Protein 8UG5 (pdb70)

Foldseek 3Di:
DPDDLCPVLVSVLVVLLVVLLVVLVVLLVVLLCVQVPPPVVVLVVLCVLLVLLVVLLCCQCCQAQPVPVVQVVVVVVVVVPPDGRDQQFFQAALDDQLLLVLLLVLLVLLLVVLVVVLCVQVPDDPDDVSSNVSSVSVNVSSVSLSVCNNVVTGRPCAPPVNSLLNNLSSLLSSLSSLLSNQLDDPVPLSVLLSSLSSNLSSLSSNLRSVSVNVCRSPDDVCVVVVLVVLLVLLVVLLVLLVVLCVQLVPFDFAPDQRNLRSLLVLLVQLLVLLLVVLVLVCVCVVVVVSVVVSSVSSNSSSVSLSVSLSRLLRTAQPDPCCQVVVTRLVSLVVSLVSLVCVLVVCSVSDVVSSCSNSVSSNSSNSSSSNVSSVVSSPGRHD/DPDDLCPVLVSVLVVLLVVLLVVLVVLLVVLLCVQVPPPVVVLVVLCVLLVLLVVLLCCQCCQAQPVPVVQVVVVVVVVVPPDGRDQQFFQAALDDQLLLVLLLVLLVLLLVVLVVVLCVQVPDDPDDVSSNVSSVSVNVSSVSLSVCNNVVTGRPCAPPVNSLLNNLSSLLSSLSSLLSNQLDDPVPLSVLLSSLSSNLSSLSSNLRSVSVNVCRSPDDVCVVVVLVVLLVLLVVLLVLLVVLCVQLVPFDFAPDQRNLRSLLVLLVQLLVLLLVVLVLVCVCVVVVVSVVVSSVSSNSSSVSLSVSLSRLLRTAQPDPCCQVVVTRLVSLVVSLVSLVCVLVVCSVSDVVSSCSNSVSSNSSNSSSSNVSSVVSSPGRHD

InterPro domains:
  IPR004878 Otopetrin [PF03189] (160-566)
  IPR004878 Otopetrin [PTHR21522] (39-581)

Radius of gyration: 27.95 Å; Cα contacts (8 Å, |Δi|>4): 971; chains: 2; bounding box: 77×71×57 Å

Organism: Caenorhabditis elegans (NCBI:txid6239)

Secondary structure (DSSP, 8-state):
--S-GGG-HHHHHHHHHHHHHHHHHHHHHHHHHHHH---HHHHHHHHHHHHHHHHHHHHHIIIII--HHHHHHHHHHHH-----------S--SS-HHHHHHHHHHHHHHHHHHHHHHHHHHTSSS--HHHHHHHHHHHHHHHHHHHHHHT-SS--TTTSTTHHHHHHHHHHHHHHHHHHHTSS---HHHHHHHHHHHHHHHHHHHHHHHHHHHTTT----HHHHHHHHHHHHHHHHHHHHHHHHHHGGGSEE-SS--SHHHHHHHHHHHHHHHHHHHHHHHHHHHH--HHHHHHHHHHHHHHHHHHHHHHHTTEE--SHHHHHH-TTHHHHHHHHHHHHHHHHHHHTT---HHHHHHHHHHHHHHHHHHHHHHHHHHHT--/--S-GGG-HHHHHHHHHHHHHHHHHHHHHHHHHHHH---HHHHHHHHHHHHHHHHHHHHHIIIII--HHHHHHHHHHHH-----------S--SS-HHHHHHHHHHHHHHHHHHHHHHHHHHTSSS--HHHHHHHHHHHHHHHHHHHHHHT-SS--TTTSTTHHHHHHHHHHHHHHHHHHHTSS---HHHHHHHHHHHHHHHHHHHHHHHHHHHTTT----HHHHHHHHHHHHHHHHHHHHHHHHHHGGGSEE-SS--SHHHHHHHHHHHHHHHHHHHHHHHHHHHH--HHHHHHHHHHHHHHHHHHHHHHHTTEE--SHHHHHH-TTHHHHHHHHHHHHHHHHHHHTT---HHHHHHHHHHHHHHHHHHHHHHHHHHHT--

Structure (mmCIF, N/CA/C/O backbone):
data_8UG5
#
_entry.id   8UG5
#
_cell.length_a   1.00
_cell.length_b   1.00
_cell.length_c   1.00
_cell.angle_alpha   90.00
_cell.angle_beta   90.00
_cell.angle_gamma   90.00
#
_symmetry.space_group_name_H-M   'P 1'
#
loop_
_atom_site.group_PDB
_atom_site.id
_atom_site.type_symbol
_atom_site.label_atom_id
_atom_site.label_alt_id
_atom_site.label_comp_id
_atom_site.label_asym_id
_atom_site.label_entity_id
_atom_site.label_seq_id
_atom_site.pdbx_PDB_ins_code
_atom_site.Cartn_x
_atom_site.Cartn_y
_atom_site.Cartn_z
_atom_site.occupancy
_atom_site.B_iso_or_equiv
_atom_site.auth_seq_id
_atom_site.auth_comp_id
_atom_site.auth_asym_id
_atom_site.auth_atom_id
_atom_site.pdbx_PDB_model_num
ATOM 1 N N . TYR A 1 50 ? 114.221 101.560 89.706 1.00 75.88 50 TYR A N 1
ATOM 2 C CA . TYR A 1 50 ? 114.150 100.950 88.386 1.00 75.88 50 TYR A CA 1
ATOM 3 C C . TYR A 1 50 ? 113.340 99.665 88.535 1.00 75.88 50 TYR A C 1
ATOM 4 O O . TYR A 1 50 ? 112.109 99.689 88.513 1.00 75.88 50 TYR A O 1
ATOM 13 N N . ARG A 1 51 ? 114.040 98.542 88.688 1.00 69.79 51 ARG A N 1
ATOM 14 C CA . ARG A 1 51 ? 113.442 97.320 89.202 1.00 69.79 51 ARG A CA 1
ATOM 15 C C . ARG A 1 51 ? 114.357 96.601 90.180 1.00 69.79 51 ARG A C 1
ATOM 16 O O . ARG A 1 51 ? 113.930 95.616 90.791 1.00 69.79 51 ARG A O 1
ATOM 24 N N . ARG A 1 52 ? 115.593 97.062 90.344 1.00 63.76 52 ARG A N 1
ATOM 25 C CA . ARG A 1 52 ? 116.541 96.389 91.214 1.00 63.76 52 ARG A CA 1
ATOM 26 C C . ARG A 1 52 ? 116.140 96.546 92.679 1.00 63.76 52 ARG A C 1
ATOM 27 O O . ARG A 1 52 ? 115.444 97.497 93.045 1.00 63.76 52 ARG A O 1
ATOM 35 N N . PRO A 1 53 ? 116.559 95.617 93.534 1.00 53.44 53 PRO A N 1
ATOM 36 C CA . PRO A 1 53 ? 116.316 95.775 94.971 1.00 53.44 53 PRO A CA 1
ATOM 37 C C . PRO A 1 53 ? 117.078 96.961 95.538 1.00 53.44 53 PRO A C 1
ATOM 38 O O . PRO A 1 53 ? 118.121 97.366 95.020 1.00 53.44 53 PRO A O 1
ATOM 42 N N . TRP A 1 54 ? 116.537 97.523 96.621 1.00 42.66 54 TRP A N 1
ATOM 43 C CA . TRP A 1 54 ? 117.189 98.656 97.267 1.00 42.66 54 TRP A CA 1
ATOM 44 C C . TRP A 1 54 ? 118.529 98.284 97.881 1.00 42.66 54 TRP A C 1
ATOM 45 O O . TRP A 1 54 ? 119.365 99.168 98.096 1.00 42.66 54 TRP A O 1
ATOM 56 N N . ILE A 1 55 ? 118.754 97.003 98.176 1.00 45.97 55 ILE A N 1
ATOM 57 C CA . ILE A 1 55 ? 120.056 96.593 98.685 1.00 45.97 55 ILE A CA 1
ATOM 58 C C . ILE A 1 55 ? 121.119 96.719 97.602 1.00 45.97 55 ILE A C 1
ATOM 59 O O . ILE A 1 55 ? 122.318 96.718 97.898 1.00 45.97 55 ILE A O 1
ATOM 64 N N . HIS A 1 56 ? 120.727 97.041 96.394 1.00 47.49 56 HIS A N 1
ATOM 65 C CA . HIS A 1 56 ? 121.682 97.104 95.278 1.00 47.49 56 HIS A CA 1
ATOM 66 C C . HIS A 1 56 ? 121.482 98.428 94.544 1.00 47.49 56 HIS A C 1
ATOM 67 O O . HIS A 1 56 ? 122.081 98.617 93.485 1.00 47.49 56 HIS A O 1
ATOM 74 N N . GLU A 1 57 ? 120.710 99.335 95.154 1.00 50.47 57 GLU A N 1
ATOM 75 C CA . GLU A 1 57 ? 120.533 100.699 94.597 1.00 50.47 57 GLU A CA 1
ATOM 76 C C . GLU A 1 57 ? 121.497 101.631 95.338 1.00 50.47 57 GLU A C 1
ATOM 77 O O . GLU A 1 57 ? 121.355 101.750 96.567 1.00 50.47 57 GLU A O 1
ATOM 83 N N . PRO A 1 58 ? 122.483 102.274 94.676 1.00 49.69 58 PRO A N 1
ATOM 84 C CA . PRO A 1 58 ? 123.430 103.131 95.379 1.00 49.69 58 PRO A CA 1
ATOM 85 C C . PRO A 1 58 ? 122.841 104.120 96.383 1.00 49.69 58 PRO A C 1
ATOM 86 O O . PRO A 1 58 ? 123.271 104.099 97.503 1.00 49.69 58 PRO A O 1
ATOM 90 N N . ARG A 1 59 ? 121.894 104.945 95.971 1.00 47.59 59 ARG A N 1
ATOM 91 C CA . ARG A 1 59 ? 121.344 106.009 96.847 1.00 47.59 59 ARG A CA 1
ATOM 92 C C . ARG A 1 59 ? 120.423 105.399 97.895 1.00 47.59 59 ARG A C 1
ATOM 93 O O . ARG A 1 59 ? 120.052 106.113 98.832 1.00 47.59 59 ARG A O 1
ATOM 101 N N . ALA A 1 60 ? 120.104 104.127 97.751 1.00 43.94 60 ALA A N 1
ATOM 102 C CA . ALA A 1 60 ? 119.300 103.436 98.767 1.00 43.94 60 ALA A CA 1
ATOM 103 C C . ALA A 1 60 ? 120.281 102.910 99.790 1.00 43.94 60 ALA A C 1
ATOM 104 O O . ALA A 1 60 ? 120.005 103.029 100.992 1.00 43.94 60 ALA A O 1
ATOM 106 N N . THR A 1 61 ? 121.402 102.381 99.305 1.00 42.44 61 THR A N 1
ATOM 107 C CA . THR A 1 61 ? 122.428 101.875 100.211 1.00 42.44 61 THR A CA 1
ATOM 108 C C . THR A 1 61 ? 123.143 103.014 100.923 1.00 42.44 61 THR A C 1
ATOM 109 O O . THR A 1 61 ? 123.531 102.879 102.089 1.00 42.44 61 THR A O 1
ATOM 113 N N . ASN A 1 62 ? 123.250 104.155 100.237 1.00 38.94 62 ASN A N 1
ATOM 114 C CA . ASN A 1 62 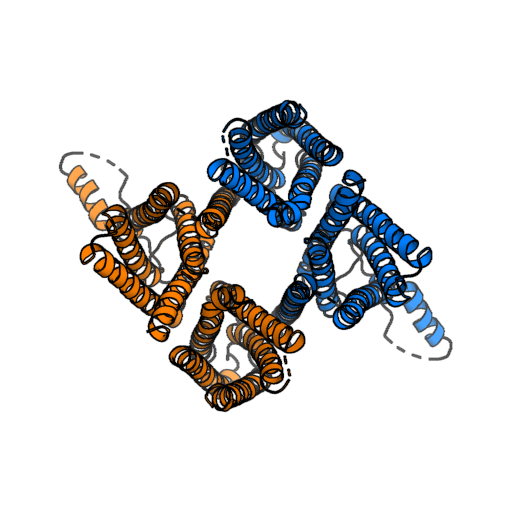? 123.856 105.353 100.872 1.00 38.94 62 ASN A CA 1
ATOM 115 C C . ASN A 1 62 ? 123.050 105.700 102.127 1.00 38.94 62 ASN A C 1
ATOM 116 O O . ASN A 1 62 ? 123.625 105.649 103.231 1.00 38.94 62 ASN A O 1
ATOM 121 N N . PHE A 1 63 ? 121.768 106.043 101.956 1.00 35.18 63 PHE A N 1
ATOM 122 C CA . PHE A 1 63 ? 120.943 106.417 103.117 1.00 35.18 63 PHE A CA 1
ATOM 123 C C . PHE A 1 63 ? 120.989 105.288 104.135 1.00 35.18 63 PHE A C 1
ATOM 124 O O . PHE A 1 63 ? 121.158 105.586 105.307 1.00 35.18 63 PHE A O 1
ATOM 132 N N . PHE A 1 64 ? 120.830 104.035 103.719 1.00 32.22 64 PHE A N 1
ATOM 133 C CA . PHE A 1 64 ? 120.786 103.033 104.779 1.00 32.22 64 PHE A CA 1
ATOM 134 C C . PHE A 1 64 ? 122.028 103.102 105.655 1.00 32.22 64 PHE A C 1
ATOM 135 O O . PHE A 1 64 ? 121.930 103.041 106.885 1.00 32.22 64 PHE A O 1
ATOM 143 N N . VAL A 1 65 ? 123.205 103.230 105.040 1.00 30.44 65 VAL A N 1
ATOM 144 C CA . VAL A 1 65 ? 124.439 103.327 105.812 1.00 30.44 65 VAL A CA 1
ATOM 145 C C . VAL A 1 65 ? 124.461 104.620 106.617 1.00 30.44 65 VAL A C 1
ATOM 146 O O . VAL A 1 65 ? 124.872 104.635 107.784 1.00 30.44 65 VAL A O 1
ATOM 150 N N . ARG A 1 66 ? 124.013 105.723 106.010 1.00 29.07 66 ARG A N 1
ATOM 151 C CA . ARG A 1 66 ? 123.926 106.987 106.735 1.00 29.07 66 ARG A CA 1
ATOM 152 C C . ARG A 1 66 ? 123.030 106.854 107.958 1.00 29.07 66 ARG A C 1
ATOM 153 O O . ARG A 1 66 ? 123.390 107.291 109.055 1.00 29.07 66 ARG A O 1
ATOM 161 N N . LEU A 1 67 ? 121.859 106.240 107.788 1.00 25.71 67 LEU A N 1
ATOM 162 C CA . LEU A 1 67 ? 120.924 106.081 108.895 1.00 25.71 67 LEU A CA 1
ATOM 163 C C . LEU A 1 67 ? 121.494 105.180 109.981 1.00 25.71 67 LEU A C 1
ATOM 164 O O . LEU A 1 67 ? 121.371 105.486 111.170 1.00 25.71 67 LEU A O 1
ATOM 169 N N . ILE A 1 68 ? 122.119 104.066 109.594 1.00 25.02 68 ILE A N 1
ATOM 170 C CA . ILE A 1 68 ? 122.677 103.149 110.584 1.00 25.02 68 ILE A CA 1
ATOM 171 C C . ILE A 1 68 ? 123.795 103.817 111.372 1.00 25.02 68 ILE A C 1
ATOM 172 O O . ILE A 1 68 ? 123.846 103.721 112.605 1.00 25.02 68 ILE A O 1
ATOM 177 N N . THR A 1 69 ? 124.703 104.511 110.683 1.00 25.89 69 THR A N 1
ATOM 178 C CA . THR A 1 69 ? 125.801 105.178 111.375 1.00 25.89 69 THR A CA 1
ATOM 179 C C . THR A 1 69 ? 125.295 106.316 112.253 1.00 25.89 69 THR A C 1
ATOM 180 O O . THR A 1 69 ? 125.803 106.522 113.360 1.00 25.89 69 THR A O 1
ATOM 184 N N . SER A 1 70 ? 124.299 107.069 111.778 1.00 23.16 70 SER A N 1
ATOM 185 C CA . SER A 1 70 ? 123.735 108.143 112.585 1.00 23.16 70 SER A CA 1
ATOM 186 C C . SER A 1 70 ? 123.050 107.599 113.827 1.00 23.16 70 SER A C 1
ATOM 187 O O . SER A 1 70 ? 123.155 108.187 114.906 1.00 23.16 70 SER A O 1
ATOM 190 N N . LEU A 1 71 ? 122.335 106.478 113.697 1.00 23.38 71 LEU A N 1
ATOM 191 C CA . LEU A 1 71 ? 121.724 105.852 114.864 1.00 23.38 71 LEU A CA 1
ATOM 192 C C . LEU A 1 71 ? 122.780 105.357 115.841 1.00 23.38 71 LEU A C 1
ATOM 193 O O . LEU A 1 71 ? 122.620 105.490 117.059 1.00 23.38 71 LEU A O 1
ATOM 198 N N . TYR A 1 72 ? 123.862 104.769 115.327 1.00 23.44 72 TYR A N 1
ATOM 199 C CA . TYR A 1 72 ? 124.945 104.328 116.200 1.00 23.44 72 TYR A CA 1
ATOM 200 C C . TYR A 1 72 ? 125.545 105.502 116.960 1.00 23.44 72 TYR A C 1
ATOM 201 O O . TYR A 1 72 ? 125.752 105.424 118.178 1.00 23.44 72 TYR A O 1
ATOM 210 N N . ALA A 1 73 ? 125.798 106.610 116.262 1.00 22.78 73 ALA A N 1
ATOM 211 C CA . ALA A 1 73 ? 126.332 107.797 116.919 1.00 22.78 73 ALA A CA 1
ATOM 212 C C . ALA A 1 73 ? 125.349 108.367 117.931 1.00 22.78 73 ALA A C 1
ATOM 213 O O . ALA A 1 73 ? 125.753 108.809 119.007 1.00 22.78 73 ALA A O 1
ATOM 215 N N . LEU A 1 74 ? 124.056 108.380 117.600 1.00 23.10 74 LEU A N 1
ATOM 216 C CA . LEU A 1 74 ? 123.054 108.891 118.530 1.00 23.10 74 LEU A CA 1
ATOM 217 C C . LEU A 1 74 ? 123.003 108.057 119.800 1.00 23.10 74 LEU A C 1
ATOM 218 O O . LEU A 1 74 ? 123.002 108.603 120.911 1.00 23.10 74 LEU A O 1
ATOM 223 N N . ILE A 1 75 ? 122.979 106.731 119.655 1.00 24.21 75 ILE A N 1
ATOM 224 C CA . ILE A 1 75 ? 122.960 105.851 120.820 1.00 24.21 75 ILE A CA 1
ATOM 225 C C . ILE A 1 75 ? 124.207 106.066 121.660 1.00 24.21 75 ILE A C 1
ATOM 226 O O . ILE A 1 75 ? 124.136 106.199 122.886 1.00 24.21 75 ILE A O 1
ATOM 231 N N . LEU A 1 76 ? 125.371 106.098 121.011 1.00 25.33 76 LEU A N 1
ATOM 232 C CA . LEU A 1 76 ? 126.618 106.158 121.757 1.00 25.33 76 LEU A CA 1
ATOM 233 C C . LEU A 1 76 ? 126.793 107.516 122.422 1.00 25.33 76 LEU A C 1
ATOM 234 O O . LEU A 1 76 ? 127.306 107.603 123.540 1.00 25.33 76 LEU A O 1
ATOM 239 N N . THR A 1 77 ? 126.334 108.585 121.769 1.00 27.07 77 THR A N 1
ATOM 240 C CA . THR A 1 77 ? 126.378 109.913 122.368 1.00 27.07 77 THR A CA 1
ATOM 241 C C . THR A 1 77 ? 125.438 110.020 123.561 1.00 27.07 77 THR A C 1
ATOM 242 O O . THR A 1 77 ? 125.809 110.583 124.597 1.00 27.07 77 THR A O 1
ATOM 246 N N . ILE A 1 78 ? 124.221 109.484 123.444 1.00 24.30 78 ILE A N 1
ATOM 247 C CA . ILE A 1 78 ? 123.299 109.515 124.576 1.00 24.30 78 ILE A CA 1
ATOM 248 C C . ILE A 1 78 ? 123.845 108.692 125.736 1.00 24.30 78 ILE A C 1
ATOM 249 O O . ILE A 1 78 ? 123.782 109.112 126.897 1.00 24.30 78 ILE A O 1
ATOM 254 N N . ILE A 1 79 ? 124.393 107.512 125.442 1.00 28.24 79 ILE A N 1
ATOM 255 C CA . ILE A 1 79 ? 124.967 106.667 126.484 1.00 28.24 79 ILE A CA 1
ATOM 256 C C . ILE A 1 79 ? 126.150 107.362 127.141 1.00 28.24 79 ILE A C 1
ATOM 257 O O . ILE A 1 79 ? 126.313 107.315 128.365 1.00 28.24 79 ILE A O 1
ATOM 262 N N . SER A 1 80 ? 126.992 108.019 126.340 1.00 30.37 80 SER A N 1
ATOM 263 C CA . SER A 1 80 ? 128.124 108.758 126.883 1.00 30.37 80 SER A CA 1
ATOM 264 C C . SER A 1 80 ? 127.655 109.881 127.792 1.00 30.37 80 SER A C 1
ATOM 265 O O . SER A 1 80 ? 128.215 110.091 128.872 1.00 30.37 80 SER A O 1
ATOM 268 N N . LEU A 1 81 ? 126.559 110.533 127.487 1.00 30.64 81 LEU A N 1
ATOM 269 C CA . LEU A 1 81 ? 126.086 111.538 128.452 1.00 30.64 81 LEU A CA 1
ATOM 270 C C . LEU A 1 81 ? 125.709 110.862 129.772 1.00 30.64 81 LEU A C 1
ATOM 271 O O . LEU A 1 81 ? 126.303 111.250 130.781 1.00 30.64 81 LEU A O 1
ATOM 276 N N . VAL A 1 82 ? 124.858 109.842 129.783 1.00 33.66 82 VAL A N 1
ATOM 277 C CA . VAL A 1 82 ? 124.422 109.253 131.087 1.00 33.66 82 VAL A CA 1
ATOM 278 C C . VAL A 1 82 ? 125.661 108.785 131.837 1.00 33.66 82 VAL A C 1
ATOM 279 O O . VAL A 1 82 ? 125.705 109.012 133.044 1.00 33.66 82 VAL A O 1
ATOM 283 N N . VAL A 1 83 ? 126.650 108.221 131.157 1.00 36.16 83 VAL A N 1
ATOM 284 C CA . VAL A 1 83 ? 127.809 107.638 131.891 1.00 36.16 83 VAL A CA 1
ATOM 285 C C . VAL A 1 83 ? 128.760 108.719 132.364 1.00 36.16 83 VAL A C 1
ATOM 286 O O . VAL A 1 83 ? 129.627 108.415 133.170 1.00 36.16 83 VAL A O 1
ATOM 290 N N . GLU A 1 84 ? 128.610 109.925 131.871 1.00 39.90 84 GLU A N 1
ATOM 291 C CA . GLU A 1 84 ? 129.616 110.954 132.194 1.00 39.90 84 GLU A CA 1
ATOM 292 C C . GLU A 1 84 ? 128.952 112.112 132.915 1.00 39.90 84 GLU A C 1
ATOM 293 O O . GLU A 1 84 ? 129.675 113.017 133.331 1.00 39.90 84 GLU A O 1
ATOM 299 N N . VAL A 1 85 ? 127.637 112.063 133.074 1.00 48.03 85 VAL A N 1
ATOM 300 C CA . VAL A 1 85 ? 126.887 113.118 133.799 1.00 48.03 85 VAL A CA 1
ATOM 301 C C . VAL A 1 85 ? 126.143 112.430 134.942 1.00 48.03 85 VAL A C 1
ATOM 302 O O . VAL A 1 85 ? 125.411 113.113 135.669 1.00 48.03 85 VAL A O 1
ATOM 306 N N . SER A 1 86 ? 126.361 111.130 135.106 1.00 63.35 86 SER A N 1
ATOM 307 C CA . SER A 1 86 ? 125.769 110.366 136.217 1.00 63.35 86 SER A CA 1
ATOM 308 C C . SER A 1 86 ? 126.445 110.754 137.522 1.00 63.35 86 SER A C 1
ATOM 309 O O . SER A 1 86 ? 127.517 111.381 137.462 1.00 63.35 86 SER A O 1
ATOM 312 N N . PRO A 1 87 ? 125.910 110.385 138.702 1.00 82.31 87 PRO A N 1
ATOM 313 C CA . PRO A 1 87 ? 126.595 110.665 139.969 1.00 82.31 87 PRO A CA 1
ATOM 314 C C . PRO A 1 87 ? 127.953 109.951 140.069 1.00 82.31 87 PRO A C 1
ATOM 315 O O . PRO A 1 87 ? 127.948 108.763 140.315 1.00 82.31 87 PRO A O 1
ATOM 319 N N . TRP A 1 94 ? 133.754 102.291 138.901 1.00 85.59 94 TRP A N 1
ATOM 320 C CA . TRP A 1 94 ? 134.626 103.199 138.108 1.00 85.59 94 TRP A CA 1
ATOM 321 C C . TRP A 1 94 ? 135.129 102.461 136.864 1.00 85.59 94 TRP A C 1
ATOM 322 O O . TRP A 1 94 ? 135.314 103.117 135.823 1.00 85.59 94 TRP A O 1
ATOM 333 N N . LEU A 1 95 ? 135.340 101.147 136.978 1.00 80.08 95 LEU A N 1
ATOM 334 C CA . LEU A 1 95 ? 135.831 100.342 135.831 1.00 80.08 95 LEU A CA 1
ATOM 335 C C . LEU A 1 95 ? 134.868 100.523 134.656 1.00 80.08 95 LEU A C 1
ATOM 336 O O . LEU A 1 95 ? 135.347 100.682 133.529 1.00 80.08 95 LEU A O 1
ATOM 341 N N . ALA A 1 96 ? 133.560 100.500 134.924 1.00 64.91 96 ALA A N 1
ATOM 342 C CA . ALA A 1 96 ? 132.555 100.696 133.855 1.00 64.91 96 ALA A CA 1
ATOM 343 C C . ALA A 1 96 ? 132.958 101.887 132.981 1.00 64.91 96 ALA A C 1
ATOM 344 O O . ALA A 1 96 ? 132.835 101.775 131.751 1.00 64.91 96 ALA A O 1
ATOM 346 N N . GLU A 1 97 ? 133.352 102.980 133.622 1.00 55.61 97 GLU A N 1
ATOM 347 C CA . GLU A 1 97 ? 133.764 104.175 132.861 1.00 55.61 97 GLU A CA 1
ATOM 348 C C . GLU A 1 97 ? 135.140 103.857 132.326 1.00 55.61 97 GLU A C 1
ATOM 349 O O . GLU A 1 97 ? 135.373 104.054 131.138 1.00 55.61 97 GLU A O 1
ATOM 355 N N . THR A 1 98 ? 135.994 103.339 133.183 1.00 54.07 98 THR A N 1
ATOM 356 C CA . THR A 1 98 ? 137.354 103.148 132.687 1.00 54.07 98 THR A CA 1
ATOM 357 C C . THR A 1 98 ? 137.370 102.321 131.409 1.00 54.07 98 THR A C 1
ATOM 358 O O . THR A 1 98 ? 137.994 102.706 130.412 1.00 54.07 98 THR A O 1
ATOM 362 N N . ILE A 1 99 ? 136.692 101.174 131.422 1.00 47.00 99 ILE A N 1
ATOM 363 C CA . ILE A 1 99 ? 136.694 100.310 130.249 1.00 47.00 99 ILE A CA 1
ATOM 364 C C . ILE A 1 99 ? 135.980 100.994 129.089 1.00 47.00 99 ILE A C 1
ATOM 365 O O . ILE A 1 99 ? 136.393 100.867 127.935 1.00 47.00 99 ILE A O 1
ATOM 370 N N . PHE A 1 100 ? 134.927 101.762 129.380 1.00 38.73 100 PHE A N 1
ATOM 371 C CA . PHE A 1 100 ? 134.252 102.543 128.346 1.00 38.73 100 PHE A CA 1
ATOM 372 C C . PHE A 1 100 ? 135.175 103.612 127.771 1.00 38.73 100 PHE A C 1
ATOM 373 O O . PHE A 1 100 ? 135.240 103.807 126.552 1.00 38.73 100 PHE A O 1
ATOM 381 N N . TYR A 1 101 ? 135.892 104.321 128.646 1.00 38.89 101 TYR A N 1
ATOM 382 C CA . TYR A 1 101 ? 136.843 105.343 128.220 1.00 38.89 101 TYR A CA 1
ATOM 383 C C . TYR A 1 101 ? 137.884 104.756 127.274 1.00 38.89 101 TYR A C 1
ATOM 384 O O . TYR A 1 101 ? 138.105 105.263 126.159 1.00 38.89 101 TYR A O 1
ATOM 393 N N . ILE A 1 102 ? 138.526 103.671 127.709 1.00 38.16 102 ILE A N 1
ATOM 394 C CA . ILE A 1 102 ? 139.588 103.060 126.924 1.00 38.16 102 ILE A CA 1
ATOM 395 C C . ILE A 1 102 ? 139.023 102.456 125.649 1.00 38.16 102 ILE A C 1
ATOM 396 O O . ILE A 1 102 ? 139.674 102.478 124.606 1.00 38.16 102 ILE A O 1
ATOM 401 N N . SER A 1 103 ? 137.798 101.929 125.702 1.00 37.65 103 SER A N 1
ATOM 402 C CA . SER A 1 103 ? 137.171 101.388 124.502 1.00 37.65 103 SER A CA 1
ATOM 403 C C . SER A 1 103 ? 136.919 102.476 123.467 1.00 37.65 103 SER A C 1
ATOM 404 O O . SER A 1 103 ? 137.190 102.281 122.279 1.00 37.65 103 SER A O 1
ATOM 407 N N . MET A 1 104 ? 136.401 103.627 123.897 1.00 34.35 104 MET A N 1
ATOM 408 C CA . MET A 1 104 ? 136.096 104.697 122.952 1.00 34.35 104 MET A CA 1
ATOM 409 C C . MET A 1 104 ? 137.365 105.235 122.303 1.00 34.35 104 MET A C 1
ATOM 410 O O . MET A 1 104 ? 137.460 105.323 121.070 1.00 34.35 104 MET A O 1
ATOM 415 N N . TYR A 1 105 ? 138.371 105.564 123.118 1.00 32.36 105 TYR A N 1
ATOM 416 C CA . TYR A 1 105 ? 139.647 105.978 122.534 1.00 32.36 105 TYR A CA 1
ATOM 417 C C . TYR A 1 105 ? 140.324 104.882 121.722 1.00 32.36 105 TYR A C 1
ATOM 418 O O . TYR A 1 105 ? 140.911 105.179 120.680 1.00 32.36 105 TYR A O 1
ATOM 427 N N . GLY A 1 106 ? 140.261 103.624 122.153 1.00 33.15 106 GLY A N 1
ATOM 428 C CA . GLY A 1 106 ? 140.911 102.568 121.401 1.00 33.15 106 GLY A CA 1
ATOM 429 C C . GLY A 1 106 ? 140.267 102.332 120.052 1.00 33.15 106 GLY A C 1
ATOM 430 O O . GLY A 1 106 ? 140.960 102.115 119.058 1.00 33.15 106 GLY A O 1
ATOM 431 N N . VAL A 1 107 ? 138.935 102.368 119.996 1.00 30.83 107 VAL A N 1
ATOM 432 C CA . VAL A 1 107 ? 138.252 102.221 118.719 1.00 30.83 107 VAL A CA 1
ATOM 433 C C . VAL A 1 107 ? 138.549 103.413 117.821 1.00 30.83 107 VAL A C 1
ATOM 434 O O . VAL A 1 107 ? 138.741 103.259 116.607 1.00 30.83 107 VAL A O 1
ATOM 438 N N . GLY A 1 108 ? 138.610 104.618 118.396 1.00 34.48 108 GLY A N 1
ATOM 439 C CA . GLY A 1 108 ? 138.994 105.774 117.600 1.00 34.48 108 GLY A CA 1
ATOM 440 C C . GLY A 1 108 ? 140.389 105.642 117.019 1.00 34.48 108 GLY A C 1
ATOM 441 O O . GLY A 1 108 ? 140.616 105.919 115.839 1.00 34.48 108 GLY A O 1
ATOM 442 N N . ILE A 1 109 ? 141.343 105.201 117.842 1.00 31.88 109 ILE A N 1
ATOM 443 C CA . ILE A 1 109 ? 142.714 105.019 117.377 1.00 31.88 109 ILE A CA 1
ATOM 444 C C . ILE A 1 109 ? 142.787 103.915 116.330 1.00 31.88 109 ILE A C 1
ATOM 445 O O . ILE A 1 109 ? 143.549 104.011 115.364 1.00 31.88 109 ILE A O 1
ATOM 450 N N . LEU A 1 110 ? 142.011 102.846 116.510 1.00 32.00 110 LEU A N 1
ATOM 451 C CA . LEU A 1 110 ? 141.986 101.773 115.522 1.00 32.00 110 LEU A CA 1
ATOM 452 C C . LEU A 1 110 ? 141.456 102.270 114.186 1.00 32.00 110 LEU A C 1
ATOM 453 O O . LEU A 1 110 ? 141.993 101.923 113.127 1.00 32.00 110 LEU A O 1
ATOM 458 N N . PHE A 1 111 ? 140.400 103.084 114.214 1.00 34.25 111 PHE A N 1
ATOM 459 C CA . PHE A 1 111 ? 139.895 103.676 112.982 1.00 34.25 111 PHE A CA 1
ATOM 460 C C . PHE A 1 111 ? 140.935 104.588 112.348 1.00 34.25 111 PHE A C 1
ATOM 461 O O . PHE A 1 111 ? 141.101 104.596 111.123 1.00 34.25 111 PHE A O 1
ATOM 469 N N . PHE A 1 112 ? 141.638 105.373 113.167 1.00 35.46 112 PHE A N 1
ATOM 470 C CA . PHE A 1 112 ? 142.677 106.251 112.639 1.00 35.46 112 PHE A CA 1
ATOM 471 C C . PHE A 1 112 ? 143.785 105.448 111.974 1.00 35.46 112 PHE A C 1
ATOM 472 O O . PHE A 1 112 ? 144.257 105.804 110.889 1.00 35.46 112 PHE A O 1
ATOM 480 N N . ALA A 1 113 ? 144.206 104.353 112.610 1.00 38.48 113 ALA A N 1
ATOM 481 C CA . ALA A 1 113 ? 145.220 103.488 112.022 1.00 38.48 113 ALA A CA 1
ATOM 482 C C . ALA A 1 113 ? 144.729 102.877 110.719 1.00 38.48 113 ALA A C 1
ATOM 483 O O . ALA A 1 113 ? 145.490 102.770 109.751 1.00 38.48 113 ALA A O 1
ATOM 485 N N . TYR A 1 114 ? 143.460 102.467 110.674 1.00 39.93 114 TYR A N 1
ATOM 486 C CA . TYR A 1 114 ? 142.903 101.951 109.430 1.00 39.93 114 TYR A CA 1
ATOM 487 C C . TYR A 1 114 ? 142.954 103.006 108.332 1.00 39.93 114 TYR A C 1
ATOM 488 O O . TYR A 1 114 ? 143.308 102.705 107.187 1.00 39.93 114 TYR A O 1
ATOM 497 N N . CYS A 1 115 ? 142.596 104.248 108.662 1.00 43.29 115 CYS A N 1
ATOM 498 C CA . CYS A 1 115 ? 142.649 105.317 107.672 1.00 43.29 115 CYS A CA 1
ATOM 499 C C . CYS A 1 115 ? 144.080 105.603 107.241 1.00 43.29 115 CYS A C 1
ATOM 500 O O . CYS A 1 115 ? 144.352 105.786 106.048 1.00 43.29 115 CYS A O 1
ATOM 503 N N . TYR A 1 116 ? 145.007 105.653 108.196 1.00 44.51 116 TYR A N 1
ATOM 504 C CA . TYR A 1 116 ? 146.385 106.003 107.871 1.00 44.51 116 TYR A CA 1
ATOM 505 C C . TYR A 1 116 ? 147.056 104.902 107.063 1.00 44.51 116 TYR A C 1
ATOM 506 O O . TYR A 1 116 ? 147.740 105.176 106.071 1.00 44.51 116 TYR A O 1
ATOM 515 N N . ILE A 1 117 ? 146.875 103.646 107.475 1.00 46.82 117 ILE A N 1
ATOM 516 C CA . ILE A 1 117 ? 147.532 102.537 106.792 1.00 46.82 117 ILE A CA 1
ATOM 517 C C . ILE A 1 117 ? 146.910 102.290 105.422 1.00 46.82 117 ILE A C 1
ATOM 518 O O . ILE A 1 117 ? 147.623 102.091 104.433 1.00 46.82 117 ILE A O 1
ATOM 523 N N . PHE A 1 118 ? 145.577 102.304 105.333 1.00 49.85 118 PHE A N 1
ATOM 524 C CA . PHE A 1 118 ? 144.898 101.855 104.125 1.00 49.85 118 PHE A CA 1
ATOM 525 C C . PHE A 1 118 ? 144.421 102.967 103.203 1.00 49.85 118 PHE A C 1
ATOM 526 O O . PHE A 1 118 ? 144.235 102.708 102.011 1.00 49.85 118 PHE A O 1
ATOM 534 N N . ILE A 1 119 ? 144.227 104.187 103.700 1.00 48.90 119 ILE A N 1
ATOM 535 C CA . ILE A 1 119 ? 143.673 105.239 102.852 1.00 48.90 119 ILE A CA 1
ATOM 536 C C . ILE A 1 119 ? 144.699 106.335 102.596 1.00 48.90 119 ILE A C 1
ATOM 537 O O . ILE A 1 119 ? 145.089 106.576 101.449 1.00 48.90 119 ILE A O 1
ATOM 542 N N . ILE A 1 120 ? 145.137 107.012 103.657 1.00 49.42 120 ILE A N 1
ATOM 543 C CA . ILE A 1 120 ? 145.978 108.191 103.482 1.00 49.42 120 ILE A CA 1
ATOM 544 C C . ILE A 1 120 ? 147.372 107.799 103.007 1.00 49.42 120 ILE A C 1
ATOM 545 O O . ILE A 1 120 ? 147.926 108.413 102.089 1.00 49.42 120 ILE A O 1
ATOM 550 N N . TYR A 1 121 ? 147.959 106.770 103.619 1.00 53.69 121 TYR A N 1
ATOM 551 C CA . TYR A 1 121 ? 149.321 106.334 103.309 1.00 53.69 121 TYR A CA 1
ATOM 552 C C . TYR A 1 121 ? 149.314 104.842 103.006 1.00 53.69 121 TYR A C 1
ATOM 553 O O . TYR A 1 121 ? 149.765 104.026 103.820 1.00 53.69 121 TYR A O 1
ATOM 562 N N . PRO A 1 122 ? 148.813 104.448 101.833 1.00 63.57 122 PRO A N 1
ATOM 563 C CA . PRO A 1 122 ? 148.780 103.027 101.476 1.00 63.57 122 PRO A CA 1
ATOM 564 C C . PRO A 1 122 ? 150.085 102.497 100.907 1.00 63.57 122 PRO A C 1
ATOM 565 O O . PRO A 1 122 ? 150.135 101.324 100.519 1.00 63.57 122 PRO A O 1
ATOM 569 N N . GLY A 1 123 ? 151.128 103.322 100.836 1.00 72.77 123 GLY A N 1
ATOM 570 C CA . GLY A 1 123 ? 152.406 102.920 100.298 1.00 72.77 123 GLY A CA 1
ATOM 571 C C . GLY A 1 123 ? 152.991 101.698 100.976 1.00 72.77 123 GLY A C 1
ATOM 572 O O . GLY A 1 123 ? 153.192 100.653 100.349 1.00 72.77 123 GLY A O 1
ATOM 573 N N . PRO A 1 124 ? 153.281 101.806 102.276 1.00 74.82 124 PRO A N 1
ATOM 574 C CA . PRO A 1 124 ? 153.840 100.649 102.995 1.00 74.82 124 PRO A CA 1
ATOM 575 C C . PRO A 1 124 ? 152.961 99.414 102.935 1.00 74.82 124 PRO A C 1
ATOM 576 O O . PRO A 1 124 ? 153.482 98.293 102.979 1.00 74.82 124 PRO A O 1
ATOM 580 N N . TYR A 1 125 ? 151.666 99.596 102.746 1.00 79.26 125 TYR A N 1
ATOM 581 C CA . TYR A 1 125 ? 150.821 98.395 102.579 1.00 79.26 125 TYR A CA 1
ATOM 582 C C . TYR A 1 125 ? 151.000 97.914 101.150 1.00 79.26 125 TYR A C 1
ATOM 583 O O . TYR A 1 125 ? 151.010 96.704 100.899 1.00 79.26 125 TYR A O 1
ATOM 592 N N . ASN A 1 126 ? 151.108 98.853 100.209 1.00 83.50 126 ASN A N 1
ATOM 593 C CA . ASN A 1 126 ? 151.258 98.466 98.781 1.00 83.50 126 ASN A CA 1
ATOM 594 C C . ASN A 1 126 ? 152.586 97.719 98.627 1.00 83.50 126 ASN A C 1
ATOM 595 O O . ASN A 1 126 ? 152.600 96.704 97.905 1.00 83.50 126 ASN A O 1
ATOM 600 N N . GLN A 1 127 ? 153.649 98.196 99.287 1.00 84.27 127 GLN A N 1
ATOM 601 C CA . GLN A 1 127 ? 154.945 97.479 99.257 1.00 84.27 127 GLN A CA 1
ATOM 602 C C . GLN A 1 127 ? 154.658 96.035 99.626 1.00 84.27 127 GLN A C 1
ATOM 603 O O . GLN A 1 127 ? 154.857 95.168 98.793 1.00 84.27 127 GLN A O 1
ATOM 609 N N . LEU A 1 128 ? 154.241 95.808 100.858 1.00 86.69 128 LEU A N 1
ATOM 610 C CA . LEU A 1 128 ? 154.013 94.426 101.333 1.00 86.69 128 LEU A CA 1
ATOM 611 C C . LEU A 1 128 ? 153.323 93.527 100.308 1.00 86.69 128 LEU A C 1
ATOM 612 O O . LEU A 1 128 ? 153.780 92.414 100.117 1.00 86.69 128 LEU A O 1
ATOM 617 N N . ILE A 1 129 ? 152.242 93.977 99.698 1.00 92.82 129 ILE A N 1
ATOM 618 C CA . ILE A 1 129 ? 151.526 93.063 98.772 1.00 92.82 129 ILE A CA 1
ATOM 619 C C . ILE A 1 129 ? 152.572 92.690 97.714 1.00 92.82 129 ILE A C 1
ATOM 620 O O . ILE A 1 129 ? 152.675 91.498 97.388 1.00 92.82 129 ILE A O 1
ATOM 625 N N . SER A 1 130 ? 153.320 93.672 97.202 1.00 96.68 130 SER A N 1
ATOM 626 C CA . SER A 1 130 ? 154.376 93.398 96.191 1.00 96.68 130 SER A CA 1
ATOM 627 C C . SER A 1 130 ? 155.491 92.533 96.799 1.00 96.68 130 SER A C 1
ATOM 628 O O . SER A 1 130 ? 155.932 91.572 96.150 1.00 96.68 130 SER A O 1
ATOM 631 N N . VAL A 1 131 ? 155.937 92.869 98.006 1.00 98.05 131 VAL A N 1
ATOM 632 C CA . VAL A 1 131 ? 156.975 92.040 98.676 1.00 98.05 131 VAL A CA 1
ATOM 633 C C . VAL A 1 131 ? 156.450 90.605 98.746 1.00 98.05 131 VAL A C 1
ATOM 634 O O . VAL A 1 131 ? 157.232 89.679 98.465 1.00 98.05 131 VAL A O 1
ATOM 638 N N . LEU A 1 132 ? 155.168 90.429 99.064 1.00 102.69 132 LEU A N 1
ATOM 639 C CA . LEU A 1 132 ? 154.569 89.071 99.066 1.00 102.69 132 LEU A CA 1
ATOM 640 C C . LEU A 1 132 ? 154.461 88.593 97.618 1.00 102.69 132 LEU A C 1
ATOM 641 O O . LEU A 1 132 ? 154.631 87.390 97.379 1.00 102.69 132 LEU A O 1
ATOM 646 N N . ARG A 1 133 ? 154.193 89.508 96.682 1.00 106.22 133 ARG A N 1
ATOM 647 C CA . ARG A 1 133 ? 154.104 89.127 95.246 1.00 106.22 133 ARG A CA 1
ATOM 648 C C . ARG A 1 133 ? 155.475 88.622 94.786 1.00 106.22 133 ARG A C 1
ATOM 649 O O . ARG A 1 133 ? 155.521 87.897 93.777 1.00 106.22 133 ARG A O 1
ATOM 657 N N . LYS A 1 134 ? 156.548 89.005 95.486 1.00 105.27 134 LYS A N 1
ATOM 658 C CA . LYS A 1 134 ? 157.887 88.459 95.140 1.00 105.27 134 LYS A CA 1
ATOM 659 C C . LYS A 1 134 ? 157.967 87.050 95.722 1.00 105.27 134 LYS A C 1
ATOM 660 O O . LYS A 1 134 ? 158.201 86.105 94.952 1.00 105.27 134 LYS A O 1
ATOM 666 N N . TYR A 1 135 ? 157.758 86.922 97.033 1.00 107.93 135 TYR A N 1
ATOM 667 C CA . TYR A 1 135 ? 157.724 85.581 97.661 1.00 107.93 135 TYR A CA 1
ATOM 668 C C . TYR A 1 135 ? 156.378 84.947 97.311 1.00 107.93 135 TYR A C 1
ATOM 669 O O . TYR A 1 135 ? 155.575 84.694 98.227 1.00 107.93 135 TYR A O 1
ATOM 678 N N . LYS A 1 136 ? 156.130 84.725 96.018 1.00 106.24 136 LYS A N 1
ATOM 679 C CA . LYS A 1 136 ? 154.832 84.149 95.577 1.00 106.24 136 LYS A CA 1
ATOM 680 C C . LYS A 1 136 ? 155.088 82.831 94.839 1.00 106.24 136 LYS A C 1
ATOM 681 O O . LYS A 1 136 ? 154.090 82.139 94.557 1.00 106.24 136 LYS A O 1
ATOM 687 N N . TRP A 1 144 ? 144.960 93.042 91.704 1.00 101.66 144 TRP A N 1
ATOM 688 C CA . TRP A 1 144 ? 144.507 92.047 92.713 1.00 101.66 144 TRP A CA 1
ATOM 689 C C . TRP A 1 144 ? 144.040 92.780 93.974 1.00 101.66 144 TRP A C 1
ATOM 690 O O . TRP A 1 144 ? 142.816 92.945 94.137 1.00 101.66 144 TRP A O 1
ATOM 701 N N . PHE A 1 145 ? 144.977 93.238 94.811 1.00 96.51 145 PHE A N 1
ATOM 702 C CA . PHE A 1 145 ? 144.613 93.924 96.080 1.00 96.51 145 PHE A CA 1
ATOM 703 C C . PHE A 1 145 ? 145.691 94.946 96.456 1.00 96.51 145 PHE A C 1
ATOM 704 O O . PHE A 1 145 ? 146.365 94.753 97.487 1.00 96.51 145 PHE A O 1
ATOM 712 N N . ILE A 1 146 ? 145.839 96.007 95.658 1.00 93.22 146 ILE A N 1
ATOM 713 C CA . ILE A 1 146 ? 146.811 97.081 96.010 1.00 93.22 146 ILE A CA 1
ATOM 714 C C . ILE A 1 146 ? 146.002 98.366 96.206 1.00 93.22 146 ILE A C 1
ATOM 715 O O . ILE A 1 146 ? 145.147 98.654 95.345 1.00 93.22 146 ILE A O 1
ATOM 720 N N . MET A 1 147 ? 146.222 99.094 97.307 1.00 91.11 147 MET A N 1
ATOM 721 C CA . MET A 1 147 ? 145.377 100.282 97.628 1.00 91.11 147 MET A CA 1
ATOM 722 C C . MET A 1 147 ? 145.809 101.520 96.839 1.00 91.11 147 MET A C 1
ATOM 723 O O . MET A 1 147 ? 146.866 102.078 97.138 1.00 91.11 147 MET A O 1
ATOM 728 N N . GLN A 1 148 ? 144.943 101.999 95.962 1.00 91.27 148 GLN A N 1
ATOM 729 C CA . GLN A 1 148 ? 145.230 103.205 95.145 1.00 91.27 148 GLN A CA 1
ATOM 730 C C . GLN A 1 148 ? 145.492 104.416 96.034 1.00 91.27 148 GLN A C 1
ATOM 731 O O . GLN A 1 148 ? 145.086 104.398 97.211 1.00 91.27 148 GLN A O 1
ATOM 737 N N . SER A 1 149 ? 146.098 105.455 95.465 1.00 87.15 149 SER A N 1
ATOM 738 C CA . SER A 1 149 ? 146.455 106.643 96.281 1.00 87.15 149 SER A CA 1
ATOM 739 C C . SER A 1 149 ? 145.520 107.815 95.966 1.00 87.15 149 SER A C 1
ATOM 740 O O . SER A 1 149 ? 145.949 108.971 96.151 1.00 87.15 149 SER A O 1
ATOM 743 N N . GLN A 1 150 ? 144.296 107.534 95.516 1.00 86.59 150 GLN A N 1
ATOM 744 C CA . GLN A 1 150 ? 143.309 108.621 95.284 1.00 86.59 150 GLN A CA 1
ATOM 745 C C . GLN A 1 150 ? 143.314 109.569 96.489 1.00 86.59 150 GLN A C 1
ATOM 746 O O . GLN A 1 150 ? 143.294 109.067 97.632 1.00 86.59 150 GLN A O 1
ATOM 752 N N . HIS A 1 151 ? 143.348 110.880 96.241 1.00 84.89 151 HIS A N 1
ATOM 753 C CA . HIS A 1 151 ? 143.347 111.879 97.344 1.00 84.89 151 HIS A CA 1
ATOM 754 C C . HIS A 1 151 ? 142.666 113.158 96.845 1.00 84.89 151 HIS A C 1
ATOM 755 O O . HIS A 1 151 ? 142.163 113.170 95.701 1.00 84.89 151 HIS A O 1
ATOM 762 N N . ASN A 1 152 ? 142.658 114.205 97.674 1.00 77.27 152 ASN A N 1
ATOM 763 C CA . ASN A 1 152 ? 142.000 115.474 97.276 1.00 77.27 152 ASN A CA 1
ATOM 764 C C . ASN A 1 152 ? 142.694 116.655 97.957 1.00 77.27 152 ASN A C 1
ATOM 765 O O . ASN A 1 152 ? 143.559 116.415 98.818 1.00 77.27 152 ASN A O 1
ATOM 770 N N . GLY A 1 153 ? 142.334 117.880 97.567 1.00 78.75 153 GLY A N 1
ATOM 771 C CA . GLY A 1 153 ? 142.892 119.080 98.218 1.00 78.75 153 GLY A CA 1
ATOM 772 C C . GLY A 1 153 ? 141.794 119.839 98.939 1.00 78.75 153 GLY A C 1
ATOM 773 O O . GLY A 1 153 ? 142.118 120.763 99.709 1.00 78.75 153 GLY A O 1
ATOM 774 N N . GLU A 1 154 ? 140.535 119.460 98.695 1.00 75.81 154 GLU A N 1
ATOM 775 C CA . GLU A 1 154 ? 139.389 120.119 99.373 1.00 75.81 154 GLU A CA 1
ATOM 776 C C . GLU A 1 154 ? 139.374 119.690 100.842 1.00 75.81 154 GLU A C 1
ATOM 777 O O . GLU A 1 154 ? 139.126 118.496 101.102 1.00 75.81 154 GLU A O 1
ATOM 783 N N . GLY A 1 155 ? 139.636 120.626 101.759 1.00 67.72 155 GLY A N 1
ATOM 784 C CA . GLY A 1 155 ? 139.603 120.312 103.200 1.00 67.72 155 GLY A CA 1
ATOM 785 C C . GLY A 1 155 ? 138.193 120.396 103.752 1.00 67.72 155 GLY A C 1
ATOM 786 O O . GLY A 1 155 ? 137.282 120.764 102.986 1.00 67.72 155 GLY A O 1
ATOM 787 N N . ALA A 1 156 ? 138.016 120.076 105.035 1.00 52.71 156 ALA A N 1
ATOM 788 C CA . ALA A 1 156 ? 136.684 120.186 105.657 1.00 52.71 156 ALA A CA 1
ATOM 789 C C . ALA A 1 156 ? 136.678 121.383 106.596 1.00 52.71 156 ALA A C 1
ATOM 790 O O . ALA A 1 156 ? 135.738 121.493 107.387 1.00 52.71 156 ALA A O 1
ATOM 792 N N . GLY A 1 157 ? 137.627 122.288 106.421 1.00 47.52 157 GLY A N 1
ATOM 793 C CA . GLY A 1 157 ? 137.603 123.457 107.279 1.00 47.52 157 GLY A CA 1
ATOM 794 C C . GLY A 1 157 ? 138.589 124.486 106.779 1.00 47.52 157 GLY A C 1
ATOM 795 O O . GLY A 1 157 ? 139.463 124.197 105.958 1.00 47.52 157 GLY A O 1
ATOM 796 N N . THR A 1 158 ? 138.437 125.702 107.288 1.00 42.16 158 THR A N 1
ATOM 797 C CA . THR A 1 158 ? 139.315 126.788 106.890 1.00 42.16 158 THR A CA 1
ATOM 798 C C . THR A 1 158 ? 140.669 126.660 107.578 1.00 42.16 158 THR A C 1
ATOM 799 O O . THR A 1 158 ? 140.825 125.958 108.580 1.00 42.16 158 THR A O 1
ATOM 803 N N . LEU A 1 159 ? 141.658 127.359 107.019 1.00 39.38 159 LEU A N 1
ATOM 804 C CA . LEU A 1 159 ? 143.004 127.321 107.580 1.00 39.38 159 LEU A CA 1
ATOM 805 C C . LEU A 1 159 ? 143.016 127.837 109.013 1.00 39.38 159 LEU A C 1
ATOM 806 O O . LEU A 1 159 ? 143.662 127.247 109.887 1.00 39.38 159 LEU A O 1
ATOM 811 N N . TYR A 1 160 ? 142.311 128.939 109.274 1.00 39.91 160 TYR A N 1
ATOM 812 C CA . TYR A 1 160 ? 142.288 129.494 110.623 1.00 39.91 160 TYR A CA 1
ATOM 813 C C . TYR A 1 160 ? 141.597 128.550 111.596 1.00 39.91 160 TYR A C 1
ATOM 814 O O . TYR A 1 160 ? 142.039 128.397 112.739 1.00 39.91 160 TYR A O 1
ATOM 823 N N . LEU A 1 161 ? 140.512 127.908 111.161 1.00 38.34 161 LEU A N 1
ATOM 824 C CA . LEU A 1 161 ? 139.831 126.949 112.022 1.00 38.34 161 LEU A CA 1
ATOM 825 C C . LEU A 1 161 ? 140.728 125.760 112.343 1.00 38.34 161 LEU A C 1
ATOM 826 O O . LEU A 1 161 ? 140.765 125.291 113.484 1.00 38.34 161 LEU A O 1
ATOM 831 N N . ARG A 1 162 ? 141.474 125.267 111.353 1.00 38.45 162 ARG A N 1
ATOM 832 C CA . ARG A 1 162 ? 142.349 124.125 111.600 1.00 38.45 162 ARG A CA 1
ATOM 833 C C . ARG A 1 162 ? 143.540 124.510 112.471 1.00 38.45 162 ARG A C 1
ATOM 834 O O . ARG A 1 162 ? 144.003 123.706 113.288 1.00 38.45 162 ARG A O 1
ATOM 842 N N . LEU A 1 163 ? 144.055 125.731 112.315 1.00 34.82 163 LEU A N 1
ATOM 843 C CA . LEU A 1 163 ? 145.108 126.201 113.209 1.00 34.82 163 LEU A CA 1
ATOM 844 C C . LEU A 1 163 ? 144.595 126.345 114.635 1.00 34.82 163 LEU A C 1
ATOM 845 O O . LEU A 1 163 ? 145.298 126.008 115.595 1.00 34.82 163 LEU A O 1
ATOM 850 N N . GLY A 1 164 ? 143.373 126.855 114.793 1.00 34.74 164 GLY A N 1
ATOM 851 C CA . GLY A 1 164 ? 142.766 126.884 116.110 1.00 34.74 164 GLY A CA 1
ATOM 852 C C . GLY A 1 164 ? 142.594 125.495 116.689 1.00 34.74 164 GLY A C 1
ATOM 853 O O . GLY A 1 164 ? 142.778 125.285 117.887 1.00 34.74 164 GLY A O 1
ATOM 854 N N . ALA A 1 165 ? 142.235 124.528 115.843 1.00 34.03 165 ALA A N 1
ATOM 855 C CA . ALA A 1 165 ? 142.136 123.147 116.299 1.00 34.03 165 ALA A CA 1
ATOM 856 C C . ALA A 1 165 ? 143.485 122.629 116.772 1.00 34.03 165 ALA A C 1
ATOM 857 O O . ALA A 1 165 ? 143.572 121.976 117.815 1.00 34.03 165 ALA A O 1
ATOM 859 N N . LEU A 1 166 ? 144.549 122.921 116.022 1.00 35.66 166 LEU A N 1
ATOM 860 C CA . LEU A 1 166 ? 145.888 122.512 116.441 1.00 35.66 166 LEU A CA 1
ATOM 861 C C . LEU A 1 166 ? 146.261 123.137 117.779 1.00 35.66 166 LEU A C 1
ATOM 862 O O . LEU A 1 166 ? 146.786 122.455 118.665 1.00 35.66 166 LEU A O 1
ATOM 867 N N . PHE A 1 167 ? 145.979 124.429 117.948 1.00 32.27 167 PHE A N 1
ATOM 868 C CA . PHE A 1 167 ? 146.323 125.115 119.191 1.00 32.27 167 PHE A CA 1
ATOM 869 C C . PHE A 1 167 ? 145.538 124.557 120.375 1.00 32.27 167 PHE A C 1
ATOM 870 O O . PHE A 1 167 ? 146.106 124.271 121.438 1.00 32.27 167 PHE A O 1
ATOM 878 N N . PHE A 1 168 ? 144.223 124.395 120.209 1.00 34.37 168 PHE A N 1
ATOM 879 C CA . PHE A 1 168 ? 143.388 123.912 121.303 1.00 34.37 168 PHE A CA 1
ATOM 880 C C . PHE A 1 168 ? 143.702 122.460 121.638 1.00 34.37 168 PHE A C 1
ATOM 881 O O . PHE A 1 168 ? 143.695 122.074 122.810 1.00 34.37 168 PHE A O 1
ATOM 889 N N . GLY A 1 169 ? 144.000 121.643 120.626 1.00 36.71 169 GLY A N 1
ATOM 890 C CA . GLY A 1 169 ? 144.428 120.283 120.892 1.00 36.71 169 GLY A CA 1
ATOM 891 C C . GLY A 1 169 ? 145.778 120.216 121.576 1.00 36.71 169 GLY A C 1
ATOM 892 O O . GLY A 1 169 ? 146.016 119.338 122.406 1.00 36.71 169 GLY A O 1
ATOM 893 N N . SER A 1 170 ? 146.689 121.129 121.228 1.00 36.55 170 SER A N 1
ATOM 894 C CA . SER A 1 170 ? 147.972 121.185 121.919 1.00 36.55 170 SER A CA 1
ATOM 895 C C . SER A 1 170 ? 147.786 121.533 123.388 1.00 36.55 170 SER A C 1
ATOM 896 O O . SER A 1 170 ? 148.424 120.938 124.264 1.00 36.55 170 SER A O 1
ATOM 899 N N . VAL A 1 171 ? 146.860 122.447 123.647 1.00 36.57 171 VAL A N 1
ATOM 900 C CA . VAL A 1 171 ? 146.600 122.883 125.045 1.00 36.57 171 VAL A CA 1
ATOM 901 C C . VAL A 1 171 ? 145.853 121.753 125.775 1.00 36.57 171 VAL A C 1
ATOM 902 O O . VAL A 1 171 ? 146.034 121.639 127.004 1.00 36.57 171 VAL A O 1
ATOM 906 N N . GLY A 1 172 ? 145.081 120.918 125.063 1.00 39.31 172 GLY A N 1
ATOM 907 C CA . GLY A 1 172 ? 144.464 119.738 125.646 1.00 39.31 172 GLY A CA 1
ATOM 908 C C . GLY A 1 172 ? 145.472 118.651 125.965 1.00 39.31 172 GLY A C 1
ATOM 909 O O . GLY A 1 172 ? 145.356 117.963 126.982 1.00 39.31 172 GLY A O 1
ATOM 910 N N . ILE A 1 173 ? 146.468 118.472 125.096 1.00 39.05 173 ILE A N 1
ATOM 911 C CA . ILE A 1 173 ? 147.547 117.532 125.387 1.00 39.05 173 ILE A CA 1
ATOM 912 C C . ILE A 1 173 ? 148.373 118.013 126.570 1.00 39.05 173 ILE A C 1
ATOM 913 O O . ILE A 1 173 ? 148.844 117.209 127.377 1.00 39.05 173 ILE A O 1
ATOM 918 N N . VAL A 1 174 ? 148.570 119.325 126.693 1.00 39.11 174 VAL A N 1
ATOM 919 C CA . VAL A 1 174 ? 149.251 119.841 127.878 1.00 39.11 174 VAL A CA 1
ATOM 920 C C . VAL A 1 174 ? 148.474 119.463 129.131 1.00 39.11 174 VAL A C 1
ATOM 921 O O . VAL A 1 174 ? 149.051 119.024 130.132 1.00 39.11 174 VAL A O 1
ATOM 925 N N . LEU A 1 175 ? 147.150 119.606 129.085 1.00 43.36 175 LEU A N 1
ATOM 926 C CA . LEU A 1 175 ? 146.306 119.207 130.209 1.00 43.36 175 LEU A CA 1
ATOM 927 C C . LEU A 1 175 ? 146.453 117.718 130.512 1.00 43.36 175 LEU A C 1
ATOM 928 O O . LEU A 1 175 ? 146.697 117.320 131.661 1.00 43.36 175 LEU A O 1
ATOM 933 N N . PHE A 1 176 ? 146.304 116.882 129.484 1.00 42.33 176 PHE A N 1
ATOM 934 C CA . PHE A 1 176 ? 146.381 115.440 129.679 1.00 42.33 176 PHE A CA 1
ATOM 935 C C . PHE A 1 176 ? 147.740 115.032 130.232 1.00 42.33 176 PHE A C 1
ATOM 936 O O . PHE A 1 176 ? 147.823 114.191 131.130 1.00 42.33 176 PHE A O 1
ATOM 944 N N . GLY A 1 177 ? 148.815 115.627 129.718 1.00 49.52 177 GLY A N 1
ATOM 945 C CA . GLY A 1 177 ? 150.132 115.358 130.263 1.00 49.52 177 GLY A CA 1
ATOM 946 C C . GLY A 1 177 ? 150.279 115.844 131.690 1.00 49.52 177 GLY A C 1
ATOM 947 O O . GLY A 1 177 ? 151.002 115.244 132.487 1.00 49.52 177 GLY A O 1
ATOM 948 N N . LEU A 1 178 ? 149.597 116.938 132.034 1.00 55.24 178 LEU A N 1
ATOM 949 C CA . LEU A 1 178 ? 149.657 117.437 133.401 1.00 55.24 178 LEU A CA 1
ATOM 950 C C . LEU A 1 178 ? 149.082 116.418 134.375 1.00 55.24 178 LEU A C 1
ATOM 951 O O . LEU A 1 178 ? 149.731 116.056 135.363 1.00 55.24 178 LEU A O 1
ATOM 956 N N . GLU A 1 179 ? 147.867 115.927 134.109 1.00 59.99 179 GLU A N 1
ATOM 957 C CA . GLU A 1 179 ? 147.344 114.886 135.002 1.00 59.99 179 GLU A CA 1
ATOM 958 C C . GLU A 1 179 ? 148.073 113.555 134.850 1.00 59.99 179 GLU A C 1
ATOM 959 O O . GLU A 1 179 ? 148.100 112.769 135.799 1.00 59.99 179 GLU A O 1
ATOM 965 N N . LEU A 1 180 ? 148.689 113.284 133.700 1.00 59.42 180 LEU A N 1
ATOM 966 C CA . LEU A 1 180 ? 149.554 112.112 133.603 1.00 59.42 180 LEU A CA 1
ATOM 967 C C . LEU A 1 180 ? 150.721 112.201 134.579 1.00 59.42 180 LEU A C 1
A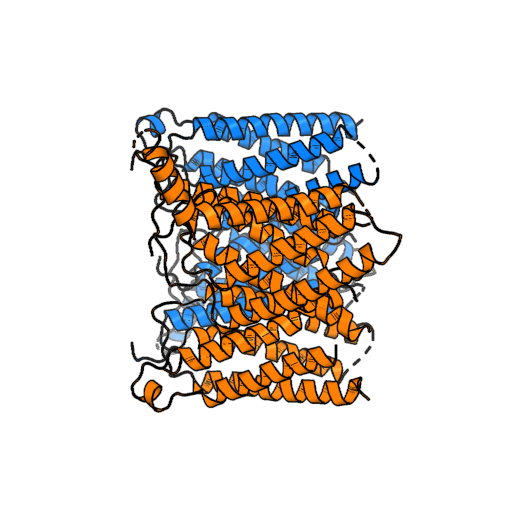TOM 968 O O . LEU A 1 180 ? 151.003 111.244 135.313 1.00 59.42 180 LEU A O 1
ATOM 973 N N . PHE A 1 181 ? 151.392 113.352 134.613 1.00 67.01 181 PHE A N 1
ATOM 974 C CA . PHE A 1 181 ? 152.490 113.553 135.549 1.00 67.01 181 PHE A CA 1
ATOM 975 C C . PHE A 1 181 ? 151.988 113.514 136.986 1.00 67.01 181 PHE A C 1
ATOM 976 O O . PHE A 1 181 ? 152.633 112.935 137.866 1.00 67.01 181 PHE A O 1
ATOM 984 N N . LEU A 1 182 ? 150.823 114.111 137.239 1.00 69.77 182 LEU A N 1
ATOM 985 C CA . LEU A 1 182 ? 150.282 114.146 138.592 1.00 69.77 182 LEU A CA 1
ATOM 986 C C . LEU A 1 182 ? 149.860 112.759 139.056 1.00 69.77 182 LEU A C 1
ATOM 987 O O . LEU A 1 182 ? 149.882 112.474 140.255 1.00 69.77 182 LEU A O 1
ATOM 992 N N . CYS A 1 183 ? 149.656 111.856 138.092 1.00 73.39 183 CYS A N 1
ATOM 993 C CA . CYS A 1 183 ? 149.351 110.444 138.445 1.00 73.39 183 CYS A CA 1
ATOM 994 C C . CYS A 1 183 ? 150.658 109.716 138.791 1.00 73.39 183 CYS A C 1
ATOM 995 O O . CYS A 1 183 ? 150.783 109.262 139.944 1.00 73.39 183 CYS A O 1
ATOM 998 N N . ILE A 1 184 ? 151.589 109.610 137.832 1.00 72.95 184 ILE A N 1
ATOM 999 C CA . ILE A 1 184 ? 152.877 108.894 138.070 1.00 72.95 184 ILE A CA 1
ATOM 1000 C C . ILE A 1 184 ? 153.504 109.407 139.366 1.00 72.95 184 ILE A C 1
ATOM 1001 O O . ILE A 1 184 ? 153.732 108.589 140.277 1.00 72.95 184 ILE A O 1
ATOM 1006 N N . GLU A 1 185 ? 153.778 110.709 139.435 1.00 78.55 185 GLU A N 1
ATOM 1007 C CA . GLU A 1 185 ? 154.492 111.260 140.613 1.00 78.55 185 GLU A CA 1
ATOM 1008 C C . GLU A 1 185 ? 153.654 111.304 141.890 1.00 78.55 185 GLU A C 1
ATOM 1009 O O . GLU A 1 185 ? 154.136 111.876 142.874 1.00 78.55 185 GLU A O 1
ATOM 1015 N N . ASN A 1 186 ? 152.445 110.767 141.870 1.00 82.92 186 ASN A N 1
ATOM 1016 C CA . ASN A 1 186 ? 151.688 110.624 143.136 1.00 82.92 186 ASN A CA 1
ATOM 1017 C C . ASN A 1 186 ? 151.611 109.165 143.590 1.00 82.92 186 ASN A C 1
ATOM 1018 O O . ASN A 1 186 ? 152.367 108.341 143.039 1.00 82.92 186 ASN A O 1
ATOM 1023 N N . VAL A 1 187 ? 150.762 108.858 144.572 1.00 85.64 187 VAL A N 1
ATOM 1024 C CA . VAL A 1 187 ? 150.721 107.469 145.118 1.00 85.64 187 VAL A CA 1
ATOM 1025 C C . VAL A 1 187 ? 149.261 107.033 145.256 1.00 85.64 187 VAL A C 1
ATOM 1026 O O . VAL A 1 187 ? 148.968 106.239 146.170 1.00 85.64 187 VAL A O 1
ATOM 1030 N N . ALA A 1 188 ? 148.339 107.644 144.513 1.00 87.88 188 ALA A N 1
ATOM 1031 C CA . ALA A 1 188 ? 146.912 107.329 144.767 1.00 87.88 188 ALA A CA 1
ATOM 1032 C C . ALA A 1 188 ? 146.255 106.707 143.536 1.00 87.88 188 ALA A C 1
ATOM 1033 O O . ALA A 1 188 ? 145.318 105.905 143.709 1.00 87.88 188 ALA A O 1
ATOM 1035 N N . CYS A 1 189 ? 146.729 107.066 142.345 1.00 86.91 189 CYS A N 1
ATOM 1036 C CA . CYS A 1 189 ? 146.082 106.566 141.107 1.00 86.91 189 CYS A CA 1
ATOM 1037 C C . CYS A 1 189 ? 146.676 105.214 140.713 1.00 86.91 189 CYS A C 1
ATOM 1038 O O . CYS A 1 189 ? 147.391 104.619 141.544 1.00 86.91 189 CYS A O 1
ATOM 1041 N N . LYS A 1 190 ? 146.423 104.768 139.481 1.00 76.17 190 LYS A N 1
ATOM 1042 C CA . LYS A 1 190 ? 146.862 103.428 139.037 1.00 76.17 190 LYS A CA 1
ATOM 1043 C C . LYS A 1 190 ? 147.212 103.400 137.557 1.00 76.17 190 LYS A C 1
ATOM 1044 O O . LYS A 1 190 ? 147.085 104.432 136.894 1.00 76.17 190 LYS A O 1
ATOM 1050 N N . LYS A 1 191 ? 147.678 102.246 137.075 1.00 69.05 191 LYS A N 1
ATOM 1051 C CA . LYS A 1 191 ? 147.893 102.126 135.614 1.00 69.05 191 LYS A CA 1
ATOM 1052 C C . LYS A 1 191 ? 146.553 102.503 134.989 1.00 69.05 191 LYS A C 1
ATOM 1053 O O . LYS A 1 191 ? 146.562 103.192 133.960 1.00 69.05 191 LYS A O 1
ATOM 1059 N N . VAL A 1 192 ? 145.450 102.096 135.631 1.00 66.74 192 VAL A N 1
ATOM 1060 C CA . VAL A 1 192 ? 144.112 102.500 135.141 1.00 66.74 192 VAL A CA 1
ATOM 1061 C C . VAL A 1 192 ? 144.092 103.965 134.723 1.00 66.74 192 VAL A C 1
ATOM 1062 O O . VAL A 1 192 ? 143.435 104.265 133.706 1.00 66.74 192 VAL A O 1
ATOM 1066 N N . ALA A 1 193 ? 144.810 104.829 135.446 1.00 58.96 193 ALA A N 1
ATOM 1067 C CA . ALA A 1 193 ? 144.838 106.274 135.121 1.00 58.96 193 ALA A CA 1
ATOM 1068 C C . ALA A 1 193 ? 145.845 106.424 133.975 1.00 58.96 193 ALA A C 1
ATOM 1069 O O . ALA A 1 193 ? 145.438 106.868 132.891 1.00 58.96 193 ALA A O 1
ATOM 1071 N N . ILE A 1 194 ? 147.108 106.066 134.207 1.00 56.65 194 ILE A N 1
ATOM 1072 C CA . ILE A 1 194 ? 148.162 106.247 133.165 1.00 56.65 194 ILE A CA 1
ATOM 1073 C C . ILE A 1 194 ? 147.627 105.801 131.804 1.00 56.65 194 ILE A C 1
ATOM 1074 O O . ILE A 1 194 ? 147.616 106.634 130.884 1.00 56.65 194 ILE A O 1
ATOM 1079 N N . ALA A 1 195 ? 147.175 104.551 131.692 1.00 52.28 195 ALA A N 1
ATOM 1080 C CA . ALA A 1 195 ? 146.779 103.987 130.382 1.00 52.28 195 ALA A CA 1
ATOM 1081 C C . ALA A 1 195 ? 145.756 104.927 129.743 1.00 52.28 195 ALA A C 1
ATOM 1082 O O . ALA A 1 195 ? 145.989 105.356 128.599 1.00 52.28 195 ALA A O 1
ATOM 1084 N N . LYS A 1 196 ? 144.667 105.237 130.448 1.00 48.28 196 LYS A N 1
ATOM 1085 C CA . LYS A 1 196 ? 143.617 106.027 129.819 1.00 48.28 196 LYS A CA 1
ATOM 1086 C C . LYS A 1 196 ? 144.130 107.411 129.444 1.00 48.28 196 LYS A C 1
ATOM 1087 O O . LYS A 1 196 ? 143.743 107.964 128.408 1.00 48.28 196 LYS A O 1
ATOM 1093 N N . MET A 1 197 ? 145.035 107.972 130.247 1.00 46.21 197 MET A N 1
ATOM 1094 C CA . MET A 1 197 ? 145.587 109.269 129.879 1.00 46.21 197 MET A CA 1
ATOM 1095 C C . MET A 1 197 ? 146.518 109.156 128.675 1.00 46.21 197 MET A C 1
ATOM 1096 O O . MET A 1 197 ? 146.540 110.054 127.823 1.00 46.21 197 MET A O 1
ATOM 1101 N N . ILE A 1 198 ? 147.275 108.058 128.578 1.00 43.84 198 ILE A N 1
ATOM 1102 C CA . ILE A 1 198 ? 148.102 107.820 127.396 1.00 43.84 198 ILE A CA 1
ATOM 1103 C C . ILE A 1 198 ? 147.239 107.698 126.149 1.00 43.84 198 ILE A C 1
ATOM 1104 O O . ILE A 1 198 ? 147.569 108.260 125.098 1.00 43.84 198 ILE A O 1
ATOM 1109 N N . VAL A 1 199 ? 146.141 106.942 126.228 1.00 38.53 199 VAL A N 1
ATOM 1110 C CA . VAL A 1 199 ? 145.310 106.807 125.035 1.00 38.53 199 VAL A CA 1
ATOM 1111 C C . VAL A 1 199 ? 144.631 108.130 124.708 1.00 38.53 199 VAL A C 1
ATOM 1112 O O . VAL A 1 199 ? 144.419 108.444 123.534 1.00 38.53 199 VAL A O 1
ATOM 1116 N N . ALA A 1 200 ? 144.318 108.945 125.719 1.00 36.95 200 ALA A N 1
ATOM 1117 C CA . ALA A 1 200 ? 143.785 110.276 125.448 1.00 36.95 200 ALA A CA 1
ATOM 1118 C C . ALA A 1 200 ? 144.792 111.127 124.684 1.00 36.95 200 ALA A C 1
ATOM 1119 O O . ALA A 1 200 ? 144.447 111.767 123.685 1.00 36.95 200 ALA A O 1
ATOM 1121 N N . ILE A 1 201 ? 146.049 111.135 125.134 1.00 35.21 201 ILE A N 1
ATOM 1122 C CA . ILE A 1 201 ? 147.075 111.930 124.459 1.00 35.21 201 ILE A CA 1
ATOM 1123 C C . ILE A 1 201 ? 147.294 111.431 123.037 1.00 35.21 201 ILE A C 1
ATOM 1124 O O . ILE A 1 201 ? 147.379 112.223 122.088 1.00 35.21 201 ILE A O 1
ATOM 1129 N N . VAL A 1 202 ? 147.392 110.113 122.868 1.00 35.06 202 VAL A N 1
ATOM 1130 C CA . VAL A 1 202 ? 147.649 109.543 121.550 1.00 35.06 202 VAL A CA 1
ATOM 1131 C C . VAL A 1 202 ? 146.502 109.864 120.603 1.00 35.06 202 VAL A C 1
ATOM 1132 O O . VAL A 1 202 ? 146.715 110.313 119.469 1.00 35.06 202 VAL A O 1
ATOM 1136 N N . PHE A 1 203 ? 145.264 109.661 121.063 1.00 33.84 203 PHE A N 1
ATOM 1137 C CA . PHE A 1 203 ? 144.107 109.956 120.231 1.00 33.84 203 PHE A C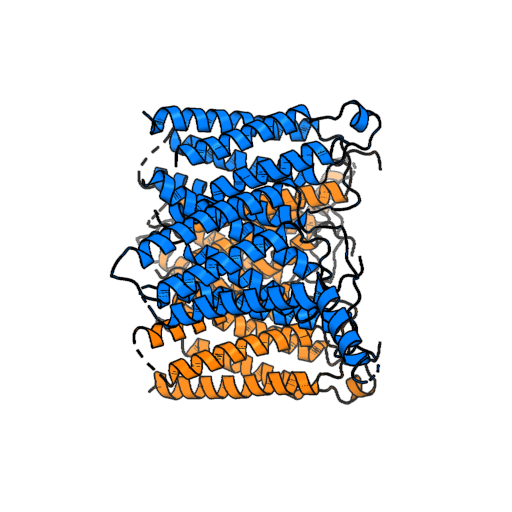A 1
ATOM 1138 C C . PHE A 1 203 ? 144.049 111.431 119.876 1.00 33.84 203 PHE A C 1
ATOM 1139 O O . PHE A 1 203 ? 143.774 111.785 118.726 1.00 33.84 203 PHE A O 1
ATOM 1147 N N . THR A 1 204 ? 144.305 112.307 120.849 1.00 35.11 204 THR A N 1
ATOM 1148 C CA . THR A 1 204 ? 144.232 113.737 120.585 1.00 35.11 204 THR A CA 1
ATOM 1149 C C . THR A 1 204 ? 145.260 114.155 119.545 1.00 35.11 204 THR A C 1
ATOM 1150 O O . THR A 1 204 ? 144.935 114.880 118.602 1.00 35.11 204 THR A O 1
ATOM 1154 N N . PHE A 1 205 ? 146.506 113.690 119.689 1.00 36.02 205 PHE A N 1
ATOM 1155 C CA . PHE A 1 205 ? 147.545 114.077 118.737 1.00 36.02 205 PHE A CA 1
ATOM 1156 C C . PHE A 1 205 ? 147.253 113.534 117.343 1.00 36.02 205 PHE A C 1
ATOM 1157 O O . PHE A 1 205 ? 147.393 114.255 116.341 1.00 36.02 205 PHE A O 1
ATOM 1165 N N . ILE A 1 206 ? 146.840 112.268 117.255 1.00 34.37 206 ILE A N 1
ATOM 1166 C CA . ILE A 1 206 ? 146.480 111.707 115.958 1.00 34.37 206 ILE A CA 1
ATOM 1167 C C . ILE A 1 206 ? 145.346 112.506 115.336 1.00 34.37 206 ILE A C 1
ATOM 1168 O O . ILE A 1 206 ? 145.336 112.764 114.126 1.00 34.37 206 ILE A O 1
ATOM 1173 N N . GLN A 1 207 ? 144.378 112.926 116.154 1.00 33.90 207 GLN A N 1
ATOM 1174 C CA . GLN A 1 207 ? 143.242 113.654 115.611 1.00 33.90 207 GLN A CA 1
ATOM 1175 C C . GLN A 1 207 ? 143.638 115.052 115.153 1.00 33.90 207 GLN A C 1
ATOM 1176 O O . GLN A 1 207 ? 143.107 115.540 114.156 1.00 33.90 207 GLN A O 1
ATOM 1182 N N . MET A 1 208 ? 144.548 115.724 115.866 1.00 35.79 208 MET A N 1
ATOM 1183 C CA . MET A 1 208 ? 145.019 117.017 115.368 1.00 35.79 208 MET A CA 1
ATOM 1184 C C . MET A 1 208 ? 145.715 116.851 114.030 1.00 35.79 208 MET A C 1
ATOM 1185 O O . MET A 1 208 ? 145.500 117.639 113.102 1.00 35.79 208 MET A O 1
ATOM 1190 N N . HIS A 1 209 ? 146.562 115.826 113.915 1.00 38.73 209 HIS A N 1
ATOM 1191 C CA . HIS A 1 209 ? 147.246 115.595 112.647 1.00 38.73 209 HIS A CA 1
ATOM 1192 C C . HIS A 1 209 ? 146.249 115.316 111.530 1.00 38.73 209 HIS A C 1
ATOM 1193 O O . HIS A 1 209 ? 146.403 115.816 110.410 1.00 38.73 209 HIS A O 1
ATOM 1200 N N . PHE A 1 210 ? 145.228 114.519 111.855 1.00 42.28 210 PHE A N 1
ATOM 1201 C CA . PHE A 1 210 ? 144.200 114.161 110.846 1.00 42.28 210 PHE A CA 1
ATOM 1202 C C . PHE A 1 210 ? 143.410 115.412 110.452 1.00 42.28 210 PHE A C 1
ATOM 1203 O O . PHE A 1 210 ? 143.235 115.640 109.252 1.00 42.28 210 PHE A O 1
ATOM 1211 N N . ILE A 1 211 ? 142.942 116.182 111.439 1.00 40.43 211 ILE A N 1
ATOM 1212 C CA . ILE A 1 211 ? 142.156 117.418 111.136 1.00 40.43 211 ILE A CA 1
ATOM 1213 C C . ILE A 1 211 ? 143.020 118.309 110.244 1.00 40.43 211 ILE A C 1
ATOM 1214 O O . ILE A 1 211 ? 142.638 118.600 109.137 1.00 40.43 211 ILE A O 1
ATOM 1219 N N . PHE A 1 212 ? 144.201 118.683 110.695 1.00 40.13 212 PHE A N 1
ATOM 1220 C CA . PHE A 1 212 ? 145.006 119.618 109.924 1.00 40.13 212 PHE A CA 1
ATOM 1221 C C . PHE A 1 212 ? 145.296 119.117 108.519 1.00 40.13 212 PHE A C 1
ATOM 1222 O O . PHE A 1 212 ? 145.607 119.929 107.642 1.00 40.13 212 PHE A O 1
ATOM 1230 N N . CYS A 1 213 ? 145.097 117.816 108.287 1.00 46.77 213 CYS A N 1
ATOM 1231 C CA . CYS A 1 213 ? 145.275 117.250 106.922 1.00 46.77 213 CYS A CA 1
ATOM 1232 C C . CYS A 1 213 ? 143.997 116.511 106.509 1.00 46.77 213 CYS A C 1
ATOM 1233 O O . CYS A 1 213 ? 144.112 115.364 106.034 1.00 46.77 213 CYS A O 1
ATOM 1236 N N . ASN A 1 214 ? 142.827 117.138 106.683 1.00 49.32 214 ASN A N 1
ATOM 1237 C CA . ASN A 1 214 ? 141.532 116.467 106.373 1.00 49.32 214 ASN A CA 1
ATOM 1238 C C . ASN A 1 214 ? 141.176 116.640 104.892 1.00 49.32 214 ASN A C 1
ATOM 1239 O O . ASN A 1 214 ? 139.969 116.662 104.581 1.00 49.32 214 ASN A O 1
ATOM 1244 N N . SER A 1 215 ? 142.178 116.752 104.017 1.00 62.31 215 SER A N 1
ATOM 1245 C CA . SER A 1 215 ? 141.909 116.992 102.575 1.00 62.31 215 SER A CA 1
ATOM 1246 C C . SER A 1 215 ? 142.161 115.710 101.776 1.00 62.31 215 SER A C 1
ATOM 1247 O O . SER A 1 215 ? 141.209 115.212 101.146 1.00 62.31 215 SER A O 1
ATOM 1250 N N . LYS A 1 216 ? 143.400 115.215 101.796 1.00 61.58 216 LYS A N 1
ATOM 1251 C CA . LYS A 1 216 ? 143.763 113.998 101.024 1.00 61.58 216 LYS A CA 1
ATOM 1252 C C . LYS A 1 216 ? 142.833 112.844 101.400 1.00 61.58 216 LYS A C 1
ATOM 1253 O O . LYS A 1 216 ? 142.760 111.872 100.627 1.00 61.58 216 LYS A O 1
ATOM 1259 N N . ILE A 1 217 ? 142.153 112.939 102.544 1.00 59.97 217 ILE A N 1
ATOM 1260 C CA . ILE A 1 217 ? 141.322 111.781 102.989 1.00 59.97 217 ILE A CA 1
ATOM 1261 C C . ILE A 1 217 ? 140.245 111.494 101.936 1.00 59.97 217 ILE A C 1
ATOM 1262 O O . ILE A 1 217 ? 139.474 112.417 101.604 1.00 59.97 217 ILE A O 1
ATOM 1267 N N . THR A 1 218 ? 140.217 110.264 101.413 1.00 63.05 218 THR A N 1
ATOM 1268 C CA . THR A 1 218 ? 139.164 109.868 100.440 1.00 63.05 218 THR A CA 1
ATOM 1269 C C . THR A 1 218 ? 138.057 109.140 101.207 1.00 63.05 218 THR A C 1
ATOM 1270 O O . THR A 1 218 ? 138.117 107.903 101.293 1.00 63.05 218 THR A O 1
ATOM 1274 N N . VAL A 1 219 ? 137.120 109.844 101.814 1.00 55.77 219 VAL A N 1
ATOM 1275 C CA . VAL A 1 219 ? 136.133 109.099 102.637 1.00 55.77 219 VAL A CA 1
ATOM 1276 C C . VAL A 1 219 ? 135.517 108.047 101.740 1.00 55.77 219 VAL A C 1
ATOM 1277 O O . VAL A 1 219 ? 134.969 107.079 102.268 1.00 55.77 219 VAL A O 1
ATOM 1281 N N . ASN A 1 220 ? 135.611 108.243 100.427 1.00 60.91 220 ASN A N 1
ATOM 1282 C CA . ASN A 1 220 ? 134.928 107.335 99.460 1.00 60.91 220 ASN A CA 1
ATOM 1283 C C . ASN A 1 220 ? 135.726 106.167 98.908 1.00 60.91 220 ASN A C 1
ATOM 1284 O O . ASN A 1 220 ? 135.424 105.721 97.798 1.00 60.91 220 ASN A O 1
ATOM 1289 N N . SER A 1 221 ? 136.710 105.698 99.658 1.00 54.17 221 SER A N 1
ATOM 1290 C CA . SER A 1 221 ? 137.431 104.485 99.235 1.00 54.17 221 SER A CA 1
ATOM 1291 C C . SER A 1 221 ? 136.942 103.336 100.109 1.00 54.17 221 SER A C 1
ATOM 1292 O O . SER A 1 221 ? 136.291 102.443 99.559 1.00 54.17 221 SER A O 1
ATOM 1295 N N . SER A 1 222 ? 137.027 103.446 101.428 1.00 48.26 222 SER A N 1
ATOM 1296 C CA . SER A 1 222 ? 136.402 102.453 102.327 1.00 48.26 222 SER A CA 1
ATOM 1297 C C . SER A 1 222 ? 135.171 103.134 102.902 1.00 48.26 222 SER A C 1
ATOM 1298 O O . SER A 1 222 ? 135.173 103.438 104.100 1.00 48.26 222 SER A O 1
ATOM 1301 N N . ARG A 1 223 ? 134.138 103.318 102.097 1.00 46.15 223 ARG A N 1
ATOM 1302 C CA . ARG A 1 223 ? 133.020 104.184 102.517 1.00 46.15 223 ARG A CA 1
ATOM 1303 C C . ARG A 1 223 ? 132.018 103.632 103.506 1.00 46.15 223 ARG A C 1
ATOM 1304 O O . ARG A 1 223 ? 131.002 104.281 103.696 1.00 46.15 223 ARG A O 1
ATOM 1312 N N . LYS A 1 224 ? 132.231 102.530 104.166 1.00 36.25 224 LYS A N 1
ATOM 1313 C CA . LYS A 1 224 ? 131.265 102.130 105.201 1.00 36.25 224 LYS A CA 1
ATOM 1314 C C . LYS A 1 224 ? 131.976 101.973 106.516 1.00 36.25 224 LYS A C 1
ATOM 1315 O O . LYS A 1 224 ? 131.327 101.867 107.552 1.00 36.25 224 LYS A O 1
ATOM 1321 N N . ILE A 1 225 ? 133.293 102.006 106.442 1.00 37.85 225 ILE A N 1
ATOM 1322 C CA . ILE A 1 225 ? 134.026 101.925 107.736 1.00 37.85 225 ILE A CA 1
ATOM 1323 C C . ILE A 1 225 ? 134.389 103.366 108.020 1.00 37.85 225 ILE A C 1
ATOM 1324 O O . ILE A 1 225 ? 134.440 103.747 109.193 1.00 37.85 225 ILE A O 1
ATOM 1329 N N . VAL A 1 226 ? 134.561 104.148 106.968 1.00 36.78 226 VAL A N 1
ATOM 1330 C CA . VAL A 1 226 ? 134.806 105.589 107.174 1.00 36.78 226 VAL A CA 1
ATOM 1331 C C . VAL A 1 226 ? 133.483 106.158 107.651 1.00 36.78 226 VAL A C 1
ATOM 1332 O O . VAL A 1 226 ? 133.511 107.045 108.493 1.00 36.78 226 VAL A O 1
ATOM 1336 N N . ALA A 1 227 ? 132.364 105.558 107.273 1.00 32.53 227 ALA A N 1
ATOM 1337 C CA . ALA A 1 227 ? 131.139 106.117 107.841 1.00 32.53 227 ALA A CA 1
ATOM 1338 C C . ALA A 1 227 ? 131.018 105.783 109.323 1.00 32.53 227 ALA A C 1
ATOM 1339 O O . ALA A 1 227 ? 130.807 106.673 110.162 1.00 32.53 227 ALA A O 1
ATOM 1341 N N . PHE A 1 228 ? 131.196 104.500 109.645 1.00 30.14 228 PHE A N 1
ATOM 1342 C CA . PHE A 1 228 ? 131.143 104.062 111.062 1.00 30.14 228 PHE A CA 1
ATOM 1343 C C . PHE A 1 228 ? 132.248 104.785 111.838 1.00 30.14 228 PHE A C 1
ATOM 1344 O O . PHE A 1 228 ? 131.980 105.217 112.972 1.00 30.14 228 PHE A O 1
ATOM 1352 N N . GLY A 1 229 ? 133.436 104.930 111.239 1.00 30.71 229 GLY A N 1
ATOM 1353 C CA . GLY A 1 229 ? 134.544 105.561 111.932 1.00 30.71 229 GLY A CA 1
ATOM 1354 C C . GLY A 1 229 ? 134.317 107.034 112.213 1.00 30.71 229 GLY A C 1
ATOM 1355 O O . GLY A 1 229 ? 134.605 107.510 113.311 1.00 30.71 229 GLY A O 1
ATOM 1356 N N . MET A 1 230 ? 133.811 107.778 111.229 1.00 28.59 230 MET A N 1
ATOM 1357 C CA . MET A 1 230 ? 133.526 109.191 111.447 1.00 28.59 230 MET A CA 1
ATOM 1358 C C . MET A 1 230 ? 132.431 109.381 112.484 1.00 28.59 230 MET A C 1
ATOM 1359 O O . MET A 1 230 ? 132.523 110.281 113.324 1.00 28.59 230 MET A O 1
ATOM 1364 N N . MET A 1 231 ? 131.384 108.552 112.446 1.00 24.35 231 MET A N 1
ATOM 1365 C CA . MET A 1 231 ? 130.357 108.674 113.476 1.00 24.35 231 MET A CA 1
ATOM 1366 C C . MET A 1 231 ? 130.906 108.324 114.856 1.00 24.35 231 MET A C 1
ATOM 1367 O O . MET A 1 231 ? 130.565 108.979 115.849 1.00 24.35 231 MET A O 1
ATOM 1372 N N . HIS A 1 232 ? 131.776 107.318 114.941 1.00 26.39 232 HIS A N 1
ATOM 1373 C CA . HIS A 1 232 ? 132.398 107.000 116.220 1.00 26.39 232 HIS A CA 1
ATOM 1374 C C . HIS A 1 232 ? 133.286 108.139 116.701 1.00 26.39 232 HIS A C 1
ATOM 1375 O O . HIS A 1 232 ? 133.349 108.418 117.901 1.00 26.39 232 HIS A O 1
ATOM 1382 N N . LEU A 1 233 ? 133.996 108.797 115.783 1.00 25.29 233 LEU A N 1
ATOM 1383 C CA . LEU A 1 233 ? 134.846 109.921 116.165 1.00 25.29 233 LEU A CA 1
ATOM 1384 C C . LEU A 1 233 ? 134.016 111.103 116.641 1.00 25.29 233 LEU A C 1
ATOM 1385 O O . LEU A 1 233 ? 134.405 111.800 117.583 1.00 25.29 233 LEU A O 1
ATOM 1390 N N . ILE A 1 234 ? 132.881 111.357 115.987 1.00 23.78 234 ILE A N 1
ATOM 1391 C CA . ILE A 1 234 ? 131.966 112.389 116.464 1.00 23.78 234 ILE A CA 1
ATOM 1392 C C . ILE A 1 234 ? 131.491 112.053 117.866 1.00 23.78 234 ILE A C 1
ATOM 1393 O O . ILE A 1 234 ? 131.429 112.921 118.744 1.00 23.78 234 ILE A O 1
ATOM 1398 N N . SER A 1 235 ? 131.139 110.787 118.093 1.00 23.85 235 SER A N 1
ATOM 1399 C CA . SER A 1 235 ? 130.711 110.365 119.420 1.00 23.85 235 SER A CA 1
ATOM 1400 C C . SER A 1 235 ? 131.819 110.573 120.441 1.00 23.85 235 SER A C 1
ATOM 1401 O O . SER A 1 235 ? 131.563 111.025 121.560 1.00 23.85 235 SER A O 1
ATOM 1404 N N . VAL A 1 236 ? 133.059 110.258 120.066 1.00 26.14 236 VAL A N 1
ATOM 1405 C CA . VAL A 1 236 ? 134.191 110.412 120.975 1.00 26.14 236 VAL A CA 1
ATOM 1406 C C . VAL A 1 236 ? 134.415 111.880 121.313 1.00 26.14 236 VAL A C 1
ATOM 1407 O O . VAL A 1 236 ? 134.653 112.235 122.472 1.00 26.14 236 VAL A O 1
ATOM 1411 N N . ASN A 1 237 ? 134.343 112.758 120.312 1.00 26.28 237 ASN A N 1
ATOM 1412 C CA . ASN A 1 237 ? 134.537 114.183 120.564 1.00 26.28 237 ASN A CA 1
ATOM 1413 C C . ASN A 1 237 ? 133.423 114.755 121.434 1.00 26.28 237 ASN A C 1
ATOM 1414 O O . ASN A 1 237 ? 133.687 115.510 122.379 1.00 26.28 237 ASN A O 1
ATOM 1419 N N . LEU A 1 238 ? 132.170 114.400 121.140 1.00 25.23 238 LEU A N 1
ATOM 1420 C CA . LEU A 1 238 ? 131.057 114.879 121.952 1.00 25.23 238 LEU A CA 1
ATOM 1421 C C . LEU A 1 238 ? 131.144 114.339 123.372 1.00 25.23 238 LEU A C 1
ATOM 1422 O O . LEU A 1 238 ? 130.831 115.046 124.335 1.00 25.23 238 LEU A O 1
ATOM 1427 N N . TRP A 1 239 ? 131.572 113.086 123.521 1.00 29.68 239 TRP A N 1
ATOM 1428 C CA . TRP A 1 239 ? 131.730 112.488 124.838 1.00 29.68 239 TRP A CA 1
ATOM 1429 C C . TRP A 1 239 ? 132.844 113.165 125.622 1.00 29.68 239 TRP A C 1
ATOM 1430 O O . TRP A 1 239 ? 132.718 113.376 126.834 1.00 29.68 239 TRP A O 1
ATOM 1441 N N . THR A 1 240 ? 133.944 113.512 124.952 1.00 28.61 240 THR A N 1
ATOM 1442 C CA . THR A 1 240 ? 135.001 114.263 125.617 1.00 28.61 240 THR A CA 1
ATOM 1443 C C . THR A 1 240 ? 134.492 115.622 126.069 1.00 28.61 240 THR A C 1
ATOM 1444 O O . THR A 1 240 ? 134.804 116.072 127.177 1.00 28.61 240 THR A O 1
ATOM 1448 N N . TRP A 1 241 ? 133.691 116.284 125.232 1.00 27.16 241 TRP A N 1
ATOM 1449 C CA . TRP A 1 241 ? 133.055 117.527 125.655 1.00 27.16 241 TRP A CA 1
ATOM 1450 C C . TRP A 1 241 ? 132.199 117.302 126.897 1.00 27.16 241 TRP A C 1
ATOM 1451 O O . TRP A 1 241 ? 132.273 118.069 127.863 1.00 27.16 241 TRP A O 1
ATOM 1462 N N . PHE A 1 242 ? 131.394 116.237 126.895 1.00 27.51 242 PHE A N 1
ATOM 1463 C CA . PHE A 1 242 ? 130.551 115.924 128.046 1.00 27.51 242 PHE A CA 1
ATOM 1464 C C . PHE A 1 242 ? 131.368 115.652 129.299 1.00 27.51 242 PHE A C 1
ATOM 1465 O O . PHE A 1 242 ? 130.890 115.910 130.407 1.00 27.51 242 PHE A O 1
ATOM 1473 N N . ARG A 1 243 ? 132.584 115.131 129.148 1.00 29.20 243 ARG A N 1
ATOM 1474 C CA . ARG A 1 243 ? 133.446 114.889 130.295 1.00 29.20 243 ARG A CA 1
ATOM 1475 C C . ARG A 1 243 ? 133.867 116.178 130.986 1.00 29.20 243 ARG A C 1
ATOM 1476 O O . ARG A 1 243 ? 134.322 116.130 132.133 1.00 29.20 243 ARG A O 1
ATOM 1484 N N . PHE A 1 244 ? 133.726 117.324 130.319 1.00 30.22 244 PHE A N 1
ATOM 1485 C CA . PHE A 1 244 ? 134.211 118.596 130.839 1.00 30.22 244 PHE A CA 1
ATOM 1486 C C . PHE A 1 244 ? 133.098 119.624 131.007 1.00 30.22 244 PHE A C 1
ATOM 1487 O O . PHE A 1 244 ? 133.382 120.817 131.142 1.00 30.22 244 PHE A O 1
ATOM 1495 N N . VAL A 1 245 ? 131.829 119.197 130.960 1.00 34.20 245 VAL A N 1
ATOM 1496 C CA . VAL A 1 245 ? 130.703 120.153 131.212 1.00 34.20 245 VAL A CA 1
ATOM 1497 C C . VAL A 1 245 ? 130.394 120.131 132.709 1.00 34.20 245 VAL A C 1
ATOM 1498 O O . VAL A 1 245 ? 129.423 120.799 133.123 1.00 34.20 245 VAL A O 1
ATOM 1502 N N . LEU A 1 246 ? 131.211 119.425 133.490 1.00 45.01 246 LEU A N 1
ATOM 1503 C CA . LEU A 1 246 ? 130.949 119.254 134.946 1.00 45.01 246 LEU A CA 1
ATOM 1504 C C . LEU A 1 246 ? 132.174 119.710 135.747 1.00 45.01 246 LEU A C 1
ATOM 1505 O O . LEU A 1 246 ? 133.287 119.259 135.412 1.00 45.01 246 LEU A O 1
ATOM 1510 N N . ALA A 1 247 ? 131.964 120.545 136.768 1.00 59.82 247 ALA A N 1
ATOM 1511 C CA . ALA A 1 247 ? 133.083 121.042 137.601 1.00 59.82 247 ALA A CA 1
ATOM 1512 C C . ALA A 1 247 ? 133.504 119.955 138.595 1.00 59.82 247 ALA A C 1
ATOM 1513 O O . ALA A 1 247 ? 132.618 119.400 139.274 1.00 59.82 247 ALA A O 1
ATOM 1515 N N . LYS A 1 248 ? 134.806 119.672 138.674 1.00 76.07 248 LYS A N 1
ATOM 1516 C CA . LYS A 1 248 ? 135.317 118.643 139.620 1.00 76.07 248 LYS A CA 1
ATOM 1517 C C . LYS A 1 248 ? 136.012 119.338 140.796 1.00 76.07 248 LYS A C 1
ATOM 1518 O O . LYS A 1 248 ? 135.314 120.088 141.506 1.00 76.07 248 LYS A O 1
ATOM 1524 N N . PHE A 1 312 ? 146.292 127.399 140.320 1.00 88.81 312 PHE A N 1
ATOM 1525 C CA . PHE A 1 312 ? 145.629 128.609 139.846 1.00 88.81 312 PHE A CA 1
ATOM 1526 C C . PHE A 1 312 ? 144.279 128.228 139.259 1.00 88.81 312 PHE A C 1
ATOM 1527 O O . PHE A 1 312 ? 144.192 127.306 138.441 1.00 88.81 312 PHE A O 1
ATOM 1535 N N . GLY A 1 313 ? 143.229 128.935 139.680 1.00 75.92 313 GLY A N 1
ATOM 1536 C CA . GLY A 1 313 ? 141.916 128.723 139.099 1.00 75.92 313 GLY A CA 1
ATOM 1537 C C . GLY A 1 313 ? 141.775 129.279 137.699 1.00 75.92 313 GLY A C 1
ATOM 1538 O O . GLY A 1 313 ? 140.896 128.838 136.950 1.00 75.92 313 GLY A O 1
ATOM 1539 N N . ASP A 1 314 ? 142.616 130.246 137.328 1.00 68.56 314 ASP A N 1
ATOM 1540 C CA . ASP A 1 314 ? 142.568 130.793 135.978 1.00 68.56 314 ASP A CA 1
ATOM 1541 C C . ASP A 1 314 ? 143.158 129.830 134.957 1.00 68.56 314 ASP A C 1
ATOM 1542 O O . ASP A 1 314 ? 142.621 129.696 133.852 1.00 68.56 314 ASP A O 1
ATOM 1547 N N . VAL A 1 315 ? 144.253 129.156 135.300 1.00 62.83 315 VAL A N 1
ATOM 1548 C CA . VAL A 1 315 ? 144.878 128.233 134.362 1.00 62.83 315 VAL A CA 1
ATOM 1549 C C . VAL A 1 315 ? 144.104 126.922 134.263 1.00 62.83 315 VAL A C 1
ATOM 1550 O O . VAL A 1 315 ? 144.138 126.263 133.219 1.00 62.83 315 VAL A O 1
ATOM 1554 N N . ALA A 1 316 ? 143.395 126.533 135.324 1.00 59.07 316 ALA A N 1
ATOM 1555 C CA . ALA A 1 316 ? 142.598 125.313 135.273 1.00 59.07 316 ALA A CA 1
ATOM 1556 C C . ALA A 1 316 ? 141.410 125.463 134.332 1.00 59.07 316 ALA A C 1
ATOM 1557 O O . ALA A 1 316 ? 141.101 124.548 133.561 1.00 59.07 316 ALA A O 1
ATOM 1559 N N . THR A 1 317 ? 140.728 126.611 134.378 1.00 52.82 317 THR A N 1
ATOM 1560 C CA . THR A 1 317 ? 139.551 126.795 133.535 1.00 52.82 317 THR A CA 1
ATOM 1561 C C . THR A 1 317 ? 139.934 127.040 132.081 1.00 52.82 317 THR A C 1
ATOM 1562 O O . THR A 1 317 ? 139.110 126.841 131.184 1.00 52.82 317 THR A O 1
ATOM 1566 N N . PHE A 1 318 ? 141.195 127.417 131.849 1.00 43.73 318 PHE A N 1
ATOM 1567 C CA . PHE A 1 318 ? 141.682 127.674 130.469 1.00 43.73 318 PHE A CA 1
ATOM 1568 C C . PHE A 1 318 ? 141.953 126.324 129.804 1.00 43.73 318 PHE A C 1
ATOM 1569 O O . PHE A 1 318 ? 141.693 126.178 128.596 1.00 43.73 318 PHE A O 1
ATOM 1577 N N . LEU A 1 319 ? 142.443 125.361 130.587 1.00 42.97 319 LEU A N 1
ATOM 1578 C CA . LEU A 1 319 ? 142.780 124.027 130.029 1.00 42.97 319 LEU A CA 1
ATOM 1579 C C . LEU A 1 319 ? 141.492 123.296 129.630 1.00 42.97 319 LEU A C 1
ATOM 1580 O O . LEU A 1 319 ? 141.465 122.738 128.517 1.00 42.97 319 LEU A O 1
ATOM 1585 N N . THR A 1 320 ? 140.470 123.311 130.496 1.00 37.48 320 THR A N 1
ATOM 1586 C CA . THR A 1 320 ? 139.206 122.666 130.154 1.00 37.48 320 THR A CA 1
ATOM 1587 C C . THR A 1 320 ? 138.558 123.319 128.940 1.00 37.48 320 THR A C 1
ATOM 1588 O O . THR A 1 320 ? 138.029 122.629 128.058 1.00 37.48 320 THR A O 1
ATOM 1592 N N . THR A 1 321 ? 138.590 124.650 128.879 1.00 35.53 321 THR A N 1
ATOM 1593 C CA . THR A 1 321 ? 137.992 125.359 127.754 1.00 35.53 321 THR A CA 1
ATOM 1594 C C . THR A 1 321 ? 138.642 124.963 126.437 1.00 35.53 321 THR A C 1
ATOM 1595 O O . THR A 1 321 ? 137.952 124.757 125.431 1.00 35.53 321 THR A O 1
ATOM 1599 N N . CYS A 1 322 ? 139.970 124.866 126.420 1.00 35.45 322 CYS A N 1
ATOM 1600 C CA . CYS A 1 322 ? 140.667 124.548 125.182 1.00 35.45 322 CYS A CA 1
ATOM 1601 C C . CYS A 1 322 ? 140.306 123.157 124.682 1.00 35.45 322 CYS A C 1
ATOM 1602 O O . CYS A 1 322 ? 140.100 122.960 123.481 1.00 35.45 322 CYS A O 1
ATOM 1605 N N . ILE A 1 323 ? 140.219 122.177 125.585 1.00 31.40 323 ILE A N 1
ATOM 1606 C CA . ILE A 1 323 ? 139.867 120.834 125.139 1.00 31.40 323 ILE A CA 1
ATOM 1607 C C . ILE A 1 323 ? 138.406 120.770 124.706 1.00 31.40 323 ILE A C 1
ATOM 1608 O O . ILE A 1 323 ? 138.069 120.039 123.769 1.00 31.40 323 ILE A O 1
ATOM 1613 N N . VAL A 1 324 ? 137.520 121.541 125.345 1.00 28.97 324 VAL A N 1
ATOM 1614 C CA . VAL A 1 324 ? 136.130 121.594 124.889 1.00 28.97 324 VAL A CA 1
ATOM 1615 C C . VAL A 1 324 ? 136.049 122.162 123.476 1.00 28.97 324 VAL A C 1
ATOM 1616 O O . VAL A 1 324 ? 135.349 121.627 122.606 1.00 28.97 324 VAL A O 1
ATOM 1620 N N . GLU A 1 325 ? 136.774 123.261 123.243 1.00 32.60 325 GLU A N 1
ATOM 1621 C CA . GLU A 1 325 ? 136.771 123.909 121.904 1.00 32.60 325 GLU A CA 1
ATOM 1622 C C . GLU A 1 325 ? 137.342 122.921 120.886 1.00 32.60 325 GLU A C 1
ATOM 1623 O O . GLU A 1 325 ? 136.755 122.801 119.802 1.00 32.60 325 GLU A O 1
ATOM 1629 N N . TYR A 1 326 ? 138.439 122.244 121.235 1.00 31.61 326 TYR A N 1
ATOM 1630 C CA . TYR A 1 326 ? 139.047 121.278 120.332 1.00 31.61 326 TYR A CA 1
ATOM 1631 C C . TYR A 1 326 ? 138.079 120.152 120.000 1.00 31.61 326 TYR A C 1
ATOM 1632 O O . TYR A 1 326 ? 137.980 119.732 118.842 1.00 31.61 326 TYR A O 1
ATOM 1641 N N . SER A 1 327 ? 137.360 119.649 121.004 1.00 27.53 327 SER A N 1
ATOM 1642 C CA . SER A 1 327 ? 136.384 118.594 120.762 1.00 27.53 327 SER A CA 1
ATOM 1643 C C . SER A 1 327 ? 135.278 119.074 119.834 1.00 27.53 327 SER A C 1
ATOM 1644 O O . SER A 1 327 ? 134.848 118.337 118.942 1.00 27.53 327 SER A O 1
ATOM 1647 N N . LEU A 1 328 ? 134.804 120.307 120.030 1.00 26.11 328 LEU A N 1
ATOM 1648 C CA . LEU A 1 328 ? 133.759 120.845 119.162 1.00 26.11 328 LEU A CA 1
ATOM 1649 C C . LEU A 1 328 ? 134.240 120.951 117.719 1.00 26.11 328 LEU A C 1
ATOM 1650 O O . LEU A 1 328 ? 133.524 120.573 116.781 1.00 26.11 328 LEU A O 1
ATOM 1655 N N . ILE A 1 329 ? 135.458 121.463 117.523 1.00 28.38 329 ILE A N 1
ATOM 1656 C CA . ILE A 1 329 ? 135.989 121.598 116.169 1.00 28.38 329 ILE A CA 1
ATOM 1657 C C . ILE A 1 329 ? 136.180 120.229 115.531 1.00 28.38 329 ILE A C 1
ATOM 1658 O O . ILE A 1 329 ? 135.864 120.027 114.352 1.00 28.38 329 ILE A O 1
ATOM 1663 N N . GLY A 1 330 ? 136.701 119.268 116.294 1.00 28.02 330 GLY A N 1
ATOM 1664 C CA . GLY A 1 330 ? 136.871 117.928 115.761 1.00 28.02 330 GLY A CA 1
ATOM 1665 C C . GLY A 1 330 ? 135.555 117.275 115.387 1.00 28.02 330 GLY A C 1
ATOM 1666 O O . GLY A 1 330 ? 135.451 116.619 114.350 1.00 28.02 330 GLY A O 1
ATOM 1667 N N . ALA A 1 331 ? 134.532 117.446 116.227 1.00 24.21 331 ALA A N 1
ATOM 1668 C CA . ALA A 1 331 ? 133.223 116.883 115.920 1.00 24.21 331 ALA A CA 1
ATOM 1669 C C . ALA A 1 331 ? 132.642 117.503 114.658 1.00 24.21 331 ALA A C 1
ATOM 1670 O O . ALA A 1 331 ? 132.096 116.795 113.806 1.00 24.21 331 ALA A O 1
ATOM 1672 N N . ALA A 1 332 ? 132.761 118.825 114.511 1.00 25.99 332 ALA A N 1
ATOM 1673 C CA . ALA A 1 332 ? 132.263 119.465 113.298 1.00 25.99 332 ALA A CA 1
ATOM 1674 C C . ALA A 1 332 ? 133.012 118.975 112.065 1.00 25.99 332 ALA A C 1
ATOM 1675 O O . ALA A 1 332 ? 132.401 118.709 111.023 1.00 25.99 332 ALA A O 1
ATOM 1677 N N . ILE A 1 333 ? 134.337 118.839 112.167 1.00 30.63 333 ILE A N 1
ATOM 1678 C CA . ILE A 1 333 ? 135.135 118.399 111.024 1.00 30.63 333 ILE A CA 1
ATOM 1679 C C . ILE A 1 333 ? 134.773 116.969 110.637 1.00 30.63 333 ILE A C 1
ATOM 1680 O O . ILE A 1 333 ? 134.601 116.651 109.454 1.00 30.63 333 ILE A O 1
ATOM 1685 N N . MET A 1 334 ? 134.658 116.084 111.630 1.00 30.30 334 MET A N 1
ATOM 1686 C CA . MET A 1 334 ? 134.301 114.698 111.346 1.00 30.30 334 MET A CA 1
ATOM 1687 C C . MET A 1 334 ? 132.891 114.587 110.784 1.00 30.30 334 MET A C 1
ATOM 1688 O O . MET A 1 334 ? 132.631 113.734 109.932 1.00 30.30 334 MET A O 1
ATOM 1693 N N . PHE A 1 335 ? 131.959 115.420 111.255 1.00 26.76 335 PHE A N 1
ATOM 1694 C CA . PHE A 1 335 ? 130.621 115.400 110.675 1.00 26.76 335 PHE A CA 1
ATOM 1695 C C . PHE A 1 335 ? 130.641 115.864 109.227 1.00 26.76 335 PHE A C 1
ATOM 1696 O O . PHE A 1 335 ? 129.948 115.292 108.379 1.00 26.76 335 PHE A O 1
ATOM 1704 N N . ILE A 1 336 ? 131.437 116.890 108.930 1.00 29.27 336 ILE A N 1
ATOM 1705 C CA . ILE A 1 336 ? 131.501 117.411 107.532 1.00 29.27 336 ILE A CA 1
ATOM 1706 C C . ILE A 1 336 ? 132.110 116.319 106.646 1.00 29.27 336 ILE A C 1
ATOM 1707 O O . ILE A 1 336 ? 131.579 116.092 105.539 1.00 29.27 336 ILE A O 1
ATOM 1712 N N . LEU A 1 337 ? 133.145 115.632 107.138 1.00 32.06 337 LEU A N 1
ATOM 1713 C CA . LEU A 1 337 ? 133.732 114.543 106.365 1.00 32.06 337 LEU A CA 1
ATOM 1714 C C . LEU A 1 337 ? 132.739 113.405 106.177 1.00 32.06 337 LEU A C 1
ATOM 1715 O O . LEU A 1 337 ? 132.648 112.823 105.090 1.00 32.06 337 LEU A O 1
ATOM 1720 N N . TRP A 1 338 ? 131.984 113.076 107.227 1.00 28.71 338 TRP A N 1
ATOM 1721 C CA . TRP A 1 338 ? 130.987 112.016 107.134 1.00 28.71 338 TRP A CA 1
ATOM 1722 C C . TRP A 1 338 ? 129.892 112.377 106.143 1.00 28.71 338 TRP A C 1
ATOM 1723 O O . TRP A 1 338 ? 129.418 111.520 105.390 1.00 28.71 338 TRP A O 1
ATOM 1734 N N . LYS A 1 339 ? 129.474 113.642 106.132 1.00 32.45 339 LYS A N 1
ATOM 1735 C CA . LYS A 1 339 ? 128.462 114.091 105.188 1.00 32.45 339 LYS A CA 1
ATOM 1736 C C . LYS A 1 339 ? 128.918 113.947 103.744 1.00 32.45 339 LYS A C 1
ATOM 1737 O O . LYS A 1 339 ? 128.078 113.783 102.855 1.00 32.45 339 LYS A O 1
ATOM 1743 N N . SER A 1 340 ? 130.226 113.996 103.492 1.00 41.52 340 SER A N 1
ATOM 1744 C CA . SER A 1 340 ? 130.759 113.897 102.140 1.00 41.52 340 SER A CA 1
ATOM 1745 C C . SER A 1 340 ? 130.900 112.462 101.653 1.00 41.52 340 SER A C 1
ATOM 1746 O O . SER A 1 340 ? 131.225 112.257 100.480 1.00 41.52 340 SER A O 1
ATOM 1749 N N . ILE A 1 341 ? 130.637 111.497 102.536 1.00 40.65 341 ILE A N 1
ATOM 1750 C CA . ILE A 1 341 ? 130.701 110.058 102.147 1.00 40.65 341 ILE A CA 1
ATOM 1751 C C . ILE A 1 341 ? 129.588 109.777 101.136 1.00 40.65 341 ILE A C 1
ATOM 1752 O O . ILE A 1 341 ? 128.442 110.196 101.391 1.00 40.65 341 ILE A O 1
ATOM 1757 N N . GLY A 1 342 ? 129.918 109.104 100.031 1.00 50.21 342 GLY A N 1
ATOM 1758 C CA . GLY A 1 342 ? 128.937 108.784 99.021 1.00 50.21 342 GLY A CA 1
ATOM 1759 C C . GLY A 1 342 ? 128.679 109.883 98.017 1.00 50.21 342 GLY A C 1
ATOM 1760 O O . GLY A 1 342 ? 127.841 109.701 97.126 1.00 50.21 342 GLY A O 1
ATOM 1761 N N . GLN A 1 343 ? 129.377 111.009 98.127 1.00 60.04 343 GLN A N 1
ATOM 1762 C CA . GLN A 1 343 ? 129.140 112.177 97.292 1.00 60.04 343 GLN A CA 1
ATOM 1763 C C . GLN A 1 343 ? 130.103 112.183 96.111 1.00 60.04 343 GLN A C 1
ATOM 1764 O O . GLN A 1 343 ? 131.304 111.946 96.278 1.00 60.04 343 GLN A O 1
ATOM 1770 N N . ASN A 1 344 ? 129.567 112.448 94.923 1.00 79.51 344 ASN A N 1
ATOM 1771 C CA . ASN A 1 344 ? 130.356 112.504 93.692 1.00 79.51 344 ASN A CA 1
ATOM 1772 C C . ASN A 1 344 ? 130.714 113.951 93.329 1.00 79.51 344 ASN A C 1
ATOM 1773 O O . ASN A 1 344 ? 130.197 114.546 92.386 1.00 79.51 344 ASN A O 1
ATOM 1778 N N . ASN A 1 345 ? 131.640 114.514 94.109 1.00 85.58 345 ASN A N 1
ATOM 1779 C CA . ASN A 1 345 ? 132.020 115.910 93.913 1.00 85.58 345 ASN A CA 1
ATOM 1780 C C . ASN A 1 345 ? 133.332 116.038 93.146 1.00 85.58 345 ASN A C 1
ATOM 1781 O O . ASN A 1 345 ? 133.453 116.881 92.249 1.00 85.58 345 ASN A O 1
ATOM 1786 N N . GLY A 1 397 ? 136.917 146.345 141.864 1.00 92.11 397 GLY A N 1
ATOM 1787 C CA . GLY A 1 397 ? 136.620 147.271 140.756 1.00 92.11 397 GLY A CA 1
ATOM 1788 C C . GLY A 1 397 ? 136.712 146.548 139.430 1.00 92.11 397 GLY A C 1
ATOM 1789 O O . GLY A 1 397 ? 136.448 147.171 138.393 1.00 92.11 397 GLY A O 1
ATOM 1790 N N . ALA A 1 398 ? 137.075 145.272 139.474 1.00 87.71 398 ALA A N 1
ATOM 1791 C CA . ALA A 1 398 ? 137.125 144.475 138.244 1.00 87.71 398 ALA A CA 1
ATOM 1792 C C . ALA A 1 398 ? 135.699 144.386 137.723 1.00 87.71 398 ALA A C 1
ATOM 1793 O O . ALA A 1 398 ? 135.471 144.733 136.559 1.00 87.71 398 ALA A O 1
ATOM 1795 N N . GLN A 1 399 ? 134.764 144.038 138.600 1.00 87.14 399 GLN A N 1
ATOM 1796 C CA . GLN A 1 399 ? 133.362 143.857 138.157 1.00 87.14 399 GLN A CA 1
ATOM 1797 C C . GLN A 1 399 ? 132.779 145.202 137.728 1.00 87.14 399 GLN A C 1
ATOM 1798 O O . GLN A 1 399 ? 131.595 145.222 137.339 1.00 87.14 399 GLN A O 1
ATOM 1804 N N . LEU A 1 400 ? 133.563 146.273 137.782 1.00 78.53 400 LEU A N 1
ATOM 1805 C CA . LEU A 1 400 ? 133.054 147.566 137.270 1.00 78.53 400 LEU A CA 1
ATOM 1806 C C . LEU A 1 400 ? 133.760 147.886 135.962 1.00 78.53 400 LEU A C 1
ATOM 1807 O O . LEU A 1 400 ? 133.070 147.933 134.934 1.00 78.53 400 LEU A O 1
ATOM 1812 N N . VAL A 1 401 ? 135.079 148.050 135.986 1.00 73.01 401 VAL A N 1
ATOM 1813 C CA . VAL A 1 401 ? 135.752 148.501 134.733 1.00 73.01 401 VAL A CA 1
ATOM 1814 C C . VAL A 1 401 ? 135.515 147.441 133.665 1.00 73.01 401 VAL A C 1
ATOM 1815 O O . VAL A 1 401 ? 135.289 147.811 132.508 1.00 73.01 401 VAL A O 1
ATOM 1819 N N . PHE A 1 402 ? 135.490 146.175 134.067 1.00 69.44 402 PHE A N 1
ATOM 1820 C CA . PHE A 1 402 ? 135.396 145.097 133.062 1.00 69.44 402 PHE A CA 1
ATOM 1821 C C . PHE A 1 402 ? 134.014 145.150 132.418 1.00 69.44 402 PHE A C 1
ATOM 1822 O O . PHE A 1 402 ? 133.892 145.055 131.195 1.00 69.44 402 PHE A O 1
ATOM 1830 N N . GLY A 1 403 ? 132.984 145.297 133.232 1.00 66.34 403 GLY A N 1
ATOM 1831 C CA . GLY A 1 403 ? 131.668 145.448 132.637 1.00 66.34 403 GLY A CA 1
ATOM 1832 C C . GLY A 1 403 ? 131.594 146.630 131.690 1.00 66.34 403 GLY A C 1
ATOM 1833 O O . GLY A 1 403 ? 130.971 146.549 130.630 1.00 66.34 403 GLY A O 1
ATOM 1834 N N . ILE A 1 404 ? 132.238 147.742 132.055 1.00 65.01 404 ILE A N 1
ATOM 1835 C CA . ILE A 1 404 ? 132.224 148.929 131.202 1.00 65.01 404 ILE A CA 1
ATOM 1836 C C . ILE A 1 404 ? 132.898 148.635 129.867 1.00 65.01 404 ILE A C 1
ATOM 1837 O O . ILE A 1 404 ? 132.400 149.014 128.801 1.00 65.01 404 ILE A O 1
ATOM 1842 N N . VAL A 1 405 ? 134.050 147.962 129.904 1.00 61.75 405 VAL A N 1
ATOM 1843 C CA . VAL A 1 405 ? 134.764 147.684 128.663 1.00 61.75 405 VAL A CA 1
ATOM 1844 C C . VAL A 1 405 ? 134.046 146.616 127.846 1.00 61.75 405 VAL A C 1
ATOM 1845 O O . VAL A 1 405 ? 134.092 146.646 126.612 1.00 61.75 405 VAL A O 1
ATOM 1849 N N . ASP A 1 406 ? 133.376 145.658 128.495 1.00 58.11 406 ASP A N 1
ATOM 1850 C CA . ASP A 1 406 ? 132.540 144.726 127.743 1.00 58.11 406 ASP A CA 1
ATOM 1851 C C . ASP A 1 406 ? 131.404 145.457 127.043 1.00 58.11 406 ASP A C 1
ATOM 1852 O O . ASP A 1 406 ? 131.124 145.208 125.866 1.00 58.11 406 ASP A O 1
ATOM 1857 N N . LEU A 1 407 ? 130.749 146.381 127.749 1.00 54.79 407 LEU A N 1
ATOM 1858 C CA . LEU A 1 407 ? 129.667 147.149 127.142 1.00 54.79 407 LEU A CA 1
ATOM 1859 C C . LEU A 1 407 ? 130.171 147.977 125.969 1.00 54.79 407 LEU A C 1
ATOM 1860 O O . LEU A 1 407 ? 129.522 148.039 124.919 1.00 54.79 407 LEU A O 1
ATOM 1865 N N . SER A 1 408 ? 131.324 148.629 126.131 1.00 53.62 408 SER A N 1
ATOM 1866 C CA . SER A 1 408 ? 131.873 149.435 125.046 1.00 53.62 408 SER A CA 1
ATOM 1867 C C . SER A 1 408 ? 132.253 148.568 123.854 1.00 53.62 408 SER A C 1
ATOM 1868 O O . SER A 1 408 ? 131.970 148.922 122.705 1.00 53.62 408 SER A O 1
ATOM 1871 N N . LEU A 1 409 ? 132.894 147.426 124.111 1.00 49.36 409 LEU A N 1
ATOM 1872 C CA . LEU A 1 409 ? 133.259 146.513 123.034 1.00 49.36 409 LEU A CA 1
ATOM 1873 C C . LEU A 1 409 ? 132.025 145.929 122.359 1.00 49.36 409 LEU A C 1
ATOM 1874 O O . LEU A 1 409 ? 131.991 145.793 121.131 1.00 49.36 409 LEU A O 1
ATOM 1879 N N . PHE A 1 410 ? 131.007 145.566 123.143 1.00 44.86 410 PHE A N 1
ATOM 1880 C CA . PHE A 1 410 ? 129.769 145.068 122.553 1.00 44.86 410 PHE A CA 1
ATOM 1881 C C . PHE A 1 410 ? 129.087 146.142 121.718 1.00 44.86 410 PHE A C 1
ATOM 1882 O O . PHE A 1 410 ? 128.626 145.870 120.605 1.00 44.86 410 PHE A O 1
ATOM 1890 N N . SER A 1 411 ? 129.018 147.371 122.236 1.00 45.28 411 SER A N 1
ATOM 1891 C CA . SER A 1 411 ? 128.277 148.424 121.549 1.00 45.28 411 SER A CA 1
ATOM 1892 C C . SER A 1 411 ? 128.909 148.774 120.208 1.00 45.28 411 SER A C 1
ATOM 1893 O O . SER A 1 411 ? 128.204 148.925 119.204 1.00 45.28 411 SER A O 1
ATOM 1896 N N . ILE A 1 412 ? 130.237 148.908 120.167 1.00 44.23 412 ILE A N 1
ATOM 1897 C CA . ILE A 1 412 ? 130.892 149.246 118.908 1.00 44.23 412 ILE A CA 1
ATOM 1898 C C . ILE A 1 412 ? 130.780 148.090 117.923 1.00 44.23 412 ILE A C 1
ATOM 1899 O O . ILE A 1 412 ? 130.573 148.300 116.723 1.00 44.23 412 ILE A O 1
ATOM 1904 N N . ALA A 1 413 ? 130.914 146.854 118.408 1.00 43.59 413 ALA A N 1
ATOM 1905 C CA . ALA A 1 413 ? 130.718 145.698 117.542 1.00 43.59 413 ALA A CA 1
ATOM 1906 C C . ALA A 1 413 ? 129.272 145.604 117.073 1.00 43.59 413 ALA A C 1
ATOM 1907 O O . ALA A 1 413 ? 129.010 145.250 115.918 1.00 43.59 413 ALA A O 1
ATOM 1909 N N . LEU A 1 414 ? 128.321 145.920 117.957 1.00 42.74 414 LEU A N 1
ATOM 1910 C CA . LEU A 1 414 ? 126.913 145.906 117.573 1.00 42.74 414 LEU A CA 1
ATOM 1911 C C . LEU A 1 414 ? 126.631 146.921 116.474 1.00 42.74 414 LEU A C 1
ATOM 1912 O O . LEU A 1 414 ? 125.920 146.621 115.509 1.00 42.74 414 LEU A O 1
ATOM 1917 N N . GLY A 1 415 ? 127.176 148.131 116.607 1.00 45.34 415 GLY A N 1
ATOM 1918 C CA . GLY A 1 415 ? 126.991 149.132 115.569 1.00 45.34 415 GLY A CA 1
ATOM 1919 C C . GLY A 1 415 ? 127.699 148.774 114.276 1.00 45.34 415 GLY A C 1
ATOM 1920 O O . GLY A 1 415 ? 127.171 149.005 113.185 1.00 45.34 415 GLY A O 1
ATOM 1921 N N . ALA A 1 416 ? 128.903 148.208 114.379 1.00 44.41 416 ALA A N 1
ATOM 1922 C CA . ALA A 1 416 ? 129.653 147.832 113.186 1.00 44.41 416 ALA A CA 1
ATOM 1923 C C . ALA A 1 416 ? 128.921 146.766 112.386 1.00 44.41 416 ALA A C 1
ATOM 1924 O O . ALA A 1 416 ? 128.917 146.801 111.150 1.00 44.41 416 ALA A O 1
ATOM 1926 N N . CYS A 1 417 ? 128.302 145.801 113.072 1.00 44.26 417 CYS A N 1
ATOM 1927 C CA . CYS A 1 417 ? 127.513 144.792 112.376 1.00 44.26 417 CYS A CA 1
ATOM 1928 C C . CYS A 1 417 ? 126.340 145.426 111.643 1.00 44.26 417 CYS A C 1
ATOM 1929 O O . CYS A 1 417 ? 126.065 145.090 110.486 1.00 44.26 417 CYS A O 1
ATOM 1932 N N . ILE A 1 418 ? 125.642 146.355 112.300 1.00 44.62 418 ILE A N 1
ATOM 1933 C CA . ILE A 1 418 ? 124.496 147.011 111.675 1.00 44.62 418 ILE A CA 1
ATOM 1934 C C . ILE A 1 418 ? 124.952 147.875 110.507 1.00 44.62 418 ILE A C 1
ATOM 1935 O O . ILE A 1 418 ? 124.348 147.860 109.429 1.00 44.62 418 ILE A O 1
ATOM 1940 N N . ILE A 1 419 ? 126.025 148.644 110.703 1.00 45.42 419 ILE A N 1
ATOM 1941 C CA . ILE A 1 419 ? 126.567 149.440 109.606 1.00 45.42 419 ILE A CA 1
ATOM 1942 C C . ILE A 1 419 ? 127.084 148.536 108.497 1.00 45.42 419 ILE A C 1
ATOM 1943 O O . ILE A 1 419 ? 126.808 148.766 107.314 1.00 45.42 419 ILE A O 1
ATOM 1948 N N . GLY A 1 420 ? 127.820 147.483 108.861 1.00 46.60 420 GLY A N 1
ATOM 1949 C CA . GLY A 1 420 ? 128.415 146.619 107.853 1.00 46.60 420 GLY A CA 1
ATOM 1950 C C . GLY A 1 420 ? 127.384 146.000 106.931 1.00 46.60 420 GLY A C 1
ATOM 1951 O O . GLY A 1 420 ? 127.578 145.937 105.715 1.00 46.60 420 GLY A O 1
ATOM 1952 N N . LEU A 1 421 ? 126.267 145.540 107.498 1.00 46.61 421 LEU A N 1
ATOM 1953 C CA . LEU A 1 421 ? 125.193 144.998 106.673 1.00 46.61 421 LEU A CA 1
ATOM 1954 C C . LEU A 1 421 ? 124.635 146.059 105.736 1.00 46.61 421 LEU A C 1
ATOM 1955 O O . LEU A 1 421 ? 124.314 145.770 104.578 1.00 46.61 421 LEU A O 1
ATOM 1960 N N . TRP A 1 422 ? 124.507 147.297 106.221 1.00 51.26 422 TRP A N 1
ATOM 1961 C CA . TRP A 1 422 ? 124.054 148.381 105.359 1.00 51.26 422 TRP A CA 1
ATOM 1962 C C . TRP A 1 422 ? 125.065 148.678 104.258 1.00 51.26 422 TRP A C 1
ATOM 1963 O O . TRP A 1 422 ? 124.686 148.917 103.106 1.00 51.26 422 TRP A O 1
ATOM 1974 N N . ARG A 1 423 ? 126.357 148.681 104.592 1.00 50.02 423 ARG A N 1
ATOM 1975 C CA . ARG A 1 423 ? 127.371 148.998 103.591 1.00 50.02 423 ARG A CA 1
ATOM 1976 C C . ARG A 1 423 ? 127.528 147.873 102.578 1.00 50.02 423 ARG A C 1
ATOM 1977 O O . ARG A 1 423 ? 127.734 148.131 101.387 1.00 50.02 423 ARG A O 1
ATOM 1985 N N . MET A 1 424 ? 127.422 146.625 103.029 1.00 50.58 424 MET A N 1
ATOM 1986 C CA . MET A 1 424 ? 127.659 145.458 102.194 1.00 50.58 424 MET A CA 1
ATOM 1987 C C . MET A 1 424 ? 126.400 144.980 101.481 1.00 50.58 424 MET A C 1
ATOM 1988 O O . MET A 1 424 ? 126.403 143.886 100.906 1.00 50.58 424 MET A O 1
ATOM 1993 N N . ARG A 1 425 ? 125.331 145.776 101.499 1.00 51.32 425 ARG A N 1
ATOM 1994 C CA . ARG A 1 425 ? 124.080 145.383 100.865 1.00 51.32 425 ARG A CA 1
ATOM 1995 C C . ARG A 1 425 ? 124.187 145.295 99.349 1.00 51.32 425 ARG A C 1
ATOM 1996 O O . ARG A 1 425 ? 123.319 144.685 98.718 1.00 51.32 425 ARG A O 1
ATOM 2004 N N . HIS A 1 426 ? 125.221 145.882 98.754 1.00 54.04 426 HIS A N 1
ATOM 2005 C CA . HIS A 1 426 ? 125.353 145.944 97.305 1.00 54.04 426 HIS A CA 1
ATOM 2006 C C . HIS A 1 426 ? 126.188 144.809 96.727 1.00 54.04 426 HIS A C 1
ATOM 2007 O O . HIS A 1 426 ? 126.399 144.774 95.511 1.00 54.04 426 HIS A O 1
ATOM 2014 N N . LEU A 1 427 ? 126.663 143.886 97.557 1.00 52.58 427 LEU A N 1
ATOM 2015 C CA . LEU A 1 427 ? 127.429 142.754 97.063 1.00 52.58 427 LEU A CA 1
ATOM 2016 C C . LEU A 1 427 ? 126.497 141.725 96.428 1.00 52.58 427 LEU A C 1
ATOM 2017 O O . LEU A 1 427 ? 125.293 141.941 96.284 1.00 52.58 427 LEU A O 1
ATOM 2022 N N . GLN A 1 428 ? 127.060 140.586 96.043 1.00 54.47 428 GLN A N 1
ATOM 2023 C CA . GLN A 1 428 ? 126.321 139.564 95.322 1.00 54.47 428 GLN A CA 1
ATOM 2024 C C . GLN A 1 428 ? 126.339 138.254 96.096 1.00 54.47 428 GLN A C 1
ATOM 2025 O O . GLN A 1 428 ? 127.308 137.935 96.790 1.00 54.47 428 GLN A O 1
ATOM 2031 N N . TYR A 1 429 ? 125.245 137.502 95.940 1.00 45.81 429 TYR A N 1
ATOM 2032 C CA . TYR A 1 429 ? 125.151 136.170 96.581 1.00 45.81 429 TYR A CA 1
ATOM 2033 C C . TYR A 1 429 ? 126.159 135.240 95.913 1.00 45.81 429 TYR A C 1
ATOM 2034 O O . TYR A 1 429 ? 126.365 135.346 94.689 1.00 45.81 429 TYR A O 1
ATOM 2043 N N . ARG A 1 430 ? 126.752 134.345 96.696 1.00 48.01 430 ARG A N 1
ATOM 2044 C CA . ARG A 1 430 ? 127.760 133.396 96.163 1.00 48.01 430 ARG A CA 1
ATOM 2045 C C . ARG A 1 430 ? 127.092 132.357 95.265 1.00 48.01 430 ARG A C 1
ATOM 2046 O O . ARG A 1 430 ? 125.891 132.075 95.458 1.00 48.01 430 ARG A O 1
ATOM 2054 N N . LEU A 1 431 ? 127.827 131.856 94.307 1.00 57.78 431 LEU A N 1
ATOM 2055 C CA . LEU A 1 431 ? 127.330 130.794 93.444 1.00 57.78 431 LEU A CA 1
ATOM 2056 C C . LEU A 1 431 ? 127.716 129.409 93.943 1.00 57.78 431 LEU A C 1
ATOM 2057 O O . LEU A 1 431 ? 126.955 128.455 93.744 1.00 57.78 431 LEU A O 1
ATOM 2062 N N . HIS A 1 432 ? 128.871 129.272 94.589 1.00 61.95 432 HIS A N 1
ATOM 2063 C CA . HIS A 1 432 ? 129.308 128.007 95.168 1.00 61.95 432 HIS A CA 1
ATOM 2064 C C . HIS A 1 432 ? 129.513 128.195 96.663 1.00 61.95 432 HIS A C 1
ATOM 2065 O O . HIS A 1 432 ? 130.336 129.016 97.080 1.00 61.95 432 HIS A O 1
ATOM 2072 N N . ALA A 1 433 ? 128.777 127.432 97.463 1.00 56.14 433 ALA A N 1
ATOM 2073 C CA . ALA A 1 433 ? 128.965 127.442 98.906 1.00 56.14 433 ALA A CA 1
ATOM 2074 C C . ALA A 1 433 ? 130.298 126.783 99.233 1.00 56.14 433 ALA A C 1
ATOM 2075 O O . ALA A 1 433 ? 130.612 125.713 98.701 1.00 56.14 433 ALA A O 1
ATOM 2077 N N . HIS A 1 434 ? 131.086 127.420 100.094 1.00 58.70 434 HIS A N 1
ATOM 2078 C CA . HIS A 1 434 ? 132.412 126.928 100.444 1.00 58.70 434 HIS A CA 1
ATOM 2079 C C . HIS A 1 434 ? 132.563 126.956 101.957 1.00 58.70 434 HIS A C 1
ATOM 2080 O O . HIS A 1 434 ? 132.795 128.019 102.542 1.00 58.70 434 HIS A O 1
ATOM 2087 N N . GLY A 1 435 ? 132.438 125.790 102.583 1.00 47.84 435 GLY A N 1
ATOM 2088 C CA . GLY A 1 435 ? 132.580 125.699 104.026 1.00 47.84 435 GLY A CA 1
ATOM 2089 C C . GLY A 1 435 ? 131.544 126.488 104.792 1.00 47.84 435 GLY A C 1
ATOM 2090 O O . GLY A 1 435 ? 131.879 127.149 105.783 1.00 47.84 435 GLY A O 1
ATOM 2091 N N . GLU A 1 436 ? 130.287 126.436 104.357 1.00 45.18 436 GLU A N 1
ATOM 2092 C CA . GLU A 1 436 ? 129.217 127.197 104.989 1.00 45.18 436 GLU A CA 1
ATOM 2093 C C . GLU A 1 436 ? 128.438 126.387 106.013 1.00 45.18 436 GLU A C 1
ATOM 2094 O O . GLU A 1 436 ? 127.700 126.970 106.812 1.00 45.18 436 GLU A O 1
ATOM 2100 N N . VAL A 1 437 ? 128.591 125.069 106.024 1.00 34.67 437 VAL A N 1
ATOM 2101 C CA . VAL A 1 437 ? 127.838 124.194 106.911 1.00 34.67 437 VAL A CA 1
ATOM 2102 C C . VAL A 1 437 ? 128.550 124.017 108.244 1.00 34.67 437 VAL A C 1
ATOM 2103 O O . VAL A 1 437 ? 127.928 124.086 109.303 1.00 34.67 437 VAL A O 1
ATOM 2107 N N . ILE A 1 438 ? 129.867 123.806 108.175 1.00 33.15 438 ILE A N 1
ATOM 2108 C CA . ILE A 1 438 ? 130.679 123.686 109.420 1.00 33.15 438 ILE A CA 1
ATOM 2109 C C . ILE A 1 438 ? 130.598 125.033 110.141 1.00 33.15 438 ILE A C 1
ATOM 2110 O O . ILE A 1 438 ? 130.362 125.032 111.361 1.00 33.15 438 ILE A O 1
ATOM 2115 N N . ASP A 1 439 ? 130.742 126.134 109.399 1.00 36.67 439 ASP A N 1
ATOM 2116 C CA . ASP A 1 439 ? 130.650 127.463 109.989 1.00 36.67 439 ASP A CA 1
ATOM 2117 C C . ASP A 1 439 ? 129.284 127.678 110.617 1.00 36.67 439 ASP A C 1
ATOM 2118 O O . ASP A 1 439 ? 129.182 128.193 111.735 1.00 36.67 439 ASP A O 1
ATOM 2123 N N . GLU A 1 440 ? 128.225 127.257 109.925 1.00 32.66 440 GLU A N 1
ATOM 2124 C CA . GLU A 1 440 ? 126.880 127.370 110.474 1.00 32.66 440 GLU A CA 1
ATOM 2125 C C . GLU A 1 440 ? 126.752 126.591 111.775 1.00 32.66 440 GLU A C 1
ATOM 2126 O O . GLU A 1 440 ? 126.249 127.112 112.772 1.00 32.66 440 GLU A O 1
ATOM 2132 N N . ILE A 1 441 ? 127.229 125.346 111.791 1.00 28.29 441 ILE A N 1
ATOM 2133 C CA . ILE A 1 441 ? 127.063 124.494 112.967 1.00 28.29 441 ILE A CA 1
ATOM 2134 C C . ILE A 1 441 ? 127.810 125.078 114.159 1.00 28.29 441 ILE A C 1
ATOM 2135 O O . ILE A 1 441 ? 127.253 125.226 115.254 1.00 28.29 441 ILE A O 1
ATOM 2140 N N . LEU A 1 442 ? 129.082 125.427 113.959 1.00 27.75 442 LEU A N 1
ATOM 2141 C CA . LEU A 1 442 ? 129.885 125.955 115.055 1.00 27.75 442 LEU A CA 1
ATOM 2142 C C . LEU A 1 442 ? 129.356 127.301 115.537 1.00 27.75 442 LEU A C 1
ATOM 2143 O O . LEU A 1 442 ? 129.311 127.560 116.747 1.00 27.75 442 LEU A O 1
ATOM 2148 N N . LEU A 1 443 ? 128.939 128.169 114.610 1.00 28.22 443 LEU A N 1
ATOM 2149 C CA . LEU A 1 443 ? 128.399 129.462 115.001 1.00 28.22 443 LEU A CA 1
ATOM 2150 C C . LEU A 1 443 ? 127.095 129.308 115.770 1.00 28.22 443 LEU A C 1
ATOM 2151 O O . LEU A 1 443 ? 126.864 130.030 116.741 1.00 28.22 443 LEU A O 1
ATOM 2156 N N . ILE A 1 444 ? 126.233 128.374 115.360 1.00 26.87 444 ILE A N 1
ATOM 2157 C CA . ILE A 1 444 ? 124.983 128.163 116.085 1.00 26.87 444 ILE A CA 1
ATOM 2158 C C . ILE A 1 444 ? 125.247 127.582 117.466 1.00 26.87 444 ILE A C 1
ATOM 2159 O O . ILE A 1 444 ? 124.568 127.937 118.430 1.00 26.87 444 ILE A O 1
ATOM 2164 N N . ILE A 1 445 ? 126.224 126.684 117.597 1.00 26.70 445 ILE A N 1
ATOM 2165 C CA . ILE A 1 445 ? 126.545 126.160 118.925 1.00 26.70 445 ILE A CA 1
ATOM 2166 C C . ILE A 1 445 ? 127.035 127.284 119.834 1.00 26.70 445 ILE A C 1
ATOM 2167 O O . ILE A 1 445 ? 126.573 127.437 120.977 1.00 26.70 445 ILE A O 1
ATOM 2172 N N . GLY A 1 446 ? 127.963 128.102 119.331 1.00 27.33 446 GLY A N 1
ATOM 2173 C CA . GLY A 1 446 ? 128.438 129.228 120.117 1.00 27.33 446 GLY A CA 1
ATOM 2174 C C . GLY A 1 446 ? 127.331 130.207 120.456 1.00 27.33 446 GLY A C 1
ATOM 2175 O O . GLY A 1 446 ? 127.253 130.709 121.579 1.00 27.33 446 GLY A O 1
ATOM 2176 N N . LEU A 1 447 ? 126.448 130.473 119.496 1.00 27.42 447 LEU A N 1
ATOM 2177 C CA . LEU A 1 447 ? 125.357 131.412 119.709 1.00 27.42 447 LEU A CA 1
ATOM 2178 C C . LEU A 1 447 ? 124.347 130.875 120.710 1.00 27.42 447 LEU A C 1
ATOM 2179 O O . LEU A 1 447 ? 123.788 131.641 121.497 1.00 27.42 447 LEU A O 1
ATOM 2184 N N . ILE A 1 448 ? 124.078 129.570 120.680 1.00 24.52 448 ILE A N 1
ATOM 2185 C CA . ILE A 1 448 ? 123.174 128.975 121.657 1.00 24.52 448 ILE A CA 1
ATOM 2186 C C . ILE A 1 448 ? 123.757 129.114 123.051 1.00 24.52 448 ILE A C 1
ATOM 2187 O O . ILE A 1 448 ? 123.056 129.487 124.001 1.00 24.52 448 ILE A O 1
ATOM 2192 N N . GLY A 1 449 ? 125.054 128.831 123.194 1.00 28.25 449 GLY A N 1
ATOM 2193 C CA . GLY A 1 449 ? 125.700 129.055 124.477 1.00 28.25 449 GLY A CA 1
ATOM 2194 C C . GLY A 1 449 ? 125.603 130.500 124.927 1.00 28.25 449 GLY A C 1
ATOM 2195 O O . GLY A 1 449 ? 125.313 130.780 126.093 1.00 28.25 449 GLY A O 1
ATOM 2196 N N . GLU A 1 450 ? 125.821 131.437 124.002 1.00 32.69 450 GLU A N 1
ATOM 2197 C CA . GLU A 1 450 ? 125.779 132.855 124.347 1.00 32.69 450 GLU A CA 1
ATOM 2198 C C . GLU A 1 450 ? 124.381 133.294 124.763 1.00 32.69 450 GLU A C 1
ATOM 2199 O O . GLU A 1 450 ? 124.218 134.020 125.750 1.00 32.69 450 GLU A O 1
ATOM 2205 N N . ILE A 1 451 ? 123.362 132.880 124.010 1.00 29.82 451 ILE A N 1
ATOM 2206 C CA . ILE A 1 451 ? 121.990 133.263 124.321 1.00 29.82 451 ILE A CA 1
ATOM 2207 C C . ILE A 1 451 ? 121.564 132.668 125.651 1.00 29.82 451 ILE A C 1
ATOM 2208 O O . ILE A 1 451 ? 120.906 133.332 126.457 1.00 29.82 451 ILE A O 1
ATOM 2213 N N . LEU A 1 452 ? 121.944 131.445 125.987 1.00 33.43 452 LEU A N 1
ATOM 2214 C CA . LEU A 1 452 ? 121.581 130.882 127.312 1.00 33.43 452 LEU A CA 1
ATOM 2215 C C . LEU A 1 452 ? 122.289 131.685 128.367 1.00 33.43 452 LEU A C 1
ATOM 2216 O O . LEU A 1 452 ? 121.659 132.083 129.344 1.00 33.43 452 LEU A O 1
ATOM 2221 N N . TYR A 1 453 ? 123.565 131.898 128.151 1.00 41.24 453 TYR A N 1
ATOM 2222 C CA . TYR A 1 453 ? 124.287 132.614 129.196 1.00 41.24 453 TYR A CA 1
ATOM 2223 C C . TYR A 1 453 ? 123.647 133.968 129.476 1.00 41.24 453 TYR A C 1
ATOM 2224 O O . TYR A 1 453 ? 123.429 134.338 130.635 1.00 41.24 453 TYR A O 1
ATOM 2233 N N . CYS A 1 454 ? 123.320 134.714 128.420 1.00 42.90 454 CYS A N 1
ATOM 2234 C CA . CYS A 1 454 ? 122.725 136.034 128.598 1.00 42.90 454 CYS A CA 1
ATOM 2235 C C . CYS A 1 454 ? 121.342 135.944 129.231 1.00 42.90 454 CYS A C 1
ATOM 2236 O O . CYS A 1 454 ? 121.009 136.735 130.121 1.00 42.90 454 CYS A O 1
ATOM 2239 N N . ALA A 1 455 ? 120.525 134.983 128.791 1.00 43.51 455 ALA A N 1
ATOM 2240 C CA . ALA A 1 455 ? 119.193 134.821 129.358 1.00 43.51 455 ALA A CA 1
ATOM 2241 C C . ALA A 1 455 ? 119.258 134.420 130.825 1.00 43.51 455 ALA A C 1
ATOM 2242 O O . ALA A 1 455 ? 118.491 134.934 131.645 1.00 43.51 455 ALA A O 1
ATOM 2244 N N . VAL A 1 456 ? 120.167 133.508 131.178 1.00 50.08 456 VAL A N 1
ATOM 2245 C CA . VAL A 1 456 ? 120.290 133.090 132.571 1.00 50.08 456 VAL A CA 1
ATOM 2246 C C . VAL A 1 456 ? 120.803 134.239 133.429 1.00 50.08 456 VAL A C 1
ATOM 2247 O O . VAL A 1 456 ? 120.368 134.419 134.572 1.00 50.08 456 VAL A O 1
ATOM 2251 N N . GLY A 1 457 ? 121.726 135.042 132.894 1.00 53.62 457 GLY A N 1
ATOM 2252 C CA . GLY A 1 457 ? 122.184 136.207 133.634 1.00 53.62 457 GLY A CA 1
ATOM 2253 C C . GLY A 1 457 ? 121.077 137.214 133.877 1.00 53.62 457 GLY A C 1
ATOM 2254 O O . GLY A 1 457 ? 120.931 137.739 134.986 1.00 53.62 457 GLY A O 1
ATOM 2255 N N . ILE A 1 458 ? 120.277 137.493 132.846 1.00 54.67 458 ILE A N 1
ATOM 2256 C CA . ILE A 1 458 ? 119.138 138.389 133.012 1.00 54.67 458 ILE A CA 1
ATOM 2257 C C . ILE A 1 458 ? 118.177 137.830 134.049 1.00 54.67 458 ILE A C 1
ATOM 2258 O O . ILE A 1 458 ? 117.688 138.556 134.921 1.00 54.67 458 ILE A O 1
ATOM 2263 N N . ASP A 1 459 ? 117.904 136.528 133.980 1.00 61.62 459 ASP A N 1
ATOM 2264 C CA . ASP A 1 459 ? 116.983 135.905 134.923 1.00 61.62 459 ASP A CA 1
ATOM 2265 C C . ASP A 1 459 ? 117.489 136.040 136.354 1.00 61.62 459 ASP A C 1
ATOM 2266 O O . ASP A 1 459 ? 116.731 136.404 137.260 1.00 61.62 459 ASP A O 1
ATOM 2271 N N . VAL A 1 460 ? 118.774 135.758 136.576 1.00 67.77 460 VAL A N 1
ATOM 2272 C CA . VAL A 1 460 ? 119.290 135.758 137.941 1.00 67.77 460 VAL A 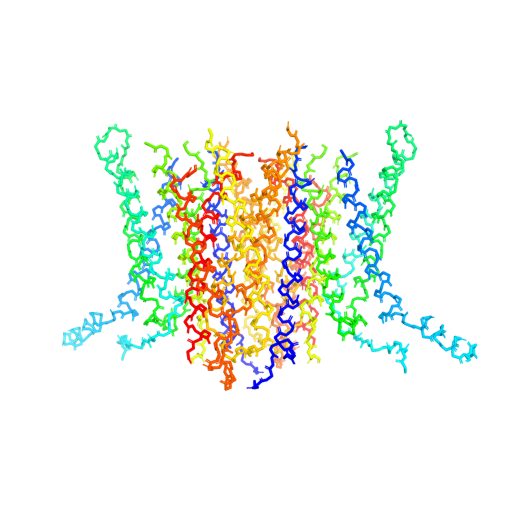CA 1
ATOM 2273 C C . VAL A 1 460 ? 119.383 137.175 138.490 1.00 67.77 460 VAL A C 1
ATOM 2274 O O . VAL A 1 460 ? 119.142 137.398 139.681 1.00 67.77 460 VAL A O 1
ATOM 2278 N N . PHE A 1 461 ? 119.694 138.137 137.617 1.00 72.36 461 PHE A N 1
ATOM 2279 C CA . PHE A 1 461 ? 119.786 139.554 138.054 1.00 72.36 461 PHE A CA 1
ATOM 2280 C C . PHE A 1 461 ? 118.372 140.112 138.230 1.00 72.36 461 PHE A C 1
ATOM 2281 O O . PHE A 1 461 ? 118.230 141.245 138.728 1.00 72.36 461 PHE A O 1
ATOM 2289 N N . ILE A 1 462 ? 117.364 139.334 137.833 1.00 71.97 462 ILE A N 1
ATOM 2290 C CA . ILE A 1 462 ? 115.947 139.777 137.980 1.00 71.97 462 ILE A CA 1
ATOM 2291 C C . ILE A 1 462 ? 115.366 139.101 139.224 1.00 71.97 462 ILE A C 1
ATOM 2292 O O . ILE A 1 462 ? 114.640 139.777 139.978 1.00 71.97 462 ILE A O 1
ATOM 2297 N N . THR A 1 463 ? 115.712 137.832 139.450 1.00 76.44 463 THR A N 1
ATOM 2298 C CA . THR A 1 463 ? 115.116 137.081 140.587 1.00 76.44 463 THR A CA 1
ATOM 2299 C C . THR A 1 463 ? 115.894 137.341 141.882 1.00 76.44 463 THR A C 1
ATOM 2300 O O . THR A 1 463 ? 115.421 136.879 142.938 1.00 76.44 463 THR A O 1
ATOM 2304 N N . CYS A 1 464 ? 117.030 138.044 141.820 1.00 87.24 464 CYS A N 1
ATOM 2305 C CA . CYS A 1 464 ? 117.818 138.220 143.034 1.00 87.24 464 CYS A CA 1
ATOM 2306 C C . CYS A 1 464 ? 118.187 139.668 143.300 1.00 87.24 464 CYS A C 1
ATOM 2307 O O . CYS A 1 464 ? 118.233 140.084 144.459 1.00 87.24 464 CYS A O 1
ATOM 2310 N N . ALA A 1 474 ? 121.404 147.418 137.579 1.00 79.37 474 ALA A N 1
ATOM 2311 C CA . ALA A 1 474 ? 120.880 147.397 136.197 1.00 79.37 474 ALA A CA 1
ATOM 2312 C C . ALA A 1 474 ? 122.062 147.488 135.232 1.00 79.37 474 ALA A C 1
ATOM 2313 O O . ALA A 1 474 ? 121.873 147.175 134.052 1.00 79.37 474 ALA A O 1
ATOM 2315 N N . LEU A 1 475 ? 123.237 147.924 135.691 1.00 69.60 475 LEU A N 1
ATOM 2316 C CA . LEU A 1 475 ? 124.398 147.927 134.759 1.00 69.60 475 LEU A CA 1
ATOM 2317 C C . LEU A 1 475 ? 124.588 146.521 134.167 1.00 69.60 475 LEU A C 1
ATOM 2318 O O . LEU A 1 475 ? 124.470 146.404 132.935 1.00 69.60 475 LEU A O 1
ATOM 2323 N N . PRO A 1 476 ? 124.850 145.445 134.949 1.00 64.92 476 PRO A N 1
ATOM 2324 C CA . PRO A 1 476 ? 125.116 144.130 134.360 1.00 64.92 476 PRO A CA 1
ATOM 2325 C C . PRO A 1 476 ? 123.918 143.664 133.523 1.00 64.92 476 PRO A C 1
ATOM 2326 O O . PRO A 1 476 ? 124.125 143.164 132.436 1.00 64.92 476 PRO A O 1
ATOM 2330 N N . ALA A 1 477 ? 122.704 143.841 134.048 1.00 60.43 477 ALA A N 1
ATOM 2331 C CA . ALA A 1 477 ? 121.516 143.402 133.326 1.00 60.43 477 ALA A CA 1
ATOM 2332 C C . ALA A 1 477 ? 121.381 144.136 132.001 1.00 60.43 477 ALA A C 1
ATOM 2333 O O . ALA A 1 477 ? 120.961 143.550 130.997 1.00 60.43 477 ALA A O 1
ATOM 2335 N N . PHE A 1 478 ? 121.722 145.425 131.980 1.00 57.33 478 PHE A N 1
ATOM 2336 C CA . PHE A 1 478 ? 121.743 146.160 130.721 1.00 57.33 478 PHE A CA 1
ATOM 2337 C C . PHE A 1 478 ? 122.817 145.616 129.788 1.00 57.33 478 PHE A C 1
ATOM 2338 O O . PHE A 1 478 ? 122.623 145.565 128.568 1.00 57.33 478 PHE A O 1
ATOM 2346 N N . VAL A 1 479 ? 123.964 145.224 130.355 1.00 53.36 479 VAL A N 1
ATOM 2347 C CA . VAL A 1 479 ? 125.074 144.654 129.530 1.00 53.36 479 VAL A CA 1
ATOM 2348 C C . VAL A 1 479 ? 124.587 143.340 128.909 1.00 53.36 479 VAL A C 1
ATOM 2349 O O . VAL A 1 479 ? 124.888 143.117 127.732 1.00 53.36 479 VAL A O 1
ATOM 2353 N N . PHE A 1 480 ? 123.843 142.522 129.661 1.00 48.75 480 PHE A N 1
ATOM 2354 C CA . PHE A 1 480 ? 123.411 141.223 129.156 1.00 48.75 480 PHE A CA 1
ATOM 2355 C C . PHE A 1 480 ? 122.497 141.372 127.946 1.00 48.75 480 PHE A C 1
ATOM 2356 O O . PHE A 1 480 ? 122.612 140.614 126.979 1.00 48.75 480 PHE A O 1
ATOM 2364 N N . VAL A 1 481 ? 121.578 142.340 127.982 1.00 43.68 481 VAL A N 1
ATOM 2365 C CA . VAL A 1 481 ? 120.714 142.578 126.828 1.00 43.68 481 VAL A CA 1
ATOM 2366 C C . VAL A 1 481 ? 121.538 143.043 125.634 1.00 43.68 481 VAL A C 1
ATOM 2367 O O . VAL A 1 481 ? 121.336 142.583 124.502 1.00 43.68 481 VAL A O 1
ATOM 2371 N N . ILE A 1 482 ? 122.476 143.962 125.868 1.00 44.66 482 ILE A N 1
ATOM 2372 C CA . ILE A 1 482 ? 123.348 144.427 124.794 1.00 44.66 482 ILE A CA 1
ATOM 2373 C C . ILE A 1 482 ? 124.186 143.277 124.257 1.00 44.66 482 ILE A C 1
ATOM 2374 O O . ILE A 1 482 ? 124.383 143.148 123.045 1.00 44.66 482 ILE A O 1
ATOM 2379 N N . ARG A 1 483 ? 124.690 142.422 125.147 1.00 39.43 483 ARG A N 1
ATOM 2380 C CA . ARG A 1 483 ? 125.474 141.276 124.700 1.00 39.43 483 ARG A CA 1
ATOM 2381 C C . ARG A 1 483 ? 124.639 140.329 123.848 1.00 39.43 483 ARG A C 1
ATOM 2382 O O . ARG A 1 483 ? 125.112 139.834 122.821 1.00 39.43 483 ARG A O 1
ATOM 2390 N N . MET A 1 484 ? 123.398 140.057 124.259 1.00 39.04 484 MET A N 1
ATOM 2391 C CA . MET A 1 484 ? 122.540 139.169 123.479 1.00 39.04 484 MET A CA 1
ATOM 2392 C C . MET A 1 484 ? 122.249 139.756 122.105 1.00 39.04 484 MET A C 1
ATOM 2393 O O . MET A 1 484 ? 122.339 139.060 121.083 1.00 39.04 484 MET A O 1
ATOM 2398 N N . ILE A 1 485 ? 121.903 141.043 122.061 1.00 34.99 485 ILE A N 1
ATOM 2399 C CA . ILE A 1 485 ? 121.624 141.683 120.781 1.00 34.99 485 ILE A CA 1
ATOM 2400 C C . ILE A 1 485 ? 122.861 141.650 119.897 1.00 34.99 485 ILE A C 1
ATOM 2401 O O . ILE A 1 485 ? 122.777 141.362 118.698 1.00 34.99 485 ILE A O 1
ATOM 2406 N N . GLN A 1 486 ? 124.029 141.931 120.477 1.00 36.04 486 GLN A N 1
ATOM 2407 C CA . GLN A 1 486 ? 125.262 141.941 119.703 1.00 36.04 486 GLN A CA 1
ATOM 2408 C C . GLN A 1 486 ? 125.579 140.561 119.149 1.00 36.04 486 GLN A C 1
ATOM 2409 O O . GLN A 1 486 ? 125.930 140.427 117.976 1.00 36.04 486 GLN A O 1
ATOM 2415 N N . VAL A 1 487 ? 125.463 139.517 119.974 1.00 31.41 487 VAL A N 1
ATOM 2416 C CA . VAL A 1 487 ? 125.828 138.189 119.490 1.00 31.41 487 VAL A CA 1
ATOM 2417 C C . VAL A 1 487 ? 124.854 137.731 118.414 1.00 31.41 487 VAL A C 1
ATOM 2418 O O . VAL A 1 487 ? 125.260 137.121 117.421 1.00 31.41 487 VAL A O 1
ATOM 2422 N N . VAL A 1 488 ? 123.566 138.054 118.559 1.00 29.86 488 VAL A N 1
ATOM 2423 C CA . VAL A 1 488 ? 122.594 137.640 117.550 1.00 29.86 488 VAL A CA 1
ATOM 2424 C C . VAL A 1 488 ? 122.813 138.395 116.241 1.00 29.86 488 VAL A C 1
ATOM 2425 O O . VAL A 1 488 ? 122.826 137.799 115.155 1.00 29.86 488 VAL A O 1
ATOM 2429 N N . VAL A 1 489 ? 122.985 139.717 116.321 1.00 30.80 489 VAL A N 1
ATOM 2430 C CA . VAL A 1 489 ? 123.191 140.509 115.114 1.00 30.80 489 VAL A CA 1
ATOM 2431 C C . VAL A 1 489 ? 124.501 140.127 114.443 1.00 30.80 489 VAL A C 1
ATOM 2432 O O . VAL A 1 489 ? 124.591 140.076 113.214 1.00 30.80 489 VAL A O 1
ATOM 2436 N N . GLN A 1 490 ? 125.532 139.830 115.235 1.00 32.06 490 GLN A N 1
ATOM 2437 C CA . GLN A 1 490 ? 126.805 139.410 114.669 1.00 32.06 490 GLN A CA 1
ATOM 2438 C C . GLN A 1 490 ? 126.700 138.033 114.030 1.00 32.06 490 GLN A C 1
ATOM 2439 O O . GLN A 1 490 ? 127.338 137.774 113.009 1.00 32.06 490 GLN A O 1
ATOM 2445 N N . ALA A 1 491 ? 125.910 137.132 114.619 1.00 30.56 491 ALA A N 1
ATOM 2446 C CA . ALA A 1 491 ? 125.693 135.833 113.994 1.00 30.56 491 ALA A CA 1
ATOM 2447 C C . ALA A 1 491 ? 124.999 135.987 112.651 1.00 30.56 491 ALA A C 1
ATOM 2448 O O . ALA A 1 491 ? 125.384 135.344 111.668 1.00 30.56 491 ALA A O 1
ATOM 2450 N N . ALA A 1 492 ? 123.984 136.852 112.586 1.00 30.70 492 ALA A N 1
ATOM 2451 C CA . ALA A 1 492 ? 123.336 137.116 111.305 1.00 30.70 492 ALA A CA 1
ATOM 2452 C C . ALA A 1 492 ? 124.314 137.733 110.311 1.00 30.70 492 ALA A C 1
ATOM 2453 O O . ALA A 1 492 ? 124.360 137.333 109.142 1.00 30.70 492 ALA A O 1
ATOM 2455 N N . PHE A 1 493 ? 125.053 138.745 110.787 1.00 35.04 493 PHE A N 1
ATOM 2456 C CA . PHE A 1 493 ? 126.034 139.456 109.927 1.00 35.04 493 PHE A CA 1
ATOM 2457 C C . PHE A 1 493 ? 126.999 138.432 109.341 1.00 35.04 493 PHE A C 1
ATOM 2458 O O . PHE A 1 493 ? 127.187 138.425 108.128 1.00 35.04 493 PHE A O 1
ATOM 2466 N N . ILE A 1 494 ? 127.609 137.611 110.193 1.00 30.73 494 ILE A N 1
ATOM 2467 C CA . ILE A 1 494 ? 128.626 136.660 109.667 1.00 30.73 494 ILE A CA 1
ATOM 2468 C C . ILE A 1 494 ? 127.930 135.707 108.696 1.00 30.73 494 ILE A C 1
ATOM 2469 O O . ILE A 1 494 ? 128.288 135.741 107.517 1.00 30.73 494 ILE A O 1
ATOM 2474 N N . LEU A 1 495 ? 126.928 134.954 109.157 1.00 31.34 495 LEU A N 1
ATOM 2475 C CA . LEU A 1 495 ? 126.277 133.931 108.293 1.00 31.34 495 LEU A CA 1
ATOM 2476 C C . LEU A 1 495 ? 125.815 134.536 106.961 1.00 31.34 495 LEU A C 1
ATOM 2477 O O . LEU A 1 495 ? 125.741 133.771 105.981 1.00 31.34 495 LEU A O 1
ATOM 2482 N N . THR A 1 496 ? 125.535 135.843 106.913 1.00 36.60 496 THR A N 1
ATOM 2483 C CA . THR A 1 496 ? 125.156 136.437 105.636 1.00 36.60 496 THR A CA 1
ATOM 2484 C C . THR A 1 496 ? 126.377 136.820 104.811 1.00 36.60 496 THR A C 1
ATOM 2485 O O . THR A 1 496 ? 126.497 136.421 103.648 1.00 36.60 496 THR A O 1
ATOM 2489 N N . THR A 1 497 ? 127.291 137.597 105.393 1.00 38.59 497 THR A N 1
ATOM 2490 C CA . THR A 1 497 ? 128.445 138.081 104.647 1.00 38.59 497 THR A CA 1
ATOM 2491 C C . THR A 1 497 ? 129.391 136.960 104.241 1.00 38.59 497 THR A C 1
ATOM 2492 O O . THR A 1 497 ? 130.194 137.151 103.323 1.00 38.59 497 THR A O 1
ATOM 2496 N N . SER A 1 498 ? 129.258 135.775 104.859 1.00 39.32 498 SER A N 1
ATOM 2497 C CA . SER A 1 498 ? 130.076 134.591 104.464 1.00 39.32 498 SER A CA 1
ATOM 2498 C C . SER A 1 498 ? 129.587 134.068 103.115 1.00 39.32 498 SER A C 1
ATOM 2499 O O . SER A 1 498 ? 130.291 133.231 102.534 1.00 39.32 498 SER A O 1
ATOM 2502 N N . ARG A 1 499 ? 128.386 134.460 102.693 1.00 41.56 499 ARG A N 1
ATOM 2503 C CA . ARG A 1 499 ? 127.849 134.123 101.385 1.00 41.56 499 ARG A CA 1
ATOM 2504 C C . ARG A 1 499 ? 127.882 135.290 100.411 1.00 41.56 499 ARG A C 1
ATOM 2505 O O . ARG A 1 499 ? 127.343 135.173 99.307 1.00 41.56 499 ARG A O 1
ATOM 2513 N N . LEU A 1 500 ? 128.498 136.405 100.788 1.00 44.89 500 LEU A N 1
ATOM 2514 C CA . LEU A 1 500 ? 128.544 137.597 99.954 1.00 44.89 500 LEU A CA 1
ATOM 2515 C C . LEU A 1 500 ? 129.945 137.775 99.389 1.00 44.89 500 LEU A C 1
ATOM 2516 O O . LEU A 1 500 ? 130.931 137.710 100.129 1.00 44.89 500 LEU A O 1
ATOM 2521 N N . ARG A 1 501 ? 130.029 137.998 98.083 1.00 49.74 501 ARG A N 1
ATOM 2522 C CA . ARG A 1 501 ? 131.300 138.170 97.402 1.00 49.74 501 ARG A CA 1
ATOM 2523 C C . ARG A 1 501 ? 131.253 139.414 96.530 1.00 49.74 501 ARG A C 1
ATOM 2524 O O . ARG A 1 501 ? 130.206 139.775 95.989 1.00 49.74 501 ARG A O 1
ATOM 2532 N N . CYS A 1 502 ? 132.357 140.130 96.559 1.00 57.51 502 CYS A N 1
ATOM 2533 C CA . CYS A 1 502 ? 132.514 141.363 95.776 1.00 57.51 502 CYS A CA 1
ATOM 2534 C C . CYS A 1 502 ? 132.853 141.003 94.345 1.00 57.51 502 CYS A C 1
ATOM 2535 O O . CYS A 1 502 ? 134.033 140.870 94.053 1.00 57.51 502 CYS A O 1
ATOM 2538 N N . LEU A 1 503 ? 131.834 140.885 93.487 1.00 61.05 503 LEU A N 1
ATOM 2539 C CA . LEU A 1 503 ? 132.062 140.447 92.084 1.00 61.05 503 LEU A CA 1
ATOM 2540 C C . LEU A 1 503 ? 131.729 141.578 91.105 1.00 61.05 503 LEU A C 1
ATOM 2541 O O . LEU A 1 503 ? 132.138 141.473 89.934 1.00 61.05 503 LEU A O 1
ATOM 2546 N N . SER A 1 504 ? 131.009 142.611 91.554 1.00 69.75 504 SER A N 1
ATOM 2547 C CA . SER A 1 504 ? 130.712 143.767 90.667 1.00 69.75 504 SER A CA 1
ATOM 2548 C C . SER A 1 504 ? 131.987 144.579 90.427 1.00 69.75 504 SER A C 1
ATOM 2549 O O . SER A 1 504 ? 132.854 144.583 91.314 1.00 69.75 504 SER A O 1
ATOM 2552 N N . LYS A 1 505 ? 132.079 145.252 89.278 1.00 76.08 505 LYS A N 1
ATOM 2553 C CA . LYS A 1 505 ? 133.259 146.111 89.000 1.00 76.08 505 LYS A CA 1
ATOM 2554 C C . LYS A 1 505 ? 133.484 147.017 90.213 1.00 76.08 505 LYS A C 1
ATOM 2555 O O . LYS A 1 505 ? 134.600 147.000 90.766 1.00 76.08 505 LYS A O 1
ATOM 2561 N N . TYR A 1 506 ? 132.450 147.759 90.617 1.00 76.66 506 TYR A N 1
ATOM 2562 C CA . TYR A 1 506 ? 132.563 148.646 91.803 1.00 76.66 506 TYR A CA 1
ATOM 2563 C C . TYR A 1 506 ? 132.878 147.793 93.035 1.00 76.66 506 TYR A C 1
ATOM 2564 O O . TYR A 1 506 ? 133.789 148.160 93.793 1.00 76.66 506 TYR A O 1
ATOM 2573 N N . SER A 1 507 ? 132.159 146.683 93.218 1.00 72.26 507 SER A N 1
ATOM 2574 C CA . SER A 1 507 ? 132.350 145.865 94.444 1.00 72.26 507 SER A CA 1
ATOM 2575 C C . SER A 1 507 ? 133.802 145.385 94.510 1.00 72.26 507 SER A C 1
ATOM 2576 O O . SER A 1 507 ? 134.370 145.370 95.613 1.00 72.26 507 SER A O 1
ATOM 2579 N N . MET A 1 508 ? 134.376 145.022 93.360 1.00 76.15 508 MET A N 1
ATOM 2580 C CA . MET A 1 508 ? 135.777 144.525 93.319 1.00 76.15 508 MET A CA 1
ATOM 2581 C C . MET A 1 508 ? 136.740 145.691 93.550 1.00 76.15 508 MET A C 1
ATOM 2582 O O . MET A 1 508 ? 137.846 145.446 94.063 1.00 76.15 508 MET A O 1
ATOM 2587 N N . LYS A 1 509 ? 136.343 146.907 93.170 1.00 76.37 509 LYS A N 1
ATOM 2588 C CA . LYS A 1 509 ? 137.271 148.066 93.270 1.00 76.37 509 LYS A CA 1
ATOM 2589 C C . LYS A 1 509 ? 137.093 148.755 94.628 1.00 76.37 509 LYS A C 1
ATOM 2590 O O . LYS A 1 509 ? 138.117 149.075 95.260 1.00 76.37 509 LYS A O 1
ATOM 2596 N N . TYR A 1 510 ? 135.848 148.951 95.066 1.00 76.59 510 TYR A N 1
ATOM 2597 C CA . TYR A 1 510 ? 135.580 149.666 96.340 1.00 76.59 510 TYR A CA 1
ATOM 2598 C C . TYR A 1 510 ? 135.737 148.702 97.517 1.00 76.59 510 TYR A C 1
ATOM 2599 O O . TYR A 1 510 ? 135.983 149.182 98.641 1.00 76.59 510 TYR A O 1
ATOM 2608 N N . LYS A 1 511 ? 135.613 147.395 97.267 1.00 68.70 511 LYS A N 1
ATOM 2609 C CA . LYS A 1 511 ? 135.656 146.405 98.377 1.00 68.70 511 LYS A CA 1
ATOM 2610 C C . LYS A 1 511 ? 134.780 146.929 99.520 1.00 68.70 511 LYS A C 1
ATOM 2611 O O . LYS A 1 511 ? 135.318 147.150 100.624 1.00 68.70 511 LYS A O 1
ATOM 2617 N N . PRO A 1 512 ? 133.453 147.091 99.324 1.00 60.15 512 PRO A N 1
ATOM 2618 C CA . PRO A 1 512 ? 132.587 147.697 100.342 1.00 60.15 512 PRO A CA 1
ATOM 2619 C C . PRO A 1 512 ? 132.516 146.889 101.642 1.00 60.15 512 PRO A C 1
ATOM 2620 O O . PRO A 1 512 ? 132.149 145.731 101.579 1.00 60.15 512 PRO A O 1
ATOM 2624 N N . GLY A 1 513 ? 132.864 147.509 102.772 1.00 54.79 513 GLY A N 1
ATOM 2625 C CA . GLY A 1 513 ? 132.722 146.826 104.072 1.00 54.79 513 GLY A CA 1
ATOM 2626 C C . GLY A 1 513 ? 134.018 146.221 104.583 1.00 54.79 513 GLY A C 1
ATOM 2627 O O . GLY A 1 513 ? 133.973 145.601 105.657 1.00 54.79 513 GLY A O 1
ATOM 2628 N N . LYS A 1 514 ? 135.127 146.338 103.848 1.00 54.23 514 LYS A N 1
ATOM 2629 C CA . LYS A 1 514 ? 136.350 145.668 104.353 1.00 54.23 514 LYS A CA 1
ATOM 2630 C C . LYS A 1 514 ? 136.741 146.187 105.708 1.00 54.23 514 LYS A C 1
ATOM 2631 O O . LYS A 1 514 ? 136.962 145.387 106.621 1.00 54.23 514 LYS A O 1
ATOM 2637 N N . GLU A 1 515 ? 136.839 147.491 105.819 1.00 53.66 515 GLU A N 1
ATOM 2638 C CA . GLU A 1 515 ? 137.287 148.082 107.093 1.00 53.66 515 GLU A CA 1
ATOM 2639 C C . GLU A 1 515 ? 136.299 147.629 108.145 1.00 53.66 515 GLU A C 1
ATOM 2640 O O . GLU A 1 515 ? 136.700 147.483 109.300 1.00 53.66 515 GLU A O 1
ATOM 2646 N N . ILE A 1 516 ? 135.054 147.403 107.748 1.00 47.86 516 ILE A N 1
ATOM 2647 C CA . ILE A 1 516 ? 134.127 146.847 108.775 1.00 47.86 516 ILE A CA 1
ATOM 2648 C C . ILE A 1 516 ? 134.644 145.463 109.177 1.00 47.86 516 ILE A C 1
ATOM 2649 O O . ILE A 1 516 ? 134.772 145.226 110.391 1.00 47.86 516 ILE A O 1
ATOM 2654 N N . ILE A 1 517 ? 134.944 144.595 108.202 1.00 46.94 517 ILE A N 1
ATOM 2655 C CA . ILE A 1 517 ? 135.365 143.208 108.570 1.00 46.94 517 ILE A CA 1
ATOM 2656 C C . ILE A 1 517 ? 136.602 143.289 109.477 1.00 46.94 517 ILE A C 1
ATOM 2657 O O . ILE A 1 517 ? 136.582 142.637 110.534 1.00 46.94 517 ILE A O 1
ATOM 2662 N N . THR A 1 518 ? 137.627 144.064 109.092 1.00 46.43 518 THR A N 1
ATOM 2663 C CA . THR A 1 518 ? 138.839 144.123 109.903 1.00 46.43 518 THR A CA 1
ATOM 2664 C C . THR A 1 518 ? 138.547 144.646 111.304 1.00 46.43 518 THR A C 1
ATOM 2665 O O . THR A 1 518 ? 139.078 144.124 112.290 1.00 46.43 518 THR A O 1
ATOM 2669 N N . PHE A 1 519 ? 137.709 145.679 111.412 1.00 43.19 519 PHE A N 1
ATOM 2670 C CA . PHE A 1 519 ? 137.369 146.217 112.725 1.00 43.19 519 PHE A CA 1
ATOM 2671 C C . PHE A 1 519 ? 136.635 145.184 113.569 1.00 43.19 519 PHE A C 1
ATOM 2672 O O . PHE A 1 519 ? 136.928 145.019 114.759 1.00 43.19 519 PHE A O 1
ATOM 2680 N N . LEU A 1 520 ? 135.677 144.478 112.966 1.00 41.72 520 LEU A N 1
ATOM 2681 C CA . LEU A 1 520 ? 134.938 143.454 113.695 1.00 41.72 520 LEU A CA 1
ATOM 2682 C C . LEU A 1 520 ? 135.843 142.297 114.092 1.00 41.72 520 LEU A C 1
ATOM 2683 O O . LEU A 1 520 ? 135.702 141.743 115.185 1.00 41.72 520 LEU A O 1
ATOM 2688 N N . LEU A 1 521 ? 136.771 141.913 113.215 1.00 40.00 521 LEU A N 1
ATOM 2689 C CA . LEU A 1 521 ? 137.716 140.856 113.553 1.00 40.00 521 LEU A CA 1
ATOM 2690 C C . LEU A 1 521 ? 138.608 141.269 114.714 1.00 40.00 521 LEU A C 1
ATOM 2691 O O . LEU A 1 521 ? 138.877 140.467 115.617 1.00 40.00 521 LEU A O 1
ATOM 2696 N N . VAL A 1 522 ? 139.073 142.520 114.711 1.00 39.65 522 VAL A N 1
ATOM 2697 C CA . VAL A 1 522 ? 139.886 143.013 115.818 1.00 39.65 522 VAL A CA 1
ATOM 2698 C C . VAL A 1 522 ? 139.080 143.011 117.109 1.00 39.65 522 VAL A C 1
ATOM 2699 O O . VAL A 1 522 ? 139.576 142.602 118.165 1.00 39.65 522 VAL A O 1
ATOM 2703 N N . SER A 1 523 ? 137.824 143.456 117.045 1.00 39.90 523 SER A N 1
ATOM 2704 C CA . SER A 1 523 ? 136.977 143.463 118.234 1.00 39.90 523 SER A CA 1
ATOM 2705 C C . SER A 1 523 ? 136.740 142.051 118.757 1.00 39.90 523 SER A C 1
ATOM 2706 O O . SER A 1 523 ? 136.776 141.818 119.970 1.00 39.90 523 SER A O 1
ATOM 2709 N N . ASN A 1 524 ? 136.495 141.096 117.859 1.00 37.41 524 ASN A N 1
ATOM 2710 C CA . ASN A 1 524 ? 136.230 139.727 118.286 1.00 37.41 524 ASN A CA 1
ATOM 2711 C C . ASN A 1 524 ? 137.468 139.081 118.890 1.00 37.41 524 ASN A C 1
ATOM 2712 O O . ASN A 1 524 ? 137.377 138.384 119.907 1.00 37.41 524 ASN A O 1
ATOM 2717 N N . VAL A 1 525 ? 138.635 139.290 118.274 1.00 38.16 525 VAL A N 1
ATOM 2718 C CA . VAL A 1 525 ? 139.872 138.760 118.839 1.00 38.16 525 VAL A CA 1
ATOM 2719 C C . VAL A 1 525 ? 140.147 139.393 120.195 1.00 38.16 525 VAL A C 1
ATOM 2720 O O . VAL A 1 525 ? 140.571 138.716 121.142 1.00 38.16 525 VAL A O 1
ATOM 2724 N N . THR A 1 526 ? 139.906 140.702 120.310 1.00 39.70 526 THR A N 1
ATOM 2725 C CA . THR A 1 526 ? 140.083 141.386 121.583 1.00 39.70 526 THR A CA 1
ATOM 2726 C C . THR A 1 526 ? 139.161 140.809 122.645 1.00 39.70 526 THR A C 1
ATOM 2727 O O . THR A 1 526 ? 139.578 140.596 123.785 1.00 39.70 526 THR A O 1
ATOM 2731 N N . LEU A 1 527 ? 137.905 140.547 122.288 1.00 40.84 527 LEU A N 1
ATOM 2732 C CA . LEU A 1 527 ? 136.967 139.970 123.244 1.00 40.84 527 LEU A CA 1
ATOM 2733 C C . LEU A 1 527 ? 137.393 138.568 123.656 1.00 40.84 527 LEU A C 1
ATOM 2734 O O . LEU A 1 527 ? 137.322 138.214 124.838 1.00 40.84 527 LEU A O 1
ATOM 2739 N N . PHE A 1 528 ? 137.847 137.758 122.698 1.00 39.78 528 PHE A N 1
ATOM 2740 C CA . PHE A 1 528 ? 138.291 136.407 123.023 1.00 39.78 528 PHE A CA 1
ATOM 2741 C C . PHE A 1 528 ? 139.465 136.437 123.993 1.00 39.78 528 PHE A C 1
ATOM 2742 O O . PHE A 1 528 ? 139.444 135.768 125.033 1.00 39.78 528 PHE A O 1
ATOM 2750 N N . VAL A 1 529 ? 140.483 137.243 123.684 1.00 42.24 529 VAL A N 1
ATOM 2751 C CA . VAL A 1 529 ? 141.647 137.349 124.560 1.00 42.24 529 VAL A CA 1
ATOM 2752 C C . VAL A 1 529 ? 141.249 137.904 125.922 1.00 42.24 529 VAL A C 1
ATOM 2753 O O . VAL A 1 529 ? 141.673 137.393 126.968 1.00 42.24 529 VAL A O 1
ATOM 2757 N N . PHE A 1 530 ? 140.422 138.950 125.929 1.00 50.44 530 PHE A N 1
ATOM 2758 C CA . PHE A 1 530 ? 140.065 139.635 127.163 1.00 50.44 530 PHE A CA 1
ATOM 2759 C C . PHE A 1 530 ? 139.275 138.723 128.087 1.00 50.44 530 PHE A C 1
ATOM 2760 O O . PHE A 1 530 ? 139.502 138.710 129.301 1.00 50.44 530 PHE A O 1
ATOM 2768 N N . HIS A 1 531 ? 138.344 137.948 127.528 1.00 49.65 531 HIS A N 1
ATOM 2769 C CA . HIS A 1 531 ? 137.572 137.014 128.337 1.00 49.65 531 HIS A CA 1
ATOM 2770 C C . HIS A 1 531 ? 138.419 135.824 128.766 1.00 49.65 531 HIS A C 1
ATOM 2771 O O . HIS A 1 531 ? 138.176 135.235 129.825 1.00 49.65 531 HIS A O 1
ATOM 2778 N N . THR A 1 532 ? 139.518 135.528 128.093 1.00 49.13 532 THR A N 1
ATOM 2779 C CA . THR A 1 532 ? 140.367 134.418 128.588 1.00 49.13 532 THR A CA 1
ATOM 2780 C C . THR A 1 532 ? 141.182 134.862 129.795 1.00 49.13 532 THR A C 1
ATOM 2781 O O . THR A 1 532 ? 141.165 134.138 130.815 1.00 49.13 532 THR A O 1
ATOM 2785 N 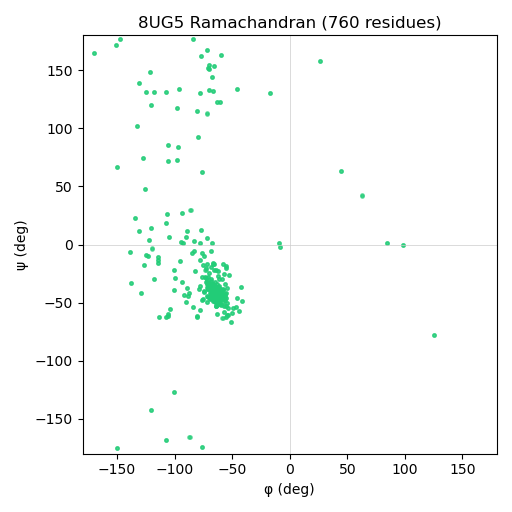N . PHE A 1 533 ? 141.842 136.017 129.713 1.00 52.50 533 PHE A N 1
ATOM 2786 C CA . PHE A 1 533 ? 142.745 136.429 130.813 1.00 52.50 533 PHE A CA 1
ATOM 2787 C C . PHE A 1 533 ? 141.957 136.986 131.984 1.00 52.50 533 PHE A C 1
ATOM 2788 O O . PHE A 1 533 ? 142.578 137.389 132.977 1.00 52.50 533 PHE A O 1
ATOM 2796 N N . GLU A 1 534 ? 140.649 137.004 131.879 1.00 63.78 534 GLU A N 1
ATOM 2797 C CA . GLU A 1 534 ? 139.827 137.578 132.955 1.00 63.78 534 GLU A CA 1
ATOM 2798 C C . GLU A 1 534 ? 139.006 136.450 133.561 1.00 63.78 534 GLU A C 1
ATOM 2799 O O . GLU A 1 534 ? 138.438 136.658 134.648 1.00 63.78 534 GLU A O 1
ATOM 2805 N N . GLY A 1 535 ? 138.957 135.308 132.879 1.00 70.63 535 GLY A N 1
ATOM 2806 C CA . GLY A 1 535 ? 138.175 134.160 133.367 1.00 70.63 535 GLY A CA 1
ATOM 2807 C C . GLY A 1 535 ? 137.027 134.594 134.258 1.00 70.63 535 GLY A C 1
ATOM 2808 O O . GLY A 1 535 ? 136.933 134.041 135.369 1.00 70.63 535 GLY A O 1
ATOM 2809 N N . TYR A 1 550 ? 122.483 126.924 138.617 1.00 81.75 550 TYR A N 1
ATOM 2810 C CA . TYR A 1 550 ? 122.751 128.327 138.203 1.00 81.75 550 TYR A CA 1
ATOM 2811 C C . TYR A 1 550 ? 124.260 128.548 138.144 1.00 81.75 550 TYR A C 1
ATOM 2812 O O . TYR A 1 550 ? 124.660 129.698 137.925 1.00 81.75 550 TYR A O 1
ATOM 2821 N N . ASN A 1 551 ? 125.052 127.520 138.422 1.00 81.87 551 ASN A N 1
ATOM 2822 C CA . ASN A 1 551 ? 126.525 127.582 138.298 1.00 81.87 551 ASN A CA 1
ATOM 2823 C C . ASN A 1 551 ? 126.926 126.435 137.382 1.00 81.87 551 ASN A C 1
ATOM 2824 O O . ASN A 1 551 ? 128.100 126.347 137.006 1.00 81.87 551 ASN A O 1
ATOM 2829 N N . TYR A 1 552 ? 125.971 125.575 137.066 1.00 71.88 552 TYR A N 1
ATOM 2830 C CA . TYR A 1 552 ? 126.233 124.399 136.222 1.00 71.88 552 TYR A CA 1
ATOM 2831 C C . TYR A 1 552 ? 126.014 124.856 134.805 1.00 71.88 552 TYR A C 1
ATOM 2832 O O . TYR A 1 552 ? 126.807 124.525 133.931 1.00 71.88 552 TYR A O 1
ATOM 2841 N N . ILE A 1 553 ? 125.029 125.710 134.563 1.00 60.04 553 ILE A N 1
ATOM 2842 C CA . ILE A 1 553 ? 124.891 126.239 133.173 1.00 60.04 553 ILE A CA 1
ATOM 2843 C C . ILE A 1 553 ? 126.073 127.155 132.917 1.00 60.04 553 ILE A C 1
ATOM 2844 O O . ILE A 1 553 ? 126.679 127.039 131.852 1.00 60.04 553 ILE A O 1
ATOM 2849 N N . ILE A 1 554 ? 126.429 127.959 133.906 1.00 58.47 554 ILE A N 1
ATOM 2850 C CA . ILE A 1 554 ? 127.597 128.863 133.761 1.00 58.47 554 ILE A CA 1
ATOM 2851 C C . ILE A 1 554 ? 128.827 128.031 133.403 1.00 58.47 554 ILE A C 1
ATOM 2852 O O . ILE A 1 554 ? 129.518 128.423 132.457 1.00 58.47 554 ILE A O 1
ATOM 2857 N N . TYR A 1 555 ? 129.105 126.932 134.104 1.00 47.61 555 TYR A N 1
ATOM 2858 C CA . TYR A 1 555 ? 130.316 126.215 133.726 1.00 47.61 555 TYR A CA 1
ATOM 2859 C C . TYR A 1 555 ? 130.150 125.512 132.385 1.00 47.61 555 TYR A C 1
ATOM 2860 O O . TYR A 1 555 ? 131.091 125.456 131.586 1.00 47.61 555 TYR A O 1
ATOM 2869 N N . ALA A 1 556 ? 128.964 124.957 132.128 1.00 40.44 556 ALA A N 1
ATOM 2870 C CA . ALA A 1 556 ? 128.741 124.216 130.892 1.00 40.44 556 ALA A CA 1
ATOM 2871 C C . ALA A 1 556 ? 128.836 125.122 129.671 1.00 40.44 556 ALA A C 1
ATOM 2872 O O . ALA A 1 556 ? 129.413 124.735 128.649 1.00 40.44 556 ALA A O 1
ATOM 2874 N N . VAL A 1 557 ? 128.278 126.335 129.757 1.00 39.47 557 VAL A N 1
ATOM 2875 C CA . VAL A 1 557 ? 128.318 127.266 128.635 1.00 39.47 557 VAL A CA 1
ATOM 2876 C C . VAL A 1 557 ? 129.512 128.203 128.697 1.00 39.47 557 VAL A C 1
ATOM 2877 O O . VAL A 1 557 ? 129.655 129.065 127.820 1.00 39.47 557 VAL A O 1
ATOM 2881 N N . GLY A 1 558 ? 130.370 128.070 129.706 1.00 36.04 558 GLY A N 1
ATOM 2882 C CA . GLY A 1 558 ? 131.568 128.869 129.809 1.00 36.04 558 GLY A CA 1
ATOM 2883 C C . GLY A 1 558 ? 132.451 128.823 128.576 1.00 36.04 558 GLY A C 1
ATOM 2884 O O . GLY A 1 558 ? 132.720 129.851 127.947 1.00 36.04 558 GLY A O 1
ATOM 2885 N N . PRO A 1 559 ? 132.938 127.634 128.212 1.00 32.46 559 PRO A N 1
ATOM 2886 C CA . PRO A 1 559 ? 133.761 127.528 126.998 1.00 32.46 559 PRO A CA 1
ATOM 2887 C C . PRO A 1 559 ? 133.022 127.898 125.729 1.00 32.46 559 PRO A C 1
ATOM 2888 O O . PRO A 1 559 ? 133.668 128.265 124.740 1.00 32.46 559 PRO A O 1
ATOM 2892 N N . LEU A 1 560 ? 131.691 127.824 125.723 1.00 30.97 560 LEU A N 1
ATOM 2893 C CA . LEU A 1 560 ? 130.945 128.145 124.512 1.00 30.97 560 LEU A CA 1
ATOM 2894 C C . LEU A 1 560 ? 131.072 129.619 124.155 1.00 30.97 560 LEU A C 1
ATOM 2895 O O . LEU A 1 560 ? 131.099 129.972 122.974 1.00 30.97 560 LEU A O 1
ATOM 2900 N N . LEU A 1 561 ? 131.157 130.495 125.157 1.00 31.40 561 LEU A N 1
ATOM 2901 C CA . LEU A 1 561 ? 131.268 131.927 124.890 1.00 31.40 561 LEU A CA 1
ATOM 2902 C C . LEU A 1 561 ? 132.564 132.251 124.152 1.00 31.40 561 LEU A C 1
ATOM 2903 O O . LEU A 1 561 ? 132.559 132.884 123.084 1.00 31.40 561 LEU A O 1
ATOM 2908 N N . VAL A 1 562 ? 133.693 131.806 124.707 1.00 30.58 562 VAL A N 1
ATOM 2909 C CA . VAL A 1 562 ? 134.980 132.078 124.084 1.00 30.58 562 VAL A CA 1
ATOM 2910 C C . VAL A 1 562 ? 135.123 131.313 122.779 1.00 30.58 562 VAL A C 1
ATOM 2911 O O . VAL A 1 562 ? 135.787 131.788 121.850 1.00 30.58 562 VAL A O 1
ATOM 2915 N N . PHE A 1 563 ? 134.490 130.144 122.656 1.00 29.00 563 PHE A N 1
ATOM 2916 C CA . PHE A 1 563 ? 134.495 129.470 121.364 1.00 29.00 563 PHE A CA 1
ATOM 2917 C C . PHE A 1 563 ? 133.710 130.262 120.329 1.00 29.00 563 PHE A C 1
ATOM 2918 O O . PHE A 1 563 ? 134.092 130.304 119.156 1.00 29.00 563 PHE A O 1
ATOM 2926 N N . TYR A 1 564 ? 132.598 130.875 120.735 1.00 30.43 564 TYR A N 1
ATOM 2927 C CA . TYR A 1 564 ? 131.848 131.717 119.814 1.00 30.43 564 TYR A CA 1
ATOM 2928 C C . TYR A 1 564 ? 132.696 132.885 119.345 1.00 30.43 564 TYR A C 1
ATOM 2929 O O . TYR A 1 564 ? 132.704 133.220 118.157 1.00 30.43 564 TYR A O 1
ATOM 2938 N N . ARG A 1 565 ? 133.445 133.485 120.273 1.00 32.18 565 ARG A N 1
ATOM 2939 C CA . ARG A 1 565 ? 134.328 134.630 119.923 1.00 32.18 565 ARG A CA 1
ATOM 2940 C C . ARG A 1 565 ? 135.415 134.153 118.954 1.00 32.18 565 ARG A C 1
ATOM 2941 O O . ARG A 1 565 ? 135.674 134.870 117.973 1.00 32.18 565 ARG A O 1
ATOM 2949 N N . PHE A 1 566 ? 136.021 132.989 119.222 1.00 31.39 566 PHE A N 1
ATOM 2950 C CA . PHE A 1 566 ? 137.079 132.472 118.359 1.00 31.39 566 PHE A CA 1
ATOM 2951 C C . PHE A 1 566 ? 136.553 132.123 116.974 1.00 31.39 566 PHE A C 1
ATOM 2952 O O . PHE A 1 566 ? 137.202 132.414 115.964 1.00 31.39 566 PHE A O 1
ATOM 2960 N N . HIS A 1 567 ? 135.382 131.492 116.949 1.00 31.39 567 HIS A N 1
ATOM 2961 C CA . HIS A 1 567 ? 134.803 131.078 115.649 1.00 31.39 567 HIS A CA 1
ATOM 2962 C C . HIS A 1 567 ? 134.431 132.333 114.853 1.00 31.39 567 HIS A C 1
ATOM 2963 O O . HIS A 1 567 ? 134.658 132.357 113.625 1.00 31.39 567 HIS A O 1
ATOM 2970 N N . SER A 1 568 ? 133.880 133.345 115.527 1.00 31.89 568 SER A N 1
ATOM 2971 C CA . SER A 1 568 ? 133.559 134.595 114.854 1.00 31.89 568 SER A CA 1
ATOM 2972 C C . SER A 1 568 ? 134.807 135.216 114.246 1.00 31.89 568 SER A C 1
ATOM 2973 O O . SER A 1 568 ? 134.781 135.690 113.105 1.00 31.89 568 SER A O 1
ATOM 2976 N N . SER A 1 569 ? 135.915 135.209 114.992 1.00 33.59 569 SER A N 1
ATOM 2977 C CA . SER A 1 569 ? 137.172 135.720 114.456 1.00 33.59 569 SER A CA 1
ATOM 2978 C C . SER A 1 569 ? 137.631 134.906 113.254 1.00 33.59 569 SER A C 1
ATOM 2979 O O . SER A 1 569 ? 138.072 135.466 112.244 1.00 33.59 569 SER A O 1
ATOM 2982 N N . ALA A 1 570 ? 137.534 133.579 113.347 1.00 34.53 570 ALA A N 1
ATOM 2983 C CA . ALA A 1 570 ? 137.973 132.717 112.255 1.00 34.53 570 ALA A CA 1
ATOM 2984 C C . ALA A 1 570 ? 137.117 132.916 111.012 1.00 34.53 570 ALA A C 1
ATOM 2985 O O . ALA A 1 570 ? 137.628 132.879 109.888 1.00 34.53 570 ALA A O 1
ATOM 2987 N N . CYS A 1 571 ? 135.810 133.110 111.193 1.00 36.83 571 CYS A N 1
ATOM 2988 C CA . CYS A 1 571 ? 134.939 133.396 110.061 1.00 36.83 571 CYS A CA 1
ATOM 2989 C C . CYS A 1 571 ? 135.244 134.760 109.460 1.00 36.83 571 CYS A C 1
ATOM 2990 O O . CYS A 1 571 ? 135.290 134.906 108.233 1.00 36.83 571 CYS A O 1
ATOM 2993 N N . LEU A 1 572 ? 135.456 135.769 110.306 1.00 37.87 572 LEU A N 1
ATOM 2994 C CA . LEU A 1 572 ? 135.714 137.115 109.804 1.00 37.87 572 LEU A CA 1
ATOM 2995 C C . LEU A 1 572 ? 137.025 137.178 109.035 1.00 37.87 572 LEU A C 1
ATOM 2996 O O . LEU A 1 572 ? 137.123 137.878 108.021 1.00 37.87 572 LEU A O 1
ATOM 3001 N N . ALA A 1 573 ? 138.048 136.461 109.504 1.00 40.21 573 ALA A N 1
ATOM 3002 C CA . ALA A 1 573 ? 139.279 136.346 108.731 1.00 40.21 573 ALA A CA 1
ATOM 3003 C C . ALA A 1 573 ? 139.016 135.675 107.390 1.00 40.21 573 ALA A C 1
ATOM 3004 O O . ALA A 1 573 ? 139.565 136.085 106.362 1.00 40.21 573 ALA A O 1
ATOM 3006 N N . GLU A 1 574 ? 138.181 134.636 107.384 1.00 41.90 574 GLU A N 1
ATOM 3007 C CA . GLU A 1 574 ? 137.775 134.015 106.129 1.00 41.90 574 GLU A CA 1
ATOM 3008 C C . GLU A 1 574 ? 136.971 134.983 105.271 1.00 41.90 574 GLU A C 1
ATOM 3009 O O . GLU A 1 574 ? 137.160 135.047 104.052 1.00 41.90 574 GLU A O 1
ATOM 3015 N N . ILE A 1 575 ? 136.063 135.740 105.890 1.00 43.23 575 ILE A N 1
ATOM 3016 C CA . ILE A 1 575 ? 135.268 136.712 105.143 1.00 43.23 575 ILE A CA 1
ATOM 3017 C C . ILE A 1 575 ? 136.162 137.807 104.582 1.00 43.23 575 ILE A C 1
ATOM 3018 O O . ILE A 1 575 ? 136.021 138.210 103.421 1.00 43.23 575 ILE A O 1
ATOM 3023 N N . TRP A 1 576 ? 137.096 138.294 105.399 1.00 50.32 576 TRP A N 1
ATOM 3024 C CA . TRP A 1 576 ? 138.008 139.372 104.937 1.00 50.32 576 TRP A CA 1
ATOM 3025 C C . TRP A 1 576 ? 138.738 138.915 103.670 1.00 50.32 576 TRP A C 1
ATOM 3026 O O . TRP A 1 576 ? 138.987 139.766 102.795 1.00 50.32 576 TRP A O 1
ATOM 3037 N N . LYS A 1 577 ? 139.041 137.620 103.563 1.00 51.90 577 LYS A N 1
ATOM 3038 C CA . LYS A 1 577 ? 139.811 137.116 102.436 1.00 51.90 577 LYS A CA 1
ATOM 3039 C C . LYS A 1 577 ? 138.922 136.700 101.269 1.00 51.90 577 LYS A C 1
ATOM 3040 O O . LYS A 1 577 ? 139.167 137.099 100.127 1.00 51.90 577 LYS A O 1
ATOM 3046 N N . HIS A 1 578 ? 137.888 135.901 101.536 1.00 54.40 578 HIS A N 1
ATOM 3047 C CA . HIS A 1 578 ? 137.124 135.299 100.448 1.00 54.40 578 HIS A CA 1
ATOM 3048 C C . HIS A 1 578 ? 136.222 136.319 99.760 1.00 54.40 578 HIS A C 1
ATOM 3049 O O . HIS A 1 578 ? 136.096 136.310 98.531 1.00 54.40 578 HIS A O 1
ATOM 3056 N N . THR A 1 579 ? 135.576 137.194 100.531 1.00 55.57 579 THR A N 1
ATOM 3057 C CA . THR A 1 579 ? 134.711 138.207 99.933 1.00 55.57 579 THR A CA 1
ATOM 3058 C C . THR A 1 579 ? 135.511 139.184 99.077 1.00 55.57 579 THR A C 1
ATOM 3059 O O . THR A 1 579 ? 135.093 139.541 97.970 1.00 55.57 579 THR A O 1
ATOM 3063 N N . TYR A 1 580 ? 136.668 139.621 99.571 1.00 60.49 580 TYR A N 1
ATOM 3064 C CA . TYR A 1 580 ? 137.466 140.646 98.901 1.00 60.49 580 TYR A CA 1
ATOM 3065 C C . TYR A 1 580 ? 138.682 139.991 98.262 1.00 60.49 580 TYR A C 1
ATOM 3066 O O . TYR A 1 580 ? 139.768 139.945 98.841 1.00 60.49 580 TYR A O 1
ATOM 3075 N N . SER A 1 581 ? 138.502 139.482 97.045 1.00 82.38 581 SER A N 1
ATOM 3076 C CA . SER A 1 581 ? 139.595 138.906 96.263 1.00 82.38 581 SER A CA 1
ATOM 3077 C C . SER A 1 581 ? 139.527 139.512 94.865 1.00 82.38 581 SER A C 1
ATOM 3078 O O . SER A 1 581 ? 138.901 138.948 93.964 1.00 82.38 581 SER A O 1
ATOM 3081 N N . TYR B 1 50 ? 124.796 137.451 89.656 1.00 75.88 50 TYR B N 1
ATOM 3082 C CA . TYR B 1 50 ? 124.865 138.060 88.336 1.00 75.88 50 TYR B CA 1
ATOM 3083 C C . TYR B 1 50 ? 125.676 139.345 88.483 1.00 75.88 50 TYR B C 1
ATOM 3084 O O . TYR B 1 50 ? 126.907 139.321 88.460 1.00 75.88 50 TYR B O 1
ATOM 3093 N N . ARG B 1 51 ? 124.976 140.468 88.636 1.00 69.79 51 ARG B N 1
ATOM 3094 C CA . ARG B 1 51 ? 125.574 141.690 89.149 1.00 69.79 51 ARG B CA 1
ATOM 3095 C C . ARG B 1 51 ? 124.660 142.410 90.127 1.00 69.79 51 ARG B C 1
ATOM 3096 O O . ARG B 1 51 ? 125.088 143.395 90.737 1.00 69.79 51 ARG B O 1
ATOM 3104 N N . ARG B 1 52 ? 123.425 141.949 90.293 1.00 63.76 52 ARG B N 1
ATOM 3105 C CA . ARG B 1 52 ? 122.477 142.623 91.163 1.00 63.76 52 ARG B CA 1
ATOM 3106 C C . ARG B 1 52 ? 122.880 142.467 92.628 1.00 63.76 52 ARG B C 1
ATOM 3107 O O . ARG B 1 52 ? 123.576 141.516 92.994 1.00 63.76 52 ARG B O 1
ATOM 3115 N N . PRO B 1 53 ? 122.462 143.396 93.482 1.00 53.44 53 PRO B N 1
ATOM 3116 C CA . PRO B 1 53 ? 122.706 143.239 94.919 1.00 53.44 53 PRO B CA 1
ATOM 3117 C C . PRO B 1 53 ? 121.945 142.054 95.488 1.00 53.44 53 PRO B C 1
ATOM 3118 O O . PRO B 1 53 ? 120.901 141.649 94.971 1.00 53.44 53 PRO B O 1
ATOM 3122 N N . TRP B 1 54 ? 122.487 141.493 96.571 1.00 42.66 54 TRP B N 1
ATOM 3123 C CA . TRP B 1 54 ? 121.835 140.360 97.218 1.00 42.66 54 TRP B CA 1
ATOM 3124 C C . TRP B 1 54 ? 120.496 140.733 97.833 1.00 42.66 54 TRP B C 1
ATOM 3125 O O . TRP B 1 54 ? 119.660 139.849 98.050 1.00 42.66 54 TRP B O 1
ATOM 3136 N N . ILE B 1 55 ? 120.271 142.014 98.128 1.00 45.97 55 ILE B N 1
ATOM 3137 C CA . ILE B 1 55 ? 118.970 142.424 98.638 1.00 45.97 55 ILE B CA 1
ATOM 3138 C C . ILE B 1 55 ? 117.906 142.298 97.556 1.00 45.97 55 ILE B C 1
ATOM 3139 O O . ILE B 1 55 ? 116.707 142.299 97.853 1.00 45.97 55 ILE B O 1
ATOM 3144 N N . HIS B 1 56 ? 118.297 141.975 96.348 1.00 47.49 56 HIS B N 1
ATOM 3145 C CA . HIS B 1 56 ? 117.340 141.911 95.233 1.00 47.49 56 HIS B CA 1
ATOM 3146 C C . HIS B 1 56 ? 117.540 140.587 94.499 1.00 47.49 56 HIS B C 1
ATOM 3147 O O . HIS B 1 56 ? 116.940 140.397 93.441 1.00 47.49 56 HIS B O 1
ATOM 3154 N N . GLU B 1 57 ? 118.312 139.680 95.109 1.00 50.47 57 GLU B N 1
ATOM 3155 C CA . GLU B 1 57 ? 118.489 138.316 94.553 1.00 50.47 57 GLU B CA 1
ATOM 3156 C C . GLU B 1 57 ? 117.525 137.384 95.296 1.00 50.47 57 GLU B C 1
ATOM 3157 O O . GLU B 1 57 ? 117.668 137.266 96.525 1.00 50.47 57 GLU B O 1
ATOM 3163 N N . PRO B 1 58 ? 116.538 136.741 94.635 1.00 49.69 58 PRO B N 1
ATOM 3164 C CA . PRO B 1 58 ? 115.592 135.884 95.340 1.00 49.69 58 PRO B CA 1
ATOM 3165 C C . PRO B 1 58 ? 116.182 134.896 96.344 1.00 49.69 58 PRO B C 1
ATOM 3166 O O . PRO B 1 58 ? 115.753 134.918 97.464 1.00 49.69 58 PRO B O 1
ATOM 3170 N N . ARG B 1 59 ? 117.129 134.071 95.931 1.00 47.59 59 ARG B N 1
ATOM 3171 C CA . ARG B 1 59 ? 117.679 133.007 96.808 1.00 47.59 59 ARG B CA 1
ATOM 3172 C C . ARG B 1 59 ? 118.601 133.618 97.854 1.00 47.59 59 ARG B C 1
ATOM 3173 O O . ARG B 1 59 ? 118.973 132.905 98.791 1.00 47.59 59 ARG B O 1
ATOM 3181 N N . ALA B 1 60 ? 118.920 134.890 97.709 1.00 43.94 60 ALA B N 1
ATOM 3182 C CA . ALA B 1 60 ? 119.725 135.581 98.724 1.00 43.94 60 ALA B CA 1
ATOM 3183 C C . ALA B 1 60 ? 118.745 136.108 99.747 1.00 43.94 60 ALA B C 1
ATOM 3184 O O . ALA B 1 60 ? 119.023 135.990 100.949 1.00 43.94 60 ALA B O 1
ATOM 3186 N N . THR B 1 61 ? 117.624 136.637 99.263 1.00 42.44 61 THR B N 1
ATOM 3187 C CA . THR B 1 61 ? 116.599 137.144 100.170 1.00 42.44 61 THR B CA 1
ATOM 3188 C C . THR B 1 61 ? 115.885 136.005 100.883 1.00 42.44 61 THR B C 1
ATOM 3189 O O . THR B 1 61 ? 115.498 136.141 102.050 1.00 42.44 61 THR B O 1
ATOM 3193 N N . ASN B 1 62 ? 115.777 134.864 100.198 1.00 38.94 62 ASN B N 1
ATOM 3194 C CA . ASN B 1 62 ? 115.171 133.666 100.835 1.00 38.94 62 ASN B CA 1
ATOM 3195 C C . ASN B 1 62 ? 115.979 133.320 102.089 1.00 38.94 62 ASN B C 1
ATOM 3196 O O . ASN B 1 62 ? 115.405 133.372 103.194 1.00 38.94 62 ASN B O 1
ATOM 3201 N N . PHE B 1 63 ? 117.260 132.977 101.917 1.00 35.18 63 PHE B N 1
ATOM 3202 C CA . PHE B 1 63 ? 118.087 132.604 103.078 1.00 35.18 63 PHE B CA 1
ATOM 3203 C C . PHE B 1 63 ? 118.042 133.733 104.095 1.00 35.18 63 PHE B C 1
ATOM 3204 O O . PHE B 1 63 ? 117.874 133.436 105.267 1.00 35.18 63 PHE B O 1
ATOM 3212 N N . PHE B 1 64 ? 118.200 134.986 103.678 1.00 32.22 64 PHE B N 1
ATOM 3213 C CA . PHE B 1 64 ? 118.245 135.989 104.737 1.00 32.22 64 PHE B CA 1
ATOM 3214 C C . PHE B 1 64 ? 117.004 135.921 105.614 1.00 32.22 64 PHE B C 1
ATOM 3215 O O . PHE B 1 64 ? 117.104 135.982 106.844 1.00 32.22 64 PHE B O 1
ATOM 3223 N N . VAL B 1 65 ? 115.827 135.792 105.001 1.00 30.44 65 VAL B N 1
ATOM 3224 C CA . VAL B 1 65 ? 114.593 135.696 105.774 1.00 30.44 65 VAL B CA 1
ATOM 3225 C C . VAL B 1 65 ? 114.572 134.403 106.580 1.00 30.44 65 VAL B C 1
ATOM 3226 O O . VAL B 1 65 ? 114.162 134.389 107.747 1.00 30.44 65 VAL B O 1
ATOM 3230 N N . ARG B 1 66 ? 115.019 133.300 105.973 1.00 29.07 66 ARG B N 1
ATOM 3231 C CA . ARG B 1 66 ? 115.107 132.037 106.699 1.00 29.07 66 ARG B CA 1
ATOM 3232 C C . ARG B 1 66 ? 116.004 132.170 107.921 1.00 29.07 66 ARG B C 1
ATOM 3233 O O . ARG B 1 66 ? 115.645 131.734 109.019 1.00 29.07 66 ARG B O 1
ATOM 3241 N N . LEU B 1 67 ? 117.175 132.784 107.749 1.00 25.71 67 LEU B N 1
ATOM 3242 C CA . LEU B 1 67 ? 118.111 132.944 108.855 1.00 25.71 67 LEU B CA 1
ATOM 3243 C C . LEU B 1 67 ? 117.542 133.846 109.941 1.00 25.71 67 LEU B C 1
ATOM 3244 O O . LEU B 1 67 ? 117.667 133.541 111.130 1.00 25.71 67 LEU B O 1
ATOM 3249 N N . ILE B 1 68 ? 116.917 134.959 109.554 1.00 25.02 68 ILE B N 1
ATOM 3250 C CA . ILE B 1 68 ? 116.360 135.877 110.544 1.00 25.02 68 ILE B CA 1
ATOM 3251 C C . ILE B 1 68 ? 115.243 135.210 111.334 1.00 25.02 68 ILE B C 1
ATOM 3252 O O . ILE B 1 68 ? 115.193 135.307 112.567 1.00 25.02 68 ILE B O 1
ATOM 3257 N N . THR B 1 69 ? 114.334 134.515 110.646 1.00 25.89 69 THR B N 1
ATOM 3258 C CA . THR B 1 69 ? 113.237 133.849 111.339 1.00 25.89 69 THR B CA 1
ATOM 3259 C C . THR B 1 69 ? 113.744 132.712 112.218 1.00 25.89 69 THR B C 1
ATOM 3260 O O . THR B 1 69 ? 113.237 132.506 113.325 1.00 25.89 69 THR B O 1
ATOM 3264 N N . SER B 1 70 ? 114.739 131.958 111.742 1.00 23.16 70 SER B N 1
ATOM 3265 C CA . SER B 1 70 ? 115.304 130.885 112.550 1.00 23.16 70 SER B CA 1
ATOM 3266 C C . SER B 1 70 ? 115.990 131.430 113.790 1.00 23.16 70 SER B C 1
ATOM 3267 O O . SER B 1 70 ? 115.886 130.842 114.870 1.00 23.16 70 SER B O 1
ATOM 3270 N N . LEU B 1 71 ? 116.705 132.550 113.659 1.00 23.38 71 LEU B N 1
ATOM 3271 C CA . LEU B 1 71 ? 117.317 133.177 114.825 1.00 23.38 71 LEU B CA 1
ATOM 3272 C C . LEU B 1 71 ? 116.262 133.673 115.803 1.00 23.38 71 LEU B C 1
ATOM 3273 O O . LEU B 1 71 ? 116.423 133.541 117.021 1.00 23.38 71 LEU B O 1
ATOM 3278 N N . TYR B 1 72 ? 115.180 134.261 115.289 1.00 23.44 72 TYR B N 1
ATOM 3279 C CA . TYR B 1 72 ? 114.098 134.702 116.163 1.00 23.44 72 TYR B CA 1
ATOM 3280 C C . TYR B 1 72 ? 113.498 133.529 116.924 1.00 23.44 72 TYR B C 1
ATOM 3281 O O . TYR B 1 72 ? 113.293 133.608 118.143 1.00 23.44 72 TYR B O 1
ATOM 3290 N N . ALA B 1 73 ? 113.245 132.421 116.228 1.00 22.78 73 ALA B N 1
ATOM 3291 C CA . ALA B 1 73 ? 112.711 131.234 116.886 1.00 22.78 73 ALA B CA 1
ATOM 3292 C C . ALA B 1 73 ? 113.695 130.665 117.897 1.00 22.78 73 ALA B C 1
ATOM 3293 O O . ALA B 1 73 ? 113.292 130.223 118.974 1.00 22.78 73 ALA B O 1
ATOM 3295 N N . LEU B 1 74 ? 114.988 130.651 117.565 1.00 23.10 74 LEU B N 1
ATOM 3296 C CA . LEU B 1 74 ? 115.991 130.141 118.494 1.00 23.10 74 LEU B CA 1
ATOM 3297 C C . LEU B 1 74 ? 116.043 130.976 119.764 1.00 23.10 74 LEU B C 1
ATOM 3298 O O . LEU B 1 74 ? 116.045 130.431 120.875 1.00 23.10 74 LEU B O 1
ATOM 3303 N N . ILE B 1 75 ? 116.067 132.302 119.618 1.00 24.21 75 ILE B N 1
ATOM 3304 C CA . ILE B 1 75 ? 116.087 133.183 120.782 1.00 24.21 75 ILE B CA 1
ATOM 3305 C C . ILE B 1 75 ? 114.841 132.968 121.624 1.00 24.21 75 ILE B C 1
ATOM 3306 O O . ILE B 1 75 ? 114.913 132.836 122.850 1.00 24.21 75 ILE B O 1
ATOM 3311 N N . LEU B 1 76 ? 113.676 132.936 120.976 1.00 25.33 76 LEU B N 1
ATOM 3312 C CA . LEU B 1 76 ? 112.430 132.877 121.723 1.00 25.33 76 LEU B CA 1
ATOM 3313 C C . LEU B 1 76 ? 112.256 131.519 122.389 1.00 25.33 76 LEU B C 1
ATOM 3314 O O . LEU B 1 76 ? 111.744 131.433 123.508 1.00 25.33 76 LEU B O 1
ATOM 3319 N N . THR B 1 77 ? 112.714 130.450 121.736 1.00 27.07 77 THR B N 1
ATOM 3320 C CA . THR B 1 77 ? 112.670 129.122 122.336 1.00 27.07 77 THR B CA 1
ATOM 3321 C C . THR B 1 77 ? 113.612 129.016 123.529 1.00 27.07 77 THR B C 1
ATOM 3322 O O . THR B 1 77 ? 113.241 128.454 124.565 1.00 27.07 77 THR B O 1
ATOM 3326 N N . ILE B 1 78 ? 114.828 129.552 123.410 1.00 24.30 78 ILE B N 1
ATOM 3327 C CA . ILE B 1 78 ? 115.752 129.521 124.541 1.00 24.30 78 ILE B CA 1
ATOM 3328 C C . ILE B 1 78 ? 115.207 130.345 125.701 1.00 24.30 78 ILE B C 1
ATOM 3329 O O . ILE B 1 78 ? 115.271 129.926 126.862 1.00 24.30 78 ILE B O 1
ATOM 3334 N N . ILE B 1 79 ? 114.659 131.525 125.407 1.00 28.24 79 ILE B N 1
ATOM 3335 C CA . ILE B 1 79 ? 114.086 132.371 126.449 1.00 28.24 79 ILE B CA 1
ATOM 3336 C C . ILE B 1 79 ? 112.903 131.676 127.107 1.00 28.24 79 ILE B C 1
ATOM 3337 O O . ILE B 1 79 ? 112.741 131.724 128.332 1.00 28.24 79 ILE B O 1
ATOM 3342 N N . SER B 1 80 ? 112.060 131.019 126.308 1.00 30.37 80 SER B N 1
ATOM 3343 C CA . SER B 1 80 ? 110.929 130.280 126.852 1.00 30.37 80 SER B CA 1
ATOM 3344 C C . SER B 1 80 ? 111.399 129.158 127.762 1.00 30.37 80 SER B C 1
ATOM 3345 O O . SER B 1 80 ? 110.840 128.949 128.842 1.00 30.37 80 SER B O 1
ATOM 3348 N N . LEU B 1 81 ? 112.494 128.506 127.456 1.00 30.64 81 LEU B N 1
ATOM 3349 C CA . LEU B 1 81 ? 112.968 127.501 128.421 1.00 30.64 81 LEU B CA 1
ATOM 3350 C C . LEU B 1 81 ? 113.347 128.178 129.740 1.00 30.64 81 LEU B C 1
ATOM 3351 O O . LEU B 1 81 ? 112.754 127.791 130.750 1.00 30.64 81 LEU B O 1
ATOM 3356 N N . VAL B 1 82 ? 114.198 129.198 129.750 1.00 33.66 82 VAL B N 1
ATOM 3357 C CA . VAL B 1 82 ? 114.635 129.788 131.053 1.00 33.66 82 VAL B CA 1
ATOM 3358 C C . VAL B 1 82 ? 113.397 130.257 131.804 1.00 33.66 82 VAL B C 1
ATOM 3359 O O . VAL B 1 82 ? 113.354 130.031 133.011 1.00 33.66 82 VAL B O 1
ATOM 3363 N N . VAL B 1 83 ? 112.407 130.820 131.125 1.00 36.16 83 VAL B N 1
ATOM 3364 C CA . VAL B 1 83 ? 111.249 131.404 131.859 1.00 36.16 83 VAL B CA 1
ATOM 3365 C C . VAL B 1 83 ? 110.298 130.323 132.334 1.00 36.16 83 VAL B C 1
ATOM 3366 O O . VAL B 1 83 ? 109.432 130.628 133.141 1.00 36.16 83 VAL B O 1
ATOM 3370 N N . GLU B 1 84 ? 110.448 129.117 131.842 1.00 39.90 84 GLU B N 1
ATOM 3371 C CA . GLU B 1 84 ? 109.442 128.088 132.166 1.00 39.90 84 GLU B CA 1
ATOM 3372 C C . GLU B 1 84 ? 110.107 126.931 132.888 1.00 39.90 84 GLU B C 1
ATOM 3373 O O . GLU B 1 84 ? 109.384 126.026 133.305 1.00 39.90 84 GLU B O 1
ATOM 3379 N N . VAL B 1 85 ? 111.422 126.980 133.045 1.00 48.03 85 VAL B N 1
ATOM 3380 C CA . VAL B 1 85 ? 112.172 125.925 133.770 1.00 48.03 85 VAL B CA 1
ATOM 3381 C C . VAL B 1 85 ? 112.918 126.614 134.912 1.00 48.03 85 VAL B C 1
ATOM 3382 O O . VAL B 1 85 ? 113.650 125.931 135.639 1.00 48.03 85 VAL B O 1
ATOM 3386 N N . SER B 1 86 ? 112.700 127.914 135.075 1.00 63.35 86 SER B N 1
ATOM 3387 C CA . SER B 1 86 ? 113.293 128.679 136.185 1.00 63.35 86 SER B CA 1
ATOM 3388 C C . SER B 1 86 ? 112.618 128.292 137.491 1.00 63.35 86 SER B C 1
ATOM 3389 O O . SER B 1 86 ? 111.546 127.665 137.433 1.00 63.35 86 SER B O 1
ATOM 3392 N N . PRO B 1 87 ? 113.154 128.662 138.670 1.00 82.31 87 PRO B N 1
ATOM 3393 C CA . PRO B 1 87 ? 112.471 128.383 139.938 1.00 82.31 87 PRO B CA 1
ATOM 3394 C C . PRO B 1 87 ? 111.113 129.097 140.039 1.00 82.31 87 PRO B C 1
ATOM 3395 O O . PRO B 1 87 ? 111.118 130.285 140.284 1.00 82.31 87 PRO B O 1
ATOM 3399 N N . TRP B 1 94 ? 105.311 136.756 138.871 1.00 85.59 94 TRP B N 1
ATOM 3400 C CA . TRP B 1 94 ? 104.438 135.848 138.080 1.00 85.59 94 TRP B CA 1
ATOM 3401 C C . TRP B 1 94 ? 103.934 136.585 136.836 1.00 85.59 94 TRP B C 1
ATOM 3402 O O . TRP B 1 94 ? 103.748 135.928 135.795 1.00 85.59 94 TRP B O 1
ATOM 3413 N N . LEU B 1 95 ? 103.723 137.899 136.949 1.00 80.08 95 LEU B N 1
ATOM 3414 C CA . LEU B 1 95 ? 103.231 138.703 135.802 1.00 80.08 95 LEU B CA 1
ATOM 3415 C C . LEU B 1 95 ? 104.193 138.521 134.626 1.00 80.08 95 LEU B C 1
ATOM 3416 O O . LEU B 1 95 ? 103.713 138.362 133.500 1.00 80.08 95 LEU B O 1
ATOM 3421 N N . ALA B 1 96 ? 105.501 138.545 134.893 1.00 64.91 96 ALA B N 1
ATOM 3422 C CA . ALA B 1 96 ? 106.505 138.348 133.823 1.00 64.91 96 ALA B CA 1
ATOM 3423 C C . ALA B 1 96 ? 106.101 137.156 132.950 1.00 64.91 96 ALA B C 1
ATOM 3424 O O . ALA B 1 96 ? 106.223 137.267 131.720 1.00 64.91 96 ALA B O 1
ATOM 3426 N N . GLU B 1 97 ? 105.708 136.064 133.592 1.00 55.61 97 GLU B N 1
ATOM 3427 C CA . GLU B 1 97 ? 105.295 134.868 132.833 1.00 55.61 97 GLU B CA 1
ATOM 3428 C C . GLU B 1 97 ? 103.919 135.186 132.299 1.00 55.61 97 GLU B C 1
ATOM 3429 O O . GLU B 1 97 ? 103.684 134.988 131.111 1.00 55.61 97 GLU B O 1
ATOM 3435 N N . THR B 1 98 ? 103.066 135.704 133.156 1.00 54.07 98 THR B N 1
ATOM 3436 C CA . THR B 1 98 ? 101.705 135.895 132.661 1.00 54.07 98 THR B CA 1
ATOM 3437 C C . THR B 1 98 ? 101.688 136.721 131.383 1.00 54.07 98 THR B C 1
ATOM 3438 O O . THR B 1 98 ? 101.063 136.336 130.387 1.00 54.07 98 THR B O 1
ATOM 3442 N N . ILE B 1 99 ? 102.366 137.868 131.394 1.00 47.00 99 ILE B N 1
ATOM 3443 C CA . ILE B 1 99 ? 102.363 138.731 130.221 1.00 47.00 99 ILE B CA 1
ATOM 3444 C C . ILE B 1 99 ? 103.076 138.046 129.061 1.00 47.00 99 ILE B C 1
ATOM 3445 O O . ILE B 1 99 ? 102.662 138.173 127.907 1.00 47.00 99 ILE B O 1
ATOM 3450 N N . PHE B 1 100 ? 104.129 137.279 129.351 1.00 38.73 100 PHE B N 1
ATOM 3451 C CA . PHE B 1 100 ? 104.803 136.497 128.317 1.00 38.73 100 PHE B CA 1
ATOM 3452 C C . PHE B 1 100 ? 103.879 135.427 127.744 1.00 38.73 100 PHE B C 1
ATOM 3453 O O . PHE B 1 100 ? 103.813 135.232 126.525 1.00 38.73 100 PHE B O 1
ATOM 3461 N N . TYR B 1 101 ? 103.163 134.719 128.620 1.00 38.89 101 TYR B N 1
ATOM 3462 C CA . TYR B 1 101 ? 102.211 133.697 128.196 1.00 38.89 101 TYR B CA 1
ATOM 3463 C C . TYR B 1 101 ? 101.170 134.283 127.250 1.00 38.89 101 TYR B C 1
ATOM 3464 O O . TYR B 1 101 ? 100.947 133.776 126.136 1.00 38.89 101 TYR B O 1
ATOM 3473 N N . ILE B 1 102 ? 100.528 135.369 127.685 1.00 38.16 102 ILE B N 1
ATOM 3474 C CA . ILE B 1 102 ? 99.465 135.979 126.901 1.00 38.16 102 ILE B CA 1
ATOM 3475 C C . ILE B 1 102 ? 100.029 136.582 125.625 1.00 38.16 102 ILE B C 1
ATOM 3476 O O . ILE B 1 102 ? 99.377 136.560 124.582 1.00 38.16 102 ILE B O 1
ATOM 3481 N N . SER B 1 103 ? 101.254 137.109 125.676 1.00 37.65 103 SER B N 1
ATOM 3482 C CA . SER B 1 103 ? 101.880 137.649 124.475 1.00 37.65 103 SER B CA 1
ATOM 3483 C C . SER B 1 103 ? 102.131 136.561 123.441 1.00 37.65 103 SER B C 1
ATOM 3484 O O . SER B 1 103 ? 101.859 136.755 122.253 1.00 37.65 103 SER B O 1
ATOM 3487 N N . MET B 1 104 ? 102.649 135.410 123.871 1.00 34.35 104 MET B N 1
ATOM 3488 C CA . MET B 1 104 ? 102.953 134.339 122.926 1.00 34.35 104 MET B CA 1
ATOM 3489 C C . MET B 1 104 ? 101.684 133.801 122.279 1.00 34.35 104 MET B C 1
ATOM 3490 O O . MET B 1 104 ? 101.587 133.712 121.046 1.00 34.35 104 MET B O 1
ATOM 3495 N N . TYR B 1 105 ? 100.678 133.472 123.095 1.00 32.36 105 TYR B N 1
ATOM 3496 C CA . TYR B 1 105 ? 99.402 133.058 122.513 1.00 32.36 105 TYR B CA 1
ATOM 3497 C C . TYR B 1 105 ? 98.724 134.154 121.701 1.00 32.36 105 TYR B C 1
ATOM 3498 O O . TYR B 1 105 ? 98.136 133.856 120.659 1.00 32.36 105 TYR B O 1
ATOM 3507 N N . GLY B 1 106 ? 98.788 135.412 122.131 1.00 33.15 106 GLY B N 1
ATOM 3508 C CA . GLY B 1 106 ? 98.137 136.467 121.379 1.00 33.15 106 GLY B CA 1
ATOM 3509 C C . GLY B 1 106 ? 98.780 136.702 120.029 1.00 33.15 106 GLY B C 1
ATOM 3510 O O . GLY B 1 106 ? 98.086 136.919 119.035 1.00 33.15 106 GLY B O 1
ATOM 3511 N N . VAL B 1 107 ? 100.112 136.666 119.971 1.00 30.83 107 VAL B N 1
ATOM 3512 C CA . VAL B 1 107 ? 100.793 136.812 118.694 1.00 30.83 107 VAL B CA 1
ATOM 3513 C C . VAL B 1 107 ? 100.495 135.620 117.797 1.00 30.83 107 VAL B C 1
ATOM 3514 O O . VAL B 1 107 ? 100.302 135.773 116.583 1.00 30.83 107 VAL B O 1
ATOM 3518 N N . GLY B 1 108 ? 100.435 134.415 118.373 1.00 34.48 108 GLY B N 1
ATOM 3519 C CA . GLY B 1 108 ? 100.050 133.258 117.578 1.00 34.48 108 GLY B CA 1
ATOM 3520 C C . GLY B 1 108 ? 98.654 133.390 116.998 1.00 34.48 108 GLY B C 1
ATOM 3521 O O . GLY B 1 108 ? 98.426 133.112 115.819 1.00 34.48 108 GLY B O 1
ATOM 3522 N N . ILE B 1 109 ? 97.701 133.832 117.822 1.00 31.88 109 ILE B N 1
ATOM 3523 C CA . ILE B 1 109 ? 96.330 134.014 117.358 1.00 31.88 109 ILE B CA 1
ATOM 3524 C C . ILE B 1 109 ? 96.256 135.117 116.310 1.00 31.88 109 ILE B C 1
ATOM 3525 O O . ILE B 1 109 ? 95.493 135.020 115.345 1.00 31.88 109 ILE B O 1
ATOM 3530 N N . LEU B 1 110 ? 97.032 136.186 116.489 1.00 32.00 110 LEU B N 1
ATOM 3531 C CA . LEU B 1 110 ? 97.056 137.258 115.500 1.00 32.00 110 LEU B CA 1
ATOM 3532 C C . LEU B 1 110 ? 97.585 136.760 114.164 1.00 32.00 110 LEU B C 1
ATOM 3533 O O . LEU B 1 110 ? 97.047 137.106 113.105 1.00 32.00 110 LEU B O 1
ATOM 3538 N N . PHE B 1 111 ? 98.641 135.946 114.191 1.00 34.25 111 PHE B N 1
ATOM 3539 C CA . PHE B 1 111 ? 99.145 135.353 112.959 1.00 34.25 111 PHE B CA 1
ATOM 3540 C C . PHE B 1 111 ? 98.104 134.441 112.327 1.00 34.25 111 PHE B C 1
ATOM 3541 O O . PHE B 1 111 ? 97.937 134.432 111.102 1.00 34.25 111 PHE B O 1
ATOM 3549 N N . PHE B 1 112 ? 97.402 133.656 113.147 1.00 35.46 112 PHE B N 1
ATOM 3550 C CA . PHE B 1 112 ? 96.362 132.778 112.621 1.00 35.46 112 PHE B CA 1
ATOM 3551 C C . PHE B 1 112 ? 95.253 133.581 111.956 1.00 35.46 112 PHE B C 1
ATOM 3552 O O . PHE B 1 112 ? 94.780 133.224 110.872 1.00 35.46 112 PHE B O 1
ATOM 3560 N N . ALA B 1 113 ? 94.833 134.676 112.592 1.00 38.48 113 ALA B N 1
ATOM 3561 C CA . ALA B 1 113 ? 93.819 135.541 112.005 1.00 38.48 113 ALA B CA 1
ATOM 3562 C C . ALA B 1 113 ? 94.308 136.151 110.701 1.00 38.48 113 ALA B C 1
ATOM 3563 O O . ALA B 1 113 ? 93.546 136.257 109.733 1.00 38.48 113 ALA B O 1
ATOM 3565 N N . TYR B 1 114 ? 95.577 136.561 110.654 1.00 39.93 114 TYR B N 1
ATOM 3566 C CA . TYR B 1 114 ? 96.133 137.076 109.409 1.00 39.93 114 TYR B CA 1
ATOM 3567 C C . TYR B 1 114 ? 96.081 136.020 108.312 1.00 39.93 114 TYR B C 1
ATOM 3568 O O . TYR B 1 114 ? 95.726 136.320 107.167 1.00 39.93 114 TYR B O 1
ATOM 3577 N N . CYS B 1 115 ? 96.439 134.778 108.642 1.00 43.29 115 CYS B N 1
ATOM 3578 C CA . CYS B 1 115 ? 96.385 133.709 107.653 1.00 43.29 115 CYS B CA 1
ATOM 3579 C C . CYS B 1 115 ? 94.954 133.422 107.224 1.00 43.29 115 CYS B C 1
ATOM 3580 O O . CYS B 1 115 ? 94.680 133.239 106.031 1.00 43.29 115 CYS B O 1
ATOM 3583 N N . TYR B 1 116 ? 94.028 133.373 108.180 1.00 44.51 116 TYR B N 1
ATOM 3584 C CA . TYR B 1 116 ? 92.649 133.023 107.856 1.00 44.51 116 TYR B CA 1
ATOM 3585 C C . TYR B 1 116 ? 91.978 134.123 107.048 1.00 44.51 116 TYR B C 1
ATOM 3586 O O . TYR B 1 116 ? 91.293 133.849 106.057 1.00 44.51 116 TYR B O 1
ATOM 3595 N N . ILE B 1 117 ? 92.159 135.380 107.459 1.00 46.82 117 ILE B N 1
ATOM 3596 C CA . ILE B 1 117 ? 91.501 136.488 106.776 1.00 46.82 117 ILE B CA 1
ATOM 3597 C C . ILE B 1 117 ? 92.122 136.734 105.405 1.00 46.82 117 ILE B C 1
ATOM 3598 O O . ILE B 1 117 ? 91.408 136.933 104.417 1.00 46.82 117 ILE B O 1
ATOM 3603 N N . PHE B 1 118 ? 93.455 136.720 105.315 1.00 49.85 118 PHE B N 1
ATOM 3604 C CA . PHE B 1 118 ? 94.133 137.168 104.106 1.00 49.85 118 PHE B CA 1
ATOM 3605 C C . PHE B 1 118 ? 94.609 136.056 103.184 1.00 49.85 118 PHE B C 1
ATOM 3606 O O . PHE B 1 118 ? 94.794 136.314 101.992 1.00 49.85 118 PHE B O 1
ATOM 3614 N N . ILE B 1 119 ? 94.803 134.836 103.682 1.00 48.90 119 ILE B N 1
ATOM 3615 C CA . ILE B 1 119 ? 95.356 133.783 102.834 1.00 48.90 119 ILE B CA 1
ATOM 3616 C C . ILE B 1 119 ? 94.330 132.687 102.580 1.00 48.90 119 ILE B C 1
ATOM 3617 O O . ILE B 1 119 ? 93.939 132.445 101.434 1.00 48.90 119 ILE B O 1
ATOM 3622 N N . ILE B 1 120 ? 93.893 132.011 103.642 1.00 49.42 120 ILE B N 1
ATOM 3623 C CA . ILE B 1 120 ? 93.052 130.832 103.469 1.00 49.42 120 ILE B CA 1
ATOM 3624 C C . ILE B 1 120 ? 91.657 131.224 102.995 1.00 49.42 120 ILE B C 1
ATOM 3625 O O . ILE B 1 120 ? 91.102 130.609 102.078 1.00 49.42 120 ILE B O 1
ATOM 3630 N N . TYR B 1 121 ? 91.071 132.253 103.607 1.00 53.69 121 TYR B N 1
ATOM 3631 C CA . TYR B 1 121 ? 89.709 132.689 103.298 1.00 53.69 121 TYR B CA 1
ATOM 3632 C C . TYR B 1 121 ? 89.716 134.181 102.994 1.00 53.69 121 TYR B C 1
ATOM 3633 O O . TYR B 1 121 ? 89.265 134.997 103.807 1.00 53.69 121 TYR B O 1
ATOM 3642 N N . PRO B 1 122 ? 90.215 134.574 101.820 1.00 63.57 122 PRO B N 1
ATOM 3643 C CA . PRO B 1 122 ? 90.248 135.995 101.462 1.00 63.57 122 PRO B CA 1
ATOM 3644 C C . PRO B 1 122 ? 88.943 136.524 100.894 1.00 63.57 122 PRO B C 1
ATOM 3645 O O . PRO B 1 122 ? 88.892 137.697 100.505 1.00 63.57 122 PRO B O 1
ATOM 3649 N N . GLY B 1 123 ? 87.900 135.699 100.824 1.00 72.77 123 GLY B N 1
ATOM 3650 C CA . GLY B 1 123 ? 86.621 136.101 100.287 1.00 72.77 123 GLY B CA 1
ATOM 3651 C C . GLY B 1 123 ? 86.037 137.324 100.965 1.00 72.77 123 GLY B C 1
ATOM 3652 O O . GLY B 1 123 ? 85.835 138.368 100.337 1.00 72.77 123 GLY B O 1
ATOM 3653 N N . PRO B 1 124 ? 85.748 137.217 102.265 1.00 74.82 124 PRO B N 1
ATOM 3654 C CA . PRO B 1 124 ? 85.190 138.374 102.984 1.00 74.82 124 PRO B CA 1
ATOM 3655 C C . PRO B 1 124 ? 86.069 139.609 102.922 1.00 74.82 124 PRO B C 1
ATOM 3656 O O . PRO B 1 124 ? 85.548 140.730 102.966 1.00 74.82 124 PRO B O 1
ATOM 3660 N N . TYR B 1 125 ? 87.364 139.427 102.732 1.00 79.26 125 TYR B N 1
ATOM 3661 C CA . TYR B 1 125 ? 88.209 140.628 102.563 1.00 79.26 125 TYR B CA 1
ATOM 3662 C C . TYR B 1 125 ? 88.028 141.108 101.134 1.00 79.26 125 TYR B C 1
ATOM 3663 O O . TYR B 1 125 ? 88.018 142.317 100.882 1.00 79.26 125 TYR B O 1
ATOM 3672 N N . ASN B 1 126 ? 87.919 140.168 100.194 1.00 83.50 126 ASN B N 1
ATOM 3673 C CA . ASN B 1 126 ? 87.768 140.554 98.766 1.00 83.50 126 ASN B CA 1
ATOM 3674 C C . ASN B 1 126 ? 86.440 141.301 98.613 1.00 83.50 126 ASN B C 1
ATOM 3675 O O . ASN B 1 126 ? 86.425 142.315 97.890 1.00 83.50 126 ASN B O 1
ATOM 3680 N N . GLN B 1 127 ? 85.377 140.824 99.274 1.00 84.27 127 GLN B N 1
ATOM 3681 C CA . GLN B 1 127 ? 84.081 141.541 99.245 1.00 84.27 127 GLN B CA 1
ATOM 3682 C C . GLN B 1 127 ? 84.369 142.986 99.613 1.00 84.27 127 GLN B C 1
ATOM 3683 O O . GLN B 1 127 ? 84.169 143.852 98.779 1.00 84.27 127 GLN B O 1
ATOM 3689 N N . LEU B 1 128 ? 84.787 143.214 100.844 1.00 86.69 128 LEU B N 1
ATOM 3690 C CA . LEU B 1 128 ? 85.016 144.596 101.318 1.00 86.69 128 LEU B CA 1
ATOM 3691 C C . LEU B 1 128 ? 85.705 145.494 100.291 1.00 86.69 128 LEU B C 1
ATOM 3692 O O . LEU B 1 128 ? 85.248 146.607 100.100 1.00 86.69 128 LEU B O 1
ATOM 3697 N N . ILE B 1 129 ? 86.785 145.044 99.681 1.00 92.82 129 ILE B N 1
ATOM 3698 C CA . ILE B 1 129 ? 87.500 145.957 98.753 1.00 92.82 129 ILE B CA 1
ATOM 3699 C C . ILE B 1 129 ? 86.453 146.329 97.696 1.00 92.82 129 ILE B C 1
ATOM 3700 O O . ILE B 1 129 ? 86.350 147.521 97.369 1.00 92.82 129 ILE B O 1
ATOM 3705 N N . SER B 1 130 ? 85.705 145.347 97.185 1.00 96.68 130 SER B N 1
ATOM 3706 C CA . SER B 1 130 ? 84.648 145.620 96.175 1.00 96.68 130 SER B CA 1
ATOM 3707 C C . SER B 1 130 ? 83.533 146.486 96.784 1.00 96.68 130 SER B C 1
ATOM 3708 O O . SER B 1 130 ? 83.092 147.446 96.135 1.00 96.68 130 SER B O 1
ATOM 3711 N N . VAL B 1 131 ? 83.088 146.151 97.992 1.00 98.05 131 VAL B N 1
ATOM 3712 C CA . VAL B 1 131 ? 82.051 146.980 98.662 1.00 98.05 131 VAL B CA 1
ATOM 3713 C C . VAL B 1 131 ? 82.576 148.415 98.730 1.00 98.05 131 VAL B C 1
ATOM 3714 O O . VAL B 1 131 ? 81.794 149.341 98.449 1.00 98.05 131 VAL B O 1
ATOM 3718 N N . LEU B 1 132 ? 83.859 148.591 99.047 1.00 102.69 132 LEU B N 1
ATOM 3719 C CA . LEU B 1 132 ? 84.458 149.949 99.047 1.00 102.69 132 LEU B CA 1
ATOM 3720 C C . LEU B 1 132 ? 84.564 150.426 97.599 1.00 102.69 132 LEU B C 1
ATOM 3721 O O . LEU B 1 132 ? 84.394 151.629 97.359 1.00 102.69 132 LEU B O 1
ATOM 3726 N N . ARG B 1 133 ? 84.831 149.511 96.663 1.00 106.22 133 ARG B N 1
ATOM 3727 C CA . ARG B 1 133 ? 84.919 149.891 95.227 1.00 106.22 133 ARG B CA 1
ATOM 3728 C C . ARG B 1 133 ? 83.548 150.395 94.768 1.00 106.22 133 ARG B C 1
ATOM 3729 O O . ARG B 1 133 ? 83.501 151.120 93.759 1.00 106.22 133 ARG B O 1
ATOM 3737 N N . LYS B 1 134 ? 82.475 150.013 95.469 1.00 105.27 134 LYS B N 1
ATOM 3738 C CA . LYS B 1 134 ? 81.136 150.559 95.124 1.00 105.27 134 LYS B CA 1
ATOM 3739 C C . LYS B 1 134 ? 81.057 151.968 95.705 1.00 105.27 134 LYS B C 1
ATOM 3740 O O . LYS B 1 134 ? 80.822 152.913 94.935 1.00 105.27 134 LYS B O 1
ATOM 3746 N N . TYR B 1 135 ? 81.267 152.097 97.016 1.00 107.93 135 TYR B N 1
ATOM 3747 C CA . TYR B 1 135 ? 81.302 153.439 97.643 1.00 107.93 135 TYR B CA 1
ATOM 3748 C C . TYR B 1 135 ? 82.647 154.072 97.291 1.00 107.93 135 TYR B C 1
ATOM 3749 O O . TYR B 1 135 ? 83.451 154.326 98.206 1.00 107.93 135 TYR B O 1
ATOM 3758 N N . LYS B 1 136 ? 82.894 154.293 95.998 1.00 106.24 136 LYS B N 1
ATOM 3759 C CA . LYS B 1 136 ? 84.192 154.869 95.555 1.00 106.24 136 LYS B CA 1
ATOM 3760 C C . LYS B 1 136 ? 83.935 156.186 94.816 1.00 106.24 136 LYS B C 1
ATOM 3761 O O . LYS B 1 136 ? 84.933 156.878 94.533 1.00 106.24 136 LYS B O 1
ATOM 3767 N N . TRP B 1 144 ? 94.059 145.972 91.679 1.00 101.66 144 TRP B N 1
ATOM 3768 C CA . TRP B 1 144 ? 94.513 146.968 92.687 1.00 101.66 144 TRP B CA 1
ATOM 3769 C C . TRP B 1 144 ? 94.981 146.236 93.948 1.00 101.66 144 TRP B C 1
ATOM 3770 O O . TRP B 1 144 ? 96.206 146.071 94.110 1.00 101.66 144 TRP B O 1
ATOM 3781 N N . PHE B 1 145 ? 94.045 145.779 94.786 1.00 96.51 145 PHE B N 1
ATOM 3782 C CA . PHE B 1 145 ? 94.410 145.093 96.055 1.00 96.51 145 PHE B CA 1
ATOM 3783 C C . PHE B 1 145 ? 93.333 144.072 96.433 1.00 96.51 145 PHE B C 1
ATOM 3784 O O . PHE B 1 145 ? 92.660 144.266 97.464 1.00 96.51 145 PHE B O 1
ATOM 3792 N N . ILE B 1 146 ? 93.184 143.010 95.636 1.00 93.22 146 ILE B N 1
ATOM 3793 C CA . ILE B 1 146 ? 92.212 141.937 95.989 1.00 93.22 146 ILE B CA 1
ATOM 3794 C C . ILE B 1 146 ? 93.021 140.652 96.186 1.00 93.22 146 ILE B C 1
ATOM 3795 O O . ILE B 1 146 ? 93.875 140.363 95.324 1.00 93.22 146 ILE B O 1
ATOM 3800 N N . MET B 1 147 ? 92.802 139.924 97.287 1.00 91.11 147 MET B N 1
ATOM 3801 C CA . MET B 1 147 ? 93.648 138.737 97.608 1.00 91.11 147 MET B CA 1
ATOM 3802 C C . MET B 1 147 ? 93.215 137.498 96.821 1.00 91.11 147 MET B C 1
ATOM 3803 O O . MET B 1 147 ? 92.158 136.940 97.121 1.00 91.11 147 MET B O 1
ATOM 3808 N N . GLN B 1 148 ? 94.080 137.018 95.943 1.00 91.27 148 GLN B N 1
ATOM 3809 C CA . GLN B 1 148 ? 93.792 135.812 95.127 1.00 91.27 148 GLN B CA 1
ATOM 3810 C C . GLN B 1 148 ? 93.531 134.601 96.017 1.00 91.27 148 GLN B C 1
ATOM 3811 O O . GLN B 1 148 ? 93.938 134.620 97.194 1.00 91.27 148 GLN B O 1
ATOM 3817 N N . SER B 1 149 ? 92.924 133.562 95.450 1.00 87.15 149 SER B N 1
ATOM 3818 C CA . SER B 1 149 ? 92.568 132.375 96.267 1.00 87.15 149 SER B CA 1
ATOM 3819 C C . SER B 1 149 ? 93.502 131.202 95.952 1.00 87.15 149 SER B C 1
ATOM 3820 O O . SER B 1 149 ? 93.073 130.047 96.138 1.00 87.15 149 SER B O 1
ATOM 3823 N N . GLN B 1 150 ? 94.726 131.483 95.501 1.00 86.59 150 GLN B N 1
ATOM 3824 C CA . GLN B 1 150 ? 95.713 130.396 95.268 1.00 86.59 150 GLN B CA 1
ATOM 3825 C C . GLN B 1 150 ? 95.709 129.449 96.474 1.00 86.59 150 GLN B C 1
ATOM 3826 O O . GLN B 1 150 ? 95.730 129.951 97.617 1.00 86.59 150 GLN B O 1
ATOM 3832 N N . HIS B 1 151 ? 95.674 128.137 96.227 1.00 84.89 151 HIS B N 1
ATOM 3833 C CA . HIS B 1 151 ? 95.676 127.139 97.331 1.00 84.89 151 HIS B CA 1
ATOM 3834 C C . HIS B 1 151 ? 96.357 125.860 96.832 1.00 84.89 151 HIS B C 1
ATOM 3835 O O . HIS B 1 151 ? 96.859 125.847 95.687 1.00 84.89 151 HIS B O 1
ATOM 3842 N N . ASN B 1 152 ? 96.366 124.813 97.662 1.00 77.27 152 ASN B N 1
ATOM 3843 C CA . ASN B 1 152 ? 97.023 123.544 97.264 1.00 77.27 152 ASN B CA 1
ATOM 3844 C C . ASN B 1 152 ? 96.330 122.364 97.946 1.00 77.27 152 ASN B C 1
ATOM 3845 O O . ASN B 1 152 ? 95.466 122.604 98.808 1.00 77.27 152 ASN B O 1
ATOM 3850 N N . GLY B 1 153 ? 96.689 121.138 97.557 1.00 78.75 153 GLY B N 1
ATOM 3851 C CA . GLY B 1 153 ? 96.132 119.939 98.209 1.00 78.75 153 GLY B CA 1
ATOM 3852 C C . GLY B 1 153 ? 97.230 119.180 98.930 1.00 78.75 153 GLY B C 1
ATOM 3853 O O . GLY B 1 153 ? 96.907 118.257 99.701 1.00 78.75 153 GLY B O 1
ATOM 3854 N N . GLU B 1 154 ? 98.489 119.559 98.684 1.00 75.81 154 GLU B N 1
ATOM 3855 C CA . GLU B 1 154 ? 99.636 118.900 99.362 1.00 75.81 154 GLU B CA 1
ATOM 3856 C C . GLU B 1 154 ? 99.652 119.330 100.830 1.00 75.81 154 GLU B C 1
ATOM 3857 O O . GLU B 1 154 ? 99.901 120.525 101.089 1.00 75.81 154 GLU B O 1
ATOM 3863 N N . GLY B 1 155 ? 99.391 118.395 101.748 1.00 67.72 155 GLY B N 1
ATOM 3864 C CA . GLY B 1 155 ? 99.426 118.710 103.189 1.00 67.72 155 GLY B CA 1
ATOM 3865 C C . GLY B 1 155 ? 100.836 118.626 103.740 1.00 67.72 155 GLY B C 1
ATOM 3866 O O . GLY B 1 155 ? 101.746 118.258 102.973 1.00 67.72 155 GLY B O 1
ATOM 3867 N N . ALA B 1 156 ? 101.014 118.947 105.022 1.00 52.71 156 ALA B N 1
ATOM 3868 C CA . ALA B 1 156 ? 102.347 118.838 105.643 1.00 52.71 156 ALA B CA 1
ATOM 3869 C C . ALA B 1 156 ? 102.354 117.641 106.583 1.00 52.71 156 ALA B C 1
ATOM 3870 O O . ALA B 1 156 ? 103.295 117.532 107.373 1.00 52.71 156 ALA B O 1
ATOM 3872 N N . GLY B 1 157 ? 101.405 116.736 106.410 1.00 47.52 157 GLY B N 1
ATOM 3873 C CA . GLY B 1 157 ? 101.429 115.568 107.268 1.00 47.52 157 GLY B CA 1
ATOM 3874 C C . GLY B 1 157 ? 100.443 114.539 106.770 1.00 47.52 157 GLY B C 1
ATOM 3875 O O . GLY B 1 157 ? 99.568 114.827 105.950 1.00 47.52 157 GLY B O 1
ATOM 3876 N N . THR B 1 158 ? 100.595 113.323 107.280 1.00 42.16 158 THR B N 1
ATOM 3877 C CA . THR B 1 158 ? 99.717 112.237 106.883 1.00 42.16 158 THR B CA 1
ATOM 3878 C C . THR B 1 158 ? 98.363 112.365 107.573 1.00 42.16 158 THR B C 1
ATOM 3879 O O . THR B 1 158 ? 98.208 113.068 108.574 1.00 42.16 158 THR B O 1
ATOM 3883 N N . LEU B 1 159 ? 97.374 111.666 107.015 1.00 39.38 159 LEU B N 1
ATOM 3884 C CA . LEU B 1 159 ? 96.028 111.705 107.577 1.00 39.38 159 LEU B CA 1
ATOM 3885 C C . LEU B 1 159 ? 96.018 111.190 109.011 1.00 39.38 159 LEU B C 1
ATOM 3886 O O . LEU B 1 159 ? 95.373 111.780 109.885 1.00 39.38 159 LEU B O 1
ATOM 3891 N N . TYR B 1 160 ? 96.723 110.088 109.272 1.00 39.91 160 TYR B N 1
ATOM 3892 C CA . TYR B 1 160 ? 96.747 109.534 110.621 1.00 39.91 160 TYR B CA 1
ATOM 3893 C C . TYR B 1 160 ? 97.439 110.478 111.593 1.00 39.91 160 TYR B C 1
ATOM 3894 O O . TYR B 1 160 ? 96.998 110.632 112.736 1.00 39.91 160 TYR B O 1
ATOM 3903 N N . LEU B 1 161 ? 98.524 111.120 111.156 1.00 38.34 161 LEU B N 1
ATOM 3904 C CA . LEU B 1 161 ? 99.206 112.080 112.016 1.00 38.34 161 LEU B CA 1
ATOM 3905 C C . LEU B 1 161 ? 98.309 113.269 112.337 1.00 38.34 161 LEU B C 1
ATOM 3906 O O . LEU B 1 161 ? 98.273 113.739 113.478 1.00 38.34 161 LEU B O 1
ATOM 3911 N N . ARG B 1 162 ? 97.562 113.761 111.347 1.00 38.45 162 ARG B N 1
ATOM 3912 C CA . ARG B 1 162 ? 96.688 114.903 111.595 1.00 38.45 162 ARG B CA 1
ATOM 3913 C C . ARG B 1 162 ? 95.497 114.519 112.467 1.00 38.45 162 ARG B C 1
ATOM 3914 O O . ARG B 1 162 ? 95.035 115.324 113.284 1.00 38.45 162 ARG B O 1
ATOM 3922 N N . LEU B 1 163 ? 94.982 113.298 112.312 1.00 34.82 163 LEU B N 1
ATOM 3923 C CA . LEU B 1 163 ? 93.930 112.829 113.208 1.00 34.82 163 LEU B CA 1
ATOM 3924 C C . LEU B 1 163 ? 94.444 112.686 114.633 1.00 34.82 163 LEU B C 1
ATOM 3925 O O . LEU B 1 163 ? 93.742 113.024 115.594 1.00 34.82 163 LEU B O 1
ATOM 3930 N N . GLY B 1 164 ? 95.667 112.176 114.790 1.00 34.74 164 GLY B N 1
ATOM 3931 C CA . GLY B 1 164 ? 96.275 112.148 116.107 1.00 34.74 164 GLY B CA 1
ATOM 3932 C C . GLY B 1 164 ? 96.448 113.537 116.685 1.00 34.74 164 GLY B C 1
ATOM 3933 O O . GLY B 1 164 ? 96.265 113.748 117.883 1.00 34.74 164 GLY B O 1
ATOM 3934 N N . ALA B 1 165 ? 96.806 114.503 115.838 1.00 34.03 165 ALA B N 1
ATOM 3935 C CA . ALA B 1 165 ? 96.905 115.885 116.293 1.00 34.03 165 ALA B CA 1
ATOM 3936 C C . ALA B 1 165 ? 95.557 116.403 116.767 1.00 34.03 165 ALA B C 1
ATOM 3937 O O . ALA B 1 165 ? 95.471 117.057 117.809 1.00 34.03 165 ALA B O 1
ATOM 3939 N N . LEU B 1 166 ? 94.492 116.111 116.018 1.00 35.66 166 LEU B N 1
ATOM 3940 C CA . LEU B 1 166 ? 93.154 116.520 116.438 1.00 35.66 166 LEU B CA 1
ATOM 3941 C C . LEU B 1 166 ? 92.782 115.896 117.777 1.00 35.66 166 LEU B C 1
ATOM 3942 O O . LEU B 1 166 ? 92.258 116.579 118.663 1.00 35.66 166 LEU B O 1
ATOM 3947 N N . PHE B 1 167 ? 93.064 114.604 117.946 1.00 32.27 167 PHE B N 1
ATOM 3948 C CA . PHE B 1 167 ? 92.721 113.919 119.190 1.00 32.27 167 PHE B CA 1
ATOM 3949 C C . PHE B 1 167 ? 93.507 114.478 120.373 1.00 32.27 167 PHE B C 1
ATOM 3950 O O . PHE B 1 167 ? 92.940 114.765 121.436 1.00 32.27 167 PHE B O 1
ATOM 3958 N N . PHE B 1 168 ? 94.822 114.640 120.206 1.00 34.37 168 PHE B N 1
ATOM 3959 C CA . PHE B 1 168 ? 95.658 115.123 121.298 1.00 34.37 168 PHE B CA 1
ATOM 3960 C C . PHE B 1 168 ? 95.345 116.576 121.633 1.00 34.37 168 PHE B C 1
ATOM 3961 O O . PHE B 1 168 ? 95.353 116.963 122.804 1.00 34.37 168 PHE B O 1
ATOM 3969 N N . GLY B 1 169 ? 95.046 117.392 120.620 1.00 36.71 169 GLY B N 1
ATOM 3970 C CA . GLY B 1 169 ? 94.618 118.752 120.886 1.00 36.71 169 GLY B CA 1
ATOM 3971 C C . GLY B 1 169 ? 93.269 118.820 121.571 1.00 36.71 169 GLY B C 1
ATOM 3972 O O . GLY B 1 169 ? 93.032 119.698 122.401 1.00 36.71 169 GLY B O 1
ATOM 3973 N N . SER B 1 170 ? 92.357 117.907 121.225 1.00 36.55 170 SER B N 1
ATOM 3974 C CA . SER B 1 170 ? 91.075 117.851 121.917 1.00 36.55 170 SER B CA 1
ATOM 3975 C C . SER B 1 170 ? 91.262 117.504 123.386 1.00 36.55 170 SER B C 1
ATOM 3976 O O . SER B 1 170 ? 90.625 118.100 124.262 1.00 36.55 170 SER B O 1
ATOM 3979 N N . VAL B 1 171 ? 92.189 116.590 123.645 1.00 36.57 171 VAL B N 1
ATOM 3980 C CA . VAL B 1 171 ? 92.450 116.155 125.043 1.00 36.57 171 VAL B CA 1
ATOM 3981 C C . VAL B 1 171 ? 93.198 117.286 125.771 1.00 36.57 171 VAL B C 1
ATOM 3982 O O . VAL B 1 171 ? 93.018 117.401 127.000 1.00 36.57 171 VAL B O 1
ATOM 3986 N N . GLY B 1 172 ? 93.969 118.120 125.058 1.00 39.31 172 GLY B N 1
ATOM 3987 C CA . GLY B 1 172 ? 94.587 119.301 125.639 1.00 39.31 172 GLY B CA 1
ATOM 3988 C C . GLY B 1 172 ? 93.579 120.388 125.959 1.00 39.31 172 GLY B C 1
ATOM 3989 O O . GLY B 1 172 ? 93.696 121.077 126.975 1.00 39.31 172 GLY B O 1
ATOM 3990 N N . ILE B 1 173 ? 92.582 120.566 125.091 1.00 39.05 173 ILE B N 1
ATOM 3991 C CA . ILE B 1 173 ? 91.504 121.507 125.382 1.00 39.05 173 ILE B CA 1
ATOM 3992 C C . ILE B 1 173 ? 90.679 121.027 126.566 1.00 39.05 173 ILE B C 1
ATOM 3993 O O . ILE B 1 173 ? 90.209 121.831 127.373 1.00 39.05 173 ILE B O 1
ATOM 3998 N N . VAL B 1 174 ? 90.482 119.715 126.690 1.00 39.11 174 VAL B N 1
ATOM 3999 C CA . VAL B 1 174 ? 89.802 119.200 127.876 1.00 39.11 174 VAL B CA 1
ATOM 4000 C C . VAL B 1 174 ? 90.580 119.578 129.128 1.00 39.11 174 VAL B C 1
ATOM 4001 O O . VAL B 1 174 ? 90.004 120.018 130.129 1.00 39.11 174 VAL B O 1
ATOM 4005 N N . LEU B 1 175 ? 91.904 119.435 129.081 1.00 43.36 175 LEU B N 1
ATOM 4006 C CA . LEU B 1 175 ? 92.749 119.835 130.204 1.00 43.36 175 LEU B CA 1
ATOM 4007 C C . LEU B 1 175 ? 92.603 121.324 130.506 1.00 43.36 175 LEU B C 1
ATOM 4008 O O . LEU B 1 175 ? 92.360 121.723 131.655 1.00 43.36 175 LEU B O 1
ATOM 4013 N N . PHE B 1 176 ? 92.751 122.160 129.477 1.00 42.33 176 PHE B N 1
ATOM 4014 C CA . PHE B 1 176 ? 92.674 123.602 129.671 1.00 42.33 176 PHE B CA 1
ATOM 4015 C C . PHE B 1 176 ? 91.316 124.010 130.225 1.00 42.33 176 PHE B C 1
ATOM 4016 O O . PHE B 1 176 ? 91.234 124.852 131.123 1.00 42.33 176 PHE B O 1
ATOM 4024 N N . GLY B 1 177 ? 90.240 123.415 129.713 1.00 49.52 177 GLY B N 1
ATOM 4025 C CA . GLY B 1 177 ? 88.924 123.684 130.259 1.00 49.52 177 GLY B CA 1
ATOM 4026 C C . GLY B 1 177 ? 88.778 123.199 131.686 1.00 49.52 177 GLY B C 1
ATOM 4027 O O . GLY B 1 177 ? 88.056 123.800 132.484 1.00 49.52 177 GLY B O 1
ATOM 4028 N N . LEU B 1 178 ? 89.460 122.106 132.031 1.00 55.24 178 LEU B N 1
ATOM 4029 C CA . LEU B 1 178 ? 89.402 121.608 133.398 1.00 55.24 178 LEU B CA 1
ATOM 4030 C C . LEU B 1 178 ? 89.978 122.627 134.371 1.00 55.24 178 LEU B C 1
ATOM 4031 O O . LEU B 1 178 ? 89.330 122.990 135.359 1.00 55.24 178 LEU B O 1
ATOM 4036 N N . GLU B 1 179 ? 91.193 123.118 134.103 1.00 59.99 179 GLU B N 1
ATOM 4037 C CA . GLU B 1 179 ? 91.716 124.160 134.995 1.00 59.99 179 GLU B CA 1
ATOM 4038 C C . GLU B 1 179 ? 90.987 125.491 134.843 1.00 59.99 179 GLU B C 1
ATOM 4039 O O . GLU B 1 179 ? 90.961 126.277 135.791 1.00 59.99 179 GLU B O 1
ATOM 4045 N N . LEU B 1 180 ? 90.370 125.761 133.693 1.00 59.42 180 LEU B N 1
ATOM 4046 C CA . LEU B 1 180 ? 89.505 126.933 133.596 1.00 59.42 180 LEU B CA 1
ATOM 4047 C C . LEU B 1 180 ? 88.339 126.845 134.573 1.00 59.42 180 LEU B C 1
ATOM 4048 O O . LEU B 1 180 ? 88.058 127.802 135.307 1.00 59.42 180 LEU B O 1
ATOM 4053 N N . PHE B 1 181 ? 87.668 125.694 134.609 1.00 67.01 181 PHE B N 1
ATOM 4054 C CA . PHE B 1 181 ? 86.571 125.493 135.546 1.00 67.01 181 PHE B CA 1
ATOM 4055 C C . PHE B 1 181 ? 87.075 125.533 136.982 1.00 67.01 181 PHE B C 1
ATOM 4056 O O . PHE B 1 181 ? 86.430 126.113 137.863 1.00 67.01 181 PHE B O 1
ATOM 4064 N N . LEU B 1 182 ? 88.240 124.936 137.235 1.00 69.77 182 LEU B N 1
ATOM 4065 C CA . LEU B 1 182 ? 88.782 124.902 138.587 1.00 69.77 182 LEU B CA 1
ATOM 4066 C C . LEU B 1 182 ? 89.205 126.290 139.050 1.00 69.77 182 LEU B C 1
ATOM 4067 O O . LEU B 1 182 ? 89.184 126.576 140.249 1.00 69.77 182 LEU B O 1
ATOM 4072 N N . CYS B 1 183 ? 89.408 127.192 138.085 1.00 73.39 183 CYS B N 1
ATOM 4073 C CA . CYS B 1 183 ? 89.713 128.604 138.437 1.00 73.39 183 CYS B CA 1
ATOM 4074 C C . CYS B 1 183 ? 88.407 129.333 138.783 1.00 73.39 183 CYS B C 1
ATOM 4075 O O . CYS B 1 183 ? 88.283 129.787 139.936 1.00 73.39 183 CYS B O 1
ATOM 4078 N N . ILE B 1 184 ? 87.475 129.438 137.825 1.00 72.95 184 ILE B N 1
ATOM 4079 C CA . ILE B 1 184 ? 86.187 130.154 138.064 1.00 72.95 184 ILE B CA 1
ATOM 4080 C C . ILE B 1 184 ? 85.561 129.642 139.361 1.00 72.95 184 ILE B C 1
ATOM 4081 O O . ILE B 1 184 ? 85.334 130.461 140.272 1.00 72.95 184 ILE B O 1
ATOM 4086 N N . GLU B 1 185 ? 85.287 128.340 139.431 1.00 78.55 185 GLU B N 1
ATOM 4087 C CA . GLU B 1 185 ? 84.574 127.790 140.610 1.00 78.55 185 GLU B CA 1
ATOM 4088 C C . GLU B 1 185 ? 85.414 127.747 141.886 1.00 78.55 185 GLU B C 1
ATOM 4089 O O . GLU B 1 185 ? 84.933 127.176 142.871 1.00 78.55 185 GLU B O 1
ATOM 4095 N N . ASN B 1 186 ? 86.623 128.284 141.865 1.00 82.92 186 ASN B N 1
ATOM 4096 C CA . ASN B 1 186 ? 87.381 128.428 143.130 1.00 82.92 186 ASN B CA 1
ATOM 4097 C C . ASN B 1 186 ? 87.458 129.887 143.583 1.00 82.92 186 ASN B C 1
ATOM 4098 O O . ASN B 1 186 ? 86.702 130.711 143.032 1.00 82.92 186 ASN B O 1
ATOM 4103 N N . VAL B 1 187 ? 88.308 130.195 144.564 1.00 85.64 187 VAL B N 1
ATOM 4104 C CA . VAL B 1 187 ? 88.350 131.584 145.109 1.00 85.64 187 VAL B CA 1
ATOM 4105 C C . VAL B 1 187 ? 89.810 132.020 145.245 1.00 85.64 187 VAL B C 1
ATOM 4106 O O . VAL B 1 187 ? 90.104 132.815 146.158 1.00 85.64 187 VAL B O 1
ATOM 4110 N N . ALA B 1 188 ? 90.731 131.409 144.502 1.00 87.88 188 ALA B N 1
ATOM 4111 C CA . ALA B 1 188 ? 92.159 131.724 144.754 1.00 87.88 188 ALA B CA 1
ATOM 4112 C C . ALA B 1 188 ? 92.815 132.345 143.522 1.00 87.88 188 ALA B C 1
ATOM 4113 O O . ALA B 1 188 ? 93.752 133.147 143.693 1.00 87.88 188 ALA B O 1
ATOM 4115 N N . CYS B 1 189 ? 92.339 131.985 142.332 1.00 86.91 189 CYS B N 1
ATOM 4116 C CA . CYS B 1 189 ? 92.985 132.484 141.093 1.00 86.91 189 CYS B CA 1
ATOM 4117 C C . CYS B 1 189 ? 92.391 133.836 140.698 1.00 86.91 189 CYS B C 1
ATOM 4118 O O . CYS B 1 189 ? 91.677 134.431 141.529 1.00 86.91 189 CYS B O 1
ATOM 4121 N N . LYS B 1 190 ? 92.643 134.281 139.466 1.00 76.17 190 LYS B N 1
ATOM 4122 C CA . LYS B 1 190 ? 92.203 135.620 139.021 1.00 76.17 190 LYS B CA 1
ATOM 4123 C C . LYS B 1 190 ? 91.852 135.647 137.541 1.00 76.17 190 LYS B C 1
ATOM 4124 O O . LYS B 1 190 ? 91.978 134.615 136.879 1.00 76.17 190 LYS B O 1
ATOM 4130 N N . LYS B 1 191 ? 91.385 136.801 137.059 1.00 69.05 191 LYS B N 1
ATOM 4131 C CA . LYS B 1 191 ? 91.169 136.920 135.598 1.00 69.05 191 LYS B CA 1
ATOM 4132 C C . LYS B 1 191 ? 92.508 136.543 134.972 1.00 69.05 191 LYS B C 1
ATOM 4133 O O . LYS B 1 191 ? 92.498 135.853 133.944 1.00 69.05 191 LYS B O 1
ATOM 4139 N N . VAL B 1 192 ? 93.612 136.950 135.613 1.00 66.74 192 VAL B N 1
ATOM 4140 C CA . VAL B 1 192 ? 94.950 136.545 135.122 1.00 66.74 192 VAL B CA 1
ATOM 4141 C C . VAL B 1 192 ? 94.969 135.080 134.705 1.00 66.74 192 VAL B C 1
ATOM 4142 O O . VAL B 1 192 ? 95.625 134.779 133.687 1.00 66.74 192 VAL B O 1
ATOM 4146 N N . ALA B 1 193 ? 94.252 134.217 135.429 1.00 58.96 193 ALA B N 1
ATOM 4147 C CA . ALA B 1 193 ? 94.223 132.772 135.105 1.00 58.96 193 ALA B CA 1
ATOM 4148 C C . ALA B 1 193 ? 93.215 132.621 133.960 1.00 58.96 193 ALA B C 1
ATOM 4149 O O . ALA B 1 193 ? 93.621 132.176 132.876 1.00 58.96 193 ALA B O 1
ATOM 4151 N N . ILE B 1 194 ? 91.952 132.979 134.193 1.00 56.65 194 ILE B N 1
ATOM 4152 C CA . ILE B 1 194 ? 90.897 132.797 133.152 1.00 56.65 194 ILE B CA 1
ATOM 4153 C C . ILE B 1 194 ? 91.431 133.242 131.791 1.00 56.65 194 ILE B C 1
ATOM 4154 O O . ILE B 1 194 ? 91.441 132.409 130.871 1.00 56.65 194 ILE B O 1
ATOM 4159 N N . ALA B 1 195 ? 91.883 134.492 131.677 1.00 52.28 195 ALA B N 1
ATOM 4160 C CA . ALA B 1 195 ? 92.278 135.055 130.366 1.00 52.28 195 ALA B CA 1
ATOM 4161 C C . ALA B 1 195 ? 93.300 134.115 129.727 1.00 52.28 195 ALA B C 1
ATOM 4162 O O . ALA B 1 195 ? 93.066 133.685 128.584 1.00 52.28 195 ALA B O 1
ATOM 4164 N N . LYS B 1 196 ? 94.390 133.805 130.431 1.00 48.28 196 LYS B N 1
ATOM 4165 C CA . LYS B 1 196 ? 95.439 133.015 129.802 1.00 48.28 196 LYS B CA 1
ATOM 4166 C C . LYS B 1 196 ? 94.926 131.630 129.428 1.00 48.28 196 LYS B C 1
ATOM 4167 O O . LYS B 1 196 ? 95.311 131.077 128.392 1.00 48.28 196 LYS B O 1
ATOM 4173 N N . MET B 1 197 ? 94.021 131.070 130.233 1.00 46.21 197 MET B N 1
ATOM 4174 C CA . MET B 1 197 ? 93.469 129.773 129.866 1.00 46.21 197 MET B CA 1
ATOM 4175 C C . MET B 1 197 ? 92.537 129.885 128.663 1.00 46.21 197 MET B C 1
ATOM 4176 O O . MET B 1 197 ? 92.514 128.986 127.812 1.00 46.21 197 MET B O 1
ATOM 4181 N N . ILE B 1 198 ? 91.780 130.983 128.566 1.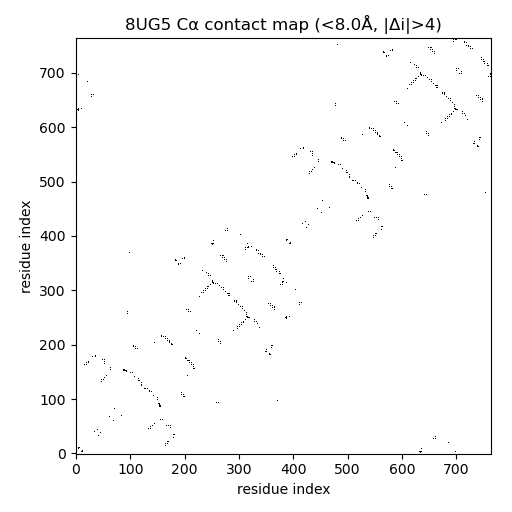00 43.84 198 ILE B N 1
ATOM 4182 C CA . ILE B 1 198 ? 90.951 131.220 127.384 1.00 43.84 198 ILE B CA 1
ATOM 4183 C C . ILE B 1 198 ? 91.813 131.341 126.137 1.00 43.84 198 ILE B C 1
ATOM 4184 O O . ILE B 1 198 ? 91.482 130.779 125.086 1.00 43.84 198 ILE B O 1
ATOM 4189 N N . VAL B 1 199 ? 92.911 132.097 126.214 1.00 38.53 199 VAL B N 1
ATOM 4190 C CA . VAL B 1 199 ? 93.741 132.231 125.020 1.00 38.53 199 VAL B CA 1
ATOM 4191 C C . VAL B 1 199 ? 94.420 130.908 124.693 1.00 38.53 199 VAL B C 1
ATOM 4192 O O . VAL B 1 199 ? 94.631 130.593 123.519 1.00 38.53 199 VAL B O 1
ATOM 4196 N N . ALA B 1 200 ? 94.734 130.094 125.705 1.00 36.95 200 ALA B N 1
ATOM 4197 C CA . ALA B 1 200 ? 95.266 128.762 125.434 1.00 36.95 200 ALA B CA 1
ATOM 4198 C C . ALA B 1 200 ? 94.259 127.911 124.672 1.00 36.95 200 ALA B C 1
ATOM 4199 O O . ALA B 1 200 ? 94.603 127.270 123.673 1.00 36.95 200 ALA B O 1
ATOM 4201 N N . ILE B 1 201 ? 93.002 127.903 125.123 1.00 35.21 201 ILE B N 1
ATOM 4202 C CA . ILE B 1 201 ? 91.975 127.108 124.449 1.00 35.21 201 ILE B CA 1
ATOM 4203 C C . ILE B 1 201 ? 91.755 127.606 123.027 1.00 35.21 201 ILE B C 1
ATOM 4204 O O . ILE B 1 201 ? 91.669 126.813 122.079 1.00 35.21 201 ILE B O 1
ATOM 4209 N N . VAL B 1 202 ? 91.657 128.924 122.857 1.00 35.06 202 VAL B N 1
ATOM 4210 C CA . VAL B 1 202 ? 91.399 129.493 121.539 1.00 35.06 202 VAL B CA 1
ATOM 4211 C C . VAL B 1 202 ? 92.545 129.171 120.591 1.00 35.06 202 VAL B C 1
ATOM 4212 O O . VAL B 1 202 ? 92.330 128.721 119.458 1.00 35.06 202 VAL B O 1
ATOM 4216 N N . PHE B 1 203 ? 93.783 129.374 121.050 1.00 33.84 203 PHE B N 1
ATOM 4217 C CA . PHE B 1 203 ? 94.939 129.079 120.217 1.00 33.84 203 PHE B CA 1
ATOM 4218 C C . PHE B 1 203 ? 94.997 127.603 119.863 1.00 33.84 203 PHE B C 1
ATOM 4219 O O . PHE B 1 203 ? 95.271 127.249 118.713 1.00 33.84 203 PHE B O 1
ATOM 4227 N N . THR B 1 204 ? 94.742 126.728 120.837 1.00 35.11 204 THR B N 1
ATOM 4228 C CA . THR B 1 204 ? 94.814 125.298 120.574 1.00 35.11 204 THR B CA 1
ATOM 4229 C C . THR B 1 204 ? 93.785 124.879 119.535 1.00 35.11 204 THR B C 1
ATOM 4230 O O . THR B 1 204 ? 94.109 124.154 118.592 1.00 35.11 204 THR B O 1
ATOM 4234 N N . PHE B 1 205 ? 92.539 125.345 119.680 1.00 36.02 205 PHE B N 1
ATOM 4235 C CA . PHE B 1 205 ? 91.499 124.957 118.729 1.00 36.02 205 PHE B CA 1
ATOM 4236 C C . PHE B 1 205 ? 91.790 125.499 117.335 1.00 36.02 205 PHE B C 1
ATOM 4237 O O . PHE B 1 205 ? 91.649 124.777 116.333 1.00 36.02 205 PHE B O 1
ATOM 4245 N N . ILE B 1 206 ? 92.203 126.765 117.245 1.00 34.37 206 ILE B N 1
ATOM 4246 C CA . ILE B 1 206 ? 92.562 127.325 115.948 1.00 34.37 206 ILE B CA 1
ATOM 4247 C C . ILE B 1 206 ? 93.695 126.525 115.325 1.00 34.37 206 ILE B C 1
ATOM 4248 O O . ILE B 1 206 ? 93.704 126.266 114.115 1.00 34.37 206 ILE B O 1
ATOM 4253 N N . GLN B 1 207 ? 94.664 126.106 116.142 1.00 33.90 207 GLN B N 1
ATOM 4254 C CA . GLN B 1 207 ? 95.799 125.377 115.599 1.00 33.90 207 GLN B CA 1
ATOM 4255 C C . GLN B 1 207 ? 95.403 123.979 115.142 1.00 33.90 207 GLN B C 1
ATOM 4256 O O . GLN B 1 207 ? 95.933 123.490 114.145 1.00 33.90 207 GLN B O 1
ATOM 4262 N N . MET B 1 208 ? 94.493 123.308 115.857 1.00 35.79 208 MET B N 1
ATOM 4263 C CA . MET B 1 208 ? 94.022 122.014 115.360 1.00 35.79 208 MET B CA 1
ATOM 4264 C C . MET B 1 208 ? 93.325 122.179 114.023 1.00 35.79 208 MET B C 1
ATOM 4265 O O . MET B 1 208 ? 93.539 121.391 113.095 1.00 35.79 208 MET B O 1
ATOM 4270 N N . HIS B 1 209 ? 92.478 123.204 113.908 1.00 38.73 209 HIS B N 1
ATOM 4271 C CA . HIS B 1 209 ? 91.792 123.435 112.640 1.00 38.73 209 HIS B CA 1
ATOM 4272 C C . HIS B 1 209 ? 92.788 123.713 111.522 1.00 38.73 209 HIS B C 1
ATOM 4273 O O . HIS B 1 209 ? 92.633 123.212 110.403 1.00 38.73 209 HIS B O 1
ATOM 4280 N N . PHE B 1 210 ? 93.810 124.510 111.845 1.00 42.28 210 PHE B N 1
ATOM 4281 C CA . PHE B 1 210 ? 94.837 124.867 110.835 1.00 42.28 210 PHE B CA 1
ATOM 4282 C C . PHE B 1 210 ? 95.626 123.616 110.441 1.00 42.28 210 PHE B C 1
ATOM 4283 O O . PHE B 1 210 ? 95.800 123.387 109.241 1.00 42.28 210 PHE B O 1
ATOM 4291 N N . ILE B 1 211 ? 96.095 122.846 111.428 1.00 40.43 211 ILE B N 1
ATOM 4292 C CA . ILE B 1 211 ? 96.881 121.610 111.125 1.00 40.43 211 ILE B CA 1
ATOM 4293 C C . ILE B 1 211 ? 96.016 120.718 110.235 1.00 40.43 211 ILE B C 1
ATOM 4294 O O . ILE B 1 211 ? 96.397 120.427 109.128 1.00 40.43 211 ILE B O 1
ATOM 4299 N N . PHE B 1 212 ? 94.835 120.345 110.687 1.00 40.13 212 PHE B N 1
ATOM 4300 C CA . PHE B 1 212 ? 94.029 119.409 109.918 1.00 40.13 212 PHE B CA 1
ATOM 4301 C C . PHE B 1 212 ? 93.738 119.909 108.513 1.00 40.13 212 PHE B C 1
ATOM 4302 O O . PHE B 1 212 ? 93.426 119.097 107.637 1.00 40.13 212 PHE B O 1
ATOM 4310 N N . CYS B 1 213 ? 93.937 121.210 108.280 1.00 46.77 213 CYS B N 1
ATOM 4311 C CA . CYS B 1 213 ? 93.757 121.775 106.914 1.00 46.77 213 CYS B CA 1
ATOM 4312 C C . CYS B 1 213 ? 95.035 122.514 106.500 1.00 46.77 213 CYS B C 1
ATOM 4313 O O . CYS B 1 213 ? 94.920 123.661 106.024 1.00 46.77 213 CYS B O 1
ATOM 4316 N N . ASN B 1 214 ? 96.205 121.887 106.673 1.00 49.32 214 ASN B N 1
ATOM 4317 C CA . ASN B 1 214 ? 97.500 122.558 106.361 1.00 49.32 214 ASN B CA 1
ATOM 4318 C C . ASN B 1 214 ? 97.855 122.383 104.880 1.00 49.32 214 ASN B C 1
ATOM 4319 O O . ASN B 1 214 ? 99.061 122.361 104.568 1.00 49.32 214 ASN B O 1
ATOM 4324 N N . SER B 1 215 ? 96.852 122.271 104.006 1.00 62.31 215 SER B N 1
ATOM 4325 C CA . SER B 1 215 ? 97.119 122.030 102.564 1.00 62.31 215 SER B CA 1
ATOM 4326 C C . SER B 1 215 ? 96.867 123.311 101.764 1.00 62.31 215 SER B C 1
ATOM 4327 O O . SER B 1 215 ? 97.818 123.809 101.133 1.00 62.31 215 SER B O 1
ATOM 4330 N N . LYS B 1 216 ? 95.628 123.806 101.785 1.00 61.58 216 LYS B N 1
ATOM 4331 C CA . LYS B 1 216 ? 95.264 125.023 101.013 1.00 61.58 216 LYS B CA 1
ATOM 4332 C C . LYS B 1 216 ? 96.194 126.177 101.387 1.00 61.58 216 LYS B C 1
ATOM 4333 O O . LYS B 1 216 ? 96.267 127.149 100.613 1.00 61.58 216 LYS B O 1
ATOM 4339 N N . ILE B 1 217 ? 96.875 126.083 102.530 1.00 59.97 217 ILE B N 1
ATOM 4340 C CA . ILE B 1 217 ? 97.707 127.241 102.974 1.00 59.97 217 ILE B CA 1
ATOM 4341 C C . ILE B 1 217 ? 98.783 127.527 101.919 1.00 59.97 217 ILE B C 1
ATOM 4342 O O . ILE B 1 217 ? 99.554 126.604 101.587 1.00 59.97 217 ILE B O 1
ATOM 4347 N N . THR B 1 218 ? 98.811 128.757 101.395 1.00 63.05 218 THR B N 1
ATOM 4348 C CA . THR B 1 218 ? 99.863 129.152 100.421 1.00 63.05 218 THR B CA 1
ATOM 4349 C C . THR B 1 218 ? 100.970 129.881 101.186 1.00 63.05 218 THR B C 1
ATOM 4350 O O . THR B 1 218 ? 100.911 131.118 101.272 1.00 63.05 218 THR B O 1
ATOM 4354 N N . VAL B 1 219 ? 101.908 129.177 101.793 1.00 55.77 219 VAL B N 1
ATOM 4355 C CA . VAL B 1 219 ? 102.896 129.922 102.615 1.00 55.77 219 VAL B CA 1
ATOM 4356 C C . VAL B 1 219 ? 103.511 130.974 101.716 1.00 55.77 219 VAL B C 1
ATOM 4357 O O . VAL B 1 219 ? 104.060 131.942 102.243 1.00 55.77 219 VAL B O 1
ATOM 4361 N N . ASN B 1 220 ? 103.416 130.777 100.403 1.00 60.91 220 ASN B N 1
ATOM 4362 C CA . ASN B 1 220 ? 104.098 131.684 99.435 1.00 60.91 220 ASN B CA 1
ATOM 4363 C C . ASN B 1 220 ? 103.299 132.852 98.883 1.00 60.91 220 ASN B C 1
ATOM 4364 O O . ASN B 1 220 ? 103.600 133.297 97.772 1.00 60.91 220 ASN B O 1
ATOM 4369 N N . SER B 1 221 ? 102.316 133.321 99.634 1.00 54.17 221 SER B N 1
ATOM 4370 C CA . SER B 1 221 ? 101.595 134.534 99.211 1.00 54.17 221 SER B CA 1
ATOM 4371 C C . SER B 1 221 ? 102.085 135.684 100.083 1.00 54.17 221 SER B C 1
ATOM 4372 O O . SER B 1 221 ? 102.735 136.576 99.532 1.00 54.17 221 SER B O 1
ATOM 4375 N N . SER B 1 222 ? 102.001 135.575 101.402 1.00 48.26 222 SER B N 1
ATOM 4376 C CA . SER B 1 222 ? 102.627 136.568 102.300 1.00 48.26 222 SER B CA 1
ATOM 4377 C C . SER B 1 222 ? 103.859 135.888 102.874 1.00 48.26 222 SER B C 1
ATOM 4378 O O . SER B 1 222 ? 103.858 135.584 104.073 1.00 48.26 222 SER B O 1
ATOM 4381 N N . ARG B 1 223 ? 104.891 135.703 102.068 1.00 46.15 223 ARG B N 1
ATOM 4382 C CA . ARG B 1 223 ? 106.009 134.837 102.488 1.00 46.15 223 ARG B CA 1
ATOM 4383 C C . ARG B 1 223 ? 107.012 135.390 103.476 1.00 46.15 223 ARG B C 1
ATOM 4384 O O . ARG B 1 223 ? 108.028 134.741 103.665 1.00 46.15 223 ARG B O 1
ATOM 4392 N N . LYS B 1 224 ? 106.800 136.492 104.135 1.00 36.25 224 LYS B N 1
ATOM 4393 C CA . LYS B 1 224 ? 107.767 136.893 105.169 1.00 36.25 224 LYS B CA 1
ATOM 4394 C C . LYS B 1 224 ? 107.057 137.051 106.484 1.00 36.25 224 LYS B C 1
ATOM 4395 O O . LYS B 1 224 ? 107.707 137.158 107.520 1.00 36.25 224 LYS B O 1
ATOM 4401 N N . ILE B 1 225 ? 105.740 137.018 106.412 1.00 37.85 225 ILE B N 1
ATOM 4402 C CA . ILE B 1 225 ? 105.008 137.100 107.706 1.00 37.85 225 ILE B CA 1
ATOM 4403 C C . ILE B 1 225 ? 104.646 135.659 107.992 1.00 37.85 225 ILE B C 1
ATOM 4404 O O . ILE B 1 225 ? 104.596 135.279 109.165 1.00 37.85 225 ILE B O 1
ATOM 4409 N N . VAL B 1 226 ? 104.473 134.876 106.940 1.00 36.78 226 VAL B N 1
ATOM 4410 C CA . VAL B 1 226 ? 104.228 133.436 107.148 1.00 36.78 226 VAL B CA 1
ATOM 4411 C C . VAL B 1 226 ? 105.551 132.867 107.624 1.00 36.78 226 VAL B C 1
ATOM 4412 O O . VAL B 1 226 ? 105.524 131.981 108.466 1.00 36.78 226 VAL B O 1
ATOM 4416 N N . ALA B 1 227 ? 106.670 133.467 107.244 1.00 32.53 227 ALA B N 1
ATOM 4417 C CA . ALA B 1 227 ? 107.895 132.908 107.811 1.00 32.53 227 ALA B CA 1
ATOM 4418 C C . ALA B 1 227 ? 108.018 133.243 109.293 1.00 32.53 227 ALA B C 1
ATOM 4419 O O . ALA B 1 227 ? 108.229 132.354 110.133 1.00 32.53 227 ALA B O 1
ATOM 4421 N N . PHE B 1 228 ? 107.840 134.526 109.614 1.00 30.14 228 PHE B N 1
ATOM 4422 C CA . PHE B 1 228 ? 107.895 134.965 111.031 1.00 30.14 228 PHE B CA 1
ATOM 4423 C C . PHE B 1 228 ? 106.790 134.243 111.809 1.00 30.14 228 PHE B C 1
ATOM 4424 O O . PHE B 1 228 ? 107.059 133.812 112.943 1.00 30.14 228 PHE B O 1
ATOM 4432 N N . GLY B 1 229 ? 105.602 134.097 111.211 1.00 30.71 229 GLY B N 1
ATOM 4433 C CA . GLY B 1 229 ? 104.494 133.467 111.905 1.00 30.71 229 GLY B CA 1
ATOM 4434 C C . GLY B 1 229 ? 104.721 131.994 112.187 1.00 30.71 229 GLY B C 1
ATOM 4435 O O . GLY B 1 229 ? 104.435 131.519 113.286 1.00 30.71 229 GLY B O 1
ATOM 4436 N N . MET B 1 230 ? 105.226 131.249 111.203 1.00 28.59 230 MET B N 1
ATOM 4437 C CA . MET B 1 230 ? 105.512 129.837 111.422 1.00 28.59 230 MET B CA 1
ATOM 4438 C C . MET B 1 230 ? 106.608 129.647 112.458 1.00 28.59 230 MET B C 1
ATOM 4439 O O . MET B 1 230 ? 106.516 128.748 113.299 1.00 28.59 230 MET B O 1
ATOM 4444 N N . MET B 1 231 ? 107.655 130.476 112.418 1.00 24.35 231 MET B N 1
ATOM 4445 C CA . MET B 1 231 ? 108.683 130.355 113.448 1.00 24.35 231 MET B CA 1
ATOM 4446 C C . MET B 1 231 ? 108.135 130.706 114.828 1.00 24.35 231 MET B C 1
ATOM 4447 O O . MET B 1 231 ? 108.477 130.052 115.821 1.00 24.35 231 MET B O 1
ATOM 4452 N N . HIS B 1 232 ? 107.265 131.712 114.913 1.00 26.39 232 HIS B N 1
ATOM 4453 C CA . HIS B 1 232 ? 106.644 132.031 116.192 1.00 26.39 232 HIS B CA 1
ATOM 4454 C C . HIS B 1 232 ? 105.757 130.892 116.675 1.00 26.39 232 HIS B C 1
ATOM 4455 O O . HIS B 1 232 ? 105.695 130.614 117.875 1.00 26.39 232 HIS B O 1
ATOM 4462 N N . LEU B 1 233 ? 105.046 130.234 115.758 1.00 25.29 233 LEU B N 1
ATOM 4463 C CA . LEU B 1 233 ? 104.196 129.110 116.142 1.00 25.29 233 LEU B CA 1
ATOM 4464 C C . LEU B 1 233 ? 105.027 127.928 116.618 1.00 25.29 233 LEU B C 1
ATOM 4465 O O . LEU B 1 233 ? 104.638 127.232 117.561 1.00 25.29 233 LEU B O 1
ATOM 4470 N N . ILE B 1 234 ? 106.161 127.674 115.963 1.00 23.78 234 ILE B N 1
ATOM 4471 C CA . ILE B 1 234 ? 107.076 126.642 116.440 1.00 23.78 234 ILE B CA 1
ATOM 4472 C C . ILE B 1 234 ? 107.553 126.979 117.841 1.00 23.78 234 ILE B C 1
ATOM 4473 O O . ILE B 1 234 ? 107.616 126.112 118.720 1.00 23.78 234 ILE B O 1
ATOM 4478 N N . SER B 1 235 ? 107.905 128.245 118.067 1.00 23.85 235 SER B N 1
ATOM 4479 C CA . SER B 1 235 ? 108.334 128.668 119.393 1.00 23.85 235 SER B CA 1
ATOM 4480 C C . SER B 1 235 ? 107.227 128.461 120.415 1.00 23.85 235 SER B C 1
ATOM 4481 O O . SER B 1 235 ? 107.484 128.010 121.534 1.00 23.85 235 SER B O 1
ATOM 4484 N N . VAL B 1 236 ? 105.987 128.776 120.041 1.00 26.14 236 VAL B N 1
ATOM 4485 C CA . VAL B 1 236 ? 104.856 128.623 120.952 1.00 26.14 236 VAL B CA 1
ATOM 4486 C C . VAL B 1 236 ? 104.632 127.155 121.291 1.00 26.14 236 VAL B C 1
ATOM 4487 O O . VAL B 1 236 ? 104.395 126.801 122.450 1.00 26.14 236 VAL B O 1
ATOM 4491 N N . ASN B 1 237 ? 104.703 126.276 120.290 1.00 26.28 237 ASN B N 1
ATOM 4492 C CA . ASN B 1 237 ? 104.509 124.851 120.544 1.00 26.28 237 ASN B CA 1
ATOM 4493 C C . ASN B 1 237 ? 105.624 124.280 121.413 1.00 26.28 237 ASN B C 1
ATOM 4494 O O . ASN B 1 237 ? 105.361 123.526 122.359 1.00 26.28 237 ASN B O 1
ATOM 4499 N N . LEU B 1 238 ? 106.877 124.634 121.117 1.00 25.23 238 LEU B N 1
ATOM 4500 C CA . LEU B 1 238 ? 107.991 124.156 121.929 1.00 25.23 238 LEU B CA 1
ATOM 4501 C C . LEU B 1 238 ? 107.905 124.697 123.348 1.00 25.23 238 LEU B C 1
ATOM 4502 O O . LEU B 1 238 ? 108.219 123.991 124.312 1.00 25.23 238 LEU B O 1
ATOM 4507 N N . TRP B 1 239 ? 107.477 125.950 123.497 1.00 29.68 239 TRP B N 1
ATOM 4508 C CA . TRP B 1 239 ? 107.321 126.549 124.814 1.00 29.68 239 TRP B CA 1
ATOM 4509 C C . TRP B 1 239 ? 106.207 125.873 125.599 1.00 29.68 239 TRP B C 1
ATOM 4510 O O . TRP B 1 239 ? 106.335 125.663 126.811 1.00 29.68 239 TRP B O 1
ATOM 4521 N N . THR B 1 240 ? 105.107 125.525 124.931 1.00 28.61 240 THR B N 1
ATOM 4522 C CA . THR B 1 240 ? 104.050 124.775 125.597 1.00 28.61 240 THR B CA 1
ATOM 4523 C C . THR B 1 240 ? 104.560 123.416 126.050 1.00 28.61 240 THR B C 1
ATOM 4524 O O . THR B 1 240 ? 104.249 122.967 127.158 1.00 28.61 240 THR B O 1
ATOM 4528 N N . TRP B 1 241 ? 105.360 122.754 125.212 1.00 27.16 241 TRP B N 1
ATOM 4529 C CA . TRP B 1 241 ? 105.996 121.511 125.636 1.00 27.16 241 TRP B CA 1
ATOM 4530 C C . TRP B 1 241 ? 106.853 121.737 126.877 1.00 27.16 241 TRP B C 1
ATOM 4531 O O . TRP B 1 241 ? 106.780 120.970 127.843 1.00 27.16 241 TRP B O 1
ATOM 4542 N N . PHE B 1 242 ? 107.658 122.802 126.873 1.00 27.51 242 PHE B N 1
ATOM 4543 C CA . PHE B 1 242 ? 108.503 123.115 128.023 1.00 27.51 242 PHE B CA 1
ATOM 4544 C C . PHE B 1 242 ? 107.687 123.388 129.277 1.00 27.51 242 PHE B C 1
ATOM 4545 O O . PHE B 1 242 ? 108.166 123.131 130.384 1.00 27.51 242 PHE B O 1
ATOM 4553 N N . ARG B 1 243 ? 106.471 123.909 129.126 1.00 29.20 243 ARG B N 1
ATOM 4554 C CA . ARG B 1 243 ? 105.610 124.152 130.274 1.00 29.20 243 ARG B CA 1
ATOM 4555 C C . ARG B 1 243 ? 105.189 122.864 130.966 1.00 29.20 243 ARG B C 1
ATOM 4556 O O . ARG B 1 243 ? 104.736 122.913 132.114 1.00 29.20 243 ARG B O 1
ATOM 4564 N N . PHE B 1 244 ? 105.330 121.717 130.300 1.00 30.22 244 PHE B N 1
ATOM 4565 C CA . PHE B 1 244 ? 104.845 120.446 130.821 1.00 30.22 244 PHE B CA 1
ATOM 4566 C C . PHE B 1 244 ? 105.958 119.418 130.989 1.00 30.22 244 PHE B C 1
ATOM 4567 O O . PHE B 1 244 ? 105.674 118.225 131.125 1.00 30.22 244 PHE B O 1
ATOM 4575 N N . VAL B 1 245 ? 107.227 119.845 130.941 1.00 34.20 245 VAL B N 1
ATOM 4576 C CA . VAL B 1 245 ? 108.353 118.889 131.192 1.00 34.20 245 VAL B CA 1
ATOM 4577 C C . VAL B 1 245 ? 108.664 118.912 132.689 1.00 34.20 245 VAL B C 1
ATOM 4578 O O . VAL B 1 245 ? 109.635 118.244 133.102 1.00 34.20 245 VAL B O 1
ATOM 4582 N N . LEU B 1 246 ? 107.848 119.618 133.470 1.00 45.01 246 LEU B N 1
ATOM 4583 C CA . LEU B 1 246 ? 108.111 119.790 134.926 1.00 45.01 246 LEU B CA 1
ATOM 4584 C C . LEU B 1 246 ? 106.887 119.335 135.728 1.00 45.01 246 LEU B C 1
ATOM 4585 O O . LEU B 1 246 ? 105.774 119.786 135.394 1.00 45.01 246 LEU B O 1
ATOM 4590 N N . ALA B 1 247 ? 107.098 118.501 136.750 1.00 59.82 247 ALA B N 1
ATOM 4591 C CA . ALA B 1 247 ? 105.980 118.004 137.584 1.00 59.82 247 ALA B CA 1
ATOM 4592 C C . ALA B 1 247 ? 105.560 119.092 138.578 1.00 59.82 247 ALA B C 1
ATOM 4593 O O . ALA B 1 247 ? 106.446 119.648 139.255 1.00 59.82 247 ALA B O 1
ATOM 4595 N N . LYS B 1 248 ? 104.258 119.375 138.658 1.00 76.07 248 LYS B N 1
ATOM 4596 C CA . LYS B 1 248 ? 103.748 120.405 139.604 1.00 76.07 248 LYS B CA 1
ATOM 4597 C C . LYS B 1 248 ? 103.054 119.711 140.781 1.00 76.07 248 LYS B C 1
ATOM 4598 O O . LYS B 1 248 ? 103.753 118.961 141.491 1.00 76.07 248 LYS B O 1
ATOM 4604 N N . PHE B 1 312 ? 92.773 111.650 140.321 1.00 88.81 312 PHE B N 1
ATOM 4605 C CA . PHE B 1 312 ? 93.435 110.440 139.847 1.00 88.81 312 PHE B CA 1
ATOM 4606 C C . PHE B 1 312 ? 94.785 110.820 139.258 1.00 88.81 312 PHE B C 1
ATOM 4607 O O . PHE B 1 312 ? 94.871 111.742 138.440 1.00 88.81 312 PHE B O 1
ATOM 4615 N N . GLY B 1 313 ? 95.835 110.114 139.679 1.00 75.92 313 GLY B N 1
ATOM 4616 C CA . GLY B 1 313 ? 97.148 110.325 139.096 1.00 75.92 313 GLY B CA 1
ATOM 4617 C C . GLY B 1 313 ? 97.287 109.768 137.697 1.00 75.92 313 GLY B C 1
ATOM 4618 O O . GLY B 1 313 ? 98.165 110.209 136.946 1.00 75.92 313 GLY B O 1
ATOM 4619 N N . ASP B 1 314 ? 96.446 108.801 137.327 1.00 68.56 314 ASP B N 1
ATOM 4620 C CA . ASP B 1 314 ? 96.492 108.253 135.977 1.00 68.56 314 ASP B CA 1
ATOM 4621 C C . ASP B 1 314 ? 95.901 109.215 134.956 1.00 68.56 314 ASP B C 1
ATOM 4622 O O . ASP B 1 314 ? 96.437 109.348 133.851 1.00 68.56 314 ASP B O 1
ATOM 4627 N N . VAL B 1 315 ? 94.807 109.890 135.300 1.00 62.83 315 VAL B N 1
ATOM 4628 C CA . VAL B 1 315 ? 94.181 110.812 134.362 1.00 62.83 315 VAL B CA 1
ATOM 4629 C C . VAL B 1 315 ? 94.955 112.123 134.261 1.00 62.83 315 VAL B C 1
ATOM 4630 O O . VAL B 1 315 ? 94.920 112.781 133.217 1.00 62.83 315 VAL B O 1
ATOM 4634 N N . ALA B 1 316 ? 95.665 112.513 135.321 1.00 59.07 316 ALA B N 1
ATOM 4635 C CA . ALA B 1 316 ? 96.462 113.732 135.269 1.00 59.07 316 ALA B CA 1
ATOM 4636 C C . ALA B 1 316 ? 97.649 113.582 134.327 1.00 59.07 316 ALA B C 1
ATOM 4637 O O . ALA B 1 316 ? 97.957 114.496 133.555 1.00 59.07 316 ALA B O 1
ATOM 4639 N N . THR B 1 317 ? 98.331 112.434 134.373 1.00 52.82 317 THR B N 1
ATOM 4640 C CA . THR B 1 317 ? 99.507 112.249 133.529 1.00 52.82 317 THR B CA 1
ATOM 4641 C C . THR B 1 317 ? 99.123 112.003 132.075 1.00 52.82 317 THR B C 1
ATOM 4642 O O . THR B 1 317 ? 99.946 112.201 131.177 1.00 52.82 317 THR B O 1
ATOM 4646 N N . PHE B 1 318 ? 97.861 111.626 131.845 1.00 43.73 318 PHE B N 1
ATOM 4647 C CA . PHE B 1 318 ? 97.373 111.368 130.465 1.00 43.73 318 PHE B CA 1
ATOM 4648 C C . PHE B 1 318 ? 97.101 112.717 129.800 1.00 43.73 318 PHE B C 1
ATOM 4649 O O . PHE B 1 318 ? 97.360 112.863 128.591 1.00 43.73 318 PHE B O 1
ATOM 4657 N N . LEU B 1 319 ? 96.612 113.681 130.582 1.00 42.97 319 LEU B N 1
ATOM 4658 C CA . LEU B 1 319 ? 96.275 115.015 130.024 1.00 42.97 319 LEU B CA 1
ATOM 4659 C C . LEU B 1 319 ? 97.563 115.745 129.623 1.00 42.97 319 LEU B C 1
ATOM 4660 O O . LEU B 1 319 ? 97.588 116.303 128.510 1.00 42.97 319 LEU B O 1
ATOM 4665 N N . THR B 1 320 ? 98.585 115.731 130.488 1.00 37.48 320 THR B N 1
ATOM 4666 C CA . THR B 1 320 ? 99.849 116.376 130.144 1.00 37.48 320 THR B CA 1
ATOM 4667 C C . THR B 1 320 ? 100.496 115.722 128.930 1.00 37.48 320 THR B C 1
ATOM 4668 O O . THR B 1 320 ? 101.024 116.411 128.047 1.00 37.48 320 THR B O 1
ATOM 4672 N N . THR B 1 321 ? 100.464 114.391 128.870 1.00 35.53 321 THR B N 1
ATOM 4673 C CA . THR B 1 321 ? 101.061 113.681 127.745 1.00 35.53 321 THR B CA 1
ATOM 4674 C C . THR B 1 321 ? 100.409 114.076 126.428 1.00 35.53 321 THR B C 1
ATOM 4675 O O . THR B 1 321 ? 101.098 114.281 125.422 1.00 35.53 321 THR B O 1
ATOM 4679 N N . CYS B 1 322 ? 99.081 114.173 126.413 1.00 35.45 322 CYS B N 1
ATOM 4680 C CA . CYS B 1 322 ? 98.383 114.490 125.175 1.00 35.45 322 CYS B CA 1
ATOM 4681 C C . CYS B 1 322 ? 98.744 115.881 124.674 1.00 35.45 322 CYS B C 1
ATOM 4682 O O . CYS B 1 322 ? 98.948 116.077 123.472 1.00 35.45 322 CYS B O 1
ATOM 4685 N N . ILE B 1 323 ? 98.832 116.861 125.576 1.00 31.40 323 ILE B N 1
ATOM 4686 C CA . ILE B 1 323 ? 99.183 118.204 125.129 1.00 31.40 323 ILE B CA 1
ATOM 4687 C C . ILE B 1 323 ? 100.644 118.268 124.694 1.00 31.40 323 ILE B C 1
ATOM 4688 O O . ILE B 1 323 ? 100.980 118.998 123.756 1.00 31.40 323 ILE B O 1
ATOM 4693 N N . VAL B 1 324 ? 101.530 117.497 125.333 1.00 28.97 324 VAL B N 1
ATOM 4694 C CA . VAL B 1 324 ? 102.920 117.443 124.876 1.00 28.97 324 VAL B CA 1
ATOM 4695 C C . VAL B 1 324 ? 103.000 116.874 123.463 1.00 28.97 324 VAL B C 1
ATOM 4696 O O . VAL B 1 324 ? 103.699 117.409 122.592 1.00 28.97 324 VAL B O 1
ATOM 4700 N N . GLU B 1 325 ? 102.274 115.775 123.231 1.00 32.60 325 GLU B N 1
ATOM 4701 C CA . GLU B 1 325 ? 102.276 115.126 121.893 1.00 32.60 325 GLU B CA 1
ATOM 4702 C C . GLU B 1 325 ? 101.704 116.114 120.875 1.00 32.60 325 GLU B C 1
ATOM 4703 O O . GLU B 1 325 ? 102.290 116.233 119.790 1.00 32.60 325 GLU B O 1
ATOM 4709 N N . TYR B 1 326 ? 100.607 116.791 121.224 1.00 31.61 326 TYR B N 1
ATOM 4710 C CA . TYR B 1 326 ? 99.998 117.756 120.321 1.00 31.61 326 TYR B CA 1
ATOM 4711 C C . TYR B 1 326 ? 100.966 118.882 119.987 1.00 31.61 326 TYR B C 1
ATOM 4712 O O . TYR B 1 326 ? 101.064 119.301 118.829 1.00 31.61 326 TYR B O 1
ATOM 4721 N N . SER B 1 327 ? 101.686 119.386 120.990 1.00 27.53 327 SER B N 1
ATOM 4722 C CA . SER B 1 327 ? 102.662 120.441 120.747 1.00 27.53 327 SER B CA 1
ATOM 4723 C C . SER B 1 327 ? 103.767 119.960 119.818 1.00 27.53 327 SER B C 1
ATOM 4724 O O . SER B 1 327 ? 104.196 120.696 118.925 1.00 27.53 327 SER B O 1
ATOM 4727 N N . LEU B 1 328 ? 104.241 118.727 120.014 1.00 26.11 328 LEU B N 1
ATOM 4728 C CA . LEU B 1 328 ? 105.285 118.188 119.146 1.00 26.11 328 LEU B CA 1
ATOM 4729 C C . LEU B 1 328 ? 104.803 118.081 117.703 1.00 26.11 328 LEU B C 1
ATOM 4730 O O . LEU B 1 328 ? 105.518 118.458 116.764 1.00 26.11 328 LEU B O 1
ATOM 4735 N N . ILE B 1 329 ? 103.585 117.569 117.509 1.00 28.38 329 ILE B N 1
ATOM 4736 C CA . ILE B 1 329 ? 103.052 117.433 116.155 1.00 28.38 329 ILE B CA 1
ATOM 4737 C C . ILE B 1 329 ? 102.861 118.802 115.517 1.00 28.38 329 ILE B C 1
ATOM 4738 O O . ILE B 1 329 ? 103.176 119.003 114.337 1.00 28.38 329 ILE B O 1
ATOM 4743 N N . GLY B 1 330 ? 102.341 119.763 116.279 1.00 28.02 330 GLY B N 1
ATOM 4744 C CA . GLY B 1 330 ? 102.170 121.103 115.746 1.00 28.02 330 GLY B CA 1
ATOM 4745 C C . GLY B 1 330 ? 103.486 121.756 115.370 1.00 28.02 330 GLY B C 1
ATOM 4746 O O . GLY B 1 330 ? 103.589 122.411 114.332 1.00 28.02 330 GLY B O 1
ATOM 4747 N N . ALA B 1 331 ? 104.510 121.585 116.209 1.00 24.21 331 ALA B N 1
ATOM 4748 C CA . ALA B 1 331 ? 105.818 122.148 115.900 1.00 24.21 331 ALA B CA 1
ATOM 4749 C C . ALA B 1 331 ? 106.398 121.527 114.638 1.00 24.21 331 ALA B C 1
ATOM 4750 O O . ALA B 1 331 ? 106.943 122.234 113.785 1.00 24.21 331 ALA B O 1
ATOM 4752 N N . ALA B 1 332 ? 106.279 120.205 114.492 1.00 25.99 332 ALA B N 1
ATOM 4753 C CA . ALA B 1 332 ? 106.776 119.564 113.279 1.00 25.99 332 ALA B CA 1
ATOM 4754 C C . ALA B 1 332 ? 106.025 120.053 112.047 1.00 25.99 332 ALA B C 1
ATOM 4755 O O . ALA B 1 332 ? 106.635 120.318 111.004 1.00 25.99 332 ALA B O 1
ATOM 4757 N N . ILE B 1 333 ? 104.701 120.189 112.150 1.00 30.63 333 ILE B N 1
ATOM 4758 C CA . ILE B 1 333 ? 103.901 120.628 111.007 1.00 30.63 333 ILE B CA 1
ATOM 4759 C C . ILE B 1 333 ? 104.263 122.058 110.619 1.00 30.63 333 ILE B C 1
ATOM 4760 O O . ILE B 1 333 ? 104.434 122.375 109.435 1.00 30.63 333 ILE B O 1
ATOM 4765 N N . MET B 1 334 ? 104.379 122.944 111.611 1.00 30.30 334 MET B N 1
ATOM 4766 C CA . MET B 1 334 ? 104.736 124.330 111.326 1.00 30.30 334 MET B CA 1
ATOM 4767 C C . MET B 1 334 ? 106.146 124.440 110.762 1.00 30.30 334 MET B C 1
ATOM 4768 O O . MET B 1 334 ? 106.405 125.292 109.909 1.00 30.30 334 MET B O 1
ATOM 4773 N N . PHE B 1 335 ? 107.078 123.607 111.233 1.00 26.76 335 PHE B N 1
ATOM 4774 C CA . PHE B 1 335 ? 108.415 123.627 110.652 1.00 26.76 335 PHE B CA 1
ATOM 4775 C C . PHE B 1 335 ? 108.394 123.162 109.204 1.00 26.76 335 PHE B C 1
ATOM 4776 O O . PHE B 1 335 ? 109.086 123.733 108.355 1.00 26.76 335 PHE B O 1
ATOM 4784 N N . ILE B 1 336 ? 107.598 122.136 108.908 1.00 29.27 336 ILE B N 1
ATOM 4785 C CA . ILE B 1 336 ? 107.532 121.614 107.511 1.00 29.27 336 ILE B CA 1
ATOM 4786 C C . ILE B 1 336 ? 106.922 122.705 106.625 1.00 29.27 336 ILE B C 1
ATOM 4787 O O . ILE B 1 336 ? 107.452 122.931 105.517 1.00 29.27 336 ILE B O 1
ATOM 4792 N N . LEU B 1 337 ? 105.888 123.393 107.117 1.00 32.06 337 LEU B N 1
ATOM 4793 C CA . LEU B 1 337 ? 105.300 124.481 106.344 1.00 32.06 337 LEU B CA 1
ATOM 4794 C C . LEU B 1 337 ? 106.293 125.619 106.154 1.00 32.06 337 LEU B C 1
ATOM 4795 O O . LEU B 1 337 ? 106.383 126.200 105.067 1.00 32.06 337 LEU B O 1
ATOM 4800 N N . TRP B 1 338 ? 107.049 125.948 107.203 1.00 28.71 338 TRP B N 1
ATOM 4801 C CA . TRP B 1 338 ? 108.046 127.008 107.109 1.00 28.71 338 TRP B CA 1
ATOM 4802 C C . TRP B 1 338 ? 109.140 126.647 106.117 1.00 28.71 338 TRP B C 1
ATOM 4803 O O . TRP B 1 338 ? 109.613 127.503 105.363 1.00 28.71 338 TRP B O 1
ATOM 4814 N N . LYS B 1 339 ? 109.558 125.382 106.106 1.00 32.45 339 LYS B N 1
ATOM 4815 C CA . LYS B 1 339 ? 110.569 124.932 105.162 1.00 32.45 339 LYS B CA 1
ATOM 4816 C C . LYS B 1 339 ? 110.112 125.075 103.718 1.00 32.45 339 LYS B C 1
ATOM 4817 O O . LYS B 1 339 ? 110.951 125.238 102.828 1.00 32.45 339 LYS B O 1
ATOM 4823 N N . SER B 1 340 ? 108.803 125.026 103.467 1.00 41.52 340 SER B N 1
ATOM 4824 C CA . SER B 1 340 ? 108.269 125.124 102.116 1.00 41.52 340 SER B CA 1
ATOM 4825 C C . SER B 1 340 ? 108.128 126.558 101.628 1.00 41.52 340 SER B C 1
ATOM 4826 O O . SER B 1 340 ? 107.801 126.763 100.455 1.00 41.52 340 SER B O 1
ATOM 4829 N N . ILE B 1 341 ? 108.392 127.524 102.510 1.00 40.65 341 ILE B N 1
ATOM 4830 C CA . ILE B 1 341 ? 108.327 128.963 102.120 1.00 40.65 341 ILE B CA 1
ATOM 4831 C C . ILE B 1 341 ? 109.439 129.243 101.108 1.00 40.65 341 ILE B C 1
ATOM 4832 O O . ILE B 1 341 ? 110.586 128.824 101.362 1.00 40.65 341 ILE B O 1
ATOM 4837 N N . GLY B 1 342 ? 109.108 129.915 100.002 1.00 50.21 342 GLY B N 1
ATOM 4838 C CA . GLY B 1 342 ? 110.088 130.234 98.991 1.00 50.21 342 GLY B CA 1
ATOM 4839 C C . GLY B 1 342 ? 110.345 129.135 97.988 1.00 50.21 342 GLY B C 1
ATOM 4840 O O . GLY B 1 342 ? 111.182 129.316 97.096 1.00 50.21 342 GLY B O 1
ATOM 4841 N N . GLN B 1 343 ? 109.647 128.009 98.099 1.00 60.04 343 GLN B N 1
ATOM 4842 C CA . GLN B 1 343 ? 109.883 126.840 97.265 1.00 60.04 343 GLN B CA 1
ATOM 4843 C C . GLN B 1 343 ? 108.919 126.833 96.085 1.00 60.04 343 GLN B C 1
ATOM 4844 O O . GLN B 1 343 ? 107.718 127.071 96.253 1.00 60.04 343 GLN B O 1
ATOM 4850 N N . ASN B 1 344 ? 109.454 126.567 94.896 1.00 79.51 344 ASN B N 1
ATOM 4851 C CA . ASN B 1 344 ? 108.664 126.511 93.666 1.00 79.51 344 ASN B CA 1
ATOM 4852 C C . ASN B 1 344 ? 108.305 125.063 93.305 1.00 79.51 344 ASN B C 1
ATOM 4853 O O . ASN B 1 344 ? 108.821 124.468 92.362 1.00 79.51 344 ASN B O 1
ATOM 4858 N N . ASN B 1 345 ? 107.380 124.501 94.086 1.00 85.58 345 ASN B N 1
ATOM 4859 C CA . ASN B 1 345 ? 107.000 123.105 93.891 1.00 85.58 345 ASN B CA 1
ATOM 4860 C C . ASN B 1 345 ? 105.687 122.976 93.126 1.00 85.58 345 ASN B C 1
ATOM 4861 O O . ASN B 1 345 ? 105.565 122.133 92.229 1.00 85.58 345 ASN B O 1
ATOM 4866 N N . GLY B 1 397 ? 102.148 92.705 141.869 1.00 92.11 397 GLY B N 1
ATOM 4867 C CA . GLY B 1 397 ? 102.444 91.778 140.761 1.00 92.11 397 GLY B CA 1
ATOM 4868 C C . GLY B 1 397 ? 102.351 92.500 139.435 1.00 92.11 397 GLY B C 1
ATOM 4869 O O . GLY B 1 397 ? 102.613 91.876 138.398 1.00 92.11 397 GLY B O 1
ATOM 4870 N N . ALA B 1 398 ? 101.988 93.776 139.478 1.00 87.71 398 ALA B N 1
ATOM 4871 C CA . ALA B 1 398 ? 101.936 94.572 138.248 1.00 87.71 398 ALA B CA 1
ATOM 4872 C C . ALA B 1 398 ? 103.362 94.661 137.725 1.00 87.71 398 ALA B C 1
ATOM 4873 O O . ALA B 1 398 ? 103.589 94.313 136.561 1.00 87.71 398 ALA B O 1
ATOM 4875 N N . GLN B 1 399 ? 104.298 95.009 138.601 1.00 87.14 399 GLN B N 1
ATOM 4876 C CA . GLN B 1 399 ? 105.699 95.190 138.157 1.00 87.14 399 GLN B CA 1
ATOM 4877 C C . GLN B 1 399 ? 106.282 93.844 137.728 1.00 87.14 399 GLN B C 1
ATOM 4878 O O . GLN B 1 399 ? 107.466 93.824 137.338 1.00 87.14 399 GLN B O 1
ATOM 4884 N N . LEU B 1 400 ? 105.498 92.774 137.784 1.00 78.53 400 LEU B N 1
ATOM 4885 C CA . LEU B 1 400 ? 106.006 91.480 137.272 1.00 78.53 400 LEU B CA 1
ATOM 4886 C C . LEU B 1 400 ? 105.299 91.159 135.965 1.00 78.53 400 LEU B C 1
ATOM 4887 O O . LEU B 1 400 ? 105.988 91.111 134.936 1.00 78.53 400 LEU B O 1
ATOM 4892 N N . VAL B 1 401 ? 103.980 90.995 135.990 1.00 73.01 401 VAL B N 1
ATOM 4893 C CA . VAL B 1 401 ? 103.306 90.544 134.738 1.00 73.01 401 VAL B CA 1
ATOM 4894 C C . VAL B 1 401 ? 103.542 91.603 133.669 1.00 73.01 401 VAL B C 1
ATOM 4895 O O . VAL B 1 401 ? 103.767 91.232 132.513 1.00 73.01 401 VAL B O 1
ATOM 4899 N N . PHE B 1 402 ? 103.567 92.869 134.071 1.00 69.44 402 PHE B N 1
ATOM 4900 C CA . PHE B 1 402 ? 103.660 93.946 133.065 1.00 69.44 402 PHE B CA 1
ATOM 4901 C C . PHE B 1 402 ? 105.042 93.893 132.419 1.00 69.44 402 PHE B C 1
ATOM 4902 O O . PHE B 1 402 ? 105.162 93.987 131.196 1.00 69.44 402 PHE B O 1
ATOM 4910 N N . GLY B 1 403 ? 106.072 93.746 133.232 1.00 66.34 403 GLY B N 1
ATOM 4911 C CA . GLY B 1 403 ? 107.388 93.595 132.636 1.00 66.34 403 GLY B CA 1
ATOM 4912 C C . GLY B 1 403 ? 107.461 92.412 131.690 1.00 66.34 403 GLY B C 1
ATOM 4913 O O . GLY B 1 403 ? 108.083 92.492 130.629 1.00 66.34 403 GLY B O 1
ATOM 4914 N N . ILE B 1 404 ? 106.817 91.300 132.056 1.00 65.01 404 ILE B N 1
ATOM 4915 C CA . ILE B 1 404 ? 106.830 90.113 131.204 1.00 65.01 404 ILE B CA 1
ATOM 4916 C C . ILE B 1 404 ? 106.155 90.406 129.870 1.00 65.01 404 ILE B C 1
ATOM 4917 O O . ILE B 1 404 ? 106.652 90.026 128.804 1.00 65.01 404 ILE B O 1
ATOM 4922 N N . VAL B 1 405 ? 105.003 91.079 129.907 1.00 61.75 405 VAL B N 1
ATOM 4923 C CA . VAL B 1 405 ? 104.288 91.356 128.667 1.00 61.75 405 VAL B CA 1
ATOM 4924 C C . VAL B 1 405 ? 105.005 92.423 127.848 1.00 61.75 405 VAL B C 1
ATOM 4925 O O . VAL B 1 405 ? 104.958 92.393 126.615 1.00 61.75 405 VAL B O 1
ATOM 4929 N N . ASP B 1 406 ? 105.676 93.382 128.496 1.00 58.11 406 ASP B N 1
ATOM 4930 C CA . ASP B 1 406 ? 106.511 94.313 127.743 1.00 58.11 406 ASP B CA 1
ATOM 4931 C C . ASP B 1 406 ? 107.646 93.582 127.042 1.00 58.11 406 ASP B C 1
ATOM 4932 O O . ASP B 1 406 ? 107.925 93.830 125.865 1.00 58.11 406 ASP B O 1
ATOM 4937 N N . LEU B 1 407 ? 108.302 92.658 127.748 1.00 54.79 407 LEU B N 1
ATOM 4938 C CA . LEU B 1 407 ? 109.383 91.890 127.140 1.00 54.79 407 LEU B CA 1
ATOM 4939 C C . LEU B 1 407 ? 108.878 91.061 125.969 1.00 54.79 407 LEU B C 1
ATOM 4940 O O . LEU B 1 407 ? 109.526 90.998 124.918 1.00 54.79 407 LEU B O 1
ATOM 4945 N N . SER B 1 408 ? 107.725 90.409 126.132 1.00 53.62 408 SER B N 1
ATOM 4946 C CA . SER B 1 408 ? 107.175 89.602 125.048 1.00 53.62 408 SER B CA 1
ATOM 4947 C C . SER B 1 408 ? 106.794 90.468 123.856 1.00 53.62 408 SER B C 1
ATOM 4948 O O . SER B 1 408 ? 107.076 90.114 122.707 1.00 53.62 408 SER B O 1
ATOM 4951 N N . LEU B 1 409 ? 106.153 91.611 124.113 1.00 49.36 409 LEU B N 1
ATOM 4952 C CA . LEU B 1 409 ? 105.787 92.523 123.036 1.00 49.36 409 LEU B CA 1
ATOM 4953 C C . LEU B 1 409 ? 107.021 93.106 122.359 1.00 49.36 409 LEU B C 1
ATOM 4954 O O . LEU B 1 409 ? 107.053 93.241 121.131 1.00 49.36 409 LEU B O 1
ATOM 4959 N N . PHE B 1 410 ? 108.039 93.470 123.142 1.00 44.86 410 PHE B N 1
ATOM 4960 C CA . PHE B 1 410 ? 109.277 93.967 122.550 1.00 44.86 410 PHE B CA 1
ATOM 4961 C C . PHE B 1 410 ? 109.958 92.893 121.715 1.00 44.86 410 PHE B C 1
ATOM 4962 O O . PHE B 1 410 ? 110.418 93.164 120.602 1.00 44.86 410 PHE B O 1
ATOM 4970 N N . SER B 1 411 ? 110.027 91.664 122.234 1.00 45.28 411 SER B N 1
ATOM 4971 C CA . SER B 1 411 ? 110.768 90.611 121.547 1.00 45.28 411 SER B CA 1
ATOM 4972 C C . SER B 1 411 ? 110.134 90.260 120.207 1.00 45.28 411 SER B C 1
ATOM 4973 O O . SER B 1 411 ? 110.838 90.108 119.202 1.00 45.28 411 SER B O 1
ATOM 4976 N N . ILE B 1 412 ? 108.806 90.126 120.167 1.00 44.23 412 ILE B N 1
ATOM 4977 C CA . ILE B 1 412 ? 108.150 89.787 118.909 1.00 44.23 412 ILE B CA 1
ATOM 4978 C C . ILE B 1 412 ? 108.261 90.942 117.923 1.00 44.23 412 ILE B C 1
ATOM 4979 O O . ILE B 1 412 ? 108.467 90.731 116.723 1.00 44.23 412 ILE B O 1
ATOM 4984 N N . ALA B 1 413 ? 108.128 92.178 118.408 1.00 43.59 413 ALA B N 1
ATOM 4985 C CA . ALA B 1 413 ? 108.323 93.334 117.540 1.00 43.59 413 ALA B CA 1
ATOM 4986 C C . ALA B 1 413 ? 109.768 93.427 117.070 1.00 43.59 413 ALA B C 1
ATOM 4987 O O . ALA B 1 413 ? 110.029 93.781 115.914 1.00 43.59 413 ALA B O 1
ATOM 4989 N N . LEU B 1 414 ? 110.720 93.112 117.953 1.00 42.74 414 LEU B N 1
ATOM 4990 C CA . LEU B 1 414 ? 112.128 93.126 117.568 1.00 42.74 414 LEU B CA 1
ATOM 4991 C C . LEU B 1 414 ? 112.409 92.110 116.469 1.00 42.74 414 LEU B C 1
ATOM 4992 O O . LEU B 1 414 ? 113.119 92.409 115.503 1.00 42.74 414 LEU B O 1
ATOM 4997 N N . GLY B 1 415 ? 111.864 90.900 116.604 1.00 45.34 415 GLY B N 1
ATOM 4998 C CA . GLY B 1 415 ? 112.048 89.898 115.566 1.00 45.34 415 GLY B CA 1
ATOM 4999 C C . GLY B 1 415 ? 111.338 90.255 114.274 1.00 45.34 415 GLY B C 1
ATOM 5000 O O . GLY B 1 415 ? 111.865 90.023 113.182 1.00 45.34 415 GLY B O 1
ATOM 5001 N N . ALA B 1 416 ? 110.135 90.821 114.377 1.00 44.41 416 ALA B N 1
ATOM 5002 C CA . ALA B 1 416 ? 109.383 91.197 113.185 1.00 44.41 416 ALA B CA 1
ATOM 5003 C C . ALA B 1 416 ? 110.115 92.262 112.383 1.00 44.41 416 ALA B C 1
ATOM 5004 O O . ALA B 1 416 ? 110.117 92.226 111.147 1.00 44.41 416 ALA B O 1
ATOM 5006 N N . CYS B 1 417 ? 110.734 93.227 113.068 1.00 44.26 417 CYS B N 1
ATOM 5007 C CA . CYS B 1 417 ? 111.523 94.236 112.371 1.00 44.26 417 CYS B CA 1
ATOM 5008 C C . CYS B 1 417 ? 112.695 93.601 111.637 1.00 44.26 417 CYS B C 1
ATOM 5009 O O . CYS B 1 417 ? 112.969 93.936 110.479 1.00 44.26 417 CYS B O 1
ATOM 5012 N N . ILE B 1 418 ? 113.394 92.673 112.294 1.00 44.62 418 ILE B N 1
ATOM 5013 C CA . ILE B 1 418 ? 114.539 92.016 111.668 1.00 44.62 418 ILE B CA 1
ATOM 5014 C C . ILE B 1 418 ? 114.082 91.151 110.501 1.00 44.62 418 ILE B C 1
ATOM 5015 O O . ILE B 1 418 ? 114.685 91.165 109.423 1.00 44.62 418 ILE B O 1
ATOM 5020 N N . ILE B 1 419 ? 113.009 90.383 110.699 1.00 45.42 419 ILE B N 1
ATOM 5021 C CA . ILE B 1 419 ? 112.466 89.586 109.603 1.00 45.42 419 ILE B CA 1
ATOM 5022 C C . ILE B 1 419 ? 111.948 90.489 108.494 1.00 45.42 419 ILE B C 1
ATOM 5023 O O . ILE B 1 419 ? 112.223 90.258 107.311 1.00 45.42 419 ILE B O 1
ATOM 5028 N N . GLY B 1 420 ? 111.212 91.542 108.858 1.00 46.60 420 GLY B N 1
ATOM 5029 C CA . GLY B 1 420 ? 110.616 92.406 107.850 1.00 46.60 420 GLY B CA 1
ATOM 5030 C C . GLY B 1 420 ? 111.646 93.024 106.926 1.00 46.60 420 GLY B C 1
ATOM 5031 O O . GLY B 1 420 ? 111.451 93.086 105.711 1.00 46.60 420 GLY B O 1
ATOM 5032 N N . LEU B 1 421 ? 112.764 93.484 107.492 1.00 46.61 421 LEU B N 1
ATOM 5033 C CA . LEU B 1 421 ? 113.837 94.026 106.666 1.00 46.61 421 LEU B CA 1
ATOM 5034 C C . LEU B 1 421 ? 114.394 92.964 105.729 1.00 46.61 421 LEU B C 1
ATOM 5035 O O . LEU B 1 421 ? 114.714 93.252 104.570 1.00 46.61 421 LEU B O 1
ATOM 5040 N N . TRP B 1 422 ? 114.523 91.726 106.214 1.00 51.26 422 TRP B N 1
ATOM 5041 C CA . TRP B 1 422 ? 114.975 90.642 105.353 1.00 51.26 422 TRP B CA 1
ATOM 5042 C C . TRP B 1 422 ? 113.962 90.344 104.253 1.00 51.26 422 TRP B C 1
ATOM 5043 O O . TRP B 1 422 ? 114.340 90.104 103.101 1.00 51.26 422 TRP B O 1
ATOM 5054 N N . ARG B 1 423 ? 112.671 90.341 104.588 1.00 50.02 423 ARG B N 1
ATOM 5055 C CA . ARG B 1 423 ? 111.656 90.024 103.589 1.00 50.02 423 ARG B CA 1
ATOM 5056 C C . ARG B 1 423 ? 111.498 91.148 102.575 1.00 50.02 423 ARG B C 1
ATOM 5057 O O . ARG B 1 423 ? 111.291 90.889 101.384 1.00 50.02 423 ARG B O 1
ATOM 5065 N N . MET B 1 424 ? 111.604 92.396 103.025 1.00 50.58 424 MET B N 1
ATOM 5066 C CA . MET B 1 424 ? 111.367 93.563 102.189 1.00 50.58 424 MET B CA 1
ATOM 5067 C C . MET B 1 424 ? 112.625 94.040 101.475 1.00 50.58 424 MET B C 1
ATOM 5068 O O . MET B 1 424 ? 112.622 95.134 100.899 1.00 50.58 424 MET B O 1
ATOM 5073 N N . ARG B 1 425 ? 113.694 93.244 101.492 1.00 51.32 425 ARG B N 1
ATOM 5074 C CA . ARG B 1 425 ? 114.944 93.636 100.857 1.00 51.32 425 ARG B CA 1
ATOM 5075 C C . ARG B 1 425 ? 114.836 93.723 99.341 1.00 51.32 425 ARG B C 1
ATOM 5076 O O . ARG B 1 425 ? 115.703 94.333 98.708 1.00 51.32 425 ARG B O 1
ATOM 5084 N N . HIS B 1 426 ? 113.801 93.136 98.747 1.00 54.04 426 HIS B N 1
ATOM 5085 C CA . HIS B 1 426 ? 113.668 93.073 97.298 1.00 54.04 426 HIS B CA 1
ATOM 5086 C C . HIS B 1 426 ? 112.832 94.208 96.720 1.00 54.04 426 HIS B C 1
ATOM 5087 O O . HIS B 1 426 ? 112.620 94.242 95.505 1.00 54.04 426 HIS B O 1
ATOM 5094 N N . LEU B 1 427 ? 112.358 95.131 97.550 1.00 52.58 427 LEU B N 1
ATOM 5095 C CA . LEU B 1 427 ? 111.592 96.263 97.056 1.00 52.58 427 LEU B CA 1
ATOM 5096 C C . LEU B 1 427 ? 112.523 97.291 96.419 1.00 52.58 427 LEU B C 1
ATOM 5097 O O . LEU B 1 427 ? 113.727 97.075 96.274 1.00 52.58 427 LEU B O 1
ATOM 5102 N N . GLN B 1 428 ? 111.960 98.430 96.034 1.00 54.47 428 GLN B N 1
ATOM 5103 C CA . GLN B 1 428 ? 112.698 99.452 95.312 1.00 54.47 428 GLN B CA 1
ATOM 5104 C C . GLN B 1 428 ? 112.681 100.762 96.085 1.00 54.47 428 GLN B C 1
ATOM 5105 O O . GLN B 1 428 ? 111.713 101.082 96.780 1.00 54.47 428 GLN B O 1
ATOM 5111 N N . TYR B 1 429 ? 113.775 101.514 95.927 1.00 45.81 429 TYR B N 1
ATOM 5112 C CA . TYR B 1 429 ? 113.870 102.846 96.567 1.00 45.81 429 TYR B CA 1
ATOM 5113 C C . TYR B 1 429 ? 112.861 103.776 95.899 1.00 45.81 429 TYR B C 1
ATOM 5114 O O . TYR B 1 429 ? 112.654 103.669 94.676 1.00 45.81 429 TYR B O 1
ATOM 5123 N N . ARG B 1 430 ? 112.269 104.672 96.682 1.00 48.01 430 ARG B N 1
ATOM 5124 C CA . ARG B 1 430 ? 111.261 105.620 96.150 1.00 48.01 430 ARG B CA 1
ATOM 5125 C C . ARG B 1 430 ? 111.928 106.659 95.250 1.00 48.01 430 ARG B C 1
ATOM 5126 O O . ARG B 1 430 ? 113.129 106.941 95.442 1.00 48.01 430 ARG B O 1
ATOM 5134 N N . LEU B 1 431 ? 111.192 107.159 94.293 1.00 57.78 431 LEU B N 1
ATOM 5135 C CA . LEU B 1 431 ? 111.688 108.220 93.428 1.00 57.78 431 LEU B CA 1
ATOM 5136 C C . LEU B 1 431 ? 111.303 109.606 93.927 1.00 57.78 431 LEU B C 1
ATOM 5137 O O . LEU B 1 431 ? 112.064 110.559 93.726 1.00 57.78 431 LEU B O 1
ATOM 5142 N N . HIS B 1 432 ? 110.148 109.743 94.574 1.00 61.95 432 HIS B N 1
ATOM 5143 C CA . HIS B 1 432 ? 109.712 111.009 95.152 1.00 61.95 432 HIS B CA 1
ATOM 5144 C C . HIS B 1 432 ? 109.509 110.822 96.648 1.00 61.95 432 HIS B C 1
ATOM 5145 O O . HIS B 1 432 ? 108.686 110.001 97.066 1.00 61.95 432 HIS B O 1
ATOM 5152 N N . ALA B 1 433 ? 110.245 111.585 97.446 1.00 56.14 433 ALA B N 1
ATOM 5153 C CA . ALA B 1 433 ? 110.059 111.576 98.890 1.00 56.14 433 ALA B CA 1
ATOM 5154 C C . ALA B 1 433 ? 108.726 112.236 99.217 1.00 56.14 433 ALA B C 1
ATOM 5155 O O . ALA B 1 433 ? 108.412 113.305 98.685 1.00 56.14 433 ALA B O 1
ATOM 5157 N N . HIS B 1 434 ? 107.939 111.599 100.080 1.00 58.70 434 HIS B N 1
ATOM 5158 C CA . HIS B 1 434 ? 106.613 112.092 100.431 1.00 58.70 434 HIS B CA 1
ATOM 5159 C C . HIS B 1 434 ? 106.464 112.065 101.944 1.00 58.70 434 HIS B C 1
ATOM 5160 O O . HIS B 1 434 ? 106.232 111.002 102.530 1.00 58.70 434 HIS B O 1
ATOM 5167 N N . GLY B 1 435 ? 106.590 113.231 102.569 1.00 47.84 435 GLY B N 1
ATOM 5168 C CA . GLY B 1 435 ? 106.449 113.323 104.012 1.00 47.84 435 GLY B CA 1
ATOM 5169 C C . GLY B 1 435 ? 107.486 112.535 104.778 1.00 47.84 435 GLY B C 1
ATOM 5170 O O . GLY B 1 435 ? 107.152 111.874 105.769 1.00 47.84 435 GLY B O 1
ATOM 5171 N N . GLU B 1 436 ? 108.742 112.586 104.341 1.00 45.18 436 GLU B N 1
ATOM 5172 C CA . GLU B 1 436 ? 109.813 111.826 104.973 1.00 45.18 436 GLU B CA 1
ATOM 5173 C C . GLU B 1 436 ? 110.593 112.636 105.995 1.00 45.18 436 GLU B C 1
ATOM 5174 O O . GLU B 1 436 ? 111.332 112.054 106.794 1.00 45.18 436 GLU B O 1
ATOM 5180 N N . VAL B 1 437 ? 110.440 113.954 106.006 1.00 34.67 437 VAL B N 1
ATOM 5181 C CA . VAL B 1 437 ? 111.194 114.830 106.891 1.00 34.67 437 VAL B CA 1
ATOM 5182 C C . VAL B 1 437 ? 110.483 115.008 108.225 1.00 34.67 437 VAL B C 1
ATOM 5183 O O . VAL B 1 437 ? 111.106 114.940 109.283 1.00 34.67 437 VAL B O 1
ATOM 5187 N N . ILE B 1 438 ? 109.166 115.219 108.157 1.00 33.15 438 ILE B N 1
ATOM 5188 C CA . ILE B 1 438 ? 108.355 115.340 109.403 1.00 33.15 438 ILE B CA 1
ATOM 5189 C C . ILE B 1 438 ? 108.437 113.993 110.125 1.00 33.15 438 ILE B C 1
ATOM 5190 O O . ILE B 1 438 ? 108.674 113.995 111.344 1.00 33.15 438 ILE B O 1
ATOM 5195 N N . ASP B 1 439 ? 108.292 112.892 109.383 1.00 36.67 439 ASP B N 1
ATOM 5196 C CA . ASP B 1 439 ? 108.385 111.563 109.974 1.00 36.67 439 ASP B CA 1
ATOM 5197 C C . ASP B 1 439 ? 109.751 111.349 110.601 1.00 36.67 439 ASP B C 1
ATOM 5198 O O . ASP B 1 439 ? 109.854 110.835 111.719 1.00 36.67 439 ASP B O 1
ATOM 5203 N N . GLU B 1 440 ? 110.810 111.769 109.908 1.00 32.66 440 GLU B N 1
ATOM 5204 C CA . GLU B 1 440 ? 112.155 111.656 110.456 1.00 32.66 440 GLU B CA 1
ATOM 5205 C C . GLU B 1 440 ? 112.285 112.436 111.756 1.00 32.66 440 GLU B C 1
ATOM 5206 O O . GLU B 1 440 ? 112.789 111.916 112.753 1.00 32.66 440 GLU B O 1
ATOM 5212 N N . ILE B 1 441 ? 111.808 113.681 111.771 1.00 28.29 441 ILE B N 1
ATOM 5213 C CA . ILE B 1 441 ? 111.975 114.534 112.947 1.00 28.29 441 ILE B CA 1
ATOM 5214 C C . ILE B 1 441 ? 111.229 113.951 114.140 1.00 28.29 441 ILE B C 1
ATOM 5215 O O . ILE B 1 441 ? 111.787 113.804 115.234 1.00 28.29 441 ILE B O 1
ATOM 5220 N N . LEU B 1 442 ? 109.957 113.602 113.941 1.00 27.75 442 LEU B N 1
ATOM 5221 C CA . LEU B 1 442 ? 109.155 113.075 115.038 1.00 27.75 442 LEU B CA 1
ATOM 5222 C C . LEU B 1 442 ? 109.684 111.729 115.521 1.00 27.75 442 LEU B C 1
ATOM 5223 O O . LEU B 1 442 ? 109.730 111.471 116.731 1.00 27.75 442 LEU B O 1
ATOM 5228 N N . LEU B 1 443 ? 110.100 110.861 114.594 1.00 28.22 443 LEU B N 1
ATOM 5229 C CA . LEU B 1 443 ? 110.641 109.568 114.986 1.00 28.22 443 LEU B CA 1
ATOM 5230 C C . LEU B 1 443 ? 111.945 109.722 115.753 1.00 28.22 443 LEU B C 1
ATOM 5231 O O . LEU B 1 443 ? 112.177 109.001 116.724 1.00 28.22 443 LEU B O 1
ATOM 5236 N N . ILE B 1 444 ? 112.807 110.656 115.342 1.00 26.87 444 ILE B N 1
ATOM 5237 C CA . ILE B 1 444 ? 114.058 110.867 116.065 1.00 26.87 444 ILE B CA 1
ATOM 5238 C C . ILE B 1 444 ? 113.795 111.449 117.446 1.00 26.87 444 ILE B C 1
ATOM 5239 O O . ILE B 1 444 ? 114.475 111.095 118.410 1.00 26.87 444 ILE B O 1
ATOM 5244 N N . ILE B 1 445 ? 112.818 112.348 117.577 1.00 26.70 445 ILE B N 1
ATOM 5245 C CA . ILE B 1 445 ? 112.499 112.872 118.905 1.00 26.70 445 ILE B CA 1
ATOM 5246 C C . ILE B 1 445 ? 112.010 111.749 119.816 1.00 26.70 445 ILE B C 1
ATOM 5247 O O . ILE B 1 445 ? 112.473 111.597 120.958 1.00 26.70 445 ILE B O 1
ATOM 5252 N N . GLY B 1 446 ? 111.081 110.931 119.314 1.00 27.33 446 GLY B N 1
ATOM 5253 C CA . GLY B 1 446 ? 110.607 109.805 120.101 1.00 27.33 446 GLY B CA 1
ATOM 5254 C C . GLY B 1 446 ? 111.714 108.827 120.440 1.00 27.33 446 GLY B C 1
ATOM 5255 O O . GLY B 1 446 ? 111.793 108.325 121.563 1.00 27.33 446 GLY B O 1
ATOM 5256 N N . LEU B 1 447 ? 112.596 108.560 119.479 1.00 27.42 447 LEU B N 1
ATOM 5257 C CA . LEU B 1 447 ? 113.687 107.621 119.692 1.00 27.42 447 LEU B CA 1
ATOM 5258 C C . LEU B 1 447 ? 114.698 108.159 120.692 1.00 27.42 447 LEU B C 1
ATOM 5259 O O . LEU B 1 447 ? 115.258 107.393 121.479 1.00 27.42 447 LEU B O 1
ATOM 5264 N N . ILE B 1 448 ? 114.967 109.464 120.660 1.00 24.52 448 ILE B N 1
ATOM 5265 C CA . ILE B 1 448 ? 115.872 110.059 121.636 1.00 24.52 448 ILE B CA 1
ATOM 5266 C C . ILE B 1 448 ? 115.291 109.921 123.031 1.00 24.52 448 ILE B C 1
ATOM 5267 O O . ILE B 1 448 ? 115.992 109.549 123.980 1.00 24.52 448 ILE B O 1
ATOM 5272 N N . GLY B 1 449 ? 113.994 110.204 123.175 1.00 28.25 449 GLY B N 1
ATOM 5273 C CA . GLY B 1 449 ? 113.349 109.981 124.459 1.00 28.25 449 GLY B CA 1
ATOM 5274 C C . GLY B 1 449 ? 113.446 108.537 124.909 1.00 28.25 449 GLY B C 1
ATOM 5275 O O . GLY B 1 449 ? 113.737 108.258 126.075 1.00 28.25 449 GLY B O 1
ATOM 5276 N N . GLU B 1 450 ? 113.227 107.599 123.985 1.00 32.69 450 GLU B N 1
ATOM 5277 C CA . GLU B 1 450 ? 113.270 106.181 124.331 1.00 32.69 450 GLU B CA 1
ATOM 5278 C C . GLU B 1 450 ? 114.668 105.743 124.746 1.00 32.69 450 GLU B C 1
ATOM 5279 O O . GLU B 1 450 ? 114.832 105.017 125.734 1.00 32.69 450 GLU B O 1
ATOM 5285 N N . ILE B 1 451 ? 115.686 106.156 123.992 1.00 29.82 451 ILE B N 1
ATOM 5286 C CA . ILE B 1 451 ? 117.059 105.773 124.302 1.00 29.82 451 ILE B CA 1
ATOM 5287 C C . ILE B 1 451 ? 117.486 106.369 125.631 1.00 29.82 451 ILE B C 1
ATOM 5288 O O . ILE B 1 451 ? 118.145 105.705 126.437 1.00 29.82 451 ILE B O 1
ATOM 5293 N N . LEU B 1 452 ? 117.106 107.592 125.967 1.00 33.43 452 LEU B N 1
ATOM 5294 C CA . LEU B 1 452 ? 117.471 108.156 127.291 1.00 33.43 452 LEU B CA 1
ATOM 5295 C C . LEU B 1 452 ? 116.764 107.354 128.347 1.00 33.43 452 LEU B C 1
ATOM 5296 O O . LEU B 1 452 ? 117.395 106.957 129.324 1.00 33.43 452 LEU B O 1
ATOM 5301 N N . TYR B 1 453 ? 115.487 107.141 128.132 1.00 41.24 453 TYR B N 1
ATOM 5302 C CA . TYR B 1 453 ? 114.766 106.426 129.179 1.00 41.24 453 TYR B CA 1
ATOM 5303 C C . TYR B 1 453 ? 115.407 105.072 129.459 1.00 41.24 453 TYR B C 1
ATOM 5304 O O . TYR B 1 453 ? 115.626 104.703 130.618 1.00 41.24 453 TYR B O 1
ATOM 5313 N N . CYS B 1 454 ? 115.732 104.325 128.403 1.00 42.90 454 CYS B N 1
ATOM 5314 C CA . CYS B 1 454 ? 116.328 103.005 128.582 1.00 42.90 454 CYS B CA 1
ATOM 5315 C C . CYS B 1 454 ? 117.711 103.096 129.213 1.00 42.90 454 CYS B C 1
ATOM 5316 O O . CYS B 1 454 ? 118.045 102.305 130.103 1.00 42.90 454 CYS B O 1
ATOM 5319 N N . ALA B 1 455 ? 118.528 104.056 128.772 1.00 43.51 455 ALA B N 1
ATOM 5320 C CA . ALA B 1 455 ? 119.860 104.218 129.337 1.00 43.51 455 ALA B CA 1
ATOM 5321 C C . ALA B 1 455 ? 119.797 104.620 130.804 1.00 43.51 455 ALA B C 1
ATOM 5322 O O . ALA B 1 455 ? 120.565 104.107 131.624 1.00 43.51 455 ALA B O 1
ATOM 5324 N N . VAL B 1 456 ? 118.888 105.533 131.157 1.00 50.08 456 VAL B N 1
ATOM 5325 C CA . VAL B 1 456 ? 118.767 105.952 132.550 1.00 50.08 456 VAL B CA 1
ATOM 5326 C C . VAL B 1 456 ? 118.254 104.803 133.409 1.00 50.08 456 VAL B C 1
ATOM 5327 O O . VAL B 1 456 ? 118.691 104.624 134.552 1.00 50.08 456 VAL B O 1
ATOM 5331 N N . GLY B 1 457 ? 117.331 104.000 132.876 1.00 53.62 457 GLY B N 1
ATOM 5332 C CA . GLY B 1 457 ? 116.874 102.836 133.617 1.00 53.62 457 GLY B CA 1
ATOM 5333 C C . GLY B 1 457 ? 117.981 101.829 133.860 1.00 53.62 457 GLY B C 1
ATOM 5334 O O . GLY B 1 457 ? 118.128 101.305 134.969 1.00 53.62 457 GLY B O 1
ATOM 5335 N N . ILE B 1 458 ? 118.780 101.549 132.828 1.00 54.67 458 ILE B N 1
ATOM 5336 C CA . ILE B 1 458 ? 119.919 100.653 132.994 1.00 54.67 458 ILE B CA 1
ATOM 5337 C C . ILE B 1 458 ? 120.881 101.213 134.029 1.00 54.67 458 ILE B C 1
ATOM 5338 O O . ILE B 1 458 ? 121.371 100.487 134.901 1.00 54.67 458 ILE B O 1
ATOM 5343 N N . ASP B 1 459 ? 121.154 102.515 133.959 1.00 61.62 459 ASP B N 1
ATOM 5344 C CA . ASP B 1 459 ? 122.076 103.138 134.901 1.00 61.62 459 ASP B CA 1
ATOM 5345 C C . ASP B 1 459 ? 121.571 103.004 136.332 1.00 61.62 459 ASP B C 1
ATOM 5346 O O . ASP B 1 459 ? 122.330 102.641 137.238 1.00 61.62 459 ASP B O 1
ATOM 5351 N N . VAL B 1 460 ? 120.286 103.287 136.555 1.00 67.77 460 VAL B N 1
ATOM 5352 C CA . VAL B 1 460 ? 119.772 103.288 137.921 1.00 67.77 460 VAL B CA 1
ATOM 5353 C C . VAL B 1 460 ? 119.679 101.871 138.471 1.00 67.77 460 VAL B C 1
ATOM 5354 O O . VAL B 1 460 ? 119.921 101.649 139.662 1.00 67.77 460 VAL B O 1
ATOM 5358 N N . PHE B 1 461 ? 119.367 100.908 137.599 1.00 72.36 461 PHE B N 1
ATOM 5359 C CA . PHE B 1 461 ? 119.276 99.492 138.037 1.00 72.36 461 PHE B CA 1
ATOM 5360 C C . PHE B 1 461 ? 120.690 98.934 138.212 1.00 72.36 461 PHE B C 1
ATOM 5361 O O . PHE B 1 461 ? 120.832 97.801 138.711 1.00 72.36 461 PHE B O 1
ATOM 5369 N N . ILE B 1 462 ? 121.697 99.711 137.814 1.00 71.97 462 ILE B N 1
ATOM 5370 C CA . ILE B 1 462 ? 123.115 99.268 137.960 1.00 71.97 462 ILE B CA 1
ATOM 5371 C C . ILE B 1 462 ? 123.697 99.945 139.203 1.00 71.97 462 ILE B C 1
ATOM 5372 O O . ILE B 1 462 ? 124.424 99.270 139.956 1.00 71.97 462 ILE B O 1
ATOM 5377 N N . THR B 1 463 ? 123.351 101.214 139.428 1.00 76.44 463 THR B N 1
ATOM 5378 C CA . THR B 1 463 ? 123.948 101.966 140.564 1.00 76.44 463 THR B CA 1
ATOM 5379 C C . THR B 1 463 ? 123.172 101.707 141.860 1.00 76.44 463 THR B C 1
ATOM 5380 O O . THR B 1 463 ? 123.646 102.170 142.915 1.00 76.44 463 THR B O 1
ATOM 5384 N N . CYS B 1 464 ? 122.036 101.004 141.799 1.00 87.24 464 CYS B N 1
ATOM 5385 C CA . CYS B 1 464 ? 121.249 100.829 143.014 1.00 87.24 464 CYS B CA 1
ATOM 5386 C C . CYS B 1 464 ? 120.880 99.381 143.282 1.00 87.24 464 CYS B C 1
ATOM 5387 O O . CYS B 1 464 ? 120.835 98.966 144.441 1.00 87.24 464 CYS B O 1
ATOM 5390 N N . ALA B 1 474 ? 117.657 91.628 137.569 1.00 79.37 474 ALA B N 1
ATOM 5391 C CA . ALA B 1 474 ? 118.179 91.647 136.187 1.00 79.37 474 ALA B CA 1
ATOM 5392 C C . ALA B 1 474 ? 116.996 91.556 135.223 1.00 79.37 474 ALA B C 1
ATOM 5393 O O . ALA B 1 474 ? 117.184 91.868 134.043 1.00 79.37 474 ALA B O 1
ATOM 5395 N N . LEU B 1 475 ? 115.822 91.120 135.684 1.00 69.60 475 LEU B N 1
ATOM 5396 C CA . LEU B 1 475 ? 114.660 91.117 134.753 1.00 69.60 475 LEU B CA 1
ATOM 5397 C C . LEU B 1 475 ? 114.469 92.522 134.160 1.00 69.60 475 LEU B C 1
ATOM 5398 O O . LEU B 1 475 ? 114.586 92.638 132.928 1.00 69.60 475 LEU B O 1
ATOM 5403 N N . PRO B 1 476 ? 114.208 93.599 134.941 1.00 64.92 476 PRO B N 1
ATOM 5404 C CA . PRO B 1 476 ? 113.942 94.913 134.352 1.00 64.92 476 PRO B CA 1
ATOM 5405 C C . PRO B 1 476 ? 115.139 95.379 133.513 1.00 64.92 476 PRO B C 1
ATOM 5406 O O . PRO B 1 476 ? 114.931 95.878 132.426 1.00 64.92 476 PRO B O 1
ATOM 5410 N N . ALA B 1 477 ? 116.353 95.202 134.037 1.00 60.43 477 ALA B N 1
ATOM 5411 C CA . ALA B 1 477 ? 117.541 95.640 133.314 1.00 60.43 477 ALA B CA 1
ATOM 5412 C C . ALA B 1 477 ? 117.674 94.906 131.989 1.00 60.43 477 ALA B C 1
ATOM 5413 O O . ALA B 1 477 ? 118.093 95.491 130.984 1.00 60.43 477 ALA B O 1
ATOM 5415 N N . PHE B 1 478 ? 117.333 93.617 131.969 1.00 57.33 478 PHE B N 1
ATOM 5416 C CA . PHE B 1 478 ? 117.311 92.881 130.711 1.00 57.33 478 PHE B CA 1
ATOM 5417 C C . PHE B 1 478 ? 116.236 93.424 129.779 1.00 57.33 478 PHE B C 1
ATOM 5418 O O . PHE B 1 478 ? 116.429 93.474 128.558 1.00 57.33 478 PHE B O 1
ATOM 5426 N N . VAL B 1 479 ? 115.090 93.817 130.346 1.00 53.36 479 VAL B N 1
ATOM 5427 C CA . VAL B 1 479 ? 113.979 94.386 129.522 1.00 53.36 479 VAL B CA 1
ATOM 5428 C C . VAL B 1 479 ? 114.465 95.700 128.900 1.00 53.36 479 VAL B C 1
ATOM 5429 O O . VAL B 1 479 ? 114.163 95.922 127.723 1.00 53.36 479 VAL B O 1
ATOM 5433 N N . PHE B 1 480 ? 115.210 96.518 129.650 1.00 48.75 480 PHE B N 1
ATOM 5434 C CA . PHE B 1 480 ? 115.642 97.817 129.144 1.00 48.75 480 PHE B CA 1
ATOM 5435 C C . PHE B 1 480 ? 116.555 97.667 127.933 1.00 48.75 480 PHE B C 1
ATOM 5436 O O . PHE B 1 480 ? 116.439 98.424 126.966 1.00 48.75 480 PHE B O 1
ATOM 5444 N N . VAL B 1 481 ? 117.473 96.699 127.969 1.00 43.68 481 VAL B N 1
ATOM 5445 C CA . VAL B 1 481 ? 118.336 96.460 126.814 1.00 43.68 481 VAL B CA 1
ATOM 5446 C C . VAL B 1 481 ? 117.511 95.994 125.621 1.00 43.68 481 VAL B C 1
ATOM 5447 O O . VAL B 1 481 ? 117.712 96.453 124.489 1.00 43.68 481 VAL B O 1
ATOM 5451 N N . ILE B 1 482 ? 116.573 95.075 125.857 1.00 44.66 482 ILE B N 1
ATOM 5452 C CA . ILE B 1 482 ? 115.700 94.609 124.784 1.00 44.66 482 ILE B CA 1
ATOM 5453 C C . ILE B 1 482 ? 114.862 95.759 124.247 1.00 44.66 482 ILE B C 1
ATOM 5454 O O . ILE B 1 482 ? 114.664 95.887 123.035 1.00 44.66 482 ILE B O 1
ATOM 5459 N N . ARG B 1 483 ? 114.359 96.615 125.137 1.00 39.43 483 ARG B N 1
ATOM 5460 C CA . ARG B 1 483 ? 113.574 97.761 124.690 1.00 39.43 483 ARG B CA 1
ATOM 5461 C C . ARG B 1 483 ? 114.409 98.707 123.837 1.00 39.43 483 ARG B C 1
ATOM 5462 O O . ARG B 1 483 ? 113.935 99.201 122.810 1.00 39.43 483 ARG B O 1
ATOM 5470 N N . MET B 1 484 ? 115.650 98.979 124.246 1.00 39.04 484 MET B N 1
ATOM 5471 C CA . MET B 1 484 ? 116.507 99.866 123.465 1.00 39.04 484 MET B CA 1
ATOM 5472 C C . MET B 1 484 ? 116.797 99.278 122.091 1.00 39.04 484 MET B C 1
ATOM 5473 O O . MET B 1 484 ? 116.706 99.974 121.068 1.00 39.04 484 MET B O 1
ATOM 5478 N N . ILE B 1 485 ? 117.143 97.991 122.047 1.00 34.99 485 ILE B N 1
ATOM 5479 C CA . ILE B 1 485 ? 117.420 97.350 120.768 1.00 34.99 485 ILE B CA 1
ATOM 5480 C C . ILE B 1 485 ? 116.183 97.383 119.885 1.00 34.99 485 ILE B C 1
ATOM 5481 O O . ILE B 1 485 ? 116.265 97.670 118.685 1.00 34.99 485 ILE B O 1
ATOM 5486 N N . GLN B 1 486 ? 115.015 97.102 120.466 1.00 36.04 486 GLN B N 1
ATOM 5487 C CA . GLN B 1 486 ? 113.781 97.092 119.693 1.00 36.04 486 GLN B CA 1
ATOM 5488 C C . GLN B 1 486 ? 113.464 98.472 119.139 1.00 36.04 486 GLN B C 1
ATOM 5489 O O . GLN B 1 486 ? 113.112 98.605 117.966 1.00 36.04 486 GLN B O 1
ATOM 5495 N N . VAL B 1 487 ? 113.581 99.516 119.963 1.00 31.41 487 VAL B N 1
ATOM 5496 C CA . VAL B 1 487 ? 113.215 100.844 119.478 1.00 31.41 487 VAL B CA 1
ATOM 5497 C C . VAL B 1 487 ? 114.188 101.301 118.401 1.00 31.41 487 VAL B C 1
ATOM 5498 O O . VAL B 1 487 ? 113.781 101.910 117.408 1.00 31.41 487 VAL B O 1
ATOM 5502 N N . VAL B 1 488 ? 115.476 100.978 118.545 1.00 29.86 488 VAL B N 1
ATOM 5503 C CA . VAL B 1 488 ? 116.447 101.391 117.535 1.00 29.86 488 VAL B CA 1
ATOM 5504 C C . VAL B 1 488 ? 116.227 100.635 116.226 1.00 29.86 488 VAL B C 1
ATOM 5505 O O . VAL B 1 488 ? 116.213 101.230 115.140 1.00 29.86 488 VAL B O 1
ATOM 5509 N N . VAL B 1 489 ? 116.055 99.313 116.308 1.00 30.80 489 VAL B N 1
ATOM 5510 C CA . VAL B 1 489 ? 115.848 98.520 115.101 1.00 30.80 489 VAL B CA 1
ATOM 5511 C C . VAL B 1 489 ? 114.537 98.902 114.431 1.00 30.80 489 VAL B C 1
ATOM 5512 O O . VAL B 1 489 ? 114.446 98.952 113.202 1.00 30.80 489 VAL B O 1
ATOM 5516 N N . GLN B 1 490 ? 113.507 99.200 115.224 1.00 32.06 490 GLN B N 1
ATOM 5517 C CA . GLN B 1 490 ? 112.234 99.619 114.659 1.00 32.06 490 GLN B CA 1
ATOM 5518 C C . GLN B 1 490 ? 112.338 100.996 114.019 1.00 32.06 490 GLN B C 1
ATOM 5519 O O . GLN B 1 490 ? 111.699 101.254 112.998 1.00 32.06 490 GLN B O 1
ATOM 5525 N N . ALA B 1 491 ? 113.129 101.897 114.607 1.00 30.56 491 ALA B N 1
ATOM 5526 C CA . ALA B 1 491 ? 113.345 103.196 113.980 1.00 30.56 491 ALA B CA 1
ATOM 5527 C C . ALA B 1 491 ? 114.038 103.041 112.637 1.00 30.56 491 ALA B C 1
ATOM 5528 O O . ALA B 1 491 ? 113.652 103.683 111.654 1.00 30.56 491 ALA B O 1
ATOM 5530 N N . ALA B 1 492 ? 115.053 102.176 112.571 1.00 30.70 492 ALA B N 1
ATOM 5531 C CA . ALA B 1 492 ? 115.699 101.911 111.290 1.00 30.70 492 ALA B CA 1
ATOM 5532 C C . ALA B 1 492 ? 114.720 101.293 110.297 1.00 30.70 492 ALA B C 1
ATOM 5533 O O . ALA B 1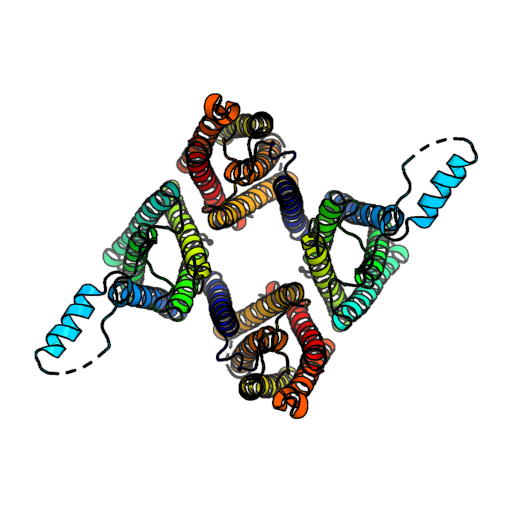 492 ? 114.673 101.692 109.128 1.00 30.70 492 ALA B O 1
ATOM 5535 N N . PHE B 1 493 ? 113.982 100.282 110.775 1.00 35.04 493 PHE B N 1
ATOM 5536 C CA . PHE B 1 493 ? 113.000 99.570 109.916 1.00 35.04 493 PHE B CA 1
ATOM 5537 C C . PHE B 1 493 ? 112.034 100.594 109.331 1.00 35.04 493 PHE B C 1
ATOM 5538 O O . PHE B 1 493 ? 111.845 100.600 108.118 1.00 35.04 493 PHE B O 1
ATOM 5546 N N . ILE B 1 494 ? 111.425 101.415 110.183 1.00 30.73 494 ILE B N 1
ATOM 5547 C CA . ILE B 1 494 ? 110.408 102.366 109.657 1.00 30.73 494 ILE B CA 1
ATOM 5548 C C . ILE B 1 494 ? 111.103 103.318 108.685 1.00 30.73 494 ILE B C 1
ATOM 5549 O O . ILE B 1 494 ? 110.744 103.283 107.506 1.00 30.73 494 ILE B O 1
ATOM 5554 N N . LEU B 1 495 ? 112.105 104.071 109.144 1.00 31.34 495 LEU B N 1
ATOM 5555 C CA . LEU B 1 495 ? 112.756 105.094 108.279 1.00 31.34 495 LEU B CA 1
ATOM 5556 C C . LEU B 1 495 ? 113.216 104.488 106.947 1.00 31.34 495 LEU B C 1
ATOM 5557 O O . LEU B 1 495 ? 113.289 105.252 105.966 1.00 31.34 495 LEU B O 1
ATOM 5562 N N . THR B 1 496 ? 113.496 103.181 106.899 1.00 36.60 496 THR B N 1
ATOM 5563 C CA . THR B 1 496 ? 113.874 102.586 105.622 1.00 36.60 496 THR B CA 1
ATOM 5564 C C . THR B 1 496 ? 112.652 102.202 104.799 1.00 36.60 496 THR B C 1
ATOM 5565 O O . THR B 1 496 ? 112.531 102.601 103.636 1.00 36.60 496 THR B O 1
ATOM 5569 N N . THR B 1 497 ? 111.738 101.426 105.382 1.00 38.59 497 THR B N 1
ATOM 5570 C CA . THR B 1 497 ? 110.584 100.941 104.638 1.00 38.59 497 THR B CA 1
ATOM 5571 C C . THR B 1 497 ? 109.637 102.062 104.232 1.00 38.59 497 THR B C 1
ATOM 5572 O O . THR B 1 497 ? 108.833 101.871 103.315 1.00 38.59 497 THR B O 1
ATOM 5576 N N . SER B 1 498 ? 109.771 103.248 104.849 1.00 39.32 498 SER B N 1
ATOM 5577 C CA . SER B 1 498 ? 108.953 104.431 104.454 1.00 39.32 498 SER B CA 1
ATOM 5578 C C . SER B 1 498 ? 109.440 104.953 103.104 1.00 39.32 498 SER B C 1
ATOM 5579 O O . SER B 1 498 ? 108.736 105.790 102.523 1.00 39.32 498 SER B O 1
ATOM 5582 N N . ARG B 1 499 ? 110.641 104.561 102.681 1.00 41.56 499 ARG B N 1
ATOM 5583 C CA . ARG B 1 499 ? 111.177 104.897 101.372 1.00 41.56 499 ARG B CA 1
ATOM 5584 C C . ARG B 1 499 ? 111.143 103.729 100.399 1.00 41.56 499 ARG B C 1
ATOM 5585 O O . ARG B 1 499 ? 111.681 103.845 99.295 1.00 41.56 499 ARG B O 1
ATOM 5593 N N . LEU B 1 500 ? 110.527 102.615 100.778 1.00 44.89 500 LEU B N 1
ATOM 5594 C CA . LEU B 1 500 ? 110.480 101.422 99.945 1.00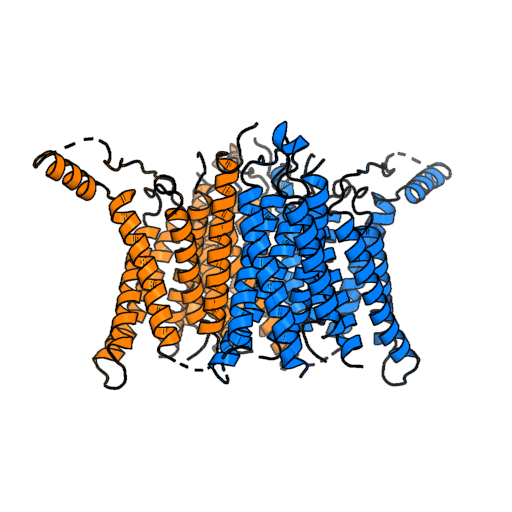 44.89 500 LEU B CA 1
ATOM 5595 C C . LEU B 1 500 ? 109.078 101.244 99.381 1.00 44.89 500 LEU B C 1
ATOM 5596 O O . LEU B 1 500 ? 108.093 101.309 100.122 1.00 44.89 500 LEU B O 1
ATOM 5601 N N . ARG B 1 501 ? 108.993 101.020 98.075 1.00 49.74 501 ARG B N 1
ATOM 5602 C CA . ARG B 1 501 ? 107.721 100.847 97.396 1.00 49.74 501 ARG B CA 1
ATOM 5603 C C . ARG B 1 501 ? 107.768 99.603 96.525 1.00 49.74 501 ARG B C 1
ATOM 5604 O O . ARG B 1 501 ? 108.814 99.241 95.983 1.00 49.74 501 ARG B O 1
ATOM 5612 N N . CYS B 1 502 ? 106.664 98.887 96.555 1.00 57.51 502 CYS B N 1
ATOM 5613 C CA . CYS B 1 502 ? 106.506 97.653 95.773 1.00 57.51 502 CYS B CA 1
ATOM 5614 C C . CYS B 1 502 ? 106.165 98.012 94.342 1.00 57.51 502 CYS B C 1
ATOM 5615 O O . CYS B 1 502 ? 104.985 98.145 94.051 1.00 57.51 502 CYS B O 1
ATOM 5618 N N . LEU B 1 503 ? 107.183 98.130 93.483 1.00 61.05 503 LEU B N 1
ATOM 5619 C CA . LEU B 1 503 ? 106.954 98.567 92.080 1.00 61.05 503 LEU B CA 1
ATOM 5620 C C . LEU B 1 503 ? 107.286 97.435 91.102 1.00 61.05 503 LEU B C 1
ATOM 5621 O O . LEU B 1 503 ? 106.876 97.539 89.931 1.00 61.05 503 LEU B O 1
ATOM 5626 N N . SER B 1 504 ? 108.006 96.402 91.551 1.00 69.75 504 SER B N 1
ATOM 5627 C CA . SER B 1 504 ? 108.302 95.245 90.664 1.00 69.75 504 SER B CA 1
ATOM 5628 C C . SER B 1 504 ? 107.027 94.433 90.426 1.00 69.75 504 SER B C 1
ATOM 5629 O O . SER B 1 504 ? 106.161 94.430 91.314 1.00 69.75 504 SER B O 1
ATOM 5632 N N . LYS B 1 505 ? 106.934 93.760 89.278 1.00 76.08 505 LYS B N 1
ATOM 5633 C CA . LYS B 1 505 ? 105.754 92.900 89.001 1.00 76.08 505 LYS B CA 1
ATOM 5634 C C . LYS B 1 505 ? 105.530 91.995 90.215 1.00 76.08 505 LYS B C 1
ATOM 5635 O O . LYS B 1 505 ? 104.414 92.013 90.769 1.00 76.08 505 LYS B O 1
ATOM 5641 N N . TYR B 1 506 ? 106.564 91.254 90.619 1.00 76.66 506 TYR B N 1
ATOM 5642 C CA . TYR B 1 506 ? 106.452 90.367 91.805 1.00 76.66 506 TYR B CA 1
ATOM 5643 C C . TYR B 1 506 ? 106.138 91.221 93.037 1.00 76.66 506 TYR B C 1
ATOM 5644 O O . TYR B 1 506 ? 105.228 90.855 93.796 1.00 76.66 506 TYR B O 1
ATOM 5653 N N . SER B 1 507 ? 106.858 92.331 93.219 1.00 72.26 507 SER B N 1
ATOM 5654 C CA . SER B 1 507 ? 106.668 93.150 94.444 1.00 72.26 507 SER B CA 1
ATOM 5655 C C . SER B 1 507 ? 105.216 93.630 94.511 1.00 72.26 507 SER B C 1
ATOM 5656 O O . SER B 1 507 ? 104.649 93.646 95.615 1.00 72.26 507 SER B O 1
ATOM 5659 N N . MET B 1 508 ? 104.641 93.993 93.362 1.00 76.15 508 MET B N 1
ATOM 5660 C CA . MET B 1 508 ? 103.240 94.490 93.322 1.00 76.15 508 MET B CA 1
ATOM 5661 C C . MET B 1 508 ? 102.277 93.324 93.554 1.00 76.15 508 MET B C 1
ATOM 5662 O O . MET B 1 508 ? 101.172 93.569 94.068 1.00 76.15 508 MET B O 1
ATOM 5667 N N . LYS B 1 509 ? 102.674 92.108 93.175 1.00 76.37 509 LYS B N 1
ATOM 5668 C CA . LYS B 1 509 ? 101.746 90.949 93.277 1.00 76.37 509 LYS B CA 1
ATOM 5669 C C . LYS B 1 509 ? 101.925 90.261 94.635 1.00 76.37 509 LYS B C 1
ATOM 5670 O O . LYS B 1 509 ? 100.902 89.941 95.268 1.00 76.37 509 LYS B O 1
ATOM 5676 N N . TYR B 1 510 ? 103.170 90.065 95.072 1.00 76.59 510 TYR B N 1
ATOM 5677 C CA . TYR B 1 510 ? 103.440 89.351 96.346 1.00 76.59 510 TYR B CA 1
ATOM 5678 C C . TYR B 1 510 ? 103.284 90.316 97.523 1.00 76.59 510 TYR B C 1
ATOM 5679 O O . TYR B 1 510 ? 103.039 89.837 98.647 1.00 76.59 510 TYR B O 1
ATOM 5688 N N . LYS B 1 511 ? 103.408 91.623 97.272 1.00 68.70 511 LYS B N 1
ATOM 5689 C CA . LYS B 1 511 ? 103.366 92.613 98.381 1.00 68.70 511 LYS B CA 1
ATOM 5690 C C . LYS B 1 511 ? 104.243 92.090 99.523 1.00 68.70 511 LYS B C 1
ATOM 5691 O O . LYS B 1 511 ? 103.706 91.870 100.628 1.00 68.70 511 LYS B O 1
ATOM 5697 N N . PRO B 1 512 ? 105.570 91.928 99.326 1.00 60.15 512 PRO B N 1
ATOM 5698 C CA . PRO B 1 512 ? 106.437 91.323 100.344 1.00 60.15 512 PRO B CA 1
ATOM 5699 C C . PRO B 1 512 ? 106.509 92.132 101.643 1.00 60.15 512 PRO B C 1
ATOM 5700 O O . PRO B 1 512 ? 106.876 93.289 101.579 1.00 60.15 512 PRO B O 1
ATOM 5704 N N . GLY B 1 513 ? 106.162 91.512 102.774 1.00 54.79 513 GLY B N 1
ATOM 5705 C CA . GLY B 1 513 ? 106.305 92.196 104.073 1.00 54.79 513 GLY B CA 1
ATOM 5706 C C . GLY B 1 513 ? 105.010 92.802 104.585 1.00 54.79 513 GLY B C 1
ATOM 5707 O O . GLY B 1 513 ? 105.056 93.423 105.659 1.00 54.79 513 GLY B O 1
ATOM 5708 N N . LYS B 1 514 ? 103.900 92.684 103.851 1.00 54.23 514 LYS B N 1
ATOM 5709 C CA . LYS B 1 514 ? 102.678 93.355 104.357 1.00 54.23 514 LYS B CA 1
ATOM 5710 C C . LYS B 1 514 ? 102.288 92.837 105.713 1.00 54.23 514 LYS B C 1
ATOM 5711 O O . LYS B 1 514 ? 102.068 93.637 106.625 1.00 54.23 514 LYS B O 1
ATOM 5717 N N . GLU B 1 515 ? 102.190 91.533 105.825 1.00 53.66 515 GLU B N 1
ATOM 5718 C CA . GLU B 1 515 ? 101.743 90.943 107.100 1.00 53.66 515 GLU B CA 1
ATOM 5719 C C . GLU B 1 515 ? 102.732 91.396 108.150 1.00 53.66 515 GLU B C 1
ATOM 5720 O O . GLU B 1 515 ? 102.333 91.543 109.306 1.00 53.66 515 GLU B O 1
ATOM 5726 N N . ILE B 1 516 ? 103.977 91.622 107.752 1.00 47.86 516 ILE B N 1
ATOM 5727 C CA . ILE B 1 516 ? 104.905 92.179 108.778 1.00 47.86 516 ILE B CA 1
ATOM 5728 C C . ILE B 1 516 ? 104.389 93.563 109.179 1.00 47.86 516 ILE B C 1
ATOM 5729 O O . ILE B 1 516 ? 104.262 93.801 110.393 1.00 47.86 516 ILE B O 1
ATOM 5734 N N . ILE B 1 517 ? 104.088 94.430 108.204 1.00 46.94 517 ILE B N 1
ATOM 5735 C CA . ILE B 1 517 ? 103.667 95.818 108.571 1.00 46.94 517 ILE B CA 1
ATOM 5736 C C . ILE B 1 517 ? 102.431 95.737 109.480 1.00 46.94 517 ILE B C 1
ATOM 5737 O O . ILE B 1 517 ? 102.452 96.390 110.536 1.00 46.94 517 ILE B O 1
ATOM 5742 N N . THR B 1 518 ? 101.406 94.962 109.096 1.00 46.43 518 THR B N 1
ATOM 5743 C CA . THR B 1 518 ? 100.194 94.904 109.908 1.00 46.43 518 THR B CA 1
ATOM 5744 C C . THR B 1 518 ? 100.488 94.382 111.309 1.00 46.43 518 THR B C 1
ATOM 5745 O O . THR B 1 518 ? 99.958 94.905 112.296 1.00 46.43 518 THR B O 1
ATOM 5749 N N . PHE B 1 519 ? 101.326 93.349 111.417 1.00 43.19 519 PHE B N 1
ATOM 5750 C CA . PHE B 1 519 ? 101.667 92.812 112.730 1.00 43.19 519 PHE B CA 1
ATOM 5751 C C . PHE B 1 519 ? 102.402 93.845 113.573 1.00 43.19 519 PHE B C 1
ATOM 5752 O O . PHE B 1 519 ? 102.110 94.011 114.763 1.00 43.19 519 PHE B O 1
ATOM 5760 N N . LEU B 1 520 ? 103.359 94.551 112.969 1.00 41.72 520 LEU B N 1
ATOM 5761 C CA . LEU B 1 520 ? 104.099 95.575 113.696 1.00 41.72 520 LEU B CA 1
ATOM 5762 C C . LEU B 1 520 ? 103.195 96.733 114.093 1.00 41.72 520 LEU B C 1
ATOM 5763 O O . LEU B 1 520 ? 103.337 97.287 115.186 1.00 41.72 520 LEU B O 1
ATOM 5768 N N . LEU B 1 521 ? 102.266 97.116 113.217 1.00 40.00 521 LEU B N 1
ATOM 5769 C CA . LEU B 1 521 ? 101.321 98.173 113.555 1.00 40.00 521 LEU B CA 1
ATOM 5770 C C . LEU B 1 521 ? 100.430 97.761 114.717 1.00 40.00 521 LEU B C 1
ATOM 5771 O O . LEU B 1 521 ? 100.162 98.564 115.620 1.00 40.00 521 LEU B O 1
ATOM 5776 N N . VAL B 1 522 ? 99.965 96.510 114.715 1.00 39.65 522 VAL B N 1
ATOM 5777 C CA . VAL B 1 522 ? 99.153 96.018 115.824 1.00 39.65 522 VAL B CA 1
ATOM 5778 C C . VAL B 1 522 ? 99.961 96.021 117.114 1.00 39.65 522 VAL B C 1
ATOM 5779 O O . VAL B 1 522 ? 99.466 96.431 118.170 1.00 39.65 522 VAL B O 1
ATOM 5783 N N . SER B 1 523 ? 101.217 95.576 117.049 1.00 39.90 523 SER B N 1
ATOM 5784 C CA . SER B 1 523 ? 102.065 95.570 118.237 1.00 39.90 523 SER B CA 1
ATOM 5785 C C . SER B 1 523 ? 102.302 96.982 118.759 1.00 39.90 523 SER B C 1
ATOM 5786 O O . SER B 1 523 ? 102.268 97.216 119.972 1.00 39.90 523 SER B O 1
ATOM 5789 N N . ASN B 1 524 ? 102.547 97.936 117.860 1.00 37.41 524 ASN B N 1
ATOM 5790 C CA . ASN B 1 524 ? 102.812 99.306 118.286 1.00 37.41 524 ASN B CA 1
ATOM 5791 C C . ASN B 1 524 ? 101.575 99.952 118.890 1.00 37.41 524 ASN B C 1
ATOM 5792 O O . ASN B 1 524 ? 101.667 100.650 119.907 1.00 37.41 524 ASN B O 1
ATOM 5797 N N . VAL B 1 525 ? 100.407 99.743 118.276 1.00 38.16 525 VAL B N 1
ATOM 5798 C CA . VAL B 1 525 ? 99.171 100.273 118.842 1.00 38.16 525 VAL B CA 1
ATOM 5799 C C . VAL B 1 525 ? 98.897 99.641 120.198 1.00 38.16 525 VAL B C 1
ATOM 5800 O O . VAL B 1 525 ? 98.474 100.319 121.145 1.00 38.16 525 VAL B O 1
ATOM 5804 N N . THR B 1 526 ? 99.138 98.332 120.314 1.00 39.70 526 THR B N 1
ATOM 5805 C CA . THR B 1 526 ? 98.962 97.649 121.588 1.00 39.70 526 THR B CA 1
ATOM 5806 C C . THR B 1 526 ? 99.885 98.227 122.648 1.00 39.70 526 THR B C 1
ATOM 5807 O O . THR B 1 526 ? 99.469 98.441 123.789 1.00 39.70 526 THR B O 1
ATOM 5811 N N . LEU B 1 527 ? 101.141 98.489 122.290 1.00 40.84 527 LEU B N 1
ATOM 5812 C CA . LEU B 1 527 ? 102.080 99.066 123.245 1.00 40.84 527 LEU B CA 1
ATOM 5813 C C . LEU B 1 527 ? 101.654 100.469 123.656 1.00 40.84 527 LEU B C 1
ATOM 5814 O O . LEU B 1 527 ? 101.727 100.824 124.838 1.00 40.84 527 LEU B O 1
ATOM 5819 N N . PHE B 1 528 ? 101.200 101.278 122.698 1.00 39.78 528 PHE B N 1
ATOM 5820 C CA . PHE B 1 528 ? 100.756 102.629 123.022 1.00 39.78 528 PHE B CA 1
ATOM 5821 C C . PHE B 1 528 ? 99.583 102.600 123.993 1.00 39.78 528 PHE B C 1
ATOM 5822 O O . PHE B 1 528 ? 99.605 103.270 125.033 1.00 39.78 528 PHE B O 1
ATOM 5830 N N . VAL B 1 529 ? 98.565 101.794 123.686 1.00 42.24 529 VAL B N 1
ATOM 5831 C CA . VAL B 1 529 ? 97.401 101.689 124.563 1.00 42.24 529 VAL B CA 1
ATOM 5832 C C . VAL B 1 529 ? 97.801 101.135 125.925 1.00 42.24 529 VAL B C 1
ATOM 5833 O O . VAL B 1 529 ? 97.378 101.646 126.971 1.00 42.24 529 VAL B O 1
ATOM 5837 N N . PHE B 1 530 ? 98.628 100.089 125.932 1.00 50.44 530 PHE B N 1
ATOM 5838 C CA . PHE B 1 530 ? 98.986 99.404 127.166 1.00 50.44 530 PHE B CA 1
ATOM 5839 C C . PHE B 1 530 ? 99.777 100.317 128.089 1.00 50.44 530 PHE B C 1
ATOM 5840 O O . PHE B 1 530 ? 99.551 100.331 129.303 1.00 50.44 530 PHE B O 1
ATOM 5848 N N . HIS B 1 531 ? 100.707 101.092 127.528 1.00 49.65 531 HIS B N 1
ATOM 5849 C CA . HIS B 1 531 ? 101.480 102.026 128.336 1.00 49.65 531 HIS B CA 1
ATOM 5850 C C . HIS B 1 531 ? 100.634 103.216 128.765 1.00 49.65 531 HIS B C 1
ATOM 5851 O O . HIS B 1 531 ? 100.878 103.806 129.823 1.00 49.65 531 HIS B O 1
ATOM 5858 N N . THR B 1 532 ? 99.534 103.512 128.093 1.00 49.13 532 THR B N 1
ATOM 5859 C CA . THR B 1 532 ? 98.686 104.622 128.588 1.00 49.13 532 THR B CA 1
ATOM 5860 C C . THR B 1 532 ? 97.872 104.179 129.796 1.00 49.13 532 THR B C 1
ATOM 5861 O O . THR B 1 532 ? 97.890 104.904 130.816 1.00 49.13 532 THR B O 1
ATOM 5865 N N . PHE B 1 533 ? 97.212 103.024 129.716 1.00 52.50 533 PHE B N 1
ATOM 5866 C CA . PHE B 1 533 ? 96.310 102.613 130.817 1.00 52.50 533 PHE B CA 1
ATOM 5867 C C . PHE B 1 533 ? 97.099 102.057 131.987 1.00 52.50 533 PHE B C 1
ATOM 5868 O O . PHE B 1 533 ? 96.479 101.655 132.981 1.00 52.50 533 PHE B O 1
ATOM 5876 N N . GLU B 1 534 ? 98.407 102.039 131.881 1.00 63.78 534 GLU B N 1
ATOM 5877 C CA . GLU B 1 534 ? 99.230 101.466 132.957 1.00 63.78 534 GLU B CA 1
ATOM 5878 C C . GLU B 1 534 ? 100.051 102.594 133.561 1.00 63.78 534 GLU B C 1
ATOM 5879 O O . GLU B 1 534 ? 100.621 102.387 134.648 1.00 63.78 534 GLU B O 1
ATOM 5885 N N . GLY B 1 535 ? 100.100 103.735 132.878 1.00 70.63 535 GLY B N 1
ATOM 5886 C CA . GLY B 1 535 ? 100.882 104.884 133.365 1.00 70.63 535 GLY B CA 1
ATOM 5887 C C . GLY B 1 535 ? 102.031 104.450 134.255 1.00 70.63 535 GLY B C 1
ATOM 5888 O O . GLY B 1 535 ? 102.126 105.004 135.365 1.00 70.63 535 GLY B O 1
ATOM 5889 N N . TYR B 1 550 ? 116.580 112.122 138.594 1.00 81.75 550 TYR B N 1
ATOM 5890 C CA . TYR B 1 550 ? 116.312 110.719 138.181 1.00 81.75 550 TYR B CA 1
ATOM 5891 C C . TYR B 1 550 ? 114.803 110.498 138.124 1.00 81.75 550 TYR B C 1
ATOM 5892 O O . TYR B 1 550 ? 114.402 109.348 137.906 1.00 81.75 550 TYR B O 1
ATOM 5901 N N . ASN B 1 551 ? 114.011 111.526 138.402 1.00 81.87 551 ASN B N 1
ATOM 5902 C CA . ASN B 1 551 ? 112.538 111.464 138.279 1.00 81.87 551 ASN B CA 1
ATOM 5903 C C . ASN B 1 551 ? 112.136 112.611 137.363 1.00 81.87 551 ASN B C 1
ATOM 5904 O O . ASN B 1 551 ? 110.962 112.699 136.988 1.00 81.87 551 ASN B O 1
ATOM 5909 N N . TYR B 1 552 ? 113.091 113.470 137.045 1.00 71.88 552 TYR B N 1
ATOM 5910 C CA . TYR B 1 552 ? 112.828 114.646 136.201 1.00 71.88 552 TYR B CA 1
ATOM 5911 C C . TYR B 1 552 ? 113.046 114.188 134.784 1.00 71.88 552 TYR B C 1
ATOM 5912 O O . TYR B 1 552 ? 112.252 114.518 133.910 1.00 71.88 552 TYR B O 1
ATOM 5921 N N . ILE B 1 553 ? 114.030 113.334 134.541 1.00 60.04 553 ILE B N 1
ATOM 5922 C CA . ILE B 1 553 ? 114.167 112.804 133.152 1.00 60.04 553 ILE B CA 1
ATOM 5923 C C . ILE B 1 553 ? 112.985 111.888 132.898 1.00 60.04 553 ILE B C 1
ATOM 5924 O O . ILE B 1 553 ? 112.377 112.003 131.833 1.00 60.04 553 ILE B O 1
ATOM 5929 N N . ILE B 1 554 ? 112.629 111.084 133.887 1.00 58.47 554 ILE B N 1
ATOM 5930 C CA . ILE B 1 554 ? 111.461 110.180 133.744 1.00 58.47 554 ILE B CA 1
ATOM 5931 C C . ILE B 1 554 ? 110.231 111.012 133.387 1.00 58.47 554 ILE B C 1
ATOM 5932 O O . ILE B 1 554 ? 109.539 110.619 132.442 1.00 58.47 554 ILE B O 1
ATOM 5937 N N . TYR B 1 555 ? 109.954 112.112 134.087 1.00 47.61 555 TYR B N 1
ATOM 5938 C CA . TYR B 1 555 ? 108.742 112.828 133.710 1.00 47.61 555 TYR B CA 1
ATOM 5939 C C . TYR B 1 555 ? 108.907 113.530 132.368 1.00 47.61 555 TYR B C 1
ATOM 5940 O O . TYR B 1 555 ? 107.965 113.586 131.570 1.00 47.61 555 TYR B O 1
ATOM 5949 N N . ALA B 1 556 ? 110.093 114.085 132.110 1.00 40.44 556 ALA B N 1
ATOM 5950 C CA . ALA B 1 556 ? 110.315 114.825 130.873 1.00 40.44 556 ALA B CA 1
ATOM 5951 C C . ALA B 1 556 ? 110.218 113.918 129.653 1.00 40.44 556 ALA B C 1
ATOM 5952 O O . ALA B 1 556 ? 109.640 114.305 128.631 1.00 40.44 556 ALA B O 1
ATOM 5954 N N . VAL B 1 557 ? 110.776 112.705 129.739 1.00 39.47 557 VAL B N 1
ATOM 5955 C CA . VAL B 1 557 ? 110.735 111.774 128.618 1.00 39.47 557 VAL B CA 1
ATOM 5956 C C . VAL B 1 557 ? 109.541 110.837 128.682 1.00 39.47 557 VAL B C 1
ATOM 5957 O O . VAL B 1 557 ? 109.397 109.974 127.805 1.00 39.47 557 VAL B O 1
ATOM 5961 N N . GLY B 1 558 ? 108.684 110.971 129.691 1.00 36.04 558 GLY B N 1
ATOM 5962 C CA . GLY B 1 558 ? 107.486 110.172 129.796 1.00 36.04 558 GLY B CA 1
ATOM 5963 C C . GLY B 1 558 ? 106.602 110.217 128.564 1.00 36.04 558 GLY B C 1
ATOM 5964 O O . GLY B 1 558 ? 106.332 109.188 127.936 1.00 36.04 558 GLY B O 1
ATOM 5965 N N . PRO B 1 559 ? 106.115 111.406 128.200 1.00 32.46 559 PRO B N 1
ATOM 5966 C CA . PRO B 1 559 ? 105.291 111.511 126.986 1.00 32.46 559 PRO B CA 1
ATOM 5967 C C . PRO B 1 559 ? 106.028 111.140 125.717 1.00 32.46 559 PRO B C 1
ATOM 5968 O O . PRO B 1 559 ? 105.381 110.772 124.729 1.00 32.46 559 PRO B O 1
ATOM 5972 N N . LEU B 1 560 ? 107.359 111.214 125.710 1.00 30.97 560 LEU B N 1
ATOM 5973 C CA . LEU B 1 560 ? 108.104 110.892 124.498 1.00 30.97 560 LEU B CA 1
ATOM 5974 C C . LEU B 1 560 ? 107.977 109.418 124.142 1.00 30.97 560 LEU B C 1
ATOM 5975 O O . LEU B 1 560 ? 107.948 109.064 122.962 1.00 30.97 560 LEU B O 1
ATOM 5980 N N . LEU B 1 561 ? 107.893 108.542 125.145 1.00 31.40 561 LEU B N 1
ATOM 5981 C CA . LEU B 1 561 ? 107.781 107.110 124.879 1.00 31.40 561 LEU B CA 1
ATOM 5982 C C . LEU B 1 561 ? 106.484 106.786 124.143 1.00 31.40 561 LEU B C 1
ATOM 5983 O O . LEU B 1 561 ? 106.488 106.152 123.075 1.00 31.40 561 LEU B O 1
ATOM 5988 N N . VAL B 1 562 ? 105.356 107.231 124.698 1.00 30.58 562 VAL B N 1
ATOM 5989 C CA . VAL B 1 562 ? 104.068 106.959 124.077 1.00 30.58 562 VAL B CA 1
ATOM 5990 C C . VAL B 1 562 ? 103.924 107.723 122.772 1.00 30.58 562 VAL B C 1
ATOM 5991 O O . VAL B 1 562 ? 103.259 107.247 121.844 1.00 30.58 562 VAL B O 1
ATOM 5995 N N . PHE B 1 563 ? 104.557 108.892 122.647 1.00 29.00 563 PHE B N 1
ATOM 5996 C CA . PHE B 1 563 ? 104.551 109.565 121.355 1.00 29.00 563 PHE B CA 1
ATOM 5997 C C . PHE B 1 563 ? 105.335 108.772 120.319 1.00 29.00 563 PHE B C 1
ATOM 5998 O O . PHE B 1 563 ? 104.952 108.729 119.147 1.00 29.00 563 PHE B O 1
ATOM 6006 N N . TYR B 1 564 ? 106.447 108.159 120.725 1.00 30.43 564 TYR B N 1
ATOM 6007 C CA . TYR B 1 564 ? 107.196 107.317 119.804 1.00 30.43 564 TYR B CA 1
ATOM 6008 C C . TYR B 1 564 ? 106.348 106.148 119.336 1.00 30.43 564 TYR B C 1
ATOM 6009 O O . TYR B 1 564 ? 106.338 105.812 118.148 1.00 30.43 564 TYR B O 1
ATOM 6018 N N . ARG B 1 565 ? 105.600 105.549 120.265 1.00 32.18 565 ARG B N 1
ATOM 6019 C CA . ARG B 1 565 ? 104.716 104.404 119.917 1.00 32.18 565 ARG B CA 1
ATOM 6020 C C . ARG B 1 565 ? 103.628 104.880 118.949 1.00 32.18 565 ARG B C 1
ATOM 6021 O O . ARG B 1 565 ? 103.368 104.162 117.969 1.00 32.18 565 ARG B O 1
ATOM 6029 N N . PHE B 1 566 ? 103.023 106.044 119.217 1.00 31.39 566 PHE B N 1
ATOM 6030 C CA . PHE B 1 566 ? 101.964 106.561 118.354 1.00 31.39 566 PHE B CA 1
ATOM 6031 C C . PHE B 1 566 ? 102.488 106.909 116.969 1.00 31.39 566 PHE B C 1
ATOM 6032 O O . PHE B 1 566 ? 101.838 106.617 115.959 1.00 31.39 566 PHE B O 1
ATOM 6040 N N . HIS B 1 567 ? 103.659 107.540 116.942 1.00 31.39 567 HIS B N 1
ATOM 6041 C CA . HIS B 1 567 ? 104.237 107.953 115.641 1.00 31.39 567 HIS B CA 1
ATOM 6042 C C . HIS B 1 567 ? 104.608 106.697 114.846 1.00 31.39 567 HIS B C 1
ATOM 6043 O O . HIS B 1 567 ? 104.380 106.672 113.618 1.00 31.39 567 HIS B O 1
ATOM 6050 N N . SER B 1 568 ? 105.160 105.686 115.520 1.00 31.89 568 SER B N 1
ATOM 6051 C CA . SER B 1 568 ? 105.480 104.435 114.847 1.00 31.89 568 SER B CA 1
ATOM 6052 C C . SER B 1 568 ? 104.231 103.814 114.241 1.00 31.89 568 SER B C 1
ATOM 6053 O O . SER B 1 568 ? 104.256 103.339 113.100 1.00 31.89 568 SER B O 1
ATOM 6056 N N . SER B 1 569 ? 103.124 103.821 114.988 1.00 33.59 569 SER B N 1
ATOM 6057 C CA . SER B 1 569 ? 101.867 103.310 114.454 1.00 33.59 569 SER B CA 1
ATOM 6058 C C . SER B 1 569 ? 101.406 104.123 113.252 1.00 33.59 569 SER B C 1
ATOM 6059 O O . SER B 1 569 ? 100.964 103.563 112.242 1.00 33.59 569 SER B O 1
ATOM 6062 N N . ALA B 1 570 ? 101.504 105.450 113.344 1.00 34.53 570 ALA B N 1
ATOM 6063 C CA . ALA B 1 570 ? 101.064 106.312 112.251 1.00 34.53 570 ALA B CA 1
ATOM 6064 C C . ALA B 1 570 ? 101.918 106.112 111.008 1.00 34.53 570 ALA B C 1
ATOM 6065 O O . ALA B 1 570 ? 101.406 106.148 109.884 1.00 34.53 570 ALA B O 1
ATOM 6067 N N . CYS B 1 571 ? 103.226 105.918 111.187 1.00 36.83 571 CYS B N 1
ATOM 6068 C CA . CYS B 1 571 ? 104.095 105.631 110.055 1.00 36.83 571 CYS B CA 1
ATOM 6069 C C . CYS B 1 571 ? 103.790 104.266 109.455 1.00 36.83 571 CYS B C 1
ATOM 6070 O O . CYS B 1 571 ? 103.742 104.119 108.228 1.00 36.83 571 CYS B O 1
ATOM 6073 N N . LEU B 1 572 ? 103.578 103.258 110.302 1.00 37.87 572 LEU B N 1
ATOM 6074 C CA . LEU B 1 572 ? 103.320 101.912 109.801 1.00 37.87 572 LEU B CA 1
ATOM 6075 C C . LEU B 1 572 ? 102.008 101.848 109.034 1.00 37.87 572 LEU B C 1
ATOM 6076 O O . LEU B 1 572 ? 101.909 101.147 108.020 1.00 37.87 572 LEU B O 1
ATOM 6081 N N . ALA B 1 573 ? 100.986 102.566 109.503 1.00 40.21 573 ALA B N 1
ATOM 6082 C CA . ALA B 1 573 ? 99.754 102.680 108.731 1.00 40.21 573 ALA B CA 1
ATOM 6083 C C . ALA B 1 573 ? 100.016 103.350 107.390 1.00 40.21 573 ALA B C 1
ATOM 6084 O O . ALA B 1 573 ? 99.466 102.939 106.362 1.00 40.21 573 ALA B O 1
ATOM 6086 N N . GLU B 1 574 ? 100.851 104.389 107.382 1.00 41.90 574 GLU B N 1
ATOM 6087 C CA . GLU B 1 574 ? 101.255 105.009 106.126 1.00 41.90 574 GLU B CA 1
ATOM 6088 C C . GLU B 1 574 ? 102.059 104.040 105.268 1.00 41.90 574 GLU B C 1
ATOM 6089 O O . GLU B 1 574 ? 101.868 103.976 104.049 1.00 41.90 574 GLU B O 1
ATOM 6095 N N . ILE B 1 575 ? 102.967 103.284 105.887 1.00 43.23 575 ILE B N 1
ATOM 6096 C CA . ILE B 1 575 ? 103.761 102.311 105.140 1.00 43.23 575 ILE B CA 1
ATOM 6097 C C . ILE B 1 575 ? 102.867 101.216 104.580 1.00 43.23 575 ILE B C 1
ATOM 6098 O O . ILE B 1 575 ? 103.006 100.812 103.419 1.00 43.23 575 ILE B O 1
ATOM 6103 N N . TRP B 1 576 ? 101.933 100.730 105.398 1.00 50.32 576 TRP B N 1
ATOM 6104 C CA . TRP B 1 576 ? 101.021 99.651 104.938 1.00 50.32 576 TRP B CA 1
ATOM 6105 C C . TRP B 1 576 ? 100.290 100.107 103.672 1.00 50.32 576 TRP B C 1
ATOM 6106 O O . TRP B 1 576 ? 100.040 99.256 102.797 1.00 50.32 576 TRP B O 1
ATOM 6117 N N . LYS B 1 577 ? 99.987 101.402 103.564 1.00 51.90 577 LYS B N 1
ATOM 6118 C CA . LYS B 1 577 ? 99.216 101.906 102.437 1.00 51.90 577 LYS B CA 1
ATOM 6119 C C . LYS B 1 577 ? 100.103 102.321 101.269 1.00 51.90 577 LYS B C 1
ATOM 6120 O O . LYS B 1 577 ? 99.857 101.921 100.128 1.00 51.90 577 LYS B O 1
ATOM 6126 N N . HIS B 1 578 ? 101.138 103.120 101.535 1.00 54.40 578 HIS B N 1
ATOM 6127 C CA . HIS B 1 578 ? 101.901 103.721 100.445 1.00 54.40 578 HIS B CA 1
ATOM 6128 C C . HIS B 1 578 ? 102.802 102.700 99.757 1.00 54.40 578 HIS B C 1
ATOM 6129 O O . HIS B 1 578 ? 102.927 102.709 98.528 1.00 54.40 578 HIS B O 1
ATOM 6136 N N . THR B 1 579 ? 103.449 101.826 100.528 1.00 55.57 579 THR B N 1
ATOM 6137 C CA . THR B 1 579 ? 104.313 100.812 99.930 1.00 55.57 579 THR B CA 1
ATOM 6138 C C . THR B 1 579 ? 103.512 99.835 99.076 1.00 55.57 579 THR B C 1
ATOM 6139 O O . THR B 1 579 ? 103.929 99.477 97.968 1.00 55.57 579 THR B O 1
ATOM 6143 N N . TYR B 1 580 ? 102.356 99.398 99.571 1.00 60.49 580 TYR B N 1
ATOM 6144 C CA . TYR B 1 580 ? 101.557 98.373 98.903 1.00 60.49 580 TYR B CA 1
ATOM 6145 C C . TYR B 1 580 ? 100.340 99.028 98.264 1.00 60.49 580 TYR B C 1
ATOM 6146 O O . TYR B 1 580 ? 99.255 99.074 98.844 1.00 60.49 580 TYR B O 1
ATOM 6155 N N . SER B 1 581 ? 100.519 99.536 97.047 1.00 82.38 581 SER B N 1
ATOM 6156 C CA . SER B 1 581 ? 99.425 100.111 96.265 1.00 82.38 581 SER B CA 1
ATOM 6157 C C . SER B 1 581 ? 99.492 99.504 94.868 1.00 82.38 581 SER B C 1
ATOM 6158 O O . SER B 1 581 ? 100.117 100.067 93.966 1.00 82.38 581 SER B O 1
#

B-factor: mean 49.19, std 19.65, range [22.78, 107.93]

Solvent-accessible surface area: 37387 Å² total; per-residue (Å²): 189,170,101,33,17,64,122,26,91,188,1,42,32,28,54,31,79,12,73,6,40,5,57,9,39,36,23,21,18,50,0,62,15,51,24,60,41,161,201,104,81,68,7,104,37,8,58,53,4,3,31,60,0,39,125,11,0,37,61,0,36,88,64,9,24,107,6,33,94,44,31,115,84,31,23,54,93,112,135,179,203,192,159,74,56,130,77,110,118,62,59,121,39,8,17,26,91,73,2,39,86,8,0,48,106,4,0,48,17,0,32,95,13,5,24,86,73,27,124,95,12,90,105,84,156,94,54,126,173,47,22,58,41,32,24,70,30,0,36,59,4,3,120,42,1,11,79,1,0,79,49,2,26,106,11,26,10,49,50,16,98,137,82,0,2,89,2,0,10,5,0,15,0,0,3,41,0,5,41,26,36,34,29,86,78,258,210,62,71,76,56,51,63,13,18,21,2,2,0,2,4,2,3,0,0,9,6,0,0,62,30,12,18,80,39,9,18,87,150,148,82,45,161,114,81,75,19,90,48,14,41,53,28,0,46,82,1,29,24,6,0,95,92,0,34,165,108,0,55,80,0,1,30,46,143,136,65,119,32,12,59,3,6,45,54,0,0,48,44,0,0,63,1,0,0,29,46,0,8,22,5,46,39,52,107,124,83,137,114,67,50,19,110,15,24,66,30,18,19,75,0,0,20,34,0,0,6,0,0,9,6,0,12,29,3,21,3,75,32,187,130,2,100,186,98,45,5,7,88,146,28,0,48,85,0,40,95,3,1,63,59,0,43,65,47,18,26,158,60,76,189,69,149,56,67,59,23,7,26,8,12,19,18,0,0,0,23,1,0,11,7,2,0,11,22,2,96,106,56,2,21,112,190,170,102,33,16,61,125,27,93,190,1,41,30,29,54,30,77,13,74,6,39,6,57,8,38,35,24,21,16,50,0,61,15,51,24,59,41,165,199,104,81,66,6,104,38,8,60,53,4,3,30,59,0,39,125,11,0,37,63,0,39,90,63,8,26,109,6,34,92,44,30,113,85,32,23,55,93,116,135,180,203,190,158,72,55,133,78,110,118,61,58,120,39,8,18,26,93,72,1,39,84,7,0,47,104,3,0,47,18,0,30,95,16,5,24,84,72,27,127,95,10,91,105,84,156,93,56,127,174,47,23,60,41,32,26,69,31,0,36,59,4,3,120,41,1,10,80,1,0,79,49,1,24,106,10,25,10,48,52,15,99,138,83,0,2,87,2,0,11,5,0,17,0,0,4,41,0,7,41,27,38,35,27,87,79,259,211,64,70,74,57,50,62,13,17,21,2,2,0,2,5,3,4,0,0,8,5,0,0,64,28,12,17,81,41,8,18,88,148,150,84,45,162,114,80,76,19,90,47,14,41,53,27,0,47,82,1,28,24,6,0,94,94,0,34,163,106,0,56,79,0,0,29,46,144,133,65,120,33,13,61,3,6,45,54,0,0,50,44,0,0,62,0,0,0,30,45,0,8,22,5,45,39,52,109,124,85,139,112,68,50,19,110,16,24,65,29,18,18,75,0,0,20,33,0,0,6,0,0,8,4,0,13,30,3,22,3,75,31,186,129,2,99,186,96,46,4,6,88,146,28,0,49,84,0,40,95,4,1,64,59,0,41,65,47,18,25,161,60,76,186,68,150,57,67,59,23,8,27,8,12,19,17,0,0,0,24,1,0,11,8,2,0,11,22,2,97,107,58,2,21,114

Sequence (764 aa):
YRRPWIHEPRATNFFVRLITSLYALILTIISLVVEVSPWLAETIFYISMYGVGILFFAYCYIFIIYPGPYNQLISVLRKYKWFIMQSQHNGEGAGTLYLRLGALFFGSVGIVLFGLELFLCIENVACKKVAIAKMIVAIVFTFIQMHFIFCNSKITVNSSRKIVAFGMMHLISVNLWTWFRFVLAKFGDVATFLTTCIVEYSLIGAAIMFILWKSIGQNNGAQLVFGIVDLSLFSIALGACIIGLWRMRHLQYRLHAHGEVIDEILLIIGLIGEILYCAVGIDVFITCALPAFVFVIRMIQVVVQAAFILTTSRLRCLSKYSMKYKPGKEIITFLLVSNVTLFVFHTFEGYNYIIYAVGPLLVFYRFHSSACLAEIWKHTYSYRRPWIHEPRATNFFVRLITSLYALILTIISLVVEVSPWLAETIFYISMYGVGILFFAYCYIFIIYPGPYNQLISVLRKYKWFIMQSQHNGEGAGTLYLRLGALFFGSVGIVLFGLELFLCIENVACKKVAIAKMIVAIVFTFIQMHFIFCNSKITVNSSRKIVAFGMMHLISVNLWTWFRFVLAKFGDVATFLTTCIVEYSLIGAAIMFILWKSIGQNNGAQLVFGIVDLSLFSIALGACIIGLWRMRHLQYRLHAHGEVIDEILLIIGLIGEILYCAVGIDVFITCALPAFVFVIRMIQVVVQAAFILTTSRLRCLSKYSMKYKPGKEIITFLLVSNVTLFVFHTFEGYNYIIYAVGPLLVFYRFHSSACLAEIWKHTYS

Nearest PDB structures (foldseek):
  8ug5-assembly1_B  TM=1.003E+00  e=2.573E-48  Caenorhabditis elegans
  8ug4-assembly1_B  TM=9.399E-01  e=4.145E-37  Caenorhabditis elegans
  6nf4-assembly1_B  TM=7.643E-01  e=4.965E-08  Danio rerio
  8ug5-assembly1_B  TM=1.003E+00  e=2.573E-48  Caenorhabditis elegans
  8ug4-assembly1_B  TM=9.399E-01  e=4.145E-37  Caenorhabditis elegans